Protein AF-0000000072574036 (afdb_homodimer)

Nearest PDB structures (foldseek):
  3ke6-assembly3_B-2  TM=7.945E-01  e=1.481E-11  Mycobacterium tuberculosis
  3ke6-assembly3_A  TM=7.419E-01  e=7.327E-13  Mycobacterium tuberculosis
  6ae9-assembly1_B  TM=6.673E-01  e=1.183E-06  Oryza sativa Japonica Group
  3rnr-assembly1_B  TM=7.412E-01  e=8.482E-05  Thermanaerovibrio acidaminovorans DSM 6589
  3rnr-assembly1_A  TM=5.649E-01  e=7.109E-06  Thermanaerovibrio acidaminovorans DSM 6589

Organism: Streptomyces coelicolor (strain ATCC BAA-471 / A3(2) / M145) (NCBI:txid100226)

Solvent-accessible surface area (backbone atoms only — not comparable to full-atom values): 41740 Å² total; per-residue (Å²): 136,83,76,79,78,81,79,74,79,74,74,85,71,74,72,80,61,72,57,76,80,62,58,87,85,55,72,58,68,68,58,52,51,50,50,52,51,49,53,51,50,50,34,52,49,51,10,65,72,68,71,45,40,68,59,36,49,59,55,46,47,46,53,15,51,56,29,19,75,49,32,48,38,68,57,13,43,52,46,20,52,50,39,35,50,65,49,38,51,57,41,68,71,40,91,58,58,67,69,60,40,52,52,54,40,51,46,26,51,51,43,22,51,50,14,25,50,48,7,44,51,47,50,53,49,52,47,50,42,38,50,41,52,50,48,37,47,51,50,36,44,51,70,29,64,75,62,68,43,79,53,87,47,31,41,35,31,57,45,79,44,55,46,48,76,73,46,55,55,50,23,66,45,49,44,75,43,85,35,99,78,26,37,37,39,41,41,35,39,30,50,64,72,58,69,70,14,32,34,51,36,52,47,40,50,23,27,44,68,46,30,56,70,67,38,86,44,70,62,55,30,50,50,48,36,28,49,43,40,44,50,51,32,52,55,30,49,76,70,73,40,81,74,58,42,29,24,26,38,41,38,41,38,36,50,53,58,51,28,42,36,37,35,17,61,43,72,64,35,34,39,38,46,97,66,41,73,42,74,44,68,76,90,56,65,38,63,28,37,53,42,53,88,79,44,91,72,78,84,60,76,42,76,44,83,56,55,66,61,22,32,36,39,40,55,40,62,34,53,53,64,30,40,27,85,87,62,48,59,43,58,56,72,67,52,50,51,71,45,55,85,47,53,64,77,50,40,43,56,50,50,52,52,48,50,48,66,51,29,74,58,81,66,88,41,46,32,42,32,37,29,42,28,32,38,72,76,56,59,56,71,78,78,75,78,78,77,74,73,85,115,136,84,77,79,75,80,77,73,80,74,74,86,71,74,70,83,59,72,57,75,81,62,58,88,83,55,72,56,67,68,58,52,51,50,52,51,51,49,53,50,50,51,35,52,51,51,9,65,72,67,70,44,42,68,62,36,49,59,55,47,47,44,51,16,51,57,30,20,75,48,32,49,39,68,57,12,44,51,46,18,50,51,40,34,48,65,49,37,50,58,42,70,72,40,90,59,56,68,68,59,40,52,52,53,40,50,47,24,50,51,42,23,52,49,15,24,49,47,8,44,51,48,51,52,48,51,48,49,42,38,49,41,50,50,47,37,47,51,51,34,45,50,68,30,63,76,61,66,44,79,54,88,48,32,41,35,32,56,45,78,44,50,47,46,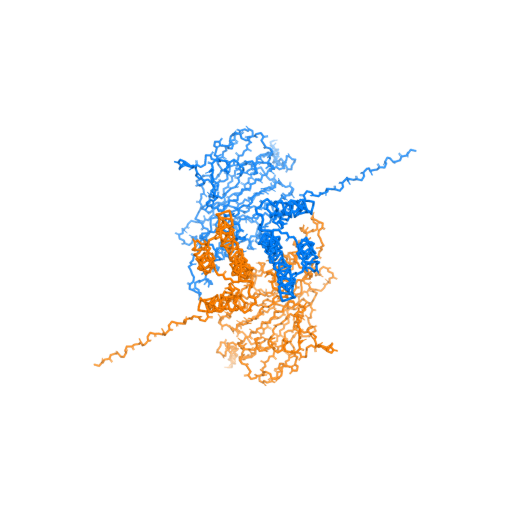76,77,40,55,58,47,24,66,45,49,41,73,44,84,33,100,78,25,38,35,40,39,39,34,38,29,51,63,72,58,68,70,14,31,34,51,37,52,47,40,48,24,28,45,68,44,32,56,70,68,38,89,44,69,62,55,30,50,49,49,38,30,50,44,40,44,51,51,32,52,55,30,48,76,69,72,40,79,74,60,43,32,23,26,36,40,37,41,39,38,51,53,60,51,29,42,36,38,36,17,61,42,70,66,35,34,37,39,48,96,68,40,73,43,75,46,66,76,90,57,65,38,62,28,35,51,42,52,87,80,44,90,70,79,83,62,77,42,77,44,82,54,54,66,62,22,33,36,40,42,54,41,62,33,54,53,63,31,41,28,85,87,62,47,60,42,58,56,71,65,51,50,53,72,46,54,85,50,54,66,78,50,40,43,57,50,50,53,52,47,50,47,65,52,30,72,57,80,67,87,41,46,31,41,33,35,28,41,27,33,39,72,76,54,59,58,71,78,77,75,77,76,76,73,75,84,116

InterPro domains:
  IPR001932 PPM-type phosphatase-like domain [PF07228] (182-374)
  IPR001932 PPM-type phosphatase-like domain [SM00331] (154-374)
  IPR036457 PPM-type phosphatase-like domain superfamily [G3DSA:3.60.40.10] (155-383)
  IPR036457 PPM-type phosphatase-like domain superfamily [SSF81606] (199-373)
  IPR052016 Bacterial Sigma Factor Regulator [PTHR43156] (96-375)

Foldseek 3Di:
DDPPDDDDPDPPDDPVPPPPPLDQDADDLVVLVVVLVVLLVVLCVVCVVVVVNLVSLLVLLCSLLVCLVHHALVSSLVSLVVSLCSSQVVLVVDPDDPVVNVVSNCSSNVSSVVSSVSSVVVNVVSVVVSVVLVVLLVVLCVLAPDDQDDDPWWTKGKDWDFQDSVQSDWLWHKYWDQEPLAIKIKTKGKPDTDDLSVVLRSQLSVQLHVCVHVPNDQLSSVVSSLVSLQVSQVVCVVVVHHRIFMWMKMKGTDLEQKIKIWTAPFQFKWKQDPLAIDGPCPPQYHHTRPCNVVPPDRTDIDMDGDAAFMKIKDKGCLLQQQAAPVGDTHPPRVVVSVCSVPDQHCPNVVSVVVSCVRHVDRRDGIIMMMMIHTHNPRRDDPPPPPPPPPD/DDPPDPDDPDPPDDPVPPPPPLDQDADDLVVLVVVLVVLLVVLCVVCVVVVVNLVSLLVLLCSLLVCLVHHALVSSLVSLVVSLCSSQVVLVVDPDDPVVNVVSNCSSNVSSVVSSVSSVVVNVVSVVVSVVLVVLLVVLCVLAPDDQDDDPWWTKGKDWDFQDSVQSDWLWHKYWDQEPLGIKIKTKGKPDTDDLSVVLRSQLSVQLVVLVHVPNDQLSSVVSSLVSLQVSQVVCVVVVHHRIFMWMKMKGTDLEQKIKIATAPFQFKWKQDPLAIDGPCPPQYHHTRPCNVVPPDRTDIDMDGDAAFMKIKDKGCLLQQQAAPVGDTHPVRVVVSVCSPPDQHCVNVVSVVVSCVRHVDRRDGIIMMMMIHTHNPRRPDPPPPPPPPPD

Radius of gyration: 34.01 Å; Cα contacts (8 Å, |Δi|>4): 1356; chains: 2; bounding box: 70×124×103 Å

pLDDT: mean 80.57, std 17.21, range [25.27, 98.19]

Structure (mmCIF, N/CA/C/O backbone):
data_AF-0000000072574036-model_v1
#
loop_
_entity.id
_entity.type
_entity.pdbx_description
1 polymer 'Membrane protein'
#
loop_
_atom_site.group_PDB
_atom_site.id
_atom_site.type_symbol
_atom_site.label_atom_id
_atom_site.label_alt_id
_atom_site.label_comp_id
_atom_site.label_asym_id
_atom_site.label_entity_id
_atom_site.label_seq_id
_atom_site.pdbx_PDB_ins_code
_atom_site.Cartn_x
_atom_site.Cartn_y
_atom_site.Cartn_z
_atom_site.occupancy
_atom_site.B_iso_or_equiv
_atom_site.auth_seq_id
_atom_site.auth_comp_id
_atom_site.auth_asym_id
_atom_site.auth_atom_id
_atom_site.pdbx_PDB_model_num
ATOM 1 N N . MET A 1 1 ? -0.223 37.562 -46.188 1 26.08 1 MET A N 1
ATOM 2 C CA . MET A 1 1 ? 0.84 37.219 -45.25 1 26.08 1 MET A CA 1
ATOM 3 C C . MET A 1 1 ? 0.405 36.062 -44.344 1 26.08 1 MET A C 1
ATOM 5 O O . MET A 1 1 ? -0.529 36.219 -43.562 1 26.08 1 MET A O 1
ATOM 9 N N . SER A 1 2 ? 0.614 34.812 -44.781 1 27.67 2 SER A N 1
ATOM 10 C CA . SER A 1 2 ? 0.138 33.469 -44.375 1 27.67 2 SER A CA 1
ATOM 11 C C . SER A 1 2 ? 0.751 33.062 -43.031 1 27.67 2 SER A C 1
ATOM 13 O O . SER A 1 2 ? 1.974 33.062 -42.875 1 27.67 2 SER A O 1
ATOM 15 N N . ARG A 1 3 ? 0.025 33.312 -41.906 1 34.12 3 ARG A N 1
ATOM 16 C CA . ARG A 1 3 ? 0.412 33.031 -40.531 1 34.12 3 ARG A CA 1
ATOM 17 C C . ARG A 1 3 ? 0.898 31.594 -40.375 1 34.12 3 ARG A C 1
ATOM 19 O O . ARG A 1 3 ? 0.219 30.656 -40.812 1 34.12 3 ARG A O 1
ATOM 26 N N . PRO A 1 4 ? 2.24 31.406 -40.219 1 31.41 4 PRO A N 1
ATOM 27 C CA . PRO A 1 4 ? 2.842 30.062 -40.125 1 31.41 4 PRO A CA 1
ATOM 28 C C . PRO A 1 4 ? 2.191 29.203 -39.062 1 31.41 4 PRO A C 1
ATOM 30 O O . PRO A 1 4 ? 1.69 29.719 -38.062 1 31.41 4 PRO A O 1
ATOM 33 N N . SER A 1 5 ? 1.608 28.094 -39.469 1 30.2 5 SER A N 1
ATOM 34 C CA . SER A 1 5 ? 0.893 27.062 -38.719 1 30.2 5 SER A CA 1
ATOM 35 C C . SER A 1 5 ? 1.76 26.484 -37.625 1 30.2 5 SER A C 1
ATOM 37 O O . SER A 1 5 ? 2.9 26.078 -37.844 1 30.2 5 SER A O 1
ATOM 39 N N . ARG A 1 6 ? 1.606 27.031 -36.375 1 33.25 6 ARG A N 1
ATOM 40 C CA . ARG A 1 6 ? 2.236 26.578 -35.125 1 33.25 6 ARG A CA 1
ATOM 41 C C . ARG A 1 6 ? 2.176 25.062 -35.031 1 33.25 6 ARG A C 1
ATOM 43 O O . ARG A 1 6 ? 1.095 24.469 -35.062 1 33.25 6 ARG A O 1
ATOM 50 N N . ALA A 1 7 ? 3.273 24.344 -35.406 1 28.55 7 ALA A N 1
ATOM 51 C CA . ALA A 1 7 ? 3.545 22.922 -35.312 1 28.55 7 ALA A CA 1
ATOM 52 C C . ALA A 1 7 ? 3.162 22.359 -33.938 1 28.55 7 ALA A C 1
ATOM 54 O O . ALA A 1 7 ? 3.486 22.969 -32.938 1 28.55 7 ALA A O 1
ATOM 55 N N . ALA A 1 8 ? 2.184 21.438 -33.844 1 34.88 8 ALA A N 1
ATOM 56 C CA . ALA A 1 8 ? 1.583 20.656 -32.781 1 34.88 8 ALA A CA 1
ATOM 57 C C . ALA A 1 8 ? 2.646 19.891 -31.984 1 34.88 8 ALA A C 1
ATOM 59 O O . ALA A 1 8 ? 3.498 19.219 -32.594 1 34.88 8 ALA A O 1
ATOM 60 N N . PRO A 1 9 ? 3.029 20.406 -30.766 1 30.08 9 PRO A N 1
ATOM 61 C CA . PRO A 1 9 ? 4.027 19.625 -30.031 1 30.08 9 PRO A CA 1
ATOM 62 C C . PRO A 1 9 ? 3.719 18.125 -30.031 1 30.08 9 PRO A C 1
ATOM 64 O O . PRO A 1 9 ? 2.551 17.734 -30.094 1 30.08 9 PRO A O 1
ATOM 67 N N . ALA A 1 10 ? 4.602 17.25 -30.641 1 32.25 10 ALA A N 1
ATOM 68 C CA . ALA A 1 10 ? 4.488 15.789 -30.656 1 32.25 10 ALA A CA 1
ATOM 69 C C . ALA A 1 10 ? 4.172 15.25 -29.266 1 32.25 10 ALA A C 1
ATOM 71 O O . ALA A 1 10 ? 4.691 15.75 -28.266 1 32.25 10 ALA A O 1
ATOM 72 N N . PRO A 1 11 ? 3.062 14.547 -29.047 1 30.39 11 PRO A N 1
ATOM 73 C CA . PRO A 1 11 ? 2.639 13.961 -27.781 1 30.39 11 PRO A CA 1
ATOM 74 C C . PRO A 1 11 ? 3.762 13.203 -27.078 1 30.39 11 PRO A C 1
ATOM 76 O O . PRO A 1 11 ? 4.645 12.656 -27.734 1 30.39 11 PRO A O 1
ATOM 79 N N . ALA A 1 12 ? 4.348 13.75 -26 1 30.28 12 ALA A N 1
ATOM 80 C CA . ALA A 1 12 ? 5.211 13 -25.094 1 30.28 12 ALA A CA 1
ATOM 81 C C . ALA A 1 12 ? 4.773 11.539 -25.016 1 30.28 12 ALA A C 1
ATOM 83 O O . ALA A 1 12 ? 3.766 11.219 -24.375 1 30.28 12 ALA A O 1
ATOM 84 N N . GLU A 1 13 ? 4.879 10.734 -26.062 1 26.38 13 GLU A N 1
ATOM 85 C CA . GLU A 1 13 ? 4.488 9.328 -26.141 1 26.38 13 GLU A CA 1
ATOM 86 C C . GLU A 1 13 ? 4.824 8.578 -24.859 1 26.38 13 GLU A C 1
ATOM 88 O O . GLU A 1 13 ? 5.527 9.109 -24 1 26.38 13 GLU A O 1
ATOM 93 N N . ASP A 1 14 ? 5.074 7.172 -25.016 1 28.81 14 ASP A N 1
ATOM 94 C CA . ASP A 1 14 ? 4.871 5.855 -24.438 1 28.81 14 ASP A CA 1
ATOM 95 C C . ASP A 1 14 ? 5.941 5.547 -23.391 1 28.81 14 ASP A C 1
ATOM 97 O O . ASP A 1 14 ? 6.215 4.379 -23.094 1 28.81 14 ASP A O 1
ATOM 101 N N . GLY A 1 15 ? 6.82 6.488 -23.094 1 29.81 15 GLY A N 1
ATOM 102 C CA . GLY A 1 15 ? 7.887 5.98 -22.25 1 29.81 15 GLY A CA 1
ATOM 103 C C . GLY A 1 15 ? 7.387 5.453 -20.906 1 29.81 15 GLY A C 1
ATOM 104 O O . GLY A 1 15 ? 8.18 5.02 -20.078 1 29.81 15 GLY A O 1
ATOM 105 N N . ALA A 1 16 ? 6.32 5.973 -20.469 1 32.62 16 ALA A N 1
ATOM 106 C CA . ALA A 1 16 ? 5.828 5.637 -19.141 1 32.62 16 ALA A CA 1
ATOM 107 C C . ALA A 1 16 ? 5.512 4.145 -19.031 1 32.62 16 ALA A C 1
ATOM 109 O O . ALA A 1 16 ? 5.102 3.668 -17.969 1 32.62 16 ALA A O 1
ATOM 110 N N . ASP A 1 17 ? 5.262 3.498 -20.172 1 31.75 17 ASP A N 1
ATOM 111 C CA . ASP A 1 17 ? 4.863 2.096 -20.094 1 31.75 17 ASP A CA 1
ATOM 112 C C . ASP A 1 17 ? 6.027 1.215 -19.656 1 31.75 17 ASP A C 1
ATOM 114 O O . ASP A 1 17 ? 6.113 0.048 -20.047 1 31.75 17 ASP A O 1
ATOM 118 N N . GLN A 1 18 ? 7.148 1.755 -19.484 1 33.41 18 GLN A N 1
ATOM 119 C CA . GLN A 1 18 ? 8.055 0.741 -18.969 1 33.41 18 GLN A CA 1
ATOM 120 C C . GLN A 1 18 ? 7.406 -0.051 -17.828 1 33.41 18 GLN A C 1
ATOM 122 O O . GLN A 1 18 ? 7.512 0.326 -16.672 1 33.41 18 GLN A O 1
ATOM 127 N N . GLY A 1 19 ? 6.191 -0.351 -17.938 1 36.31 19 GLY A N 1
ATOM 128 C CA . GLY A 1 19 ? 5.441 -1.336 -17.172 1 36.31 19 GLY A CA 1
ATOM 129 C C . GLY A 1 19 ? 6.316 -2.441 -16.609 1 36.31 19 GLY A C 1
ATOM 130 O O . GLY A 1 19 ? 7.176 -2.98 -17.312 1 36.31 19 GLY A O 1
ATOM 131 N N . ASP A 1 20 ? 6.555 -2.439 -15.359 1 42 20 ASP A N 1
ATOM 132 C CA . ASP A 1 20 ? 7.258 -3.506 -14.656 1 42 20 ASP A CA 1
ATOM 133 C C . ASP A 1 20 ? 7.027 -4.855 -15.336 1 42 20 ASP A C 1
ATOM 135 O O . ASP A 1 20 ? 5.93 -5.133 -15.82 1 42 20 ASP A O 1
ATOM 139 N N . GLY A 1 21 ? 8.062 -5.43 -16.016 1 44.59 21 GLY A N 1
ATOM 140 C CA . GLY A 1 21 ? 8.398 -6.734 -16.562 1 44.59 21 GLY A CA 1
ATOM 141 C C . GLY A 1 21 ? 7.562 -7.859 -15.977 1 44.59 21 GLY A C 1
ATOM 142 O O . GLY A 1 21 ? 7.926 -9.031 -16.078 1 44.59 21 GLY A O 1
ATOM 143 N N . ILE A 1 22 ? 6.711 -7.5 -15.094 1 54.03 22 ILE A N 1
ATOM 144 C CA . ILE A 1 22 ? 6.094 -8.664 -14.453 1 54.03 22 ILE A CA 1
ATOM 145 C C . ILE A 1 22 ? 4.992 -9.219 -15.352 1 54.03 22 ILE A C 1
ATOM 147 O O . ILE A 1 22 ? 3.834 -8.812 -15.25 1 54.03 22 ILE A O 1
ATOM 151 N N . SER A 1 23 ? 5.246 -9.234 -16.625 1 59.72 23 SER A N 1
ATOM 152 C CA . SER A 1 23 ? 4.25 -9.922 -17.438 1 59.72 23 SER A CA 1
ATOM 153 C C . SER A 1 23 ? 4.398 -11.438 -17.328 1 59.72 23 SER A C 1
ATOM 155 O O . SER A 1 23 ? 5.469 -11.938 -16.969 1 59.72 23 SER A O 1
ATOM 157 N N . ILE A 1 24 ? 3.281 -12.031 -17.469 1 66 24 ILE A N 1
ATOM 158 C CA . ILE A 1 24 ? 3.307 -13.484 -17.547 1 66 24 ILE A CA 1
ATOM 159 C C . ILE A 1 24 ? 4.035 -13.914 -18.828 1 66 24 ILE A C 1
ATOM 161 O O . ILE A 1 24 ? 3.629 -13.562 -19.922 1 66 24 ILE A O 1
ATOM 165 N N . ARG A 1 25 ? 5.277 -14.406 -18.719 1 67.44 25 ARG A N 1
ATOM 166 C CA . ARG A 1 25 ? 6.031 -14.844 -19.891 1 67.44 25 ARG A CA 1
ATOM 167 C C . ARG A 1 25 ? 5.535 -16.203 -20.375 1 67.44 25 ARG A C 1
ATOM 169 O O . ARG A 1 25 ? 5.574 -17.188 -19.641 1 67.44 25 ARG A O 1
ATOM 176 N N . THR A 1 26 ? 4.695 -16.266 -21.516 1 76.94 26 THR A N 1
ATOM 177 C CA . THR A 1 26 ? 4.305 -17.5 -22.172 1 76.94 26 THR A CA 1
ATOM 178 C C . THR A 1 26 ? 4.996 -17.625 -23.531 1 76.94 26 THR A C 1
ATOM 180 O O . THR A 1 26 ? 5.285 -16.625 -24.188 1 76.94 26 THR A O 1
ATOM 183 N N . PRO A 1 27 ? 5.398 -18.844 -23.859 1 81.81 27 PRO A N 1
ATOM 184 C CA . PRO A 1 27 ? 6.039 -19.047 -25.156 1 81.81 27 PRO A CA 1
ATOM 185 C C . PRO A 1 27 ? 5.105 -18.734 -26.328 1 81.81 27 PRO A C 1
ATOM 187 O O . PRO A 1 27 ? 3.885 -18.844 -26.188 1 81.81 27 PRO A O 1
ATOM 190 N N . PRO A 1 28 ? 5.73 -18.312 -27.453 1 86.31 28 PRO A N 1
ATOM 191 C CA . PRO A 1 28 ? 4.898 -18.047 -28.625 1 86.31 28 PRO A CA 1
ATOM 192 C C . PRO A 1 28 ? 4.242 -19.312 -29.172 1 86.31 28 PRO A C 1
ATOM 194 O O . PRO A 1 28 ? 4.773 -20.422 -29 1 86.31 28 PRO A O 1
ATOM 197 N N . THR A 1 29 ? 3.1 -19.219 -29.859 1 87.44 29 THR A N 1
ATOM 198 C CA . THR A 1 29 ? 2.293 -20.328 -30.359 1 87.44 29 THR A CA 1
ATOM 199 C C . THR A 1 29 ? 3.08 -21.156 -31.375 1 87.44 29 THR A C 1
ATOM 201 O O . THR A 1 29 ? 2.963 -22.391 -31.406 1 87.44 29 THR A O 1
ATOM 204 N N . ARG A 1 30 ? 3.943 -20.5 -32.219 1 87.88 30 ARG A N 1
ATOM 205 C CA . ARG A 1 30 ? 4.734 -21.203 -33.219 1 87.88 30 ARG A CA 1
ATOM 206 C C . ARG A 1 30 ? 5.703 -22.188 -32.562 1 87.88 30 ARG A C 1
ATOM 208 O O . ARG A 1 30 ? 5.867 -23.312 -33.031 1 87.88 30 ARG A O 1
ATOM 215 N N . VAL A 1 31 ? 6.242 -21.688 -31.531 1 86.56 31 VAL A N 1
ATOM 216 C CA . VAL A 1 31 ? 7.199 -22.531 -30.812 1 86.56 31 VAL A CA 1
ATOM 217 C C . VAL A 1 31 ? 6.473 -23.703 -30.156 1 86.56 31 VAL A C 1
ATOM 219 O O . VAL A 1 31 ? 6.961 -24.828 -30.172 1 86.56 31 VAL A O 1
ATOM 222 N N . VAL A 1 32 ? 5.297 -23.422 -29.625 1 88.19 32 VAL A N 1
ATOM 223 C CA . VAL A 1 32 ? 4.512 -24.469 -28.984 1 88.19 32 VAL A CA 1
ATOM 224 C C . VAL A 1 32 ? 4.098 -25.516 -30.016 1 88.19 32 VAL A C 1
ATOM 226 O O . VAL A 1 32 ? 4.184 -26.719 -29.766 1 88.19 32 VAL A O 1
ATOM 229 N N . ALA A 1 33 ? 3.705 -25.125 -31.188 1 89.06 33 ALA A N 1
ATOM 230 C CA . ALA A 1 33 ? 3.311 -26.031 -32.25 1 89.06 33 ALA A CA 1
ATOM 231 C C . ALA A 1 33 ? 4.492 -26.875 -32.719 1 89.06 33 ALA A C 1
ATOM 233 O O . ALA A 1 33 ? 4.363 -28.094 -32.906 1 89.06 33 ALA A O 1
ATOM 234 N N . LEU A 1 34 ? 5.664 -26.25 -32.875 1 87.75 34 LEU A N 1
ATOM 235 C CA . LEU A 1 34 ? 6.863 -26.953 -33.312 1 87.75 34 LEU A CA 1
ATOM 236 C C . LEU A 1 34 ? 7.293 -28 -32.312 1 87.75 34 LEU A C 1
ATOM 238 O O . LEU A 1 34 ? 7.652 -29.125 -32.656 1 87.75 34 LEU A O 1
ATOM 242 N N . VAL A 1 35 ? 7.203 -27.562 -31.031 1 84.94 35 VAL A N 1
ATOM 243 C CA . VAL A 1 35 ? 7.609 -28.484 -29.984 1 84.94 35 VAL A CA 1
ATOM 244 C C . VAL A 1 35 ? 6.621 -29.656 -29.906 1 84.94 35 VAL A C 1
ATOM 246 O O . VAL A 1 35 ? 7.016 -30.797 -29.703 1 84.94 35 VAL A O 1
ATOM 249 N N . THR A 1 36 ? 5.355 -29.344 -30.094 1 86.31 36 THR A N 1
ATOM 250 C CA . THR A 1 36 ? 4.328 -30.375 -30.062 1 86.31 36 THR A CA 1
ATOM 251 C C . THR A 1 36 ? 4.5 -31.359 -31.219 1 86.31 36 THR A C 1
ATOM 253 O O . THR A 1 36 ? 4.449 -32.562 -31.031 1 86.31 36 THR A O 1
ATOM 256 N N . VAL A 1 37 ? 4.758 -30.891 -32.406 1 86.94 37 VAL A N 1
ATOM 257 C CA . VAL A 1 37 ? 4.957 -31.734 -33.594 1 86.94 37 VAL A CA 1
ATOM 258 C C . VAL A 1 37 ? 6.234 -32.531 -33.438 1 86.94 37 VAL A C 1
ATOM 260 O O . VAL A 1 37 ? 6.25 -33.75 -33.719 1 86.94 37 VAL A O 1
ATOM 263 N N . ALA A 1 38 ? 7.266 -31.844 -32.969 1 84.62 38 ALA A N 1
ATOM 264 C CA . ALA A 1 38 ? 8.539 -32.531 -32.75 1 84.62 38 ALA A CA 1
ATOM 265 C C . ALA A 1 38 ? 8.391 -33.656 -31.75 1 84.62 38 ALA A C 1
ATOM 267 O O . ALA A 1 38 ? 8.906 -34.75 -31.969 1 84.62 38 ALA A O 1
ATOM 268 N N . ALA A 1 39 ? 7.684 -33.375 -30.656 1 81.5 39 ALA A N 1
ATOM 269 C CA . ALA A 1 39 ? 7.465 -34.406 -29.641 1 81.5 39 ALA A CA 1
ATOM 270 C C . ALA A 1 39 ? 6.66 -35.562 -30.203 1 81.5 39 ALA A C 1
ATOM 272 O O . ALA A 1 39 ? 6.938 -36.719 -29.891 1 81.5 39 ALA A O 1
ATOM 273 N N . THR A 1 40 ? 5.695 -35.344 -31.094 1 82.12 40 THR A N 1
ATOM 274 C CA . THR A 1 40 ? 4.883 -36.375 -31.734 1 82.12 40 THR A CA 1
ATOM 275 C C . THR A 1 40 ? 5.727 -37.219 -32.688 1 82.12 40 THR A C 1
ATOM 277 O O . THR A 1 40 ? 5.68 -38.438 -32.656 1 82.12 40 THR A O 1
ATOM 280 N N . VAL A 1 41 ? 6.602 -36.562 -33.406 1 81.69 41 VAL A N 1
ATOM 281 C CA . VAL A 1 41 ? 7.434 -37.25 -34.406 1 81.69 41 VAL A CA 1
ATOM 282 C C . VAL A 1 41 ? 8.453 -38.125 -33.688 1 81.69 41 VAL A C 1
ATOM 284 O O . VAL A 1 41 ? 8.656 -39.281 -34.094 1 81.69 41 VAL A O 1
ATOM 287 N N . VAL A 1 42 ? 9.008 -37.594 -32.688 1 76.56 42 VAL A N 1
ATOM 288 C CA . VAL A 1 42 ? 10.008 -38.344 -31.922 1 76.56 42 VAL A CA 1
ATOM 289 C C . VAL A 1 42 ? 9.359 -39.594 -31.297 1 76.56 42 VAL A C 1
ATOM 291 O O . VAL A 1 42 ? 9.938 -40.656 -31.312 1 76.56 42 VAL A O 1
ATOM 294 N N . THR A 1 43 ? 8.172 -39.438 -30.781 1 75.94 43 THR A N 1
ATOM 295 C CA . THR A 1 43 ? 7.473 -40.562 -30.156 1 75.94 43 THR A CA 1
ATOM 296 C C . THR A 1 43 ? 7.098 -41.594 -31.188 1 75.94 43 THR A C 1
ATOM 298 O O . THR A 1 43 ? 7.266 -42.812 -30.953 1 75.94 43 THR A O 1
ATOM 301 N N . VAL A 1 44 ? 6.672 -41.25 -32.375 1 74.44 44 VAL A N 1
ATOM 302 C CA . VAL A 1 44 ? 6.258 -42.156 -33.406 1 74.44 44 VAL A CA 1
ATOM 303 C C . VAL A 1 44 ? 7.48 -42.875 -33.969 1 74.44 44 VAL A C 1
ATOM 305 O O . VAL A 1 44 ? 7.449 -44.094 -34.188 1 74.44 44 VAL A O 1
ATOM 308 N N . VAL A 1 45 ? 8.562 -42.125 -34.125 1 75.5 45 VAL A N 1
ATOM 309 C CA . VAL A 1 45 ? 9.773 -42.688 -34.688 1 75.5 45 VAL A CA 1
ATOM 310 C C . VAL A 1 45 ? 10.383 -43.688 -33.688 1 75.5 45 VAL A C 1
ATOM 312 O O . VAL A 1 45 ? 10.766 -44.781 -34.062 1 75.5 45 VAL A O 1
ATOM 315 N N . LEU A 1 46 ? 10.461 -43.25 -32.469 1 71.94 46 LEU A N 1
ATOM 316 C CA . LEU A 1 46 ? 11.016 -44.125 -31.453 1 71.94 46 LEU A CA 1
ATOM 317 C C . LEU A 1 46 ? 10.148 -45.375 -31.281 1 71.94 46 LEU A C 1
ATOM 319 O O . LEU A 1 46 ? 10.664 -46.469 -31.031 1 71.94 46 LEU A O 1
ATOM 323 N N . GLY A 1 47 ? 8.82 -45.188 -31.391 1 71.62 47 GLY A N 1
ATOM 324 C CA . GLY A 1 47 ? 7.918 -46.312 -31.344 1 71.62 47 GLY A CA 1
ATOM 325 C C . GLY A 1 47 ? 8.125 -47.281 -32.469 1 71.62 47 GLY A C 1
ATOM 326 O O . GLY A 1 47 ? 8.102 -48.5 -32.281 1 71.62 47 GLY A O 1
ATOM 327 N N . ALA A 1 48 ? 8.422 -46.781 -33.656 1 72.38 48 ALA A N 1
ATOM 328 C CA . ALA A 1 48 ? 8.625 -47.625 -34.812 1 72.38 48 ALA A CA 1
ATOM 329 C C . ALA A 1 48 ? 9.945 -48.375 -34.719 1 72.38 48 ALA A C 1
ATOM 331 O O . ALA A 1 48 ? 10.031 -49.531 -35.125 1 72.38 48 ALA A O 1
ATOM 332 N N . VAL A 1 49 ? 10.891 -47.688 -34.156 1 72.25 49 VAL A N 1
ATOM 333 C CA . VAL A 1 49 ? 12.219 -48.281 -34.094 1 72.25 49 VAL A CA 1
ATOM 334 C C . VAL A 1 49 ? 12.258 -49.344 -32.969 1 72.25 49 VAL A C 1
ATOM 336 O O . VAL A 1 49 ? 12.859 -50.406 -33.125 1 72.25 49 VAL A O 1
ATOM 339 N N . THR A 1 50 ? 11.633 -49.062 -31.891 1 66 50 THR A N 1
ATOM 340 C CA . THR A 1 50 ? 11.742 -49.938 -30.719 1 66 50 THR A CA 1
ATOM 341 C C . THR A 1 50 ? 10.609 -50.969 -30.703 1 66 50 THR A C 1
ATOM 343 O O . THR A 1 50 ? 10.68 -51.969 -29.984 1 66 50 THR A O 1
ATOM 346 N N . GLY A 1 51 ? 9.672 -50.875 -31.562 1 63.72 51 GLY A N 1
ATOM 347 C CA . GLY A 1 51 ? 8.523 -51.781 -31.562 1 63.72 51 GLY A CA 1
ATOM 348 C C . GLY A 1 51 ? 7.598 -51.531 -30.375 1 63.72 51 GLY A C 1
ATOM 349 O O . GLY A 1 51 ? 6.801 -52.438 -30.031 1 63.72 51 GLY A O 1
ATOM 350 N N . THR A 1 52 ? 7.832 -50.531 -29.609 1 62.38 52 THR A N 1
ATOM 351 C CA . THR A 1 52 ? 7.027 -50.219 -28.438 1 62.38 52 THR A CA 1
ATOM 352 C C . THR A 1 52 ? 6.145 -49 -28.688 1 62.38 52 THR A C 1
ATOM 354 O O . THR A 1 52 ? 6.043 -48.125 -27.844 1 62.38 52 THR A O 1
ATOM 357 N N . ALA A 1 53 ? 5.488 -48.969 -29.812 1 60.09 53 ALA A N 1
ATOM 358 C CA . ALA A 1 53 ? 4.715 -47.812 -30.266 1 60.09 53 ALA A CA 1
ATOM 359 C C . ALA A 1 53 ? 3.605 -47.469 -29.266 1 60.09 53 ALA A C 1
ATOM 361 O O . ALA A 1 53 ? 3.352 -46.312 -28.984 1 60.09 53 ALA A O 1
ATOM 362 N N . VAL A 1 54 ? 3.055 -48.5 -28.641 1 58.44 54 VAL A N 1
ATOM 363 C CA . VAL A 1 54 ? 1.881 -48.25 -27.812 1 58.44 54 VAL A CA 1
ATOM 364 C C . VAL A 1 54 ? 2.293 -47.531 -26.531 1 58.44 54 VAL A C 1
ATOM 366 O O . VAL A 1 54 ? 1.609 -46.594 -26.094 1 58.44 54 VAL A O 1
ATOM 369 N N . LEU A 1 55 ? 3.439 -47.906 -26.047 1 61.78 55 LEU A N 1
ATOM 370 C CA . LEU A 1 55 ? 3.906 -47.281 -24.797 1 61.78 55 LEU A CA 1
ATOM 371 C C . LEU A 1 55 ? 4.246 -45.812 -25.016 1 61.78 55 LEU A C 1
ATOM 373 O O . LEU A 1 55 ? 3.902 -44.969 -24.203 1 61.78 55 LEU A O 1
ATOM 377 N N . LEU A 1 56 ? 4.773 -45.594 -26.156 1 64.06 56 LEU A N 1
ATOM 378 C CA . LEU A 1 56 ? 5.254 -44.219 -26.406 1 64.06 56 LEU A CA 1
ATOM 379 C C . LEU A 1 56 ? 4.102 -43.312 -26.766 1 64.06 56 LEU A C 1
ATOM 381 O O . LEU A 1 56 ? 4.109 -42.125 -26.375 1 64.06 56 LEU A O 1
ATOM 385 N N . ILE A 1 57 ? 3.094 -43.875 -27.422 1 64.19 57 ILE A N 1
ATOM 386 C CA . ILE A 1 57 ? 1.898 -43.094 -27.703 1 64.19 57 ILE A CA 1
ATOM 387 C C . ILE A 1 57 ? 1.189 -42.75 -26.406 1 64.19 57 ILE A C 1
ATOM 389 O O . ILE A 1 57 ? 0.678 -41.625 -26.25 1 64.19 57 ILE A O 1
ATOM 393 N N . GLY A 1 58 ? 1.304 -43.719 -25.469 1 67.31 58 GLY A N 1
ATOM 394 C CA . GLY A 1 58 ? 0.744 -43.469 -24.156 1 67.31 58 GLY A CA 1
ATOM 395 C C . GLY A 1 58 ? 1.431 -42.312 -23.422 1 67.31 58 GLY A C 1
ATOM 396 O O . GLY A 1 58 ? 0.78 -41.531 -22.719 1 67.31 58 GLY A O 1
ATOM 397 N N . LEU A 1 59 ? 2.688 -42.094 -23.812 1 69.81 59 LEU A N 1
ATOM 398 C CA . LEU A 1 59 ? 3.465 -41.062 -23.156 1 69.81 59 LEU A CA 1
ATOM 399 C C . LEU A 1 59 ? 3.088 -39.656 -23.672 1 69.81 59 LEU A C 1
ATOM 401 O O . LEU A 1 59 ? 3.213 -38.688 -22.953 1 69.81 59 LEU A O 1
ATOM 405 N N . LEU A 1 60 ? 2.555 -39.625 -24.922 1 75.75 60 LEU A N 1
ATOM 406 C CA . LEU A 1 60 ? 2.172 -38.344 -25.531 1 75.75 60 LEU A CA 1
ATOM 407 C C . LEU A 1 60 ? 0.993 -37.719 -24.781 1 75.75 60 LEU A C 1
ATOM 409 O O . LEU A 1 60 ? 0.783 -36.5 -24.859 1 75.75 60 LEU A O 1
ATOM 413 N N . VAL A 1 61 ? 0.247 -38.594 -24.078 1 73.31 61 VAL A N 1
ATOM 414 C CA . VAL A 1 61 ? -0.943 -38.125 -23.359 1 73.31 61 VAL A CA 1
ATOM 415 C C . VAL A 1 61 ? -0.548 -37.125 -22.281 1 73.31 61 VAL A C 1
ATOM 417 O O . VAL A 1 61 ? -1.372 -36.312 -21.859 1 73.31 61 VAL A O 1
ATOM 420 N N . PHE A 1 62 ? 0.795 -36.906 -22.141 1 70.75 62 PHE A N 1
ATOM 421 C CA . PHE A 1 62 ? 1.235 -36.031 -21.047 1 70.75 62 PHE A CA 1
ATOM 422 C C . PHE A 1 62 ? 1.713 -34.688 -21.578 1 70.75 62 PHE A C 1
ATOM 424 O O . PHE A 1 62 ? 1.989 -33.781 -20.797 1 70.75 62 PHE A O 1
ATOM 431 N N . LEU A 1 63 ? 1.84 -34.656 -22.797 1 78.12 63 LEU A N 1
ATOM 432 C CA . LEU A 1 63 ? 2.35 -33.438 -23.391 1 78.12 63 LEU A CA 1
ATOM 433 C C . LEU A 1 63 ? 1.516 -32.219 -22.969 1 78.12 63 LEU A C 1
ATOM 435 O O . LEU A 1 63 ? 2.059 -31.156 -22.672 1 78.12 63 LEU A O 1
ATOM 439 N N . PRO A 1 64 ? 0.185 -32.438 -22.781 1 83.44 64 PRO A N 1
ATOM 440 C CA . PRO A 1 64 ? -0.622 -31.281 -22.359 1 83.44 64 PRO A CA 1
ATOM 441 C C . PRO A 1 64 ? -0.277 -30.828 -20.938 1 83.44 64 PRO A C 1
ATOM 443 O O . PRO A 1 64 ? -0.4 -29.641 -20.641 1 83.44 64 PRO A O 1
ATOM 446 N N . ALA A 1 65 ? 0.153 -31.703 -20.109 1 76.94 65 ALA A N 1
ATOM 447 C CA . ALA A 1 65 ? 0.53 -31.328 -18.75 1 76.94 65 ALA A CA 1
ATOM 448 C C . ALA A 1 65 ? 1.718 -30.375 -18.766 1 76.94 65 ALA A C 1
ATOM 450 O O . ALA A 1 65 ? 1.748 -29.406 -18 1 76.94 65 ALA A O 1
ATOM 451 N N . PHE A 1 66 ? 2.627 -30.656 -19.641 1 77.06 66 PHE A N 1
ATOM 452 C CA . PHE A 1 66 ? 3.777 -29.781 -19.75 1 77.06 66 PHE A CA 1
ATOM 453 C C . PHE A 1 66 ? 3.371 -28.438 -20.359 1 77.06 66 PHE A C 1
ATOM 455 O O . PHE A 1 66 ? 3.867 -27.391 -19.953 1 77.06 66 PHE A O 1
ATOM 462 N N . ALA A 1 67 ? 2.529 -28.609 -21.266 1 83 67 ALA A N 1
ATOM 463 C CA . ALA A 1 67 ? 2.029 -27.375 -21.859 1 83 67 ALA A CA 1
ATOM 464 C C . ALA A 1 67 ? 1.303 -26.516 -20.828 1 83 67 ALA A C 1
ATOM 466 O O . ALA A 1 67 ? 1.408 -25.297 -20.844 1 83 67 ALA A O 1
ATOM 467 N N . SER A 1 68 ? 0.631 -27.156 -19.906 1 83.88 68 SER A N 1
ATOM 468 C CA . SER A 1 68 ? -0.129 -26.438 -18.891 1 83.88 68 SER A CA 1
ATOM 469 C C . SER A 1 68 ? 0.79 -25.625 -17.984 1 83.88 68 SER A C 1
ATOM 471 O O . SER A 1 68 ? 0.383 -24.609 -17.438 1 83.88 68 SER A O 1
ATOM 473 N N . ALA A 1 69 ? 2.02 -25.984 -17.875 1 77.12 69 ALA A N 1
ATOM 474 C CA . ALA A 1 69 ? 2.973 -25.344 -16.984 1 77.12 69 ALA A CA 1
ATOM 475 C C . ALA A 1 69 ? 3.629 -24.141 -17.656 1 77.12 69 ALA A C 1
ATOM 477 O O . ALA A 1 69 ? 4.133 -23.234 -16.969 1 77.12 69 ALA A O 1
ATOM 478 N N . LEU A 1 70 ? 3.549 -24.156 -18.953 1 81 70 LEU A N 1
ATOM 479 C CA . LEU A 1 70 ? 4.359 -23.125 -19.594 1 81 70 LEU A CA 1
ATOM 480 C C . LEU A 1 70 ? 3.52 -22.297 -20.562 1 81 70 LEU A C 1
ATOM 482 O O . LEU A 1 70 ? 3.885 -21.172 -20.906 1 81 70 LEU A O 1
ATOM 486 N N . CYS A 1 71 ? 2.389 -22.922 -20.969 1 86.56 71 CYS A N 1
ATOM 487 C CA . CYS A 1 71 ? 1.671 -22.297 -22.078 1 86.56 71 CYS A CA 1
ATOM 488 C C . CYS A 1 71 ? 0.341 -21.719 -21.609 1 86.56 71 CYS A C 1
ATOM 490 O O . CYS A 1 71 ? -0.064 -21.938 -20.469 1 86.56 71 CYS A O 1
ATOM 492 N N . THR A 1 72 ? -0.311 -20.906 -22.5 1 90.31 72 THR A N 1
ATOM 493 C CA . THR A 1 72 ? -1.626 -20.328 -22.25 1 90.31 72 THR A CA 1
ATOM 494 C C . THR A 1 72 ? -2.713 -21.391 -22.344 1 90.31 72 THR A C 1
ATOM 496 O O . THR A 1 72 ? -2.473 -22.484 -22.875 1 90.31 72 THR A O 1
ATOM 499 N N . PRO A 1 73 ? -3.883 -21.109 -21.781 1 91.75 73 PRO A N 1
ATOM 500 C CA . PRO A 1 73 ? -4.977 -22.078 -21.891 1 91.75 73 PRO A CA 1
ATOM 501 C C . PRO A 1 73 ? -5.352 -22.391 -23.328 1 91.75 73 PRO A C 1
ATOM 503 O O . PRO A 1 73 ? -5.68 -23.531 -23.656 1 91.75 73 PRO A O 1
ATOM 506 N N . ARG A 1 74 ? -5.27 -21.422 -24.156 1 92.69 74 ARG A N 1
ATOM 507 C CA . ARG A 1 74 ? -5.57 -21.656 -25.562 1 92.69 74 ARG A CA 1
ATOM 508 C C . ARG A 1 74 ? -4.543 -22.594 -26.203 1 92.69 74 ARG A C 1
ATOM 510 O O . ARG A 1 74 ? -4.902 -23.516 -26.922 1 92.69 74 ARG A O 1
ATOM 517 N N . GLN A 1 75 ? -3.283 -22.328 -25.953 1 91.69 75 GLN A N 1
ATOM 518 C CA . GLN A 1 75 ? -2.213 -23.172 -26.469 1 91.69 75 GLN A CA 1
ATOM 519 C C . GLN A 1 75 ? -2.32 -24.594 -25.891 1 91.69 75 GLN A C 1
ATOM 521 O O . GLN A 1 75 ? -2.125 -25.578 -26.609 1 91.69 75 GLN A O 1
ATOM 526 N N . THR A 1 76 ? -2.631 -24.641 -24.656 1 90.75 76 THR A N 1
ATOM 527 C CA . THR A 1 76 ? -2.775 -25.938 -24 1 90.75 76 THR A CA 1
ATOM 528 C C . THR A 1 76 ? -3.955 -26.703 -24.594 1 90.75 76 THR A C 1
ATOM 530 O O . THR A 1 76 ? -3.898 -27.938 -24.734 1 90.75 76 THR A O 1
ATOM 533 N N . THR A 1 77 ? -5 -26.016 -24.922 1 93.56 77 THR A N 1
ATOM 534 C CA . THR A 1 77 ? -6.152 -26.641 -25.547 1 93.56 77 THR A CA 1
ATOM 535 C C . THR A 1 77 ? -5.773 -27.234 -26.906 1 93.56 77 THR A C 1
ATOM 537 O O . THR A 1 77 ? -6.168 -28.344 -27.234 1 93.56 77 THR A O 1
ATOM 540 N N . LEU A 1 78 ? -4.973 -26.547 -27.672 1 93.88 78 LEU A N 1
ATOM 541 C CA . LEU A 1 78 ? -4.539 -27.016 -28.984 1 93.88 78 LEU A CA 1
ATOM 542 C C . LEU A 1 78 ? -3.643 -28.234 -28.859 1 93.88 78 LEU A C 1
ATOM 544 O O . LEU A 1 78 ? -3.793 -29.203 -29.609 1 93.88 78 LEU A O 1
ATOM 548 N N . VAL A 1 79 ? -2.764 -28.156 -27.922 1 91.75 79 VAL A N 1
ATOM 549 C CA . VAL A 1 79 ? -1.875 -29.281 -27.688 1 91.75 79 VAL A CA 1
ATOM 550 C C . VAL A 1 79 ? -2.689 -30.5 -27.25 1 91.75 79 VAL A C 1
ATOM 552 O O . VAL A 1 79 ? -2.469 -31.609 -27.719 1 91.75 79 VAL A O 1
ATOM 555 N N . SER A 1 80 ? -3.646 -30.266 -26.328 1 90.75 80 SER A N 1
ATOM 556 C CA . SER A 1 80 ? -4.488 -31.344 -25.844 1 90.75 80 SER A CA 1
ATOM 557 C C . SER A 1 80 ? -5.332 -31.953 -26.953 1 90.75 80 SER A C 1
ATOM 559 O O . SER A 1 80 ? -5.484 -33.156 -27.047 1 90.75 80 SER A O 1
ATOM 561 N N . ALA A 1 81 ? -5.859 -31.125 -27.797 1 92.44 81 ALA A N 1
ATOM 562 C CA . ALA A 1 81 ? -6.637 -31.594 -28.938 1 92.44 81 ALA A CA 1
ATOM 563 C C . ALA A 1 81 ? -5.773 -32.438 -29.891 1 92.44 81 ALA A C 1
ATOM 565 O O . ALA A 1 81 ? -6.188 -33.5 -30.344 1 92.44 81 ALA A O 1
ATOM 566 N N . TRP A 1 82 ? -4.59 -31.953 -30.203 1 91.38 82 TRP A N 1
ATOM 567 C CA . TRP A 1 82 ? -3.654 -32.656 -31.062 1 91.38 82 TRP A CA 1
ATOM 568 C C . TRP A 1 82 ? -3.312 -34.031 -30.5 1 91.38 82 TRP A C 1
ATOM 570 O O . TRP A 1 82 ? -3.396 -35.031 -31.203 1 91.38 82 TRP A O 1
ATOM 580 N N . VAL A 1 83 ? -2.994 -34.031 -29.25 1 87.31 83 VAL A N 1
ATOM 581 C CA . VAL A 1 83 ? -2.602 -35.281 -28.594 1 87.31 83 VAL A CA 1
ATOM 582 C C . VAL A 1 83 ? -3.783 -36.25 -28.578 1 87.31 83 VAL A C 1
ATOM 584 O O . VAL A 1 83 ? -3.615 -37.438 -28.797 1 87.31 83 VAL A O 1
ATOM 587 N N . SER A 1 84 ? -4.988 -35.719 -28.297 1 87.12 84 SER A N 1
ATOM 588 C CA . SER A 1 84 ? -6.176 -36.562 -28.312 1 87.12 84 SER A CA 1
A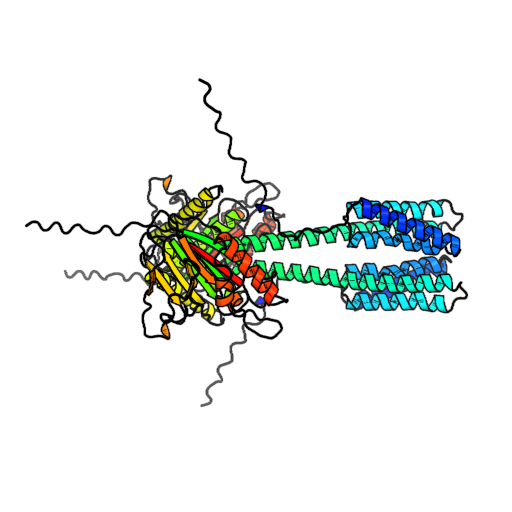TOM 589 C C . SER A 1 84 ? -6.398 -37.219 -29.672 1 87.12 84 SER A C 1
ATOM 591 O O . SER A 1 84 ? -6.684 -38.406 -29.781 1 87.12 84 SER A O 1
ATOM 593 N N . ILE A 1 85 ? -6.172 -36.469 -30.734 1 87.75 85 ILE A N 1
ATOM 594 C CA . ILE A 1 85 ? -6.363 -36.969 -32.094 1 87.75 85 ILE A CA 1
ATOM 595 C C . ILE A 1 85 ? -5.309 -38.031 -32.406 1 87.75 85 ILE A C 1
ATOM 597 O O . ILE A 1 85 ? -5.633 -39.094 -32.938 1 87.75 85 ILE A O 1
ATOM 601 N N . VAL A 1 86 ? -4.07 -37.781 -32.031 1 84.38 86 VAL A N 1
ATOM 602 C CA . VAL A 1 86 ? -2.947 -38.656 -32.375 1 84.38 86 VAL A CA 1
ATOM 603 C C . VAL A 1 86 ? -3.062 -39.969 -31.578 1 84.38 86 VAL A C 1
ATOM 605 O O . VAL A 1 86 ? -2.66 -41.031 -32.062 1 84.38 86 VAL A O 1
ATOM 608 N N . VAL A 1 87 ? -3.615 -39.875 -30.391 1 78.88 87 VAL A N 1
ATOM 609 C CA . VAL A 1 87 ? -3.697 -41.062 -29.547 1 78.88 87 VAL A CA 1
ATOM 610 C C . VAL A 1 87 ? -4.977 -41.812 -29.859 1 78.88 87 VAL A C 1
ATOM 612 O O . VAL A 1 87 ? -4.961 -43.062 -29.953 1 78.88 87 VAL A O 1
ATOM 615 N N . ILE A 1 88 ? -6.098 -41.156 -30.125 1 80.25 88 ILE A N 1
ATOM 616 C CA . ILE A 1 88 ? -7.398 -41.812 -30.266 1 80.25 88 ILE A CA 1
ATOM 617 C C . ILE A 1 88 ? -7.551 -42.375 -31.656 1 80.25 88 ILE A C 1
ATOM 619 O O . ILE A 1 88 ? -8.062 -43.5 -31.828 1 80.25 88 ILE A O 1
ATOM 623 N N . VAL A 1 89 ? -7.047 -41.75 -32.719 1 78.56 89 VAL A N 1
ATOM 624 C CA . VAL A 1 89 ? -7.324 -42.156 -34.094 1 78.56 89 VAL A CA 1
ATOM 625 C C . VAL A 1 89 ? -6.645 -43.469 -34.406 1 78.56 89 VAL A C 1
ATOM 627 O O . VAL A 1 89 ? -7.285 -44.406 -34.875 1 78.56 89 VAL A O 1
ATOM 630 N N . PRO A 1 90 ? -5.336 -43.594 -34.094 1 73.88 90 PRO A N 1
ATOM 631 C CA . PRO A 1 90 ? -4.73 -44.906 -34.406 1 73.88 90 PRO A CA 1
ATOM 632 C C . PRO A 1 90 ? -5.32 -46.031 -33.594 1 73.88 90 PRO A C 1
ATOM 634 O O . PRO A 1 90 ? -5.438 -47.156 -34.094 1 73.88 90 PRO A O 1
ATOM 637 N N . VAL A 1 91 ? -5.715 -45.75 -32.406 1 71.31 91 VAL A N 1
ATOM 638 C CA . VAL A 1 91 ? -6.27 -46.781 -31.547 1 71.31 91 VAL A CA 1
ATOM 639 C C . VAL A 1 91 ? -7.66 -47.156 -32.031 1 71.31 91 VAL A C 1
ATOM 641 O O . VAL A 1 91 ? -8.039 -48.344 -31.969 1 71.31 91 VAL A O 1
ATOM 644 N N . ALA A 1 92 ? -8.328 -46.25 -32.562 1 72.44 92 ALA A N 1
ATOM 645 C CA . ALA A 1 92 ? -9.656 -46.531 -33.094 1 72.44 92 ALA A CA 1
ATOM 646 C C . ALA A 1 92 ? -9.57 -47.375 -34.344 1 72.44 92 ALA A C 1
ATOM 648 O O . ALA A 1 92 ? -10.492 -48.156 -34.625 1 72.44 92 ALA A O 1
ATOM 649 N N . LEU A 1 93 ? -8.406 -47.25 -35 1 68.81 93 LEU A N 1
ATOM 650 C CA . LEU A 1 93 ? -8.258 -48 -36.25 1 68.81 93 LEU A CA 1
ATOM 651 C C . LEU A 1 93 ? -7.57 -49.344 -36 1 68.81 93 LEU A C 1
ATOM 653 O O . LEU A 1 93 ? -7.535 -50.188 -36.906 1 68.81 93 LEU A O 1
ATOM 657 N N . SER A 1 94 ? -7.078 -49.469 -34.812 1 67.56 94 SER A N 1
ATOM 658 C CA . SER A 1 94 ? -6.367 -50.688 -34.531 1 67.56 94 SER A CA 1
ATOM 659 C C . SER A 1 94 ? -7.32 -51.781 -34.031 1 67.56 94 SER A C 1
ATOM 661 O O . SER A 1 94 ? -8.477 -51.5 -33.719 1 67.56 94 SER A O 1
ATOM 663 N N . THR A 1 95 ? -6.887 -52.969 -34.219 1 64.62 95 THR A N 1
ATOM 664 C CA . THR A 1 95 ? -7.664 -54.156 -33.812 1 64.62 95 THR A CA 1
ATOM 665 C C . THR A 1 95 ? -7.488 -54.438 -32.344 1 64.62 95 THR A C 1
ATOM 667 O O . THR A 1 95 ? -7.754 -55.531 -31.875 1 64.62 95 THR A O 1
ATOM 670 N N . GLU A 1 96 ? -7.148 -53.344 -31.672 1 65.19 96 GLU A N 1
ATOM 671 C CA . GLU A 1 96 ? -6.961 -53.562 -30.25 1 65.19 96 GLU A CA 1
ATOM 672 C C . GLU A 1 96 ? -8.297 -53.781 -29.547 1 65.19 96 GLU A C 1
ATOM 674 O O . GLU A 1 96 ? -9.359 -53.531 -30.109 1 65.19 96 GLU A O 1
ATOM 679 N N . GLN A 1 97 ? -8.203 -54.344 -28.391 1 70.88 97 GLN A N 1
ATOM 680 C CA . GLN A 1 97 ? -9.406 -54.594 -27.594 1 70.88 97 GLN A CA 1
ATOM 681 C C . GLN A 1 97 ? -10.125 -53.281 -27.297 1 70.88 97 GLN A C 1
ATOM 683 O O . GLN A 1 97 ? -9.492 -52.219 -27.125 1 70.88 97 GLN A O 1
ATOM 688 N N . LEU A 1 98 ? -11.406 -53.344 -27.453 1 73.62 98 LEU A N 1
ATOM 689 C CA . LEU A 1 98 ? -12.273 -52.188 -27.234 1 73.62 98 LEU A CA 1
ATOM 690 C C . LEU A 1 98 ? -11.969 -51.5 -25.906 1 73.62 98 LEU A C 1
ATOM 692 O O . LEU A 1 98 ? -11.93 -50.281 -25.828 1 73.62 98 LEU A O 1
ATOM 696 N N . ALA A 1 99 ? -11.672 -52.344 -24.891 1 70.19 99 ALA A N 1
ATOM 697 C CA . ALA A 1 99 ? -11.43 -51.812 -23.547 1 70.19 99 ALA A CA 1
ATOM 698 C C . ALA A 1 99 ? -10.18 -50.906 -23.516 1 70.19 99 ALA A C 1
ATOM 700 O O . ALA A 1 99 ? -10.164 -49.875 -22.875 1 70.19 99 ALA A O 1
ATOM 701 N N . ASP A 1 100 ? -9.164 -51.281 -24.281 1 68.56 100 ASP A N 1
ATOM 702 C CA . ASP A 1 100 ? -7.918 -50.531 -24.328 1 68.56 100 ASP A CA 1
ATOM 703 C C . ASP A 1 100 ? -8.117 -49.188 -25.047 1 68.56 100 ASP A C 1
ATOM 705 O O . ASP A 1 100 ? -7.586 -48.156 -24.625 1 68.56 100 ASP A O 1
ATOM 709 N N . ARG A 1 101 ? -8.992 -49.25 -26 1 72.31 101 ARG A N 1
ATOM 710 C CA . ARG A 1 101 ? -9.219 -48.062 -26.812 1 72.31 101 ARG A CA 1
ATOM 711 C C . ARG A 1 101 ? -10 -47 -26.031 1 72.31 101 ARG A C 1
ATOM 713 O O . ARG A 1 101 ? -9.641 -45.844 -26.031 1 72.31 101 ARG A O 1
ATOM 720 N N . VAL A 1 102 ? -10.953 -47.5 -25.312 1 75.25 102 VAL A N 1
ATOM 721 C CA . VAL A 1 102 ? -11.812 -46.594 -24.547 1 75.25 102 VAL A CA 1
ATOM 722 C C . VAL A 1 102 ? -11.031 -45.969 -23.391 1 75.25 102 VAL A C 1
ATOM 724 O O . VAL A 1 102 ? -11.148 -44.781 -23.094 1 75.25 102 VAL A O 1
ATOM 727 N N . THR A 1 103 ? -10.227 -46.781 -22.75 1 72.31 103 THR A N 1
ATOM 728 C CA . THR A 1 103 ? -9.438 -46.312 -21.609 1 72.31 103 THR A CA 1
ATOM 729 C C . THR A 1 103 ? -8.453 -45.219 -22.047 1 72.31 103 THR A C 1
ATOM 731 O O . THR A 1 103 ? -8.336 -44.188 -21.391 1 72.31 103 THR A O 1
ATOM 734 N N . LEU A 1 104 ? -7.734 -45.438 -23.141 1 72.94 104 LEU A N 1
ATOM 735 C CA . LEU A 1 104 ? -6.75 -44.469 -23.609 1 72.94 104 LEU A CA 1
ATOM 736 C C . LEU A 1 104 ? -7.422 -43.156 -24.031 1 72.94 104 LEU A C 1
ATOM 738 O O . LEU A 1 104 ? -6.891 -42.094 -23.781 1 72.94 104 LEU A O 1
ATOM 742 N N . ALA A 1 105 ? -8.641 -43.375 -24.625 1 77.81 105 ALA A N 1
ATOM 743 C CA . ALA A 1 105 ? -9.391 -42.188 -25.047 1 77.81 105 ALA A CA 1
ATOM 744 C C . ALA A 1 105 ? -9.836 -41.344 -23.828 1 77.81 105 ALA A C 1
ATOM 746 O O . ALA A 1 105 ? -9.711 -40.125 -23.844 1 77.81 105 ALA A O 1
ATOM 747 N N . LEU A 1 106 ? -10.266 -42 -22.766 1 77.81 106 LEU A N 1
ATOM 748 C CA . LEU A 1 106 ? -10.719 -41.344 -21.547 1 77.81 106 LEU A CA 1
ATOM 749 C C . LEU A 1 106 ? -9.562 -40.625 -20.859 1 77.81 106 LEU A C 1
ATOM 751 O O . LEU A 1 106 ? -9.711 -39.5 -20.359 1 77.81 106 LEU A O 1
ATOM 755 N N . PHE A 1 107 ? -8.438 -41.25 -20.922 1 73.38 107 PHE A N 1
ATOM 756 C CA . PHE A 1 107 ? -7.277 -40.625 -20.281 1 73.38 107 PHE A CA 1
ATOM 757 C C . PHE A 1 107 ? -6.805 -39.438 -21.078 1 73.38 107 PHE A C 1
ATOM 759 O O . PHE A 1 107 ? -6.445 -38.406 -20.5 1 73.38 107 PHE A O 1
ATOM 766 N N . ALA A 1 108 ? -6.75 -39.625 -22.391 1 79.19 108 ALA A N 1
ATOM 767 C CA . ALA A 1 108 ? -6.305 -38.531 -23.234 1 79.19 108 ALA A CA 1
ATOM 768 C C . ALA A 1 108 ? -7.207 -37.312 -23.062 1 79.19 108 ALA A C 1
ATOM 770 O O . ALA A 1 108 ? -6.723 -36.188 -22.875 1 79.19 108 ALA A O 1
ATOM 771 N N . LEU A 1 109 ? -8.523 -37.562 -23 1 85 109 LEU A N 1
ATOM 772 C CA . LEU A 1 109 ? -9.477 -36.469 -22.875 1 85 109 LEU A CA 1
ATOM 773 C C . LEU A 1 109 ? -9.484 -35.906 -21.469 1 85 109 LEU A C 1
ATOM 775 O O . LEU A 1 109 ? -9.523 -34.688 -21.266 1 85 109 LEU A O 1
ATOM 779 N N . GLY A 1 110 ? -9.484 -36.781 -20.531 1 82.19 110 GLY A N 1
ATOM 780 C CA . GLY A 1 110 ? -9.492 -36.344 -19.141 1 82.19 110 GLY A CA 1
ATOM 781 C C . GLY A 1 110 ? -8.25 -35.562 -18.75 1 82.19 110 GLY A C 1
ATOM 782 O O . GLY A 1 110 ? -8.352 -34.5 -18.141 1 82.19 110 GLY A O 1
ATOM 783 N N . PHE A 1 111 ? -7.102 -36.031 -19.156 1 77 111 PHE A N 1
ATOM 784 C CA . PHE A 1 111 ? -5.852 -35.344 -18.844 1 77 111 PHE A CA 1
ATOM 785 C C . PHE A 1 111 ? -5.746 -34.031 -19.609 1 77 111 PHE A C 1
ATOM 787 O O . PHE A 1 111 ? -5.199 -33.062 -19.109 1 77 111 PHE A O 1
ATOM 794 N N . GLY A 1 112 ? -6.219 -34.156 -20.828 1 84.44 112 GLY A N 1
ATOM 795 C CA . GLY A 1 112 ? -6.25 -32.906 -21.594 1 84.44 112 GLY A CA 1
ATOM 796 C C . GLY A 1 112 ? -7.078 -31.812 -20.938 1 84.44 112 GLY A C 1
ATOM 797 O O . GLY A 1 112 ? -6.637 -30.672 -20.844 1 84.44 112 GLY A O 1
ATOM 798 N N . ALA A 1 113 ? -8.211 -32.188 -20.422 1 87.25 113 ALA A N 1
ATOM 799 C CA . ALA A 1 113 ? -9.086 -31.234 -19.75 1 87.25 113 ALA A CA 1
ATOM 800 C C . ALA A 1 113 ? -8.453 -30.719 -18.469 1 87.25 113 ALA A C 1
ATOM 802 O O . ALA A 1 113 ? -8.539 -29.531 -18.172 1 87.25 113 ALA A O 1
ATOM 803 N N . LEU A 1 114 ? -7.852 -31.594 -17.797 1 81.06 114 LEU A N 1
ATOM 804 C CA . LEU A 1 114 ? -7.195 -31.188 -16.562 1 81.06 114 LEU A CA 1
ATOM 805 C C . LEU A 1 114 ? -6.031 -30.25 -16.828 1 81.06 114 LEU A C 1
ATOM 807 O O . LEU A 1 114 ? -5.789 -29.312 -16.062 1 81.06 114 LEU A O 1
ATOM 811 N N . ALA A 1 115 ? -5.328 -30.547 -17.875 1 83.06 115 ALA A N 1
ATOM 812 C CA . ALA A 1 115 ? -4.199 -29.703 -18.25 1 83.06 115 ALA A CA 1
ATOM 813 C C . ALA A 1 115 ? -4.668 -28.297 -18.609 1 83.06 115 ALA A C 1
ATOM 815 O O . ALA A 1 115 ? -4.043 -27.312 -18.203 1 83.06 115 ALA A O 1
ATOM 816 N N . VAL A 1 116 ? -5.734 -28.234 -19.297 1 88.56 116 VAL A N 1
ATOM 817 C CA . VAL A 1 116 ? -6.277 -26.938 -19.672 1 88.56 116 VAL A CA 1
ATOM 818 C C . VAL A 1 116 ? -6.723 -26.188 -18.422 1 88.56 116 VAL A C 1
ATOM 820 O O . VAL A 1 116 ? -6.441 -25 -18.281 1 88.56 116 VAL A O 1
ATOM 823 N N . TYR A 1 117 ? -7.328 -26.891 -17.594 1 86.62 117 TYR A N 1
ATOM 824 C CA . TYR A 1 117 ? -7.762 -26.297 -16.344 1 86.62 117 TYR A CA 1
ATOM 825 C C . TYR A 1 117 ? -6.57 -25.828 -15.516 1 86.62 117 TYR A C 1
ATOM 827 O O . TYR A 1 117 ? -6.598 -24.734 -14.938 1 86.62 117 TYR A O 1
ATOM 835 N N . GLY A 1 118 ? -5.621 -26.609 -15.477 1 81.44 118 GLY A N 1
ATOM 836 C CA . GLY A 1 118 ? -4.402 -26.234 -14.781 1 81.44 118 GLY A CA 1
ATOM 837 C C . GLY A 1 118 ? -3.75 -24.984 -15.344 1 81.44 118 GLY A C 1
ATOM 838 O O . GLY A 1 118 ? -3.299 -24.125 -14.594 1 81.44 118 GLY A O 1
ATOM 839 N N . SER A 1 119 ? -3.688 -24.922 -16.594 1 84.81 119 SER A N 1
ATOM 840 C CA . SER A 1 119 ? -3.127 -23.75 -17.25 1 84.81 119 SER A CA 1
ATOM 841 C C . SER A 1 119 ? -3.949 -22.5 -16.938 1 84.81 119 SER A C 1
ATOM 843 O O . SER A 1 119 ? -3.391 -21.422 -16.688 1 84.81 119 SER A O 1
ATOM 845 N N . TRP A 1 120 ? -5.223 -22.703 -16.938 1 87.94 120 TRP A N 1
ATOM 846 C CA . TRP A 1 120 ? -6.105 -21.594 -16.625 1 87.94 120 TRP A CA 1
ATOM 847 C C . TRP A 1 120 ? -5.867 -21.094 -15.195 1 87.94 120 TRP A C 1
ATOM 849 O O . TRP A 1 120 ? -5.746 -19.891 -14.969 1 87.94 120 TRP A O 1
ATOM 859 N N . LEU A 1 121 ? -5.746 -21.891 -14.305 1 82.56 121 LEU A N 1
ATOM 860 C CA . LEU A 1 121 ? -5.504 -21.516 -12.914 1 82.56 121 LEU A CA 1
ATOM 861 C C . LEU A 1 121 ? -4.156 -20.828 -12.758 1 82.56 121 LEU A C 1
ATOM 863 O O . LEU A 1 121 ? -4.039 -19.844 -12.031 1 82.56 121 LEU A O 1
ATOM 867 N N . ARG A 1 122 ? -3.252 -21.375 -13.414 1 80.38 122 ARG A N 1
ATOM 868 C CA . ARG A 1 122 ? -1.91 -20.812 -13.344 1 80.38 122 ARG A CA 1
ATOM 869 C C . ARG A 1 122 ? -1.893 -19.375 -13.859 1 80.38 122 ARG A C 1
ATOM 871 O O . ARG A 1 122 ? -1.363 -18.484 -13.195 1 80.38 122 ARG A O 1
ATOM 878 N N . ILE A 1 123 ? -2.412 -19.266 -14.969 1 82.81 123 ILE A N 1
ATOM 879 C CA . ILE A 1 123 ? -2.396 -17.953 -15.602 1 82.81 123 ILE A CA 1
ATOM 880 C C . ILE A 1 123 ? -3.195 -16.969 -14.75 1 82.81 123 ILE A C 1
ATOM 882 O O . ILE A 1 123 ? -2.795 -15.812 -14.594 1 82.81 123 ILE A O 1
ATOM 886 N N . THR A 1 124 ? -4.285 -17.375 -14.234 1 82.62 124 THR A N 1
ATOM 887 C CA . THR A 1 124 ? -5.086 -16.5 -13.383 1 82.62 124 THR A CA 1
ATOM 888 C C . THR A 1 124 ? -4.309 -16.109 -12.125 1 82.62 124 THR A C 1
ATOM 890 O O . THR A 1 124 ? -4.312 -14.945 -11.727 1 82.62 124 THR A O 1
ATOM 893 N N . ARG A 1 125 ? -3.633 -17 -11.609 1 78.75 125 ARG A N 1
ATOM 894 C CA . ARG A 1 125 ? -2.85 -16.734 -10.406 1 78.75 125 ARG A CA 1
ATOM 895 C C . ARG A 1 125 ? -1.688 -15.789 -10.719 1 78.75 125 ARG A C 1
ATOM 897 O O . ARG A 1 125 ? -1.411 -14.867 -9.945 1 78.75 125 ARG A O 1
ATOM 904 N N . GLU A 1 126 ? -1.041 -16.141 -11.766 1 80.62 126 GLU A N 1
ATOM 905 C CA . GLU A 1 126 ? 0.069 -15.281 -12.164 1 80.62 126 GLU A CA 1
ATOM 906 C C . GLU A 1 126 ? -0.411 -13.859 -12.477 1 80.62 126 GLU A C 1
ATOM 908 O O . GLU A 1 126 ? 0.264 -12.883 -12.141 1 80.62 126 GLU A O 1
ATOM 913 N N . GLY A 1 127 ? -1.546 -13.891 -13.094 1 80 127 GLY A N 1
ATOM 914 C CA . GLY A 1 127 ? -2.135 -12.586 -13.359 1 80 127 GLY A CA 1
ATOM 915 C C . GLY A 1 127 ? -2.467 -11.812 -12.094 1 80 127 GLY A C 1
ATOM 916 O O . GLY A 1 127 ? -2.215 -10.609 -12.016 1 80 127 GLY A O 1
ATOM 917 N N . THR A 1 128 ? -2.967 -12.445 -11.141 1 78.62 128 THR A N 1
ATOM 918 C CA . THR A 1 128 ? -3.289 -11.82 -9.867 1 78.62 128 THR A CA 1
ATOM 919 C C . THR A 1 128 ? -2.025 -11.305 -9.18 1 78.62 128 THR A C 1
ATOM 921 O O . THR A 1 128 ? -2.025 -10.211 -8.609 1 78.62 128 THR A O 1
ATOM 924 N N . LEU A 1 129 ? -0.976 -12.031 -9.266 1 77.88 129 LEU A N 1
ATOM 925 C CA . LEU A 1 129 ? 0.293 -11.633 -8.672 1 77.88 129 LEU A CA 1
ATOM 926 C C . LEU A 1 129 ? 0.82 -10.359 -9.32 1 77.88 129 LEU A C 1
ATOM 928 O O . LEU A 1 129 ? 1.255 -9.438 -8.625 1 77.88 129 LEU A O 1
ATOM 932 N N . VAL A 1 130 ? 0.731 -10.391 -10.594 1 76.81 130 VAL A N 1
ATOM 933 C CA . VAL A 1 130 ? 1.215 -9.234 -11.336 1 76.81 130 VAL A CA 1
ATOM 934 C C . VAL A 1 130 ? 0.39 -8 -10.977 1 76.81 130 VAL A C 1
ATOM 936 O O . VAL A 1 130 ? 0.94 -6.918 -10.758 1 76.81 130 VAL A O 1
ATOM 939 N N . ARG A 1 131 ? -0.872 -8.156 -10.883 1 76.25 131 ARG A N 1
ATOM 940 C CA . ARG A 1 131 ? -1.756 -7.043 -10.555 1 76.25 131 ARG A CA 1
ATOM 941 C C . ARG A 1 131 ? -1.493 -6.539 -9.141 1 76.25 131 ARG A C 1
ATOM 943 O O . ARG A 1 131 ? -1.442 -5.332 -8.906 1 76.25 131 ARG A O 1
ATOM 950 N N . LEU A 1 132 ? -1.339 -7.441 -8.32 1 75.44 132 LEU A N 1
ATOM 951 C CA . LEU A 1 132 ? -1.095 -7.07 -6.934 1 75.44 132 LEU A CA 1
ATOM 952 C C . LEU A 1 132 ? 0.23 -6.328 -6.797 1 75.44 132 LEU A C 1
ATOM 954 O O . LEU A 1 132 ? 0.322 -5.344 -6.055 1 75.44 132 LEU A O 1
ATOM 958 N N . ARG A 1 133 ? 1.188 -6.77 -7.504 1 75.12 133 ARG A N 1
ATOM 959 C CA . ARG A 1 133 ? 2.49 -6.109 -7.477 1 75.12 133 ARG A CA 1
ATOM 960 C C . ARG A 1 133 ? 2.398 -4.695 -8.039 1 75.12 133 ARG A C 1
ATOM 962 O O . ARG A 1 133 ? 2.992 -3.764 -7.496 1 75.12 133 ARG A O 1
ATOM 969 N N . SER A 1 134 ? 1.686 -4.648 -9.07 1 74.31 134 SER A N 1
ATOM 970 C CA . SER A 1 134 ? 1.505 -3.346 -9.703 1 74.31 134 SER A CA 1
ATOM 971 C C . SER A 1 134 ? 0.756 -2.385 -8.789 1 74.31 134 SER A C 1
ATOM 973 O O . SER A 1 134 ? 1.127 -1.215 -8.672 1 74.31 134 SER A O 1
ATOM 975 N N . THR A 1 135 ? -0.245 -2.881 -8.164 1 73.25 135 THR A N 1
ATOM 976 C CA . THR A 1 135 ? -1.021 -2.057 -7.246 1 73.25 135 THR A CA 1
ATOM 977 C C . THR A 1 135 ? -0.168 -1.622 -6.059 1 73.25 135 THR A C 1
ATOM 979 O O . THR A 1 135 ? -0.211 -0.46 -5.648 1 73.25 135 THR A O 1
ATOM 982 N N . ALA A 1 136 ? 0.533 -2.508 -5.609 1 73.75 136 ALA A N 1
ATOM 983 C CA . ALA A 1 136 ? 1.403 -2.197 -4.48 1 73.75 136 ALA A CA 1
ATOM 984 C C . ALA A 1 136 ? 2.434 -1.137 -4.855 1 73.75 136 ALA A C 1
ATOM 986 O O . ALA A 1 136 ? 2.707 -0.223 -4.074 1 73.75 136 ALA A O 1
ATOM 987 N N . ALA A 1 137 ? 3 -1.248 -5.996 1 71 137 ALA A N 1
ATOM 988 C CA . ALA A 1 137 ? 3.975 -0.277 -6.488 1 71 137 ALA A CA 1
ATOM 989 C C . ALA A 1 137 ? 3.332 1.094 -6.68 1 71 137 ALA A C 1
ATOM 991 O O . ALA A 1 137 ? 3.938 2.121 -6.363 1 71 137 ALA A O 1
ATOM 992 N N . ALA A 1 138 ? 2.199 1.02 -7.184 1 71.25 138 ALA A N 1
ATOM 993 C CA . ALA A 1 138 ? 1.48 2.273 -7.387 1 71.25 138 ALA A CA 1
ATOM 994 C C . ALA A 1 138 ? 1.148 2.939 -6.055 1 71.25 138 ALA A C 1
ATOM 996 O O . ALA A 1 138 ? 1.218 4.164 -5.934 1 71.25 138 ALA A O 1
ATOM 997 N N . MET A 1 139 ? 0.796 2.164 -5.109 1 74.69 139 MET A N 1
ATOM 998 C CA . MET A 1 139 ? 0.534 2.684 -3.771 1 74.69 139 MET A CA 1
ATOM 999 C C . MET A 1 139 ? 1.787 3.322 -3.18 1 74.69 139 MET A C 1
ATOM 1001 O O . MET A 1 139 ? 1.713 4.383 -2.555 1 74.69 139 MET A O 1
ATOM 1005 N N . GLN A 1 140 ? 2.824 2.652 -3.404 1 74.75 140 GLN A N 1
ATOM 1006 C CA . GLN A 1 140 ? 4.102 3.186 -2.939 1 74.75 140 GLN A CA 1
ATOM 1007 C C . GLN A 1 140 ? 4.383 4.551 -3.555 1 74.75 140 GLN A C 1
ATOM 1009 O O . GLN A 1 140 ? 4.844 5.465 -2.867 1 74.75 140 GLN A O 1
ATOM 1014 N N . ARG A 1 141 ? 4.066 4.734 -4.73 1 74.5 141 ARG A N 1
ATOM 1015 C CA . ARG A 1 141 ? 4.293 5.988 -5.445 1 74.5 141 ARG A CA 1
ATOM 1016 C C . ARG A 1 141 ? 3.363 7.086 -4.934 1 74.5 141 ARG A C 1
ATOM 1018 O O . ARG A 1 141 ? 3.66 8.273 -5.078 1 74.5 141 ARG A O 1
ATOM 1025 N N . GLN A 1 142 ? 2.279 6.602 -4.398 1 75.81 142 GLN A N 1
ATOM 1026 C CA . GLN A 1 142 ? 1.361 7.59 -3.842 1 75.81 142 GLN A CA 1
ATOM 1027 C C . GLN A 1 142 ? 1.836 8.07 -2.473 1 75.81 142 GLN A C 1
ATOM 1029 O O . GLN A 1 142 ? 1.562 9.203 -2.08 1 75.81 142 GLN A O 1
ATOM 1034 N N . ILE A 1 143 ? 2.57 7.195 -1.891 1 78.88 143 ILE A N 1
ATOM 1035 C CA . ILE A 1 143 ? 3.096 7.543 -0.576 1 78.88 143 ILE A CA 1
ATOM 1036 C C . ILE A 1 143 ? 4.309 8.461 -0.731 1 78.88 143 ILE A C 1
ATOM 1038 O O . ILE A 1 143 ? 4.465 9.422 0.02 1 78.88 143 ILE A O 1
ATOM 1042 N N . LEU A 1 144 ? 5.102 8.117 -1.759 1 83.44 144 LEU A N 1
ATOM 1043 C CA . LEU A 1 144 ? 6.254 8.945 -2.088 1 83.44 144 LEU A CA 1
ATOM 1044 C C . LEU A 1 144 ? 5.98 9.789 -3.33 1 83.44 144 LEU A C 1
ATOM 1046 O O . LEU A 1 144 ? 5.422 9.289 -4.309 1 83.44 144 LEU A O 1
ATOM 1050 N N . ARG A 1 145 ? 6.324 10.969 -3.266 1 81 145 ARG A N 1
ATOM 1051 C CA . ARG A 1 145 ? 6.074 11.883 -4.379 1 81 145 ARG A CA 1
ATOM 1052 C C . ARG A 1 145 ? 6.762 11.391 -5.652 1 81 145 ARG A C 1
ATOM 1054 O O . ARG A 1 145 ? 7.949 11.07 -5.637 1 81 145 ARG A O 1
ATOM 1061 N N . PRO A 1 146 ? 5.969 11.43 -6.688 1 79.12 146 PRO A N 1
ATOM 1062 C CA . PRO A 1 146 ? 6.602 11.062 -7.961 1 79.12 146 PRO A CA 1
ATOM 1063 C C . PRO A 1 146 ? 7.594 12.117 -8.445 1 79.12 146 PRO A C 1
ATOM 1065 O O . PRO A 1 146 ? 7.34 13.32 -8.328 1 79.12 146 PRO A O 1
ATOM 1068 N N . LEU A 1 147 ? 8.703 11.68 -8.914 1 84.62 147 LEU A N 1
ATOM 1069 C CA . LEU A 1 147 ? 9.75 12.531 -9.461 1 84.62 147 LEU A CA 1
ATOM 1070 C C . LEU A 1 147 ? 10.008 12.203 -10.922 1 84.62 147 LEU A C 1
ATOM 1072 O O . LEU A 1 147 ? 9.719 11.086 -11.375 1 84.62 147 LEU A O 1
ATOM 1076 N N . PRO A 1 148 ? 10.391 13.148 -11.727 1 87.56 148 PRO A N 1
ATOM 1077 C CA . PRO A 1 148 ? 10.961 14.445 -11.352 1 87.56 148 PRO A CA 1
ATOM 1078 C C . PRO A 1 148 ? 9.891 15.508 -11.125 1 87.56 148 PRO A C 1
ATOM 1080 O O . PRO A 1 148 ? 8.766 15.375 -11.602 1 87.56 148 PRO A O 1
ATOM 1083 N N . LEU A 1 149 ? 10.258 16.516 -10.336 1 87.06 149 LEU A N 1
ATOM 1084 C CA . LEU A 1 149 ? 9.438 17.703 -10.086 1 87.06 149 LEU A CA 1
ATOM 1085 C C . LEU A 1 149 ? 10.203 18.969 -10.414 1 87.06 149 LEU A C 1
ATOM 1087 O O . LEU A 1 149 ? 11.32 19.172 -9.938 1 87.06 149 LEU A O 1
ATOM 1091 N N . LEU A 1 150 ? 9.617 19.766 -11.297 1 88.44 150 LEU A N 1
ATOM 1092 C CA . LEU A 1 150 ? 10.18 21.062 -11.648 1 88.44 150 LEU A CA 1
ATOM 1093 C C . LEU A 1 150 ? 9.453 22.188 -10.922 1 88.44 150 LEU A C 1
ATOM 1095 O O . LEU A 1 150 ? 8.219 22.281 -10.992 1 88.44 150 LEU A O 1
ATOM 1099 N N . THR A 1 151 ? 10.18 22.875 -10.164 1 89.69 151 THR A N 1
ATOM 1100 C CA . THR A 1 151 ? 9.656 24.078 -9.539 1 89.69 151 THR A CA 1
ATOM 1101 C C . THR A 1 151 ? 10.344 25.328 -10.102 1 89.69 151 THR A C 1
ATOM 1103 O O . THR A 1 151 ? 11.188 25.219 -11 1 89.69 151 THR A O 1
ATOM 1106 N N . ASP A 1 152 ? 9.883 26.484 -9.641 1 87.62 152 ASP A N 1
ATOM 1107 C CA . ASP A 1 152 ? 10.508 27.734 -10.086 1 87.62 152 ASP A CA 1
ATOM 1108 C C . ASP A 1 152 ? 11.961 27.812 -9.625 1 87.62 152 ASP A C 1
ATOM 1110 O O . ASP A 1 152 ? 12.781 28.469 -10.266 1 87.62 152 ASP A O 1
ATOM 1114 N N . ASP A 1 153 ? 12.328 27.062 -8.609 1 91.38 153 ASP A N 1
ATOM 1115 C CA . ASP A 1 153 ? 13.625 27.203 -7.957 1 91.38 153 ASP A CA 1
ATOM 1116 C C . ASP A 1 153 ? 14.578 26.078 -8.383 1 91.38 153 ASP A C 1
ATOM 1118 O O . ASP A 1 153 ? 15.781 26.297 -8.5 1 91.38 153 ASP A O 1
ATOM 1122 N N . VAL A 1 154 ? 13.984 24.891 -8.531 1 93.5 154 VAL A N 1
ATOM 1123 C CA . VAL A 1 154 ? 14.891 23.75 -8.68 1 93.5 154 VAL A CA 1
ATOM 1124 C C . VAL A 1 154 ? 14.219 22.672 -9.523 1 93.5 154 VAL A C 1
ATOM 1126 O O . VAL A 1 154 ? 12.992 22.672 -9.688 1 93.5 154 VAL A O 1
ATOM 1129 N N . LEU A 1 155 ? 15.055 21.828 -10.102 1 92.81 155 LEU A N 1
ATOM 1130 C CA . LEU A 1 155 ? 14.641 20.547 -10.641 1 92.81 155 LEU A CA 1
ATOM 1131 C C . LEU A 1 155 ? 15.047 19.406 -9.711 1 92.81 155 LEU A C 1
ATOM 1133 O O . LEU A 1 155 ? 16.234 19.203 -9.445 1 92.81 155 LEU A O 1
ATOM 1137 N N . VAL A 1 156 ? 14.055 18.734 -9.195 1 93.81 156 VAL A N 1
ATOM 1138 C CA . VAL A 1 156 ? 14.32 17.625 -8.281 1 93.81 156 VAL A CA 1
ATOM 1139 C C . VAL A 1 156 ? 14.078 16.297 -8.992 1 93.81 156 VAL A C 1
ATOM 1141 O O . VAL A 1 156 ? 13.023 16.094 -9.586 1 93.81 156 VAL A O 1
ATOM 1144 N N . ASP A 1 157 ? 15.039 15.43 -8.984 1 93.06 157 ASP A N 1
ATOM 1145 C CA . ASP A 1 157 ? 14.938 14.07 -9.492 1 93.06 157 ASP A CA 1
ATOM 1146 C C . ASP A 1 157 ? 15.359 13.055 -8.438 1 93.06 157 ASP A C 1
ATOM 1148 O O . ASP A 1 157 ? 15.969 13.414 -7.426 1 93.06 157 ASP A O 1
ATOM 1152 N N . GLY A 1 158 ? 14.93 11.836 -8.656 1 92.81 158 GLY A N 1
ATOM 1153 C CA . GLY A 1 158 ? 15.281 10.867 -7.637 1 92.81 158 GLY A CA 1
ATOM 1154 C C . GLY A 1 158 ? 14.945 9.438 -8.031 1 92.81 158 GLY A C 1
ATOM 1155 O O . GLY A 1 158 ? 14.211 9.211 -8.992 1 92.81 158 GLY A O 1
ATOM 1156 N N . VAL A 1 159 ? 15.602 8.5 -7.371 1 90.38 159 VAL A N 1
ATOM 1157 C CA . VAL A 1 159 ? 15.375 7.07 -7.52 1 90.38 159 VAL A CA 1
ATOM 1158 C C . VAL A 1 159 ? 15.172 6.434 -6.148 1 90.38 159 VAL A C 1
ATOM 1160 O O . VAL A 1 159 ? 15.867 6.77 -5.188 1 90.38 159 VAL A O 1
ATOM 1163 N N . TYR A 1 160 ? 14.094 5.656 -6.039 1 88.81 160 TYR A N 1
ATOM 1164 C CA . TYR A 1 160 ? 13.852 4.852 -4.848 1 88.81 160 TYR A CA 1
ATOM 1165 C C . TYR A 1 160 ? 13.812 3.367 -5.195 1 88.81 160 TYR A C 1
ATOM 1167 O O . TYR A 1 160 ? 13.055 2.947 -6.074 1 88.81 160 TYR A O 1
ATOM 1175 N N . GLU A 1 161 ? 14.633 2.562 -4.527 1 83.94 161 GLU A N 1
ATOM 1176 C CA . GLU A 1 161 ? 14.664 1.117 -4.727 1 83.94 161 GLU A CA 1
ATOM 1177 C C . GLU A 1 161 ? 14.57 0.375 -3.396 1 83.94 161 GLU A C 1
ATOM 1179 O O . GLU A 1 161 ? 15.555 0.274 -2.662 1 83.94 161 GLU A O 1
ATOM 1184 N N . PRO A 1 162 ? 13.422 -0.203 -3.117 1 77.81 162 PRO A N 1
ATOM 1185 C CA . PRO A 1 162 ? 13.312 -1 -1.895 1 77.81 162 PRO A CA 1
ATOM 1186 C C . PRO A 1 162 ? 14.047 -2.332 -1.986 1 77.81 162 PRO A C 1
ATOM 1188 O O . PRO A 1 162 ? 14.234 -2.865 -3.084 1 77.81 162 PRO A O 1
ATOM 1191 N N . VAL A 1 163 ? 14.703 -2.824 -0.829 1 71.12 163 VAL A N 1
ATOM 1192 C CA . VAL A 1 163 ? 15.477 -4.059 -0.793 1 71.12 163 VAL A CA 1
ATOM 1193 C C . VAL A 1 163 ? 14.609 -5.23 -1.243 1 71.12 163 VAL A C 1
ATOM 1195 O O . VAL A 1 163 ? 15.047 -6.07 -2.033 1 71.12 163 VAL A O 1
ATOM 1198 N N . GLN A 1 164 ? 13.5 -5.359 -0.489 1 61.59 164 GLN A N 1
ATOM 1199 C CA . GLN A 1 164 ? 12.656 -6.48 -0.886 1 61.59 164 GLN A CA 1
ATOM 1200 C C . GLN A 1 164 ? 11.492 -6.008 -1.747 1 61.59 164 GLN A C 1
ATOM 1202 O O . GLN A 1 164 ? 10.695 -5.164 -1.323 1 61.59 164 GLN A O 1
ATOM 1207 N N . GLN A 1 165 ? 11.703 -6.41 -2.896 1 55.62 165 GLN A N 1
ATOM 1208 C CA . GLN A 1 165 ? 10.695 -6.023 -3.875 1 55.62 165 GLN A CA 1
ATOM 1209 C C . GLN A 1 165 ? 9.289 -6.289 -3.352 1 55.62 165 GLN A C 1
ATOM 1211 O O . GLN A 1 165 ? 8.344 -5.578 -3.703 1 55.62 165 GLN A O 1
ATOM 1216 N N . ASP A 1 166 ? 9.312 -7.344 -2.48 1 56.22 166 ASP A N 1
ATOM 1217 C CA . ASP A 1 166 ? 7.988 -7.695 -1.979 1 56.22 166 ASP A CA 1
ATOM 1218 C C . ASP A 1 166 ? 7.559 -6.758 -0.855 1 56.22 166 ASP A C 1
ATOM 1220 O O . ASP A 1 166 ? 6.418 -6.816 -0.392 1 56.22 166 ASP A O 1
ATOM 1224 N N . LYS A 1 167 ? 8.586 -5.867 -0.427 1 58.59 167 LYS A N 1
ATOM 1225 C CA . LYS A 1 167 ? 8.219 -4.996 0.686 1 58.59 167 LYS A CA 1
ATOM 1226 C C . LYS A 1 167 ? 7.703 -3.65 0.183 1 58.59 167 LYS A C 1
ATOM 1228 O O . LYS A 1 167 ? 7.121 -2.879 0.948 1 58.59 167 LYS A O 1
ATOM 1233 N N . LEU A 1 168 ? 6.832 -3.654 -0.759 1 60.53 168 LEU A N 1
ATOM 1234 C CA . LEU A 1 168 ? 6.18 -2.516 -1.396 1 60.53 168 LEU A CA 1
ATOM 1235 C C . LEU A 1 168 ? 6.777 -1.201 -0.909 1 60.53 168 LEU A C 1
ATOM 1237 O O . LEU A 1 168 ? 7.059 -0.308 -1.711 1 60.53 168 LEU A O 1
ATOM 1241 N N . VAL A 1 169 ? 7.023 -1.039 0.439 1 64.38 169 VAL A N 1
ATOM 1242 C CA . VAL A 1 169 ? 7.539 0.201 1.005 1 64.38 169 VAL A CA 1
ATOM 1243 C C . VAL A 1 169 ? 8.523 -0.115 2.133 1 64.38 169 VAL A C 1
ATOM 1245 O O . VAL A 1 169 ? 8.312 -1.055 2.902 1 64.38 169 VAL A O 1
ATOM 1248 N N . GLY A 1 170 ? 9.703 0.516 2.018 1 74.44 170 GLY A N 1
ATOM 1249 C CA . GLY A 1 170 ? 10.68 0.416 3.088 1 74.44 170 GLY A CA 1
ATOM 1250 C C . GLY A 1 170 ? 10.617 1.572 4.066 1 74.44 170 GLY A C 1
ATOM 1251 O O . GLY A 1 170 ? 9.562 2.197 4.227 1 74.44 170 GLY A O 1
ATOM 1252 N N . GLY A 1 171 ? 11.594 1.761 4.816 1 82.62 171 GLY A N 1
ATOM 1253 C CA . GLY A 1 171 ? 11.703 2.789 5.84 1 82.62 171 GLY A CA 1
ATOM 1254 C C . GLY A 1 171 ? 12.25 4.102 5.309 1 82.62 171 GLY A C 1
ATOM 1255 O O . GLY A 1 171 ? 12.188 5.125 5.992 1 82.62 171 GLY A O 1
ATOM 1256 N N . ASP A 1 172 ? 12.688 4.16 4.008 1 90.75 172 ASP A N 1
ATOM 1257 C CA . ASP A 1 172 ? 13.219 5.395 3.432 1 90.75 172 ASP A CA 1
ATOM 1258 C C . ASP A 1 172 ? 12.094 6.281 2.9 1 90.75 172 ASP A C 1
ATOM 1260 O O . ASP A 1 172 ? 11.141 5.785 2.297 1 90.75 172 ASP A O 1
ATOM 1264 N N . ILE A 1 173 ? 12.234 7.566 3.154 1 93.06 173 ILE A N 1
ATOM 1265 C CA . ILE A 1 173 ? 11.172 8.477 2.729 1 93.06 173 ILE A CA 1
ATOM 1266 C C . ILE A 1 173 ? 11.789 9.695 2.041 1 93.06 173 ILE A C 1
ATOM 1268 O O . ILE A 1 173 ? 12.938 10.055 2.314 1 93.06 173 ILE A O 1
ATOM 1272 N N . TYR A 1 174 ? 11.078 10.273 1.19 1 95.31 174 TYR A N 1
ATOM 1273 C CA . TYR A 1 174 ? 11.391 11.57 0.604 1 95.31 174 TYR A CA 1
ATOM 1274 C C . TYR A 1 174 ? 10.133 12.266 0.113 1 95.31 174 TYR A C 1
ATOM 1276 O O . TYR A 1 174 ? 9.109 11.625 -0.136 1 95.31 174 TYR A O 1
ATOM 1284 N N . ASP A 1 175 ? 10.188 13.477 0.046 1 95.12 175 ASP A N 1
ATOM 1285 C CA . ASP A 1 175 ? 9.109 14.273 -0.518 1 95.12 175 ASP A CA 1
ATOM 1286 C C . ASP A 1 175 ? 9.602 15.672 -0.889 1 95.12 175 ASP A C 1
ATOM 1288 O O . ASP A 1 175 ? 10.648 16.109 -0.422 1 95.12 175 ASP A O 1
ATOM 1292 N N . VAL A 1 176 ? 8.922 16.312 -1.808 1 95 176 VAL A N 1
ATOM 1293 C CA . VAL A 1 176 ? 9.242 17.656 -2.279 1 95 176 VAL A CA 1
ATOM 1294 C C . VAL A 1 176 ? 7.973 18.5 -2.344 1 95 176 VAL A C 1
ATOM 1296 O O . VAL A 1 176 ? 6.918 18.016 -2.764 1 95 176 VAL A O 1
ATOM 1299 N N . ALA A 1 177 ? 8.047 19.719 -1.866 1 93.81 177 ALA A N 1
ATOM 1300 C CA . ALA A 1 177 ? 6.898 20.609 -1.898 1 93.81 177 ALA A CA 1
ATOM 1301 C C . ALA A 1 177 ? 7.285 21.984 -2.453 1 93.81 177 ALA A C 1
ATOM 1303 O O . ALA A 1 177 ? 8.227 22.609 -1.965 1 93.81 177 ALA A O 1
ATOM 1304 N N . ALA A 1 178 ? 6.574 22.391 -3.455 1 92.75 178 ALA A N 1
ATOM 1305 C CA . ALA A 1 178 ? 6.68 23.781 -3.914 1 92.75 178 ALA A CA 1
ATOM 1306 C C . ALA A 1 178 ? 5.789 24.703 -3.086 1 92.75 178 ALA A C 1
ATOM 1308 O O . ALA A 1 178 ? 4.562 24.594 -3.137 1 92.75 178 ALA A O 1
ATOM 1309 N N . THR A 1 179 ? 6.418 25.547 -2.309 1 93.25 179 THR A N 1
ATOM 1310 C CA . THR A 1 179 ? 5.672 26.406 -1.394 1 93.25 179 THR A CA 1
ATOM 1311 C C . THR A 1 179 ? 5.898 27.891 -1.724 1 93.25 179 THR A C 1
ATOM 1313 O O . THR A 1 179 ? 6.781 28.219 -2.518 1 93.25 179 THR A O 1
ATOM 1316 N N . PRO A 1 180 ? 5.066 28.812 -1.159 1 90 180 PRO A N 1
ATOM 1317 C CA . PRO A 1 180 ? 5.301 30.25 -1.367 1 90 180 PRO A CA 1
ATOM 1318 C C . PRO A 1 180 ? 6.656 30.703 -0.84 1 90 180 PRO A C 1
ATOM 1320 O O . PRO A 1 180 ? 7.156 31.75 -1.245 1 90 180 PRO A O 1
ATOM 1323 N N . TRP A 1 181 ? 7.285 29.953 0.005 1 93.75 181 TRP A N 1
ATOM 1324 C CA . TRP A 1 181 ? 8.57 30.312 0.588 1 93.75 181 TRP A CA 1
ATOM 1325 C C . TRP A 1 181 ? 9.719 29.625 -0.146 1 93.75 181 TRP A C 1
ATOM 1327 O O . TRP A 1 181 ? 10.867 29.703 0.277 1 93.75 181 TRP A O 1
ATOM 1337 N N . GLY A 1 182 ? 9.352 28.984 -1.193 1 94.19 182 GLY A N 1
ATOM 1338 C CA . GLY A 1 182 ? 10.352 28.234 -1.943 1 94.19 182 GLY A CA 1
ATOM 1339 C C . GLY A 1 182 ? 10.078 26.75 -1.969 1 94.19 182 GLY A C 1
ATOM 1340 O O . GLY A 1 182 ? 8.977 26.297 -1.646 1 94.19 182 GLY A O 1
ATOM 1341 N N . THR A 1 183 ? 11.133 26.031 -2.414 1 95.88 183 THR A N 1
ATOM 1342 C CA . THR A 1 183 ? 10.992 24.578 -2.512 1 95.88 183 THR A CA 1
ATOM 1343 C C . THR A 1 183 ? 11.539 23.906 -1.257 1 95.88 183 THR A C 1
ATOM 1345 O O . THR A 1 183 ? 12.648 24.203 -0.818 1 95.88 183 THR A O 1
ATOM 1348 N N . ARG A 1 184 ? 10.727 23.094 -0.662 1 97.69 184 ARG A N 1
ATOM 1349 C CA . ARG A 1 184 ? 11.141 22.297 0.496 1 97.69 184 ARG A CA 1
ATOM 1350 C C . ARG A 1 184 ? 11.398 20.844 0.106 1 97.69 184 ARG A C 1
ATOM 1352 O O . ARG A 1 184 ? 10.609 20.25 -0.634 1 97.69 184 ARG A O 1
ATOM 1359 N N . VAL A 1 185 ? 12.5 20.297 0.577 1 97.81 185 VAL A N 1
ATOM 1360 C CA . VAL A 1 185 ? 12.867 18.922 0.254 1 97.81 185 VAL A CA 1
ATOM 1361 C C . VAL A 1 185 ? 13.102 18.125 1.54 1 97.81 185 VAL A C 1
ATOM 1363 O O . VAL A 1 185 ? 13.742 18.625 2.471 1 97.81 185 VAL A O 1
ATOM 1366 N N . LEU A 1 186 ? 12.547 16.969 1.591 1 98.19 186 LEU A N 1
ATOM 1367 C CA . LEU A 1 186 ? 12.719 16.047 2.709 1 98.19 186 LEU A CA 1
ATOM 1368 C C . LEU A 1 186 ? 13.305 14.719 2.236 1 98.19 186 LEU A C 1
ATOM 1370 O O . LEU A 1 186 ? 12.859 14.164 1.229 1 98.19 186 LEU A O 1
ATOM 1374 N N . ILE A 1 187 ? 14.305 14.234 2.859 1 97.75 187 ILE A N 1
ATOM 1375 C CA . ILE A 1 187 ? 14.75 12.852 2.736 1 97.75 187 ILE A CA 1
ATOM 1376 C C . ILE A 1 187 ? 15.055 12.281 4.117 1 97.75 187 ILE A C 1
ATOM 1378 O O . ILE A 1 187 ? 15.547 12.992 4.996 1 97.75 187 ILE A O 1
ATOM 1382 N N . GLY A 1 188 ? 14.688 11.055 4.328 1 96.69 188 GLY A N 1
ATOM 1383 C CA . GLY A 1 188 ? 14.914 10.477 5.641 1 96.69 188 GLY A CA 1
ATOM 1384 C C . GLY A 1 188 ? 14.852 8.961 5.641 1 96.69 188 GLY A C 1
ATOM 1385 O O . GLY A 1 188 ? 14.672 8.344 4.586 1 96.69 188 GLY A O 1
ATOM 1386 N N . ASP A 1 189 ? 15.109 8.438 6.855 1 95.31 189 ASP A N 1
ATOM 1387 C CA . ASP A 1 189 ? 15.125 6.996 7.094 1 95.31 189 ASP A CA 1
ATOM 1388 C C . ASP A 1 189 ? 14.531 6.656 8.453 1 95.31 189 ASP A C 1
ATOM 1390 O O . ASP A 1 189 ? 15.023 7.109 9.484 1 95.31 189 ASP A O 1
ATOM 1394 N N . VAL A 1 190 ? 13.516 5.809 8.352 1 94.31 190 VAL A N 1
ATOM 1395 C CA . VAL A 1 190 ? 12.867 5.375 9.586 1 94.31 190 VAL A CA 1
ATOM 1396 C C . VAL A 1 190 ? 13.633 4.195 10.188 1 94.31 190 VAL A C 1
ATOM 1398 O O . VAL A 1 190 ? 14.008 3.266 9.469 1 94.31 190 VAL A O 1
ATOM 1401 N N . GLN A 1 191 ? 13.859 4.27 11.453 1 92.38 191 GLN A N 1
ATOM 1402 C CA . GLN A 1 191 ? 14.539 3.17 12.125 1 92.38 191 GLN A CA 1
ATOM 1403 C C . GLN A 1 191 ? 13.703 1.894 12.078 1 92.38 191 GLN A C 1
ATOM 1405 O O . GLN A 1 191 ? 12.516 1.912 12.398 1 92.38 191 GLN A O 1
ATOM 1410 N N . GLY A 1 192 ? 14.336 0.888 11.797 1 83.06 192 GLY A N 1
ATOM 1411 C CA . GLY A 1 192 ? 13.672 -0.404 11.805 1 83.06 192 GLY A CA 1
ATOM 1412 C C . GLY A 1 192 ? 13.172 -0.828 10.438 1 83.06 192 GLY A C 1
ATOM 1413 O O . GLY A 1 192 ? 13.375 -0.12 9.445 1 83.06 192 GLY A O 1
ATOM 1414 N N . LYS A 1 193 ? 12.648 -1.988 10.406 1 75.88 193 LYS A N 1
ATOM 1415 C CA . LYS A 1 193 ? 12.164 -2.549 9.148 1 75.88 193 LYS A CA 1
ATOM 1416 C C . LYS A 1 193 ? 10.758 -3.121 9.32 1 75.88 193 LYS A C 1
ATOM 1418 O O . LYS A 1 193 ? 10.289 -3.312 10.445 1 75.88 193 LYS A O 1
ATOM 1423 N N . GLY A 1 194 ? 10.078 -3.188 8.211 1 73.31 194 GLY A N 1
ATOM 1424 C CA . GLY A 1 194 ? 8.781 -3.836 8.234 1 73.31 194 GLY A CA 1
ATOM 1425 C C . GLY A 1 194 ? 7.625 -2.854 8.328 1 73.31 194 GLY A C 1
ATOM 1426 O O . GLY A 1 194 ? 7.789 -1.667 8.039 1 73.31 194 GLY A O 1
ATOM 1427 N N . LEU A 1 195 ? 6.492 -3.35 8.781 1 72.62 195 LEU A N 1
ATOM 1428 C CA . LEU A 1 195 ? 5.227 -2.631 8.703 1 72.62 195 LEU A CA 1
ATOM 1429 C C . LEU A 1 195 ? 5.211 -1.452 9.672 1 72.62 195 LEU A C 1
ATOM 1431 O O . LEU A 1 195 ? 4.742 -0.365 9.328 1 72.62 195 LEU A O 1
ATOM 1435 N N . PRO A 1 196 ? 5.758 -1.646 10.891 1 77.31 196 PRO A N 1
ATOM 1436 C CA . PRO A 1 196 ? 5.77 -0.487 11.781 1 77.31 196 PRO A CA 1
ATOM 1437 C C . PRO A 1 196 ? 6.574 0.684 11.227 1 77.31 196 PRO A C 1
ATOM 1439 O O . PRO A 1 196 ? 6.199 1.844 11.414 1 77.31 196 PRO A O 1
ATOM 1442 N N . ALA A 1 197 ? 7.609 0.374 10.531 1 83.81 197 ALA A N 1
ATOM 1443 C CA . ALA A 1 197 ? 8.43 1.424 9.93 1 83.81 197 ALA A CA 1
ATOM 1444 C C . ALA A 1 197 ? 7.66 2.145 8.82 1 83.81 197 ALA A C 1
ATOM 1446 O O . ALA A 1 197 ? 7.809 3.355 8.641 1 83.81 197 ALA A O 1
ATOM 1447 N N . ILE A 1 198 ? 6.891 1.406 8.18 1 81.12 198 ILE A N 1
ATOM 1448 C CA . ILE A 1 198 ? 6.109 1.971 7.082 1 81.12 198 ILE A CA 1
ATOM 1449 C C . ILE A 1 198 ? 5.066 2.936 7.637 1 81.12 198 ILE A C 1
ATOM 1451 O O . ILE A 1 198 ? 4.82 3.996 7.055 1 81.12 198 ILE A O 1
ATOM 1455 N N . GLY A 1 199 ? 4.434 2.562 8.711 1 84 199 GLY A N 1
ATOM 1456 C CA . GLY A 1 199 ? 3.49 3.461 9.359 1 84 199 GLY A CA 1
ATOM 1457 C C . GLY A 1 199 ? 4.105 4.789 9.758 1 84 199 GLY A C 1
ATOM 1458 O O . GLY A 1 199 ? 3.518 5.848 9.523 1 84 199 GLY A O 1
ATOM 1459 N N . MET A 1 200 ? 5.27 4.695 10.32 1 90.38 200 MET A N 1
ATOM 1460 C CA . MET A 1 200 ? 6.008 5.898 10.688 1 90.38 200 MET A CA 1
ATOM 1461 C C . MET A 1 200 ? 6.371 6.719 9.453 1 90.38 200 MET A C 1
ATOM 1463 O O . MET A 1 200 ? 6.27 7.949 9.469 1 90.38 200 MET A O 1
ATOM 1467 N N . ALA A 1 201 ? 6.746 6.008 8.453 1 89.62 201 ALA A N 1
ATOM 1468 C CA . ALA A 1 201 ? 7.094 6.68 7.207 1 89.62 201 ALA A CA 1
ATOM 1469 C C . ALA A 1 201 ? 5.91 7.473 6.66 1 89.62 201 ALA A C 1
ATOM 1471 O O . ALA A 1 201 ? 6.059 8.633 6.277 1 89.62 201 ALA A O 1
ATOM 1472 N N . ILE A 1 202 ? 4.781 6.879 6.668 1 86.44 202 ILE A N 1
ATOM 1473 C CA . ILE A 1 202 ? 3.561 7.5 6.16 1 86.44 202 ILE A CA 1
ATOM 1474 C C . ILE A 1 202 ? 3.221 8.734 6.996 1 86.44 202 ILE A C 1
ATOM 1476 O O . ILE A 1 202 ? 2.871 9.781 6.453 1 86.44 202 ILE A O 1
ATOM 1480 N N . ASP A 1 203 ? 3.381 8.641 8.281 1 90.38 203 ASP A N 1
ATOM 1481 C CA . ASP A 1 203 ? 3.072 9.75 9.18 1 90.38 203 ASP A CA 1
ATOM 1482 C C . ASP A 1 203 ? 4.016 10.93 8.938 1 90.38 203 ASP A C 1
ATOM 1484 O O . ASP A 1 203 ? 3.584 12.086 8.922 1 90.38 203 ASP A O 1
ATOM 1488 N N . VAL A 1 204 ? 5.234 10.641 8.773 1 94.19 204 VAL A N 1
ATOM 1489 C CA . VAL A 1 204 ? 6.223 11.695 8.602 1 94.19 204 VAL A CA 1
ATOM 1490 C C . VAL A 1 204 ? 6.02 12.383 7.25 1 94.19 204 VAL A C 1
ATOM 1492 O O . VAL A 1 204 ? 6.043 13.609 7.16 1 94.19 204 VAL A O 1
ATOM 1495 N N . VAL A 1 205 ? 5.82 11.609 6.227 1 92.56 205 VAL A N 1
ATOM 1496 C CA . VAL A 1 205 ? 5.59 12.172 4.898 1 92.56 205 VAL A CA 1
ATOM 1497 C C . VAL A 1 205 ? 4.305 12.992 4.902 1 92.56 205 VAL A C 1
ATOM 1499 O O . VAL A 1 205 ? 4.254 14.078 4.328 1 92.56 205 VAL A O 1
ATOM 1502 N N . GLY A 1 206 ? 3.305 12.484 5.539 1 89.75 206 GLY A N 1
ATOM 1503 C CA . GLY A 1 206 ? 2.068 13.242 5.676 1 89.75 206 GLY A CA 1
ATOM 1504 C C . GLY A 1 206 ? 2.246 14.555 6.41 1 89.75 206 GLY A C 1
ATOM 1505 O O . GLY A 1 206 ? 1.698 15.578 6 1 89.75 206 GLY A O 1
ATOM 1506 N N . ALA A 1 207 ? 2.955 14.531 7.473 1 93.5 207 ALA A N 1
ATOM 1507 C CA . ALA A 1 207 ? 3.25 15.742 8.227 1 93.5 207 ALA A CA 1
ATOM 1508 C C . ALA A 1 207 ? 3.998 16.75 7.367 1 93.5 207 ALA A C 1
ATOM 1510 O O . ALA A 1 207 ? 3.713 17.953 7.418 1 93.5 207 ALA A O 1
ATOM 1511 N N . PHE A 1 208 ? 4.938 16.297 6.57 1 95.81 208 PHE A N 1
ATOM 1512 C CA . PHE A 1 208 ? 5.699 17.172 5.684 1 95.81 208 PHE A CA 1
ATOM 1513 C C . PHE A 1 208 ? 4.781 17.844 4.664 1 95.81 208 PHE A C 1
ATOM 1515 O O . PHE A 1 208 ? 4.875 19.047 4.434 1 95.81 208 PHE A O 1
ATOM 1522 N N . ARG A 1 209 ? 3.973 17.109 4.102 1 90.88 209 ARG A N 1
ATOM 1523 C CA . ARG A 1 209 ? 3.096 17.625 3.055 1 90.88 209 ARG A CA 1
ATOM 1524 C C . ARG A 1 209 ? 2.193 18.734 3.588 1 90.88 209 ARG A C 1
ATOM 1526 O O . ARG A 1 209 ? 1.897 19.703 2.879 1 90.88 209 ARG A O 1
ATOM 1533 N N . GLU A 1 210 ? 1.834 18.562 4.812 1 89.62 210 GLU A N 1
ATOM 1534 C CA . GLU A 1 210 ? 0.971 19.562 5.422 1 89.62 210 GLU A CA 1
ATOM 1535 C C . GLU A 1 210 ? 1.785 20.75 5.945 1 89.62 210 GLU A C 1
ATOM 1537 O O . GLU A 1 210 ? 1.484 21.891 5.637 1 89.62 210 GLU A O 1
ATOM 1542 N N . ALA A 1 211 ? 2.803 20.453 6.652 1 93.56 211 ALA A N 1
ATOM 1543 C CA . ALA A 1 211 ? 3.562 21.484 7.371 1 93.56 211 ALA A CA 1
ATOM 1544 C C . ALA A 1 211 ? 4.387 22.328 6.406 1 93.56 211 ALA A C 1
ATOM 1546 O O . ALA A 1 211 ? 4.652 23.5 6.672 1 93.56 211 ALA A O 1
ATOM 1547 N N . ALA A 1 212 ? 4.816 21.734 5.324 1 95.12 212 ALA A N 1
ATOM 1548 C CA . ALA A 1 212 ? 5.641 22.453 4.359 1 95.12 212 ALA A CA 1
ATOM 1549 C C . ALA A 1 212 ? 4.918 23.703 3.85 1 95.12 212 ALA A C 1
ATOM 1551 O O . ALA A 1 212 ? 5.551 24.719 3.572 1 95.12 212 ALA A O 1
ATOM 1552 N N . HIS A 1 213 ? 3.619 23.656 3.781 1 91.25 213 HIS A N 1
ATOM 1553 C CA . HIS A 1 213 ? 2.834 24.766 3.234 1 91.25 213 HIS A CA 1
ATOM 1554 C C . HIS A 1 213 ? 2.338 25.688 4.34 1 91.25 213 HIS A C 1
ATOM 1556 O O . HIS A 1 213 ? 1.906 26.812 4.066 1 91.25 213 HIS A O 1
ATOM 1562 N N . ARG A 1 214 ? 2.451 25.25 5.496 1 89.12 214 ARG A N 1
ATOM 1563 C CA . ARG A 1 214 ? 1.9 26.016 6.609 1 89.12 214 ARG A CA 1
ATOM 1564 C C . ARG A 1 214 ? 3 26.781 7.348 1 89.12 214 ARG A C 1
ATOM 1566 O O . ARG A 1 214 ? 2.818 27.938 7.719 1 89.12 214 ARG A O 1
ATOM 1573 N N . GLU A 1 215 ? 4.105 26.109 7.562 1 94.12 215 GLU A N 1
ATOM 1574 C CA . GLU A 1 215 ? 5.188 26.672 8.359 1 94.12 215 GLU A CA 1
ATOM 1575 C C . GLU A 1 215 ? 6.109 27.531 7.508 1 94.12 215 GLU A C 1
ATOM 1577 O O . GLU A 1 215 ? 6.688 27.062 6.531 1 94.12 215 GLU A O 1
ATOM 1582 N N . PRO A 1 216 ? 6.316 28.75 7.91 1 94.25 216 PRO A N 1
ATOM 1583 C CA . PRO A 1 216 ? 7.152 29.625 7.102 1 94.25 216 PRO A CA 1
ATOM 1584 C C . PRO A 1 216 ? 8.641 29.312 7.219 1 94.25 216 PRO A C 1
ATOM 1586 O O . PRO A 1 216 ? 9.414 29.562 6.289 1 94.25 216 PRO A O 1
ATOM 1589 N N . THR A 1 217 ? 9.086 28.797 8.375 1 95.62 217 THR A N 1
ATOM 1590 C CA . THR A 1 217 ? 10.508 28.547 8.57 1 95.62 217 THR A CA 1
ATOM 1591 C C . THR A 1 217 ? 10.805 27.047 8.484 1 95.62 217 THR A C 1
ATOM 1593 O O . THR A 1 217 ? 9.938 26.219 8.781 1 95.62 217 THR A O 1
ATOM 1596 N N . VAL A 1 218 ? 12.016 26.719 8.102 1 96.69 218 VAL A N 1
ATOM 1597 C CA . VAL A 1 218 ? 12.43 25.312 7.984 1 96.69 218 VAL A CA 1
ATOM 1598 C C . VAL A 1 218 ? 12.461 24.672 9.367 1 96.69 218 VAL A C 1
ATOM 1600 O O . VAL A 1 218 ? 12.102 23.5 9.523 1 96.69 218 VAL A O 1
ATOM 1603 N N . THR A 1 219 ? 12.867 25.422 10.414 1 96 219 THR A N 1
ATOM 1604 C CA . THR A 1 219 ? 12.922 24.906 11.773 1 96 219 THR A CA 1
ATOM 1605 C C . THR A 1 219 ? 11.523 24.531 12.273 1 96 219 THR A C 1
ATOM 1607 O O . THR A 1 219 ? 11.344 23.516 12.922 1 96 219 THR A O 1
ATOM 1610 N N . ALA A 1 220 ? 10.547 25.406 11.953 1 95.5 220 ALA A N 1
ATOM 1611 C CA . ALA A 1 220 ? 9.172 25.109 12.336 1 95.5 220 ALA A CA 1
ATOM 1612 C C . ALA A 1 220 ? 8.648 23.875 11.625 1 95.5 220 ALA A C 1
ATOM 1614 O O . ALA A 1 220 ? 7.887 23.094 12.195 1 95.5 220 ALA A O 1
ATOM 1615 N N . LEU A 1 221 ? 9.031 23.781 10.391 1 96.75 221 LEU A N 1
ATOM 1616 C CA . LEU A 1 221 ? 8.68 22.578 9.633 1 96.75 221 LEU A CA 1
ATOM 1617 C C . LEU A 1 221 ? 9.25 21.328 10.297 1 96.75 221 LEU A C 1
ATOM 1619 O O . LEU A 1 221 ? 8.531 20.344 10.508 1 96.75 221 LEU A O 1
ATOM 1623 N N . VAL A 1 222 ? 10.492 21.359 10.711 1 97.31 222 VAL A N 1
ATOM 1624 C CA . VAL A 1 222 ? 11.156 20.219 11.336 1 97.31 222 VAL A CA 1
ATOM 1625 C C . VAL A 1 222 ? 10.5 19.922 12.688 1 97.31 222 VAL A C 1
ATOM 1627 O O . VAL A 1 222 ? 10.367 18.766 13.078 1 97.31 222 VAL A O 1
ATOM 1630 N N . ASP A 1 223 ? 10.094 20.969 13.375 1 95.12 223 ASP A N 1
ATOM 1631 C CA . ASP A 1 223 ? 9.391 20.797 14.641 1 95.12 223 ASP A CA 1
ATOM 1632 C C . ASP A 1 223 ? 8.086 20.031 14.438 1 95.12 223 ASP A C 1
ATOM 1634 O O . ASP A 1 223 ? 7.691 19.234 15.289 1 95.12 223 ASP A O 1
ATOM 1638 N N . SER A 1 224 ? 7.41 20.344 13.367 1 94.94 224 SER A N 1
ATOM 1639 C CA . SER A 1 224 ? 6.18 19.625 13.047 1 94.94 224 SER A CA 1
ATOM 1640 C C . SER A 1 224 ? 6.453 18.156 12.781 1 94.94 224 SER A C 1
ATOM 1642 O O . SER A 1 224 ? 5.664 17.297 13.172 1 94.94 224 SER A O 1
ATOM 1644 N N . LEU A 1 225 ? 7.551 17.875 12.094 1 97.06 225 LEU A N 1
ATOM 1645 C CA . LEU A 1 225 ? 7.934 16.484 11.852 1 97.06 225 LEU A CA 1
ATOM 1646 C C . LEU A 1 225 ? 8.266 15.773 13.156 1 97.06 225 LEU A C 1
ATOM 1648 O O . LEU A 1 225 ? 7.875 14.617 13.352 1 97.06 225 LEU A O 1
ATOM 1652 N N . GLU A 1 226 ? 8.969 16.484 14.023 1 96.12 226 GLU A N 1
ATOM 1653 C CA . GLU A 1 226 ? 9.281 15.961 15.359 1 96.12 226 GLU A CA 1
ATOM 1654 C C . GLU A 1 226 ? 8.008 15.586 16.109 1 96.12 226 GLU A C 1
ATOM 1656 O O . GLU A 1 226 ? 7.918 14.508 16.688 1 96.12 226 GLU A O 1
ATOM 1661 N N . ALA A 1 227 ? 7.09 16.453 16.062 1 93.62 227 ALA A N 1
ATOM 1662 C CA . ALA A 1 227 ? 5.828 16.234 16.75 1 93.62 227 ALA A CA 1
ATOM 1663 C C . ALA A 1 227 ? 5.098 15.016 16.188 1 93.62 227 ALA A C 1
ATOM 1665 O O . ALA A 1 227 ? 4.473 14.258 16.938 1 93.62 227 ALA A O 1
ATOM 1666 N N . ALA A 1 228 ? 5.129 14.867 14.898 1 94 228 ALA A N 1
ATOM 1667 C CA . ALA A 1 228 ? 4.484 13.719 14.266 1 94 228 ALA A CA 1
ATOM 1668 C C . ALA A 1 228 ? 5.109 12.406 14.727 1 94 228 ALA A C 1
ATOM 1670 O O . ALA A 1 228 ? 4.402 11.438 15.008 1 94 228 ALA A O 1
ATOM 1671 N N . VAL A 1 229 ? 6.422 12.359 14.812 1 95.88 229 VAL A N 1
ATOM 1672 C CA . VAL A 1 229 ? 7.129 11.164 15.25 1 95.88 229 VAL A CA 1
ATOM 1673 C C . VAL A 1 229 ? 6.789 10.859 16.703 1 95.88 229 VAL A C 1
ATOM 1675 O O . VAL A 1 229 ? 6.516 9.711 17.062 1 95.88 229 VAL A O 1
ATOM 1678 N N . VAL A 1 230 ? 6.777 11.891 17.5 1 94 230 VAL A N 1
ATOM 1679 C CA . VAL A 1 230 ? 6.48 11.734 18.922 1 94 230 VAL A CA 1
ATOM 1680 C C . VAL A 1 230 ? 5.055 11.211 19.109 1 94 230 VAL A C 1
ATOM 1682 O O . VAL A 1 230 ? 4.805 10.328 19.922 1 94 230 VAL A O 1
ATOM 1685 N N . ARG A 1 231 ? 4.156 11.758 18.375 1 90.38 231 ARG A N 1
ATOM 1686 C CA . ARG A 1 231 ? 2.764 11.328 18.438 1 90.38 231 ARG A CA 1
ATOM 1687 C C . ARG A 1 231 ? 2.625 9.867 18.031 1 90.38 231 ARG A C 1
ATOM 1689 O O . ARG A 1 231 ? 1.904 9.102 18.672 1 90.38 231 ARG A O 1
ATOM 1696 N N . HIS A 1 232 ? 3.246 9.547 16.922 1 90.69 232 HIS A N 1
ATOM 1697 C CA . HIS A 1 232 ? 3.211 8.156 16.484 1 90.69 232 HIS A CA 1
ATOM 1698 C C . HIS A 1 232 ? 3.729 7.219 17.562 1 90.69 232 HIS A C 1
ATOM 1700 O O . HIS A 1 232 ? 3.148 6.156 17.797 1 90.69 232 HIS A O 1
ATOM 1706 N N . ASN A 1 233 ? 4.809 7.594 18.156 1 92.62 233 ASN A N 1
ATOM 1707 C CA . ASN A 1 233 ? 5.395 6.777 19.219 1 92.62 233 ASN A CA 1
ATOM 1708 C C . ASN A 1 233 ? 4.457 6.656 20.422 1 92.62 233 ASN A C 1
ATOM 1710 O O . ASN A 1 233 ? 4.418 5.617 21.078 1 92.62 233 ASN A O 1
ATOM 1714 N N . GLY A 1 234 ? 3.779 7.703 20.688 1 88.25 234 GLY A N 1
ATOM 1715 C CA . GLY A 1 234 ? 2.779 7.641 21.75 1 88.25 234 GLY A CA 1
ATOM 1716 C C . GLY A 1 234 ? 1.715 6.59 21.5 1 88.25 234 GLY A C 1
ATOM 1717 O O . GLY A 1 234 ? 1.376 5.82 22.391 1 88.25 234 GLY A O 1
ATOM 1718 N N . TYR A 1 235 ? 1.207 6.582 20.312 1 82.94 235 TYR A N 1
ATOM 1719 C CA . TYR A 1 235 ? 0.207 5.59 19.953 1 82.94 235 TYR A CA 1
ATOM 1720 C C . TYR A 1 235 ? 0.804 4.188 19.953 1 82.94 235 TYR A C 1
ATOM 1722 O O . TYR A 1 235 ? 0.142 3.225 20.359 1 82.94 235 TYR A O 1
ATOM 1730 N N . ALA A 1 236 ? 2.016 4.07 19.406 1 85 236 ALA A N 1
ATOM 1731 C CA . ALA A 1 236 ? 2.701 2.779 19.391 1 85 236 ALA A CA 1
ATOM 1732 C C . ALA A 1 236 ? 2.877 2.234 20.812 1 85 236 ALA A C 1
ATOM 1734 O O . ALA A 1 236 ? 2.711 1.036 21.047 1 85 236 ALA A O 1
ATOM 1735 N N . GLU A 1 237 ? 3.205 3.119 21.703 1 86.44 237 GLU A N 1
ATOM 1736 C CA . GLU A 1 237 ? 3.369 2.73 23.094 1 86.44 237 GLU A CA 1
ATOM 1737 C C . GLU A 1 237 ? 2.07 2.176 23.672 1 86.44 237 GLU A C 1
ATOM 1739 O O . GLU A 1 237 ? 2.084 1.191 24.422 1 86.44 237 GLU A O 1
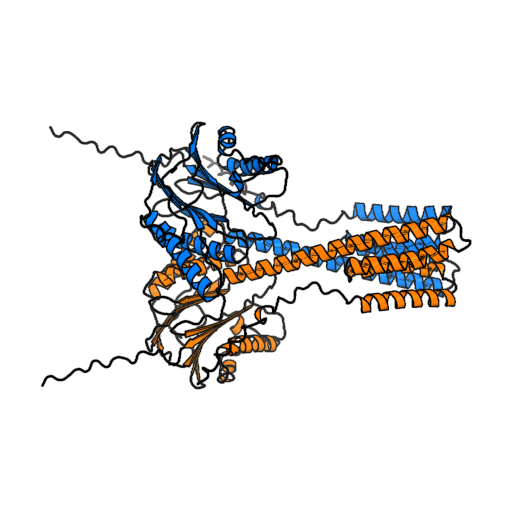ATOM 1744 N N . GLN A 1 238 ? 0.999 2.754 23.391 1 78.75 238 GLN A N 1
ATOM 1745 C CA . GLN A 1 238 ? -0.31 2.305 23.844 1 78.75 238 GLN A CA 1
ATOM 1746 C C . GLN A 1 238 ? -0.631 0.909 23.328 1 78.75 238 GLN A C 1
ATOM 1748 O O . GLN A 1 238 ? -1.384 0.161 23.953 1 78.75 238 GLN A O 1
ATOM 1753 N N . ARG A 1 239 ? 0.021 0.53 22.266 1 79.25 239 ARG A N 1
ATOM 1754 C CA . ARG A 1 239 ? -0.236 -0.764 21.641 1 79.25 239 ARG A CA 1
ATOM 1755 C C . ARG A 1 239 ? 0.858 -1.768 22 1 79.25 239 ARG A C 1
ATOM 1757 O O . ARG A 1 239 ? 0.91 -2.861 21.422 1 79.25 239 ARG A O 1
ATOM 1764 N N . GLY A 1 240 ? 1.782 -1.382 22.719 1 82.62 240 GLY A N 1
ATOM 1765 C CA . GLY A 1 240 ? 2.875 -2.252 23.109 1 82.62 240 GLY A CA 1
ATOM 1766 C C . GLY A 1 240 ? 3.943 -2.4 22.047 1 82.62 240 GLY A C 1
ATOM 1767 O O . GLY A 1 240 ? 4.641 -3.418 22 1 82.62 240 GLY A O 1
ATOM 1768 N N . GLU A 1 241 ? 4.016 -1.455 21.172 1 84.25 241 GLU A N 1
ATOM 1769 C CA . GLU A 1 241 ? 5.023 -1.474 20.125 1 84.25 241 GLU A CA 1
ATOM 1770 C C . GLU A 1 241 ? 6.223 -0.606 20.484 1 84.25 241 GLU A C 1
ATOM 1772 O O . GLU A 1 241 ? 6.09 0.36 21.25 1 84.25 241 GLU A O 1
ATOM 1777 N N . PRO A 1 242 ? 7.34 -0.972 19.969 1 88.38 242 PRO A N 1
ATOM 1778 C CA . PRO A 1 242 ? 8.531 -0.181 20.297 1 88.38 242 PRO A CA 1
ATOM 1779 C C . PRO A 1 242 ? 8.516 1.199 19.641 1 88.38 242 PRO A C 1
ATOM 1781 O O . PRO A 1 242 ? 7.945 1.371 18.562 1 88.38 242 PRO A O 1
ATOM 1784 N N . GLU A 1 243 ? 9.203 2.125 20.359 1 91.5 243 GLU A N 1
ATOM 1785 C CA . GLU A 1 243 ? 9.391 3.457 19.781 1 91.5 243 GLU A CA 1
ATOM 1786 C C . GLU A 1 243 ? 10.422 3.434 18.656 1 91.5 243 GLU A C 1
ATOM 1788 O O . GLU A 1 243 ? 11.25 2.525 18.594 1 91.5 243 GLU A O 1
ATOM 1793 N N . ARG A 1 244 ? 10.273 4.434 17.812 1 93.62 244 ARG A N 1
ATOM 1794 C CA . ARG A 1 244 ? 11.18 4.547 16.688 1 93.62 244 ARG A CA 1
ATOM 1795 C C . ARG A 1 244 ? 11.609 5.996 16.469 1 93.62 244 ARG A C 1
ATOM 1797 O O . ARG A 1 244 ? 10.953 6.918 16.953 1 93.62 244 ARG A O 1
ATOM 1804 N N . PHE A 1 245 ? 12.75 6.125 15.812 1 96.38 245 PHE A N 1
ATOM 1805 C CA . PHE A 1 245 ? 13.18 7.461 15.422 1 96.38 245 PHE A CA 1
ATOM 1806 C C . PHE A 1 245 ? 13.383 7.547 13.914 1 96.38 245 PHE A C 1
ATOM 1808 O O . PHE A 1 245 ? 13.367 6.527 13.219 1 96.38 245 PHE A O 1
ATOM 1815 N N . VAL A 1 246 ? 13.516 8.727 13.391 1 97.38 246 VAL A N 1
ATOM 1816 C CA . VAL A 1 246 ? 13.688 8.969 11.961 1 97.38 246 VAL A CA 1
ATOM 1817 C C . VAL A 1 246 ? 14.867 9.906 11.727 1 97.38 246 VAL A C 1
ATOM 1819 O O . VAL A 1 246 ? 14.938 10.984 12.312 1 97.38 246 VAL A O 1
ATOM 1822 N N . THR A 1 247 ? 15.836 9.492 10.969 1 97.38 247 THR A N 1
ATOM 1823 C CA . THR A 1 247 ? 16.859 10.43 10.492 1 97.38 247 THR A CA 1
ATOM 1824 C C . THR A 1 247 ? 16.344 11.219 9.297 1 97.38 247 THR A C 1
ATOM 1826 O O . THR A 1 247 ? 15.562 10.703 8.492 1 97.38 247 THR A O 1
ATOM 1829 N N . ALA A 1 248 ? 16.75 12.484 9.203 1 97.62 248 ALA A N 1
ATOM 1830 C CA . ALA A 1 248 ? 16.172 13.281 8.125 1 97.62 248 ALA A CA 1
ATOM 1831 C C . ALA A 1 248 ? 17.047 14.469 7.785 1 97.62 248 ALA A C 1
ATOM 1833 O O . ALA A 1 248 ? 17.828 14.938 8.625 1 97.62 248 ALA A O 1
ATOM 1834 N N . VAL A 1 249 ? 16.984 14.883 6.605 1 97.69 249 VAL A N 1
ATOM 1835 C CA . VAL A 1 249 ? 17.484 16.156 6.105 1 97.69 249 VAL A CA 1
ATOM 1836 C C . VAL A 1 249 ? 16.328 16.953 5.5 1 97.69 249 VAL A C 1
ATOM 1838 O O . VAL A 1 249 ? 15.523 16.422 4.738 1 97.69 249 VAL A O 1
ATOM 1841 N N . VAL A 1 250 ? 16.188 18.203 5.887 1 98.12 250 VAL A N 1
ATOM 1842 C CA . VAL A 1 250 ? 15.195 19.109 5.316 1 98.12 250 VAL A CA 1
ATOM 1843 C C . VAL A 1 250 ? 15.898 20.312 4.703 1 98.12 250 VAL A C 1
ATOM 1845 O O . VAL A 1 250 ? 16.703 20.984 5.363 1 98.12 250 VAL A O 1
ATOM 1848 N N . LEU A 1 251 ? 15.555 20.578 3.449 1 97.5 251 LEU A N 1
ATOM 1849 C CA . LEU A 1 251 ? 16.109 21.719 2.711 1 97.5 251 LEU A CA 1
ATOM 1850 C C . LEU A 1 251 ? 15.031 22.766 2.43 1 97.5 251 LEU A C 1
ATOM 1852 O O . LEU A 1 251 ? 13.867 22.406 2.223 1 97.5 251 LEU A O 1
ATOM 1856 N N . GLY A 1 252 ? 15.398 24 2.469 1 97.19 252 GLY A N 1
ATOM 1857 C CA . GLY A 1 252 ? 14.602 25.109 1.976 1 97.19 252 GLY A CA 1
ATOM 1858 C C . GLY A 1 252 ? 15.32 25.953 0.929 1 97.19 252 GLY A C 1
ATOM 1859 O O . GLY A 1 252 ? 16.219 26.719 1.257 1 97.19 252 GLY A O 1
ATOM 1860 N N . VAL A 1 253 ? 14.891 25.781 -0.294 1 96.12 253 VAL A N 1
ATOM 1861 C CA . VAL A 1 253 ? 15.523 26.484 -1.404 1 96.12 253 VAL A CA 1
ATOM 1862 C C . VAL A 1 253 ? 14.609 27.609 -1.887 1 96.12 253 VAL A C 1
ATOM 1864 O O . VAL A 1 253 ? 13.484 27.359 -2.316 1 96.12 253 VAL A O 1
ATOM 1867 N N . ASP A 1 254 ? 14.984 28.75 -1.772 1 92.44 254 ASP A N 1
ATOM 1868 C CA . ASP A 1 254 ? 14.227 29.891 -2.285 1 92.44 254 ASP A CA 1
ATOM 1869 C C . ASP A 1 254 ? 15.023 30.656 -3.346 1 92.44 254 ASP A C 1
ATOM 1871 O O . ASP A 1 254 ? 15.938 30.094 -3.959 1 92.44 254 ASP A O 1
ATOM 1875 N N . THR A 1 255 ? 14.664 31.875 -3.652 1 87.44 255 THR A N 1
ATOM 1876 C CA . THR A 1 255 ? 15.273 32.625 -4.742 1 87.44 255 THR A CA 1
ATOM 1877 C C . THR A 1 255 ? 16.609 33.219 -4.316 1 87.44 255 THR A C 1
ATOM 1879 O O . THR A 1 255 ? 17.359 33.719 -5.145 1 87.44 255 THR A O 1
ATOM 1882 N N . GLY A 1 256 ? 16.891 33.062 -3.016 1 86.62 256 GLY A N 1
ATOM 1883 C CA . GLY A 1 256 ? 18.156 33.625 -2.529 1 86.62 256 GLY A CA 1
ATOM 1884 C C . GLY A 1 256 ? 19.359 32.75 -2.895 1 86.62 256 GLY A C 1
ATOM 1885 O O . GLY A 1 256 ? 19.203 31.656 -3.42 1 86.62 256 GLY A O 1
ATOM 1886 N N . ALA A 1 257 ? 20.516 33.312 -2.652 1 84 257 ALA A N 1
ATOM 1887 C CA . ALA A 1 257 ? 21.766 32.625 -2.984 1 84 257 ALA A CA 1
ATOM 1888 C C . ALA A 1 257 ? 22.078 31.516 -1.983 1 84 257 ALA A C 1
ATOM 1890 O O . ALA A 1 257 ? 22.766 30.547 -2.311 1 84 257 ALA A O 1
ATOM 1891 N N . GLU A 1 258 ? 21.578 31.703 -0.833 1 91.56 258 GLU A N 1
ATOM 1892 C CA . GLU A 1 258 ? 21.828 30.703 0.201 1 91.56 258 GLU A CA 1
ATOM 1893 C C . GLU A 1 258 ? 20.625 29.781 0.399 1 91.56 258 GLU A C 1
ATOM 1895 O O . GLU A 1 258 ? 19.5 30.156 0.083 1 91.56 258 GLU A O 1
ATOM 1900 N N . THR A 1 259 ? 20.969 28.609 0.828 1 94.19 259 THR A N 1
ATOM 1901 C CA . THR A 1 259 ? 19.953 27.578 1.06 1 94.19 259 THR A CA 1
ATOM 1902 C C . THR A 1 259 ? 19.969 27.109 2.514 1 94.19 259 THR A C 1
ATOM 1904 O O . THR A 1 259 ? 21.047 27.016 3.123 1 94.19 259 THR A O 1
ATOM 1907 N N . GLN A 1 260 ? 18.781 26.891 3.016 1 96.12 260 GLN A N 1
ATOM 1908 C CA . GLN A 1 260 ? 18.641 26.453 4.398 1 96.12 260 GLN A CA 1
ATOM 1909 C C . GLN A 1 260 ? 18.703 24.938 4.496 1 96.12 260 GLN A C 1
ATOM 1911 O O . GLN A 1 260 ? 18.172 24.219 3.637 1 96.12 260 GLN A O 1
ATOM 1916 N N . LEU A 1 261 ? 19.375 24.469 5.582 1 96.81 261 LEU A N 1
ATOM 1917 C CA . LEU A 1 261 ? 19.531 23.047 5.812 1 96.81 261 LEU A CA 1
ATOM 1918 C C . LEU A 1 261 ? 19.359 22.719 7.293 1 96.81 261 LEU A C 1
ATOM 1920 O O . LEU A 1 261 ? 19.906 23.406 8.156 1 96.81 261 LEU A O 1
ATOM 1924 N N . VAL A 1 262 ? 18.578 21.781 7.605 1 96.94 262 VAL A N 1
ATOM 1925 C CA . VAL A 1 262 ? 18.5 21.172 8.93 1 96.94 262 VAL A CA 1
ATOM 1926 C C . VAL A 1 262 ? 18.734 19.672 8.812 1 96.94 262 VAL A C 1
ATOM 1928 O O . VAL A 1 262 ? 18.031 18.984 8.078 1 96.94 262 VAL A O 1
ATOM 1931 N N . THR A 1 263 ? 19.734 19.141 9.523 1 96.31 263 THR A N 1
ATOM 1932 C CA . THR A 1 263 ? 20.047 17.719 9.508 1 96.31 263 THR A CA 1
ATOM 1933 C C . THR A 1 263 ? 19.734 17.078 10.852 1 96.31 263 THR A C 1
ATOM 1935 O O . THR A 1 263 ? 20.234 17.516 11.891 1 96.31 263 THR A O 1
ATOM 1938 N N . CYS A 1 264 ? 18.938 16.125 10.781 1 96.25 264 CYS A N 1
ATOM 1939 C CA . CYS A 1 264 ? 18.594 15.352 11.969 1 96.25 264 CYS A CA 1
ATOM 1940 C C . CYS A 1 264 ? 19.156 13.938 11.883 1 96.25 264 CYS A C 1
ATOM 1942 O O . CYS A 1 264 ? 18.453 13 11.523 1 96.25 264 CYS A O 1
ATOM 1944 N N . GLY A 1 265 ? 20.406 13.75 12.266 1 94.5 265 GLY A N 1
ATOM 1945 C CA . GLY A 1 265 ? 21.047 12.438 12.328 1 94.5 265 GLY A CA 1
ATOM 1946 C C . GLY A 1 265 ? 21.125 11.742 10.984 1 94.5 265 GLY A C 1
ATOM 1947 O O . GLY A 1 265 ? 21.109 10.516 10.914 1 94.5 265 GLY A O 1
ATOM 1948 N N . HIS A 1 266 ? 21.141 12.414 9.898 1 95.75 266 HIS A N 1
ATOM 1949 C CA . HIS A 1 266 ? 21.125 11.844 8.555 1 95.75 266 HIS A CA 1
ATOM 1950 C C . HIS A 1 266 ? 22.406 12.195 7.801 1 95.75 266 HIS A C 1
ATOM 1952 O O . HIS A 1 266 ? 23.172 13.047 8.234 1 95.75 266 HIS A O 1
ATOM 1958 N N . ILE A 1 267 ? 22.703 11.508 6.75 1 93.38 267 ILE A N 1
ATOM 1959 C CA . ILE A 1 267 ? 23.844 11.742 5.887 1 93.38 267 ILE A CA 1
ATOM 1960 C C . ILE A 1 267 ? 23.781 13.156 5.305 1 93.38 267 ILE A C 1
ATOM 1962 O O . ILE A 1 267 ? 22.75 13.547 4.734 1 93.38 267 ILE A O 1
ATOM 1966 N N . PRO A 1 268 ? 24.859 13.891 5.461 1 93.62 268 PRO A N 1
ATOM 1967 C CA . PRO A 1 268 ? 24.859 15.227 4.871 1 93.62 268 PRO A CA 1
ATOM 1968 C C . PRO A 1 268 ? 24.781 15.203 3.346 1 93.62 268 PRO A C 1
ATOM 1970 O O . PRO A 1 268 ? 25.328 14.281 2.717 1 93.62 268 PRO A O 1
ATOM 1973 N N . PRO A 1 269 ? 24.141 16.188 2.758 1 95.75 269 PRO A N 1
ATOM 1974 C CA . PRO A 1 269 ? 24.094 16.266 1.295 1 95.75 269 PRO A CA 1
ATOM 1975 C C . PRO A 1 269 ? 25.453 16.609 0.683 1 95.75 269 PRO A C 1
ATOM 1977 O O . PRO A 1 269 ? 26.328 17.141 1.374 1 95.75 269 PRO A O 1
ATOM 1980 N N . TYR A 1 270 ? 25.641 16.312 -0.597 1 94.38 270 TYR A N 1
ATOM 1981 C CA . TYR A 1 270 ? 26.828 16.656 -1.358 1 94.38 270 TYR A CA 1
ATOM 1982 C C . TYR A 1 270 ? 26.516 17.688 -2.434 1 94.38 270 TYR A C 1
ATOM 1984 O O . TYR A 1 270 ? 25.578 17.516 -3.211 1 94.38 270 TYR A O 1
ATOM 1992 N N . LEU A 1 271 ? 27.281 18.734 -2.426 1 93.94 271 LEU A N 1
ATOM 1993 C CA . LEU A 1 271 ? 27.156 19.781 -3.445 1 93.94 271 LEU A CA 1
ATOM 1994 C C . LEU A 1 271 ? 28.109 19.516 -4.605 1 93.94 271 LEU A C 1
ATOM 1996 O O . LEU A 1 271 ? 29.312 19.375 -4.398 1 93.94 271 LEU A O 1
ATOM 2000 N N . LEU A 1 272 ? 27.516 19.375 -5.738 1 92.12 272 LEU A N 1
ATOM 2001 C CA . LEU A 1 272 ? 28.281 19.25 -6.973 1 92.12 272 LEU A CA 1
ATOM 2002 C C . LEU A 1 272 ? 28.25 20.531 -7.781 1 92.12 272 LEU A C 1
ATOM 2004 O O . LEU A 1 272 ? 27.188 20.953 -8.258 1 92.12 272 LEU A O 1
ATOM 2008 N N . HIS A 1 273 ? 29.344 21.141 -7.871 1 89.12 273 HIS A N 1
ATOM 2009 C CA . HIS A 1 273 ? 29.438 22.375 -8.617 1 89.12 273 HIS A CA 1
ATOM 2010 C C . HIS A 1 273 ? 30.812 22.547 -9.258 1 89.12 273 HIS A C 1
ATOM 2012 O O . HIS A 1 273 ? 31.828 22.422 -8.578 1 89.12 273 HIS A O 1
ATOM 2018 N N . ASP A 1 274 ? 30.812 22.875 -10.57 1 84.19 274 ASP A N 1
ATOM 2019 C CA . ASP A 1 274 ? 32.031 23.156 -11.312 1 84.19 274 ASP A CA 1
ATOM 2020 C C . ASP A 1 274 ? 33.094 22.078 -11.086 1 84.19 274 ASP A C 1
ATOM 2022 O O . ASP A 1 274 ? 34.25 22.375 -10.766 1 84.19 274 ASP A O 1
ATOM 2026 N N . GLY A 1 275 ? 32.688 20.859 -11.039 1 80.69 275 GLY A N 1
ATOM 2027 C CA . GLY A 1 275 ? 33.594 19.719 -10.977 1 80.69 275 GLY A CA 1
ATOM 2028 C C . GLY A 1 275 ? 34.031 19.375 -9.562 1 80.69 275 GLY A C 1
ATOM 2029 O O . GLY A 1 275 ? 34.812 18.438 -9.359 1 80.69 275 GLY A O 1
ATOM 2030 N N . THR A 1 276 ? 33.594 20.094 -8.609 1 87.25 276 THR A N 1
ATOM 2031 C CA . THR A 1 276 ? 33.969 19.828 -7.223 1 87.25 276 THR A CA 1
ATOM 2032 C C . THR A 1 276 ? 32.781 19.203 -6.473 1 87.25 276 THR A C 1
ATOM 2034 O O . THR A 1 276 ? 31.625 19.453 -6.809 1 87.25 276 THR A O 1
ATOM 2037 N N . VAL A 1 277 ? 33.125 18.359 -5.543 1 91.06 277 VAL A N 1
ATOM 2038 C CA . VAL A 1 277 ? 32.156 17.734 -4.66 1 91.06 277 VAL A CA 1
ATOM 2039 C C . VAL A 1 277 ? 32.469 18.094 -3.209 1 91.06 277 VAL A C 1
ATOM 2041 O O . VAL A 1 277 ? 33.594 17.875 -2.729 1 91.06 277 VAL A O 1
ATOM 2044 N N . THR A 1 278 ? 31.516 18.719 -2.535 1 90.31 278 THR A N 1
ATOM 2045 C CA . THR A 1 278 ? 31.703 19.109 -1.144 1 90.31 278 THR A CA 1
ATOM 2046 C C . THR A 1 278 ? 30.5 18.688 -0.295 1 90.31 278 THR A C 1
ATOM 2048 O O . THR A 1 278 ? 29.359 18.875 -0.698 1 90.31 278 THR A O 1
ATOM 2051 N N . ALA A 1 279 ? 30.797 18.094 0.845 1 91.44 279 ALA A N 1
ATOM 2052 C CA . ALA A 1 279 ? 29.734 17.812 1.803 1 91.44 279 ALA A CA 1
ATOM 2053 C C . ALA A 1 279 ? 29.266 19.094 2.484 1 91.44 279 ALA A C 1
ATOM 2055 O O . ALA A 1 279 ? 30.078 19.891 2.957 1 91.44 279 ALA A O 1
ATOM 2056 N N . VAL A 1 280 ? 27.984 19.312 2.516 1 92.12 280 VAL A N 1
ATOM 2057 C CA . VAL A 1 280 ? 27.469 20.547 3.107 1 92.12 280 VAL A CA 1
ATOM 2058 C C . VAL A 1 280 ? 26.797 20.234 4.449 1 92.12 280 VAL A C 1
ATOM 2060 O O . VAL A 1 280 ? 26.188 19.172 4.617 1 92.12 280 VAL A O 1
ATOM 2063 N N . GLY A 1 281 ? 26.906 21.125 5.395 1 80.56 281 GLY A N 1
ATOM 2064 C CA . GLY A 1 281 ? 26.25 21.031 6.684 1 80.56 281 GLY A CA 1
ATOM 2065 C C . GLY A 1 281 ? 26.953 20.094 7.645 1 80.56 281 GLY A C 1
ATOM 2066 O O . GLY A 1 281 ? 26.391 19.719 8.68 1 80.56 281 GLY A O 1
ATOM 2067 N N . ALA A 1 282 ? 28.125 19.75 7.254 1 74.31 282 ALA A N 1
ATOM 2068 C CA . ALA A 1 282 ? 28.891 18.875 8.141 1 74.31 282 ALA A CA 1
ATOM 2069 C C . ALA A 1 282 ? 29.156 19.562 9.477 1 74.31 282 ALA A C 1
ATOM 2071 O O . ALA A 1 282 ? 29.562 20.734 9.508 1 74.31 282 ALA A O 1
ATOM 2072 N N . GLY A 1 283 ? 28.828 18.938 10.547 1 75.31 283 GLY A N 1
ATOM 2073 C CA . GLY A 1 283 ? 29.078 19.469 11.875 1 75.31 283 GLY A CA 1
ATOM 2074 C C . GLY A 1 283 ? 27.891 20.188 12.469 1 75.31 283 GLY A C 1
ATOM 2075 O O . GLY A 1 283 ? 27.922 20.641 13.617 1 75.31 283 GLY A O 1
ATOM 2076 N N . THR A 1 284 ? 26.844 20.266 11.734 1 79.69 284 THR A N 1
ATOM 2077 C CA . THR A 1 284 ? 25.672 20.969 12.211 1 79.69 284 THR A CA 1
ATOM 2078 C C . THR A 1 284 ? 24.5 20 12.422 1 79.69 284 THR A C 1
ATOM 2080 O O . THR A 1 284 ? 23.344 20.406 12.375 1 79.69 284 THR A O 1
ATOM 2083 N N . GLU A 1 285 ? 24.891 18.812 12.758 1 87 285 GLU A N 1
ATOM 2084 C CA . GLU A 1 285 ? 23.859 17.781 12.844 1 87 285 GLU A CA 1
ATOM 2085 C C . GLU A 1 285 ? 23.141 17.828 14.188 1 87 285 GLU A C 1
ATOM 2087 O O . GLU A 1 285 ? 23.75 18.156 15.211 1 87 285 GLU A O 1
ATOM 2092 N N . HIS A 1 286 ? 21.906 17.562 14.102 1 92.69 286 HIS A N 1
ATOM 2093 C CA . HIS A 1 286 ? 21.062 17.453 15.289 1 92.69 286 HIS A CA 1
ATOM 2094 C C . HIS A 1 286 ? 20.625 16.016 15.516 1 92.69 286 HIS A C 1
ATOM 2096 O O . HIS A 1 286 ? 20.922 15.125 14.711 1 92.69 286 HIS A O 1
ATOM 2102 N N . ALA A 1 287 ? 20.016 15.82 16.641 1 93.88 287 ALA A N 1
ATOM 2103 C CA . ALA A 1 287 ? 19.5 14.492 16.953 1 93.88 287 ALA A CA 1
ATOM 2104 C C . ALA A 1 287 ? 18.422 14.078 15.961 1 93.88 287 ALA A C 1
ATOM 2106 O O . ALA A 1 287 ? 17.672 14.922 15.453 1 93.88 287 ALA A O 1
ATOM 2107 N N . PRO A 1 288 ? 18.312 12.781 15.719 1 96.25 288 PRO A N 1
ATOM 2108 C CA . PRO A 1 288 ? 17.219 12.297 14.875 1 96.25 288 PRO A CA 1
ATOM 2109 C C . PRO A 1 288 ? 15.844 12.719 15.398 1 96.25 288 PRO A C 1
ATOM 2111 O O . PRO A 1 288 ? 15.703 13.055 16.578 1 96.25 288 PRO A O 1
ATOM 2114 N N . LEU A 1 289 ? 14.852 12.734 14.523 1 97.25 289 LEU A N 1
ATOM 2115 C CA . LEU A 1 289 ? 13.484 13.031 14.922 1 97.25 289 LEU A CA 1
ATOM 2116 C C . LEU A 1 289 ? 12.969 12 15.922 1 97.25 289 LEU A C 1
ATOM 2118 O O . LEU A 1 289 ? 13.188 10.797 15.742 1 97.25 289 LEU A O 1
ATOM 2122 N N . GLY A 1 290 ? 12.328 12.383 16.922 1 95.38 290 GLY A N 1
ATOM 2123 C CA . GLY A 1 290 ? 11.836 11.516 17.969 1 95.38 290 GLY A CA 1
ATOM 2124 C C . GLY A 1 290 ? 12.742 11.469 19.188 1 95.38 290 GLY A C 1
ATOM 2125 O O . GLY A 1 290 ? 12.359 10.93 20.234 1 95.38 290 GLY A O 1
ATOM 2126 N N . LEU A 1 291 ? 13.945 12.117 19.031 1 92.12 291 LEU A N 1
ATOM 2127 C CA . LEU A 1 291 ? 14.922 12.031 20.125 1 92.12 291 LEU A CA 1
ATOM 2128 C C . LEU A 1 291 ? 15.328 13.43 20.594 1 92.12 291 LEU A C 1
ATOM 2130 O O . LEU A 1 291 ? 16.359 13.586 21.25 1 92.12 291 LEU A O 1
ATOM 2134 N N . ALA A 1 292 ? 14.531 14.383 20.203 1 83.06 292 ALA A N 1
ATOM 2135 C CA . ALA A 1 292 ? 14.875 15.758 20.562 1 83.06 292 ALA A CA 1
ATOM 2136 C C . ALA A 1 292 ? 14.891 15.945 22.078 1 83.06 292 ALA A C 1
ATOM 2138 O O . ALA A 1 292 ? 15.672 16.75 22.594 1 83.06 292 ALA A O 1
ATOM 2139 N N . ASP A 1 293 ? 14.031 15.258 22.719 1 83.5 293 ASP A N 1
ATOM 2140 C CA . ASP A 1 293 ? 13.906 15.414 24.156 1 83.5 293 ASP A CA 1
ATOM 2141 C C . ASP A 1 293 ? 15.164 14.938 24.875 1 83.5 293 ASP A C 1
ATOM 2143 O O . ASP A 1 293 ? 15.383 15.273 26.047 1 83.5 293 ASP A O 1
ATOM 2147 N N . LEU A 1 294 ? 15.953 14.227 24.172 1 83 294 LEU A N 1
ATOM 2148 C CA . LEU A 1 294 ? 17.156 13.664 24.797 1 83 294 LEU A CA 1
ATOM 2149 C C . LEU A 1 294 ? 18.312 14.641 24.703 1 83 294 LEU A C 1
ATOM 2151 O O . LEU A 1 294 ? 19.359 14.422 25.312 1 83 294 LEU A O 1
ATOM 2155 N N . VAL A 1 295 ? 18.016 15.695 23.875 1 80.62 295 VAL A N 1
ATOM 2156 C CA . VAL A 1 295 ? 19.078 16.672 23.672 1 80.62 295 VAL A CA 1
ATOM 2157 C C . VAL A 1 295 ? 18.609 18.047 24.125 1 80.62 295 VAL A C 1
ATOM 2159 O O . VAL A 1 295 ? 17.438 18.406 23.953 1 80.62 295 VAL A O 1
ATOM 2162 N N . ASP A 1 296 ? 19.281 18.812 24.75 1 76.62 296 ASP A N 1
ATOM 2163 C CA . ASP A 1 296 ? 18.938 20.109 25.328 1 76.62 296 ASP A CA 1
ATOM 2164 C C . ASP A 1 296 ? 19.047 21.219 24.281 1 76.62 296 ASP A C 1
ATOM 2166 O O . ASP A 1 296 ? 18.391 22.266 24.391 1 76.62 296 ASP A O 1
ATOM 2170 N N . GLU A 1 297 ? 19.625 21.016 23.203 1 80.06 297 GLU A N 1
ATOM 2171 C CA . GLU A 1 297 ? 19.875 22.094 22.25 1 80.06 297 GLU A CA 1
ATOM 2172 C C . GLU A 1 297 ? 18.781 22.172 21.188 1 80.06 297 GLU A C 1
ATOM 2174 O O . GLU A 1 297 ? 18.391 21.141 20.625 1 80.06 297 GLU A O 1
ATOM 2179 N N . PRO A 1 298 ? 18.234 23.391 21 1 85.75 298 PRO A N 1
ATOM 2180 C CA . PRO A 1 298 ? 17.25 23.562 19.938 1 85.75 298 PRO A CA 1
ATOM 2181 C C . PRO A 1 298 ? 17.844 23.359 18.547 1 85.75 298 PRO A C 1
ATOM 2183 O O . PRO A 1 298 ? 19.047 23.547 18.344 1 85.75 298 PRO A O 1
ATOM 2186 N N . ARG A 1 299 ? 17.047 22.984 17.672 1 90.88 299 ARG A N 1
ATOM 2187 C CA . ARG A 1 299 ? 17.484 22.797 16.297 1 90.88 299 ARG A CA 1
ATOM 2188 C C . ARG A 1 299 ? 17.672 24.141 15.602 1 90.88 299 ARG A C 1
ATOM 2190 O O . ARG A 1 299 ? 16.859 25.062 15.781 1 90.88 299 ARG A O 1
ATOM 2197 N N . THR A 1 300 ? 18.812 24.25 14.953 1 92.19 300 THR A N 1
ATOM 2198 C CA . THR A 1 300 ? 19.109 25.469 14.227 1 92.19 300 THR A CA 1
ATOM 2199 C C . THR A 1 300 ? 19.297 25.188 12.742 1 92.19 300 THR A C 1
ATOM 2201 O O . THR A 1 300 ? 19.562 24.047 12.352 1 92.19 300 THR A O 1
ATOM 2204 N N . VAL A 1 301 ? 19.078 26.203 12 1 94.69 301 VAL A N 1
ATOM 2205 C CA . VAL A 1 301 ? 19.234 26.094 10.547 1 94.69 301 VAL A CA 1
ATOM 2206 C C . VAL A 1 301 ? 20.688 26.391 10.172 1 94.69 301 VAL A C 1
ATOM 2208 O O . VAL A 1 301 ? 21.312 27.281 10.734 1 94.69 301 VAL A O 1
ATOM 2211 N N . SER A 1 302 ? 21.234 25.625 9.352 1 94.44 302 SER A N 1
ATOM 2212 C CA . SER A 1 302 ? 22.516 25.906 8.711 1 94.44 302 SER A CA 1
ATOM 2213 C C . SER A 1 302 ? 22.312 26.469 7.305 1 94.44 302 SER A C 1
ATOM 2215 O O . SER A 1 302 ? 21.422 26.031 6.574 1 94.44 302 SER A O 1
ATOM 2217 N N . TRP A 1 303 ? 23.172 27.453 6.996 1 94.69 303 TRP A N 1
ATOM 2218 C CA . TRP A 1 303 ? 23.109 28.078 5.676 1 94.69 303 TRP A CA 1
ATOM 2219 C C . TRP A 1 303 ? 24.328 27.719 4.844 1 94.69 303 TRP A C 1
ATOM 2221 O O . TRP A 1 303 ? 25.438 27.656 5.363 1 94.69 303 TRP A O 1
ATOM 2231 N N . PHE A 1 304 ? 24.125 27.516 3.566 1 94.25 304 PHE A N 1
ATOM 2232 C CA . PHE A 1 304 ? 25.25 27.281 2.658 1 94.25 304 PHE A CA 1
ATOM 2233 C C . PHE A 1 304 ? 24.938 27.828 1.269 1 94.25 304 PHE A C 1
ATOM 2235 O O . PHE A 1 304 ? 23.766 27.938 0.884 1 94.25 304 PHE A O 1
ATOM 2242 N N . PRO A 1 305 ? 25.984 28.219 0.582 1 93.81 305 PRO A N 1
ATOM 2243 C CA . PRO A 1 305 ? 25.766 28.703 -0.784 1 93.81 305 PRO A CA 1
ATOM 2244 C C . PRO A 1 305 ? 25.328 27.594 -1.737 1 93.81 305 PRO A C 1
ATOM 2246 O O . PRO A 1 305 ? 25.828 26.484 -1.673 1 93.81 305 PRO A O 1
ATOM 2249 N N . PHE A 1 306 ? 24.328 27.844 -2.531 1 94.62 306 PHE A N 1
ATOM 2250 C CA . PHE A 1 306 ? 23.812 26.953 -3.57 1 94.62 306 PHE A CA 1
ATOM 2251 C C . PHE A 1 306 ? 23.672 27.703 -4.895 1 94.62 306 PHE A C 1
ATOM 2253 O O . PHE A 1 306 ? 22.578 28.156 -5.242 1 94.62 306 PHE A O 1
ATOM 2260 N N . PRO A 1 307 ? 24.797 27.812 -5.613 1 91.19 307 PRO A N 1
ATOM 2261 C CA . PRO A 1 307 ? 24.828 28.625 -6.824 1 91.19 307 PRO A CA 1
ATOM 2262 C C . PRO A 1 307 ? 23.953 28.078 -7.941 1 91.19 307 PRO A C 1
ATOM 2264 O O . PRO A 1 307 ? 23.625 26.891 -7.938 1 91.19 307 PRO A O 1
ATOM 2267 N N . ALA A 1 308 ? 23.641 28.984 -8.867 1 90.19 308 ALA A N 1
ATOM 2268 C CA . ALA A 1 308 ? 22.859 28.609 -10.039 1 90.19 308 ALA A CA 1
ATOM 2269 C C . ALA A 1 308 ? 23.547 27.5 -10.828 1 90.19 308 ALA A C 1
ATOM 2271 O O . ALA A 1 308 ? 24.766 27.531 -11.016 1 90.19 308 ALA A O 1
ATOM 2272 N N . GLY A 1 309 ? 22.781 26.453 -11.172 1 88.25 309 GLY A N 1
ATOM 2273 C CA . GLY A 1 309 ? 23.328 25.375 -11.977 1 88.25 309 GLY A CA 1
ATOM 2274 C C . GLY A 1 309 ? 23.953 24.266 -11.156 1 88.25 309 GLY A C 1
ATOM 2275 O O . GLY A 1 309 ? 24.25 23.188 -11.672 1 88.25 309 GLY A O 1
ATOM 2276 N N . ALA A 1 310 ? 24.141 24.547 -9.914 1 90.94 310 ALA A N 1
ATOM 2277 C CA . ALA A 1 310 ? 24.719 23.531 -9.039 1 90.94 310 ALA A CA 1
ATOM 2278 C C . ALA A 1 310 ? 23.703 22.438 -8.719 1 90.94 310 ALA A C 1
ATOM 2280 O O . ALA A 1 310 ? 22.5 22.641 -8.875 1 90.94 310 ALA A O 1
ATOM 2281 N N . THR A 1 311 ? 24.266 21.266 -8.344 1 93.12 311 THR A N 1
ATOM 2282 C CA . THR A 1 311 ? 23.406 20.125 -8.008 1 93.12 311 THR A CA 1
ATOM 2283 C C . THR A 1 311 ? 23.688 19.641 -6.594 1 93.12 311 THR A C 1
ATOM 2285 O O . THR A 1 311 ? 24.859 19.516 -6.191 1 93.12 311 THR A O 1
ATOM 2288 N N . LEU A 1 312 ? 22.656 19.469 -5.828 1 94.62 312 LEU A N 1
ATOM 2289 C CA . LEU A 1 312 ? 22.766 18.844 -4.516 1 94.62 312 LEU A CA 1
ATOM 2290 C C . LEU A 1 312 ? 22.359 17.375 -4.586 1 94.62 312 LEU A C 1
ATOM 2292 O O . LEU A 1 312 ? 21.328 17.031 -5.191 1 94.62 312 LEU A O 1
ATOM 2296 N N . LEU A 1 313 ? 23.172 16.516 -4.035 1 95.44 313 LEU A N 1
ATOM 2297 C CA . LEU A 1 313 ? 22.859 15.094 -3.951 1 95.44 313 LEU A CA 1
ATOM 2298 C C . LEU A 1 313 ? 22.484 14.703 -2.527 1 95.44 313 LEU A C 1
ATOM 2300 O O . LEU A 1 313 ? 23.234 14.969 -1.588 1 95.44 313 LEU A O 1
ATOM 2304 N N . LEU A 1 314 ? 21.312 14.18 -2.342 1 96.88 314 LEU A N 1
ATOM 2305 C CA . LEU A 1 314 ? 20.859 13.594 -1.085 1 96.88 314 LEU A CA 1
ATOM 2306 C C . LEU A 1 314 ? 20.656 12.086 -1.223 1 96.88 314 LEU A C 1
ATOM 2308 O O . LEU A 1 314 ? 20.172 11.609 -2.252 1 96.88 314 LEU A O 1
ATOM 2312 N N . CYS A 1 315 ? 21.016 11.336 -0.187 1 96.44 315 CYS A N 1
ATOM 2313 C CA . CYS A 1 315 ? 20.875 9.891 -0.287 1 96.44 315 CYS A CA 1
ATOM 2314 C C . CYS A 1 315 ? 20.688 9.258 1.089 1 96.44 315 CYS A C 1
ATOM 2316 O O . CYS A 1 315 ? 20.875 9.922 2.109 1 96.44 315 CYS A O 1
ATOM 2318 N N . THR A 1 316 ? 20.188 8.062 1.11 1 95.25 316 THR A N 1
ATOM 2319 C CA . THR A 1 316 ? 20.094 7.285 2.344 1 95.25 316 THR A CA 1
ATOM 2320 C C . THR A 1 316 ? 21.297 6.352 2.492 1 95.25 316 THR A C 1
ATOM 2322 O O . THR A 1 316 ? 22.141 6.273 1.601 1 95.25 316 THR A O 1
ATOM 2325 N N . ASP A 1 317 ? 21.359 5.723 3.637 1 93 317 ASP A N 1
ATOM 2326 C CA . ASP A 1 317 ? 22.562 4.965 3.982 1 93 317 ASP A CA 1
ATOM 2327 C C . ASP A 1 317 ? 22.656 3.688 3.15 1 93 317 ASP A C 1
ATOM 2329 O O . ASP A 1 317 ? 23.719 3.062 3.086 1 93 317 ASP A O 1
ATOM 2333 N N . GLY A 1 318 ? 21.594 3.328 2.457 1 91.25 318 GLY A N 1
ATOM 2334 C CA . GLY A 1 318 ? 21.688 2.209 1.534 1 91.25 318 GLY A CA 1
ATOM 2335 C C . GLY A 1 318 ? 22.719 2.414 0.443 1 91.25 318 GLY A C 1
ATOM 2336 O O . GLY A 1 318 ? 23.266 1.446 -0.083 1 91.25 318 GLY A O 1
ATOM 2337 N N . LEU A 1 319 ? 22.922 3.625 0.109 1 92.44 319 LEU A N 1
ATOM 2338 C CA . LEU A 1 319 ? 23.938 3.951 -0.878 1 92.44 319 LEU A CA 1
ATOM 2339 C C . LEU A 1 319 ? 25.328 3.936 -0.248 1 92.44 319 LEU A C 1
ATOM 2341 O O . LEU A 1 319 ? 26.234 3.254 -0.742 1 92.44 319 LEU A O 1
ATOM 2345 N N . THR A 1 320 ? 25.5 4.594 0.875 1 92.56 320 THR A N 1
ATOM 2346 C CA . THR A 1 320 ? 26.812 4.777 1.484 1 92.56 320 THR A CA 1
ATOM 2347 C C . THR A 1 320 ? 27.266 3.502 2.193 1 92.56 320 THR A C 1
ATOM 2349 O O . THR A 1 320 ? 28.453 3.256 2.34 1 92.56 320 THR A O 1
ATOM 2352 N N . GLU A 1 321 ? 26.359 2.699 2.59 1 92.62 321 GLU A N 1
ATOM 2353 C CA . GLU A 1 321 ? 26.703 1.499 3.344 1 92.62 321 GLU A CA 1
ATOM 2354 C C . GLU A 1 321 ? 26.703 0.266 2.445 1 92.62 321 GLU A C 1
ATOM 2356 O O . GLU A 1 321 ? 26.906 -0.855 2.922 1 92.62 321 GLU A O 1
ATOM 2361 N N . ALA A 1 322 ? 26.453 0.518 1.217 1 92.88 322 ALA A N 1
ATOM 2362 C CA . ALA A 1 322 ? 26.594 -0.596 0.282 1 92.88 322 ALA A CA 1
ATOM 2363 C C . ALA A 1 322 ? 28.031 -1.135 0.294 1 92.88 322 ALA A C 1
ATOM 2365 O O . ALA A 1 322 ? 28.984 -0.366 0.372 1 92.88 322 ALA A O 1
ATOM 2366 N N . ARG A 1 323 ? 28.141 -2.471 0.157 1 93 323 ARG A N 1
ATOM 2367 C CA . ARG A 1 323 ? 29.453 -3.072 0.307 1 93 323 ARG A CA 1
ATOM 2368 C C . ARG A 1 323 ? 29.812 -3.928 -0.905 1 93 323 ARG A C 1
ATOM 2370 O O . ARG A 1 323 ? 28.953 -4.617 -1.458 1 93 323 ARG A O 1
ATOM 2377 N N . SER A 1 324 ? 31.109 -3.854 -1.209 1 92.56 324 SER A N 1
ATOM 2378 C CA . SER A 1 324 ? 31.641 -4.738 -2.242 1 92.56 324 SER A CA 1
ATOM 2379 C C . SER A 1 324 ? 31.781 -6.164 -1.728 1 92.56 324 SER A C 1
ATOM 2381 O O . SER A 1 324 ? 31.688 -6.41 -0.523 1 92.56 324 SER A O 1
ATOM 2383 N N . PRO A 1 325 ? 32.031 -7.043 -2.656 1 91.81 325 PRO A N 1
ATOM 2384 C CA . PRO A 1 325 ? 32.281 -8.414 -2.217 1 91.81 325 PRO A CA 1
ATOM 2385 C C . PRO A 1 325 ? 33.469 -8.531 -1.26 1 91.81 325 PRO A C 1
ATOM 2387 O O . PRO A 1 325 ? 33.5 -9.438 -0.421 1 91.81 325 PRO A O 1
ATOM 2390 N N . ALA A 1 326 ? 34.344 -7.656 -1.325 1 93.19 326 ALA A N 1
ATOM 2391 C CA . ALA A 1 326 ? 35.531 -7.641 -0.464 1 93.19 326 ALA A CA 1
ATOM 2392 C C . ALA A 1 326 ? 35.219 -6.957 0.866 1 93.19 326 ALA A C 1
ATOM 2394 O O . ALA A 1 326 ? 36.062 -6.945 1.769 1 93.19 326 ALA A O 1
ATOM 2395 N N . GLY A 1 327 ? 34.094 -6.297 0.978 1 91.62 327 GLY A N 1
ATOM 2396 C CA . GLY A 1 327 ? 33.688 -5.703 2.238 1 91.62 327 GLY A CA 1
ATOM 2397 C C . GLY A 1 327 ? 33.875 -4.199 2.283 1 91.62 327 GLY A C 1
ATOM 2398 O O . GLY A 1 327 ? 33.531 -3.553 3.275 1 91.62 327 GLY A O 1
ATOM 2399 N N . ALA A 1 328 ? 34.406 -3.686 1.268 1 93.62 328 ALA A N 1
ATOM 2400 C CA . ALA A 1 328 ? 34.656 -2.244 1.236 1 93.62 328 ALA A CA 1
ATOM 2401 C C . ALA A 1 328 ? 33.344 -1.479 1.027 1 93.62 328 ALA A C 1
ATOM 2403 O O . ALA A 1 328 ? 32.5 -1.9 0.245 1 93.62 328 ALA A O 1
ATOM 2404 N N . PHE A 1 329 ? 33.25 -0.372 1.71 1 94.69 329 PHE A N 1
ATOM 2405 C CA . PHE A 1 329 ? 32.062 0.47 1.549 1 94.69 329 PHE A CA 1
ATOM 2406 C C . PHE A 1 329 ? 32.125 1.21 0.217 1 94.69 329 PHE A C 1
ATOM 2408 O O . PHE A 1 329 ? 33.188 1.498 -0.307 1 94.69 329 PHE A O 1
ATOM 2415 N N . TYR A 1 330 ? 30.938 1.521 -0.325 1 94.38 330 TYR A N 1
ATOM 2416 C CA . TYR A 1 330 ? 30.828 2.264 -1.576 1 94.38 330 TYR A CA 1
ATOM 2417 C C . TYR A 1 330 ? 31.438 3.656 -1.436 1 94.38 330 TYR A C 1
ATOM 2419 O O . TYR A 1 330 ? 31.016 4.441 -0.583 1 94.38 330 TYR A O 1
ATOM 2427 N N . PRO A 1 331 ? 32.469 3.992 -2.168 1 92.94 331 PRO A N 1
ATOM 2428 C CA . PRO A 1 331 ? 33.094 5.305 -2.082 1 92.94 331 PRO A CA 1
ATOM 2429 C C . PRO A 1 331 ? 32.344 6.391 -2.82 1 92.94 331 PRO A C 1
ATOM 2431 O O . PRO A 1 331 ? 32.75 6.832 -3.895 1 92.94 331 PRO A O 1
ATOM 2434 N N . LEU A 1 332 ? 31.281 6.906 -2.23 1 91.94 332 LEU A N 1
ATOM 2435 C CA . LEU A 1 332 ? 30.344 7.824 -2.859 1 91.94 332 LEU A CA 1
ATOM 2436 C C . LEU A 1 332 ? 31.047 9.102 -3.309 1 91.94 332 LEU A C 1
ATOM 2438 O O . LEU A 1 332 ? 30.891 9.531 -4.453 1 91.94 332 LEU A O 1
ATOM 2442 N N . GLU A 1 333 ? 31.875 9.711 -2.438 1 88.69 333 GLU A N 1
ATOM 2443 C CA . GLU A 1 333 ? 32.531 10.977 -2.752 1 88.69 333 GLU A CA 1
ATOM 2444 C C . GLU A 1 333 ? 33.438 10.836 -3.973 1 88.69 333 GLU A C 1
ATOM 2446 O O . GLU A 1 333 ? 33.406 11.688 -4.863 1 88.69 333 GLU A O 1
ATOM 2451 N N . THR A 1 334 ? 34.219 9.758 -3.977 1 88.31 334 THR A N 1
ATOM 2452 C CA . THR A 1 334 ? 35.094 9.5 -5.094 1 88.31 334 THR A CA 1
ATOM 2453 C C . THR A 1 334 ? 34.312 9.25 -6.375 1 88.31 334 THR A C 1
ATOM 2455 O O . THR A 1 334 ? 34.719 9.711 -7.449 1 88.31 334 THR A O 1
ATOM 2458 N N . ARG A 1 335 ? 33.219 8.57 -6.227 1 90.38 335 ARG A N 1
ATOM 2459 C CA . ARG A 1 335 ? 32.406 8.242 -7.398 1 90.38 335 ARG A CA 1
ATOM 2460 C C . ARG A 1 335 ? 31.719 9.484 -7.953 1 90.38 335 ARG A C 1
ATOM 2462 O O . ARG A 1 335 ? 31.578 9.633 -9.164 1 90.38 335 ARG A O 1
ATOM 2469 N N . LEU A 1 336 ? 31.312 10.32 -7.094 1 90 336 LEU A N 1
ATOM 2470 C CA . LEU A 1 336 ? 30.656 11.562 -7.512 1 90 336 LEU A CA 1
ATOM 2471 C C . LEU A 1 336 ? 31.625 12.453 -8.273 1 90 336 LEU A C 1
ATOM 2473 O O . LEU A 1 336 ? 31.234 13.117 -9.242 1 90 336 LEU A O 1
ATOM 2477 N N . ALA A 1 337 ? 32.844 12.461 -7.863 1 84.06 337 ALA A N 1
ATOM 2478 C CA . ALA A 1 337 ? 33.844 13.266 -8.523 1 84.06 337 ALA A CA 1
ATOM 2479 C C . ALA A 1 337 ? 34.062 12.82 -9.969 1 84.06 337 ALA A C 1
ATOM 2481 O O . ALA A 1 337 ? 34.438 13.625 -10.828 1 84.06 337 ALA A O 1
ATOM 2482 N N . GLY A 1 338 ? 33.719 11.578 -10.203 1 78.06 338 GLY A N 1
ATOM 2483 C CA . GLY A 1 338 ? 33.844 11.039 -11.555 1 78.06 338 GLY A CA 1
ATOM 2484 C C . GLY A 1 338 ? 32.656 11.352 -12.422 1 78.06 338 GLY A C 1
ATOM 2485 O O . GLY A 1 338 ? 32.719 11.18 -13.641 1 78.06 338 GLY A O 1
ATOM 2486 N N . HIS A 1 339 ? 31.578 11.75 -11.836 1 71.69 339 HIS A N 1
ATOM 2487 C CA . HIS A 1 339 ? 30.328 11.977 -12.57 1 71.69 339 HIS A CA 1
ATOM 2488 C C . HIS A 1 339 ? 30.031 13.469 -12.695 1 71.69 339 HIS A C 1
ATOM 2490 O O . HIS A 1 339 ? 28.875 13.859 -12.867 1 71.69 339 HIS A O 1
ATOM 2496 N N . VAL A 1 340 ? 30.922 14.25 -12.656 1 62.19 340 VAL A N 1
ATOM 2497 C CA . VAL A 1 340 ? 30.719 15.695 -12.609 1 62.19 340 VAL A CA 1
ATOM 2498 C C . VAL A 1 340 ? 30.094 16.172 -13.914 1 62.19 340 VAL A C 1
ATOM 2500 O O . VAL A 1 340 ? 29.344 17.156 -13.93 1 62.19 340 VAL A O 1
ATOM 2503 N N . ASP A 1 341 ? 30.266 15.352 -14.945 1 59.88 341 ASP A N 1
ATOM 2504 C CA . ASP A 1 341 ? 29.781 15.82 -16.25 1 59.88 341 ASP A CA 1
ATOM 2505 C C . ASP A 1 341 ? 28.359 15.297 -16.516 1 59.88 341 ASP A C 1
ATOM 2507 O O . ASP A 1 341 ? 27.797 15.578 -17.578 1 59.88 341 ASP A O 1
ATOM 2511 N N . ILE A 1 342 ? 27.812 14.695 -15.531 1 62.06 342 ILE A N 1
ATOM 2512 C CA . ILE A 1 342 ? 26.516 14.07 -15.797 1 62.06 342 ILE A CA 1
ATOM 2513 C C . ILE A 1 342 ? 25.406 15.016 -15.367 1 62.06 342 ILE A C 1
ATOM 2515 O O . ILE A 1 342 ? 25.547 15.758 -14.391 1 62.06 342 ILE A O 1
ATOM 2519 N N . THR A 1 343 ? 24.422 15.109 -16.266 1 67.12 343 THR A N 1
ATOM 2520 C CA . THR A 1 343 ? 23.266 15.922 -15.938 1 67.12 343 THR A CA 1
ATOM 2521 C C . THR A 1 343 ? 22.562 15.391 -14.695 1 67.12 343 THR A C 1
ATOM 2523 O O . THR A 1 343 ? 22.656 14.203 -14.375 1 67.12 343 THR A O 1
ATOM 2526 N N . ALA A 1 344 ? 21.984 16.312 -13.953 1 64.88 344 ALA A N 1
ATOM 2527 C CA . ALA A 1 344 ? 21.297 15.992 -12.703 1 64.88 344 ALA A CA 1
ATOM 2528 C C . ALA A 1 344 ? 20.297 14.859 -12.898 1 64.88 344 ALA A C 1
ATOM 2530 O O . ALA A 1 344 ? 20.156 13.984 -12.039 1 64.88 344 ALA A O 1
ATOM 2531 N N . GLY A 1 345 ? 19.703 14.812 -14 1 68.06 345 GLY A N 1
ATOM 2532 C CA . GLY A 1 345 ? 18.672 13.82 -14.234 1 68.06 345 GLY A CA 1
ATOM 2533 C C . GLY A 1 345 ? 19.219 12.414 -14.375 1 68.06 345 GLY A C 1
ATOM 2534 O O . GLY A 1 345 ? 18.547 11.445 -14 1 68.06 345 GLY A O 1
ATOM 2535 N N . ARG A 1 346 ? 20.375 12.352 -14.836 1 82.5 346 ARG A N 1
ATOM 2536 C CA . ARG A 1 346 ? 20.953 11.031 -15.086 1 82.5 346 ARG A CA 1
ATOM 2537 C C . ARG A 1 346 ? 21.828 10.578 -13.914 1 82.5 346 ARG A C 1
ATOM 2539 O O . ARG A 1 346 ? 22.141 9.391 -13.789 1 82.5 346 ARG A O 1
ATOM 2546 N N . LEU A 1 347 ? 22.109 11.555 -13.18 1 87.94 347 LEU A N 1
ATOM 2547 C CA . LEU A 1 347 ? 23.047 11.281 -12.086 1 87.94 347 LEU A CA 1
ATOM 2548 C C . LEU A 1 347 ? 22.484 10.234 -11.141 1 87.94 347 LEU A C 1
ATOM 2550 O O . LEU A 1 347 ? 23.188 9.305 -10.742 1 87.94 347 LEU A O 1
ATOM 2554 N N . THR A 1 348 ? 21.234 10.352 -10.805 1 90.94 348 THR A N 1
ATOM 2555 C CA . THR A 1 348 ? 20.609 9.438 -9.852 1 90.94 348 THR A CA 1
ATOM 2556 C C . THR A 1 348 ? 20.656 8 -10.367 1 90.94 348 THR A C 1
ATOM 2558 O O . THR A 1 348 ? 21.094 7.09 -9.664 1 90.94 348 THR A O 1
ATOM 2561 N N . HIS A 1 349 ? 20.344 7.828 -11.609 1 88.94 349 HIS A N 1
ATOM 2562 C CA . HIS A 1 349 ? 20.328 6.492 -12.195 1 88.94 349 HIS A CA 1
ATOM 2563 C C . HIS A 1 349 ? 21.734 5.941 -12.367 1 88.94 349 HIS A C 1
ATOM 2565 O O . HIS A 1 349 ? 21.984 4.754 -12.141 1 88.94 349 HIS A O 1
ATOM 2571 N N . ALA A 1 350 ? 22.594 6.805 -12.75 1 89.94 350 ALA A N 1
ATOM 2572 C CA . ALA A 1 350 ? 23.984 6.387 -12.938 1 89.94 350 ALA A CA 1
ATOM 2573 C C . ALA A 1 350 ? 24.594 5.902 -11.625 1 89.94 350 ALA A C 1
ATOM 2575 O O . ALA A 1 350 ? 25.312 4.906 -11.602 1 89.94 350 ALA A O 1
ATOM 2576 N N . LEU A 1 351 ? 24.297 6.598 -10.617 1 91.12 351 LEU A N 1
ATOM 2577 C CA . LEU A 1 351 ? 24.828 6.223 -9.312 1 91.12 351 LEU A CA 1
ATOM 2578 C C . LEU A 1 351 ? 24.25 4.883 -8.859 1 91.12 351 LEU A C 1
ATOM 2580 O O . LEU A 1 351 ? 24.984 4.047 -8.312 1 91.12 351 LEU A O 1
ATOM 2584 N N . VAL A 1 352 ? 23 4.707 -9.039 1 89.94 352 VAL A N 1
ATOM 2585 C CA . VAL A 1 352 ? 22.344 3.469 -8.633 1 89.94 352 VAL A CA 1
ATOM 2586 C C . VAL A 1 352 ? 22.906 2.297 -9.43 1 89.94 352 VAL A C 1
ATOM 2588 O O . VAL A 1 352 ? 23.188 1.236 -8.867 1 89.94 352 VAL A O 1
ATOM 2591 N N . ASP A 1 353 ? 23.109 2.502 -10.703 1 89.5 353 ASP A N 1
ATOM 2592 C CA . ASP A 1 353 ? 23.719 1.474 -11.539 1 89.5 353 ASP A CA 1
ATOM 2593 C C . ASP A 1 353 ? 25.141 1.158 -11.062 1 89.5 353 ASP A C 1
ATOM 2595 O O . ASP A 1 353 ? 25.547 -0.003 -11.047 1 89.5 353 ASP A O 1
ATOM 2599 N N . ASP A 1 354 ? 25.812 2.184 -10.734 1 91.88 354 ASP A N 1
ATOM 2600 C CA . ASP A 1 354 ? 27.188 2.031 -10.273 1 91.88 354 ASP A CA 1
ATOM 2601 C C . ASP A 1 354 ? 27.234 1.243 -8.969 1 91.88 354 ASP A C 1
ATOM 2603 O O . ASP A 1 354 ? 28.125 0.412 -8.781 1 91.88 354 ASP A O 1
ATOM 2607 N N . VAL A 1 355 ? 26.375 1.542 -8.062 1 92.44 355 VAL A N 1
ATOM 2608 C CA . VAL A 1 355 ? 26.359 0.84 -6.785 1 92.44 355 VAL A CA 1
ATOM 2609 C C . VAL A 1 355 ? 26.016 -0.632 -7.012 1 92.44 355 VAL A C 1
ATOM 2611 O O . VAL A 1 355 ? 26.562 -1.51 -6.336 1 92.44 355 VAL A O 1
ATOM 2614 N N . HIS A 1 356 ? 25.125 -0.919 -7.914 1 91.12 356 HIS A N 1
ATOM 2615 C CA . HIS A 1 356 ? 24.781 -2.301 -8.234 1 91.12 356 HIS A CA 1
ATOM 2616 C C . HIS A 1 356 ? 26 -3.053 -8.773 1 91.12 356 HIS A C 1
ATOM 2618 O O . HIS A 1 356 ? 26.234 -4.211 -8.406 1 91.12 356 HIS A O 1
ATOM 2624 N N . ALA A 1 357 ? 26.703 -2.422 -9.625 1 91.88 357 ALA A N 1
ATOM 2625 C CA . ALA A 1 357 ? 27.906 -3.018 -10.18 1 91.88 357 ALA A CA 1
ATOM 2626 C C . ALA A 1 357 ? 28.969 -3.23 -9.086 1 91.88 357 ALA A C 1
ATOM 2628 O O . ALA A 1 357 ? 29.688 -4.227 -9.102 1 91.88 357 ALA A O 1
ATOM 2629 N N . PHE A 1 358 ? 28.953 -2.262 -8.219 1 93.06 358 PHE A N 1
ATOM 2630 C CA . PHE A 1 358 ? 29.922 -2.297 -7.129 1 93.06 358 PHE A CA 1
ATOM 2631 C C . PHE A 1 358 ? 29.625 -3.441 -6.168 1 93.06 358 PHE A C 1
ATOM 2633 O O . PHE A 1 358 ? 30.531 -4.113 -5.688 1 93.06 358 PHE A O 1
ATOM 2640 N N . THR A 1 359 ? 28.469 -3.693 -5.766 1 91.62 359 THR A N 1
ATOM 2641 C CA . THR A 1 359 ? 28.078 -4.676 -4.762 1 91.62 359 THR A CA 1
ATOM 2642 C C . THR A 1 359 ? 28.031 -6.078 -5.363 1 91.62 359 THR A C 1
ATOM 2644 O O . THR A 1 359 ? 28.219 -7.066 -4.656 1 91.62 359 THR A O 1
ATOM 2647 N N . GLU A 1 360 ? 27.859 -6.328 -6.609 1 84 360 GLU A N 1
ATOM 2648 C CA . GLU A 1 360 ? 27.781 -7.598 -7.324 1 84 360 GLU A CA 1
ATOM 2649 C C . GLU A 1 360 ? 26.766 -8.531 -6.688 1 84 360 GLU A C 1
ATOM 2651 O O . GLU A 1 360 ? 26.922 -9.75 -6.707 1 84 360 GLU A O 1
ATOM 2656 N N . GLY A 1 361 ? 25.859 -8.102 -5.973 1 75.44 361 GLY A N 1
ATOM 2657 C CA . GLY A 1 361 ? 24.906 -8.938 -5.27 1 75.44 361 GLY A CA 1
ATOM 2658 C C . GLY A 1 361 ? 23.594 -8.219 -4.961 1 75.44 361 GLY A C 1
ATOM 2659 O O . GLY A 1 361 ? 23.312 -7.164 -5.535 1 75.44 361 GLY A O 1
ATOM 2660 N N . PRO A 1 362 ? 22.859 -8.992 -4.105 1 76.31 362 PRO A N 1
ATOM 2661 C CA . PRO A 1 362 ? 21.547 -8.43 -3.773 1 76.31 362 PRO A CA 1
ATOM 2662 C C . PRO A 1 362 ? 21.656 -7.164 -2.924 1 76.31 362 PRO A C 1
ATOM 2664 O O . PRO A 1 362 ? 22.594 -7.012 -2.148 1 76.31 362 PRO A O 1
ATOM 2667 N N . GLN A 1 363 ? 20.812 -6.305 -3.223 1 78.75 363 GLN A N 1
ATOM 2668 C CA . GLN A 1 363 ? 20.703 -5.078 -2.441 1 78.75 363 GLN A CA 1
ATOM 2669 C C . GLN A 1 363 ? 20.453 -5.387 -0.969 1 78.75 363 GLN A C 1
ATOM 2671 O O . GLN A 1 363 ? 19.656 -6.27 -0.641 1 78.75 363 GLN A O 1
ATOM 2676 N N . GLN A 1 364 ? 21.172 -4.77 -0.087 1 77.44 364 GLN A N 1
ATOM 2677 C CA . GLN A 1 364 ? 21.125 -5.078 1.339 1 77.44 364 GLN A CA 1
ATOM 2678 C C . GLN A 1 364 ? 20.141 -4.176 2.07 1 77.44 364 GLN A C 1
ATOM 2680 O O . GLN A 1 364 ? 19.641 -4.527 3.145 1 77.44 364 GLN A O 1
ATOM 2685 N N . ASP A 1 365 ? 19.938 -3.016 1.529 1 84.06 365 ASP A N 1
ATOM 2686 C CA . ASP A 1 365 ? 19.062 -2.051 2.184 1 84.06 365 ASP A CA 1
ATOM 2687 C C . ASP A 1 365 ? 18.297 -1.228 1.154 1 84.06 365 ASP A C 1
ATOM 2689 O O . ASP A 1 365 ? 18.625 -1.234 -0.032 1 84.06 365 ASP A O 1
ATOM 2693 N N . ASP A 1 366 ? 17.297 -0.553 1.699 1 86.38 366 ASP A N 1
ATOM 2694 C CA . ASP A 1 366 ? 16.594 0.37 0.816 1 86.38 366 ASP A CA 1
ATOM 2695 C C . ASP A 1 366 ? 17.531 1.463 0.304 1 86.38 366 ASP A C 1
ATOM 2697 O O . ASP A 1 366 ? 18.469 1.852 0.993 1 86.38 366 ASP A O 1
ATOM 2701 N N . LEU A 1 367 ? 17.297 1.849 -0.922 1 89.56 367 LEU A N 1
ATOM 2702 C CA . LEU A 1 367 ? 18.141 2.861 -1.539 1 89.56 367 LEU A CA 1
ATOM 2703 C C . LEU A 1 367 ? 17.312 4.023 -2.064 1 89.56 367 LEU A C 1
ATOM 2705 O O . LEU A 1 367 ? 16.375 3.822 -2.838 1 89.56 367 LEU A O 1
ATOM 2709 N N . ALA A 1 368 ? 17.547 5.207 -1.551 1 92.56 368 ALA A N 1
ATOM 2710 C CA . ALA A 1 368 ? 16.953 6.434 -2.072 1 92.56 368 ALA A CA 1
ATOM 2711 C C . ALA A 1 368 ? 18.016 7.465 -2.412 1 92.56 368 ALA A C 1
ATOM 2713 O O . ALA A 1 368 ? 18.938 7.715 -1.615 1 92.56 368 ALA A O 1
ATOM 2714 N N . VAL A 1 369 ? 17.969 7.992 -3.588 1 95.25 369 VAL A N 1
ATOM 2715 C CA . VAL A 1 369 ? 18.891 9.031 -4.055 1 95.25 369 VAL A CA 1
ATOM 2716 C C . VAL A 1 369 ? 18.094 10.172 -4.688 1 95.25 369 VAL A C 1
ATOM 2718 O O . VAL A 1 369 ? 17.234 9.938 -5.543 1 95.25 369 VAL A O 1
ATOM 2721 N N . LEU A 1 370 ? 18.359 11.391 -4.223 1 95.75 370 LEU A N 1
ATOM 2722 C CA . LEU A 1 370 ? 17.719 12.578 -4.773 1 95.75 370 LEU A CA 1
ATOM 2723 C C . LEU A 1 370 ? 18.75 13.57 -5.305 1 95.75 370 LEU A C 1
ATOM 2725 O O . LEU A 1 370 ? 19.797 13.75 -4.695 1 95.75 370 LEU A O 1
ATOM 2729 N N . THR A 1 371 ? 18.438 14.188 -6.418 1 95.56 371 THR A N 1
ATOM 2730 C CA . THR A 1 371 ? 19.219 15.305 -6.934 1 95.56 371 THR A CA 1
ATOM 2731 C C . THR A 1 371 ? 18.375 16.562 -7.016 1 95.56 371 THR A C 1
ATOM 2733 O O . THR A 1 371 ? 17.234 16.531 -7.449 1 95.56 371 THR A O 1
ATOM 2736 N N . VAL A 1 372 ? 18.875 17.609 -6.504 1 95.38 372 VAL A N 1
ATOM 2737 C CA . VAL A 1 372 ? 18.25 18.938 -6.566 1 95.38 372 VAL A CA 1
ATOM 2738 C C . VAL A 1 372 ? 19.141 19.891 -7.375 1 95.38 372 VAL A C 1
ATOM 2740 O O . VAL A 1 372 ? 20.203 20.312 -6.906 1 95.38 372 VAL A O 1
ATOM 2743 N N . ARG A 1 373 ? 18.656 20.234 -8.508 1 93.44 373 ARG A N 1
ATOM 2744 C CA . ARG A 1 373 ? 19.438 21.141 -9.359 1 93.44 373 ARG A CA 1
ATOM 2745 C C . ARG A 1 373 ? 18.844 22.547 -9.344 1 93.44 373 ARG A C 1
ATOM 2747 O O . ARG A 1 373 ? 17.656 22.719 -9.633 1 93.44 373 ARG A O 1
ATOM 2754 N N . ARG A 1 374 ? 19.672 23.453 -9.039 1 92.75 374 ARG A N 1
ATOM 2755 C CA . ARG A 1 374 ? 19.219 24.844 -8.984 1 92.75 374 ARG A CA 1
ATOM 2756 C C . ARG A 1 374 ? 19.016 25.406 -10.391 1 92.75 374 ARG A C 1
ATOM 2758 O O . ARG A 1 374 ? 19.812 25.156 -11.289 1 92.75 374 ARG A O 1
ATOM 2765 N N . SER A 1 375 ? 17.891 26.094 -10.539 1 87.38 375 SER A N 1
ATOM 2766 C CA . SER A 1 375 ? 17.594 26.734 -11.82 1 87.38 375 SER A CA 1
ATOM 2767 C C . SER A 1 375 ? 18.656 27.766 -12.195 1 87.38 375 SER A C 1
ATOM 2769 O O . SER A 1 375 ? 19.078 28.547 -11.352 1 87.38 375 SER A O 1
ATOM 2771 N N . PRO A 1 376 ? 19.094 27.844 -13.43 1 78.69 376 PRO A N 1
ATOM 2772 C CA . PRO A 1 376 ? 20.109 28.797 -13.852 1 78.69 376 PRO A CA 1
ATOM 2773 C C . PRO A 1 376 ? 19.594 30.234 -13.875 1 78.69 376 PRO A C 1
ATOM 2775 O O . PRO A 1 376 ? 20.375 31.188 -13.789 1 78.69 376 PRO A O 1
ATOM 2778 N N . HIS A 1 377 ? 18.312 30.562 -14.062 1 66.62 377 HIS A N 1
ATOM 2779 C CA . HIS A 1 377 ? 17.781 31.891 -14.352 1 66.62 377 HIS A CA 1
ATOM 2780 C C . HIS A 1 377 ? 17.234 32.531 -13.094 1 66.62 377 HIS A C 1
ATOM 2782 O O . HIS A 1 377 ? 17.125 33.781 -13.023 1 66.62 377 HIS A O 1
ATOM 2788 N N . ARG A 1 378 ? 16.781 31.969 -12.141 1 59.41 378 ARG A N 1
ATOM 2789 C CA . ARG A 1 378 ? 15.906 32.594 -11.156 1 59.41 378 ARG A CA 1
ATOM 2790 C C . ARG A 1 378 ? 16.703 33.062 -9.945 1 59.41 378 ARG A C 1
ATOM 2792 O O . ARG A 1 378 ? 16.141 33.344 -8.883 1 59.41 378 ARG A O 1
ATOM 2799 N N . MET A 1 379 ? 17.938 33.312 -10.047 1 55.03 379 MET A N 1
ATOM 2800 C CA . MET A 1 379 ? 18.562 33.844 -8.828 1 55.03 379 MET A CA 1
ATOM 2801 C C . MET A 1 379 ? 18.375 35.344 -8.703 1 55.03 379 MET A C 1
ATOM 2803 O O . MET A 1 379 ? 18.562 36.062 -9.672 1 55.03 379 MET A O 1
ATOM 2807 N N . ARG A 1 380 ? 17.547 35.781 -7.84 1 50.81 380 ARG A N 1
ATOM 2808 C CA . ARG A 1 380 ? 17.469 37.219 -7.578 1 50.81 380 ARG A CA 1
ATOM 2809 C C . ARG A 1 380 ? 18.828 37.75 -7.094 1 50.81 380 ARG A C 1
ATOM 2811 O O . ARG A 1 380 ? 19.453 37.156 -6.227 1 50.81 380 ARG A O 1
ATOM 2818 N N . SER A 1 381 ? 19.453 38.562 -7.914 1 45.78 381 SER A N 1
ATOM 2819 C CA . SER A 1 381 ? 20.641 39.312 -7.496 1 45.78 381 SER A CA 1
ATOM 2820 C C . SER A 1 381 ? 20.422 40 -6.148 1 45.78 381 SER A C 1
ATOM 2822 O O . SER A 1 381 ? 19.312 40.438 -5.848 1 45.78 381 SER A O 1
ATOM 2824 N N . PRO A 1 382 ? 21.203 39.781 -5.156 1 43.47 382 PRO A N 1
ATOM 2825 C CA . PRO A 1 382 ? 21.094 40.625 -3.953 1 43.47 382 PRO A CA 1
ATOM 2826 C C . PRO A 1 382 ? 20.906 42.094 -4.273 1 43.47 382 PRO A C 1
ATOM 2828 O O . PRO A 1 382 ? 21.516 42.594 -5.215 1 43.47 382 PRO A O 1
ATOM 2831 N N . SER A 1 383 ? 19.797 42.656 -4.246 1 36.03 383 SER A N 1
ATOM 2832 C CA . SER A 1 383 ? 19.734 44.094 -4.371 1 36.03 383 SER A CA 1
ATOM 2833 C C . SER A 1 383 ? 20.781 44.781 -3.484 1 36.03 383 SER A C 1
ATOM 2835 O O . SER A 1 383 ? 20.797 44.562 -2.271 1 36.03 383 SER A O 1
ATOM 2837 N N . VAL A 1 384 ? 22 45.188 -3.863 1 37.31 384 VAL A N 1
ATOM 2838 C CA . VAL A 1 384 ? 22.938 46.125 -3.268 1 37.31 384 VAL A CA 1
ATOM 2839 C C . VAL A 1 384 ? 22.203 47.406 -2.9 1 37.31 384 VAL A C 1
ATOM 2841 O O . VAL A 1 384 ? 21.641 48.094 -3.77 1 37.31 384 VAL A O 1
ATOM 2844 N N . GLY A 1 385 ? 21.609 47.531 -1.75 1 34.66 385 GLY A N 1
ATOM 2845 C CA . GLY A 1 385 ? 21.25 48.844 -1.228 1 34.66 385 GLY A CA 1
ATOM 2846 C C . GLY A 1 385 ? 22.312 49.875 -1.492 1 34.66 385 GLY A C 1
ATOM 2847 O O . GLY A 1 385 ? 23.484 49.688 -1.191 1 34.66 385 GLY A O 1
ATOM 2848 N N . GLU A 1 386 ? 22.219 50.656 -2.562 1 37.56 386 GLU A N 1
ATOM 2849 C CA . GLU A 1 386 ? 22.953 51.906 -2.795 1 37.56 386 GLU A CA 1
ATOM 2850 C C . GLU A 1 386 ? 22.906 52.812 -1.566 1 37.56 386 GLU A C 1
ATOM 2852 O O . GLU A 1 386 ? 21.844 53.281 -1.177 1 37.56 386 GLU A O 1
ATOM 2857 N N . VAL A 1 387 ? 23.719 52.625 -0.49 1 36.88 387 VAL A N 1
ATOM 2858 C CA . VAL A 1 387 ? 24.031 53.625 0.524 1 36.88 387 VAL A CA 1
ATOM 2859 C C . VAL A 1 387 ? 24.5 54.906 -0.15 1 36.88 387 VAL A C 1
ATOM 2861 O O . VAL A 1 387 ? 25.578 54.969 -0.735 1 36.88 387 VAL A O 1
ATOM 2864 N N . SER A 1 388 ? 23.672 55.594 -0.901 1 34.84 388 SER A N 1
ATOM 2865 C CA . SER A 1 388 ? 24 56.969 -1.258 1 34.84 388 SER A CA 1
ATOM 2866 C C . SER A 1 388 ? 24.453 57.781 -0.037 1 34.84 388 SER A C 1
ATOM 2868 O O . SER A 1 388 ? 23.75 57.844 0.966 1 34.84 388 SER A O 1
ATOM 2870 N N . ALA A 1 389 ? 25.797 57.906 0.176 1 37.81 389 ALA A N 1
ATOM 2871 C CA . ALA A 1 389 ? 26.547 58.844 1.012 1 37.81 389 ALA A CA 1
ATOM 2872 C C . ALA A 1 389 ? 26.047 60.281 0.831 1 37.81 389 ALA A C 1
ATOM 2874 O O . ALA A 1 389 ? 26.281 60.875 -0.215 1 37.81 389 ALA A O 1
ATOM 2875 N N . ALA A 1 390 ? 24.812 60.594 1.159 1 32.84 390 ALA A N 1
ATOM 2876 C CA . ALA A 1 390 ? 24.531 62 1.397 1 32.84 390 ALA A CA 1
ATOM 2877 C C . ALA A 1 390 ? 25.516 62.625 2.387 1 32.84 390 ALA A C 1
ATOM 2879 O O . ALA A 1 390 ? 25.469 62.312 3.582 1 32.84 390 ALA A O 1
ATOM 2880 N N . GLY A 1 391 ? 26.875 62.438 2.09 1 25.27 391 GLY A N 1
ATOM 2881 C CA . GLY A 1 391 ? 27.688 63.625 2.361 1 25.27 391 GLY A CA 1
ATOM 2882 C C . GLY A 1 391 ? 27.453 64.75 1.371 1 25.27 391 GLY A C 1
ATOM 2883 O O . GLY A 1 391 ? 26.953 64.5 0.264 1 25.27 391 GLY A O 1
ATOM 2884 N N . MET B 1 1 ? -0.414 -13.625 58.281 1 27.05 1 MET B N 1
ATOM 2885 C CA . MET B 1 1 ? -1.519 -13.172 57.469 1 27.05 1 MET B CA 1
ATOM 2886 C C . MET B 1 1 ? -1.074 -13.031 56 1 27.05 1 MET B C 1
ATOM 2888 O O . MET B 1 1 ? -0.192 -12.227 55.688 1 27.05 1 MET B O 1
ATOM 2892 N N . SER B 1 2 ? -1.253 -14.094 55.156 1 28.23 2 SER B N 1
ATOM 2893 C CA . SER B 1 2 ? -0.732 -14.516 53.875 1 28.23 2 SER B CA 1
ATOM 2894 C C . SER B 1 2 ? -1.339 -13.695 52.719 1 28.23 2 SER B C 1
ATOM 2896 O O . SER B 1 2 ? -2.562 -13.609 52.594 1 28.23 2 SER B O 1
ATOM 2898 N N . ARG B 1 3 ? -0.655 -12.578 52.344 1 34.44 3 ARG B N 1
ATOM 2899 C CA . ARG B 1 3 ? -1.053 -11.625 51.312 1 34.44 3 ARG B CA 1
ATOM 2900 C C . ARG B 1 3 ? -1.424 -12.344 50.031 1 34.44 3 ARG B C 1
ATOM 2902 O O . ARG B 1 3 ? -0.654 -13.164 49.531 1 34.44 3 ARG B O 1
ATOM 2909 N N . PRO B 1 4 ? -2.771 -12.422 49.75 1 32.09 4 PRO B N 1
ATOM 2910 C CA . PRO B 1 4 ? -3.236 -13.172 48.562 1 32.09 4 PRO B CA 1
ATOM 2911 C C . PRO B 1 4 ? -2.566 -12.719 47.281 1 32.09 4 PRO B C 1
ATOM 2913 O O . PRO B 1 4 ? -2.162 -11.555 47.156 1 32.09 4 PRO B O 1
ATOM 2916 N N . SER B 1 5 ? -1.853 -13.617 46.625 1 30.84 5 SER B N 1
ATOM 2917 C CA . SER B 1 5 ? -1.079 -13.539 45.406 1 30.84 5 SER B CA 1
ATOM 2918 C C . SER B 1 5 ? -1.935 -13.039 44.25 1 30.84 5 SER B C 1
ATOM 2920 O O . SER B 1 5 ? -3.021 -13.562 44 1 30.84 5 SER B O 1
ATOM 2922 N N . ARG B 1 6 ? -1.878 -11.703 44 1 34.19 6 ARG B N 1
ATOM 2923 C CA . ARG B 1 6 ? -2.516 -11.023 42.875 1 34.19 6 ARG B CA 1
ATOM 2924 C C . ARG B 1 6 ? -2.324 -11.805 41.594 1 34.19 6 ARG B C 1
ATOM 2926 O O . ARG B 1 6 ? -1.191 -12.07 41.188 1 34.19 6 ARG B O 1
ATOM 2933 N N . ALA B 1 7 ? -3.326 -12.641 41.219 1 29.45 7 ALA B N 1
ATOM 2934 C CA . ALA B 1 7 ? -3.449 -13.438 40 1 29.45 7 ALA B CA 1
ATOM 2935 C C . ALA B 1 7 ? -3.104 -12.617 38.75 1 29.45 7 ALA B C 1
ATOM 2937 O O . ALA B 1 7 ? -3.551 -11.477 38.625 1 29.45 7 ALA B O 1
ATOM 2938 N N . ALA B 1 8 ? -2.031 -12.953 38 1 35.28 8 ALA B N 1
ATOM 2939 C CA . ALA B 1 8 ? -1.437 -12.477 36.75 1 35.28 8 ALA B CA 1
ATOM 2940 C C . ALA B 1 8 ? -2.469 -12.445 35.625 1 35.28 8 ALA B C 1
ATOM 2942 O O . ALA B 1 8 ? -3.203 -13.414 35.438 1 35.28 8 ALA B O 1
ATOM 2943 N N . PRO B 1 9 ? -2.994 -11.203 35.312 1 30.89 9 PRO B N 1
ATOM 2944 C CA . PRO B 1 9 ? -3.963 -11.219 34.219 1 30.89 9 PRO B CA 1
ATOM 2945 C C . PRO B 1 9 ? -3.506 -12.078 33.031 1 30.89 9 PRO B C 1
ATOM 2947 O O . PRO B 1 9 ? -2.305 -12.227 32.812 1 30.89 9 PRO B O 1
ATOM 2950 N N . ALA B 1 10 ? -4.273 -13.156 32.656 1 32.59 10 ALA B N 1
ATOM 2951 C CA . ALA B 1 10 ? -4.023 -14.039 31.516 1 32.59 10 ALA B CA 1
ATOM 2952 C C . ALA B 1 10 ? -3.721 -13.242 30.266 1 32.59 10 ALA B C 1
ATOM 2954 O O . ALA B 1 10 ? -4.32 -12.188 30.031 1 32.59 10 ALA B O 1
ATOM 2955 N N . PRO B 1 11 ? -2.561 -13.406 29.609 1 30.58 11 PRO B N 1
ATOM 2956 C CA . PRO B 1 11 ? -2.148 -12.719 28.391 1 30.58 11 PRO B CA 1
ATOM 2957 C C . PRO B 1 11 ? -3.238 -12.719 27.312 1 30.58 11 PRO B C 1
ATOM 2959 O O . PRO B 1 11 ? -4.043 -13.648 27.25 1 30.58 11 PRO B O 1
ATOM 2962 N N . ALA B 1 12 ? -3.914 -11.578 27.062 1 30.45 12 ALA B N 1
ATOM 2963 C CA . ALA B 1 12 ? -4.762 -11.406 25.891 1 30.45 12 ALA B CA 1
ATOM 2964 C C . ALA B 1 12 ? -4.207 -12.18 24.703 1 30.45 12 ALA B C 1
ATOM 2966 O O . ALA B 1 12 ? -3.232 -11.75 24.078 1 30.45 12 ALA B O 1
ATOM 2967 N N . GLU B 1 13 ? -4.156 -13.523 24.719 1 26.48 13 GLU B N 1
ATOM 2968 C CA . GLU B 1 13 ? -3.631 -14.398 23.672 1 26.48 13 GLU B CA 1
ATOM 2969 C C . GLU B 1 13 ? -4.02 -13.906 22.281 1 26.48 13 GLU B C 1
ATOM 2971 O O . GLU B 1 13 ? -4.801 -12.961 22.156 1 26.48 13 GLU B O 1
ATOM 2976 N N . ASP B 1 14 ? -4.305 -14.945 21.344 1 29.25 14 ASP B N 1
ATOM 2977 C CA . ASP B 1 14 ? -4.086 -15.367 19.953 1 29.25 14 ASP B CA 1
ATOM 2978 C C . ASP B 1 14 ? -5.156 -14.789 19.031 1 29.25 14 ASP B C 1
ATOM 2980 O O . ASP B 1 14 ? -5.367 -15.297 17.938 1 29.25 14 ASP B O 1
ATOM 2984 N N . GLY B 1 15 ? -6.074 -13.977 19.562 1 29.86 15 GLY B N 1
ATOM 2985 C CA . GLY B 1 15 ? -7.133 -13.695 18.609 1 29.86 15 GLY B CA 1
ATOM 2986 C C . GLY B 1 15 ? -6.645 -12.961 17.375 1 29.86 15 GLY B C 1
ATOM 2987 O O . GLY B 1 15 ? -7.434 -12.625 16.484 1 29.86 15 GLY B O 1
ATOM 2988 N N . ALA B 1 16 ? -5.629 -12.242 17.5 1 32.88 16 ALA B N 1
ATOM 2989 C CA . ALA B 1 16 ? -5.145 -11.398 16.406 1 32.88 16 ALA B CA 1
ATOM 2990 C C . ALA B 1 16 ? -4.734 -12.242 15.195 1 32.88 16 ALA B C 1
ATOM 2992 O O . ALA B 1 16 ? -4.297 -11.711 14.18 1 32.88 16 ALA B O 1
ATOM 2993 N N . ASP B 1 17 ? -4.426 -13.539 15.445 1 31.75 17 ASP B N 1
ATOM 2994 C CA . ASP B 1 17 ? -3.959 -14.352 14.328 1 31.75 17 ASP B CA 1
ATOM 2995 C C . ASP B 1 17 ? -5.098 -14.648 13.359 1 31.75 17 ASP B C 1
ATOM 2997 O O . ASP B 1 17 ? -5.117 -15.711 12.734 1 31.75 17 ASP B O 1
ATOM 3001 N N . GLN B 1 18 ? -6.234 -14.258 13.633 1 33.44 18 GLN B N 1
ATOM 3002 C CA . GLN B 1 18 ? -7.098 -14.562 12.5 1 33.44 18 GLN B CA 1
ATOM 3003 C C . GLN B 1 18 ? -6.434 -14.188 11.18 1 33.44 18 GLN B C 1
ATOM 3005 O O . GLN B 1 18 ? -6.547 -13.047 10.727 1 33.44 18 GLN B O 1
ATOM 3010 N N . GLY B 1 19 ? -5.211 -14.477 11.031 1 36.44 19 GLY B N 1
ATOM 3011 C CA . GLY B 1 19 ? -4.418 -14.516 9.812 1 36.44 19 GLY B CA 1
ATOM 3012 C C . GLY B 1 19 ? -5.254 -14.742 8.562 1 36.44 19 GLY B C 1
ATOM 3013 O O . GLY B 1 19 ? -6.105 -15.625 8.531 1 36.44 19 GLY B O 1
ATOM 3014 N N . ASP B 1 20 ? -5.461 -13.75 7.805 1 42.38 20 ASP B N 1
ATOM 3015 C CA . ASP B 1 20 ? -6.129 -13.836 6.512 1 42.38 20 ASP B CA 1
ATOM 3016 C C . ASP B 1 20 ? -5.867 -15.188 5.844 1 42.38 20 ASP B C 1
ATOM 3018 O O . ASP B 1 20 ? -4.773 -15.742 5.973 1 42.38 20 ASP B O 1
ATOM 3022 N N . GLY B 1 21 ? -6.91 -16.062 5.77 1 45 21 GLY B N 1
ATOM 3023 C CA . GLY B 1 21 ? -7.207 -17.281 5.043 1 45 21 GLY B CA 1
ATOM 3024 C C . GLY B 1 21 ? -6.293 -17.5 3.852 1 45 21 GLY B C 1
ATOM 3025 O O . GLY B 1 21 ? -6.594 -18.312 2.977 1 45 21 GLY B O 1
ATOM 3026 N N . ILE B 1 22 ? -5.426 -16.594 3.631 1 54.38 22 ILE B N 1
ATOM 3027 C CA . ILE B 1 22 ? -4.734 -16.781 2.361 1 54.38 22 ILE B CA 1
ATOM 3028 C C . ILE B 1 22 ? -3.602 -17.797 2.537 1 54.38 22 ILE B C 1
ATOM 3030 O O . ILE B 1 22 ? -2.469 -17.406 2.848 1 54.38 22 ILE B O 1
ATOM 3034 N N . SER B 1 23 ? -3.852 -18.797 3.312 1 59.97 23 SER B N 1
ATOM 3035 C CA . SER B 1 23 ? -2.811 -19.812 3.34 1 59.97 23 SER B CA 1
ATOM 3036 C C . SER B 1 23 ? -2.883 -20.719 2.107 1 59.97 23 SER B C 1
ATOM 3038 O O . SER B 1 23 ? -3.93 -20.812 1.464 1 59.97 23 SER B O 1
ATOM 3040 N N . ILE B 1 24 ? -1.738 -21.156 1.767 1 66.25 24 ILE B N 1
ATOM 3041 C CA . ILE B 1 24 ? -1.684 -22.141 0.704 1 66.25 24 ILE B CA 1
ATOM 3042 C C . ILE B 1 24 ? -2.367 -23.438 1.168 1 66.25 24 ILE B C 1
ATOM 3044 O O . ILE B 1 24 ? -1.957 -24.031 2.162 1 66.25 24 ILE B O 1
ATOM 3048 N N . ARG B 1 25 ? -3.582 -23.766 0.662 1 67 25 ARG B N 1
ATOM 3049 C CA . ARG B 1 25 ? -4.289 -24.984 1.053 1 67 25 ARG B CA 1
ATOM 3050 C C . ARG B 1 25 ? -3.715 -26.203 0.338 1 67 25 ARG B C 1
ATOM 3052 O O . ARG B 1 25 ? -3.721 -26.266 -0.893 1 67 25 ARG B O 1
ATOM 3059 N N . THR B 1 26 ? -2.863 -27.047 1.054 1 77.06 26 THR B N 1
ATOM 3060 C CA . THR B 1 26 ? -2.398 -28.328 0.537 1 77.06 26 THR B CA 1
ATOM 3061 C C . THR B 1 26 ? -3.053 -29.484 1.288 1 77.06 26 THR B C 1
ATOM 3063 O O . THR B 1 26 ? -3.381 -29.359 2.469 1 77.06 26 THR B O 1
ATOM 3066 N N . PRO B 1 27 ? -3.402 -30.531 0.552 1 81.88 27 PRO B N 1
ATOM 3067 C CA . PRO B 1 27 ? -4.008 -31.688 1.223 1 81.88 27 PRO B CA 1
ATOM 3068 C C . PRO B 1 27 ? -3.068 -32.344 2.236 1 81.88 27 PRO B C 1
ATOM 3070 O O . PRO B 1 27 ? -1.846 -32.25 2.098 1 81.88 27 PRO B O 1
ATOM 3073 N N . PRO B 1 28 ? -3.684 -32.969 3.264 1 86.19 28 PRO B N 1
ATOM 3074 C CA . PRO B 1 28 ? -2.846 -33.688 4.238 1 86.19 28 PRO B CA 1
ATOM 3075 C C . PRO B 1 28 ? -2.115 -34.875 3.635 1 86.19 28 PRO B C 1
ATOM 3077 O O . PRO B 1 28 ? -2.596 -35.469 2.666 1 86.19 28 PRO B O 1
ATOM 3080 N N . THR B 1 29 ? -0.976 -35.281 4.176 1 87.31 29 THR B N 1
ATOM 3081 C CA . THR B 1 29 ? -0.105 -36.344 3.666 1 87.31 29 THR B CA 1
ATOM 3082 C C . THR B 1 29 ? -0.83 -37.688 3.658 1 87.31 29 THR B C 1
ATOM 3084 O O . THR B 1 29 ? -0.646 -38.469 2.744 1 87.31 29 THR B O 1
ATOM 3087 N N . ARG B 1 30 ? -1.697 -37.938 4.672 1 87.75 30 ARG B N 1
ATOM 3088 C CA . ARG B 1 30 ? -2.434 -39.188 4.742 1 87.75 30 ARG B CA 1
ATOM 3089 C C . ARG B 1 30 ? -3.359 -39.344 3.541 1 87.75 30 ARG B C 1
ATOM 3091 O O . ARG B 1 30 ? -3.459 -40.438 2.973 1 87.75 30 ARG B O 1
ATOM 3098 N N . VAL B 1 31 ? -3.957 -38.281 3.242 1 86.62 31 VAL B N 1
ATOM 3099 C CA . VAL B 1 31 ? -4.883 -38.312 2.113 1 86.62 31 VAL B CA 1
ATOM 3100 C C . VAL B 1 31 ? -4.109 -38.531 0.814 1 86.62 31 VAL B C 1
ATOM 3102 O O . VAL B 1 31 ? -4.531 -39.281 -0.052 1 86.62 31 VAL B O 1
ATOM 3105 N N . VAL B 1 32 ? -2.959 -37.875 0.733 1 88.06 32 VAL B N 1
ATOM 3106 C CA . VAL B 1 32 ? -2.129 -38.031 -0.459 1 88.06 32 VAL B CA 1
ATOM 3107 C C . VAL B 1 32 ? -1.646 -39.469 -0.582 1 88.06 32 VAL B C 1
ATOM 3109 O O . VAL B 1 32 ? -1.674 -40.062 -1.67 1 88.06 32 VAL B O 1
ATOM 3112 N N . ALA B 1 33 ? -1.247 -40.094 0.475 1 88.94 33 ALA B N 1
ATOM 3113 C CA . ALA B 1 33 ? -0.787 -41.469 0.479 1 88.94 33 ALA B CA 1
ATOM 3114 C C . ALA B 1 33 ? -1.914 -42.438 0.089 1 88.94 33 ALA B C 1
ATOM 3116 O O . ALA B 1 33 ? -1.717 -43.344 -0.727 1 88.94 33 ALA B O 1
ATOM 3117 N N . LEU B 1 34 ? -3.109 -42.188 0.628 1 87.69 34 LEU B N 1
ATOM 3118 C CA . LEU B 1 34 ? -4.262 -43.031 0.345 1 87.69 34 LEU B CA 1
ATOM 3119 C C . LEU B 1 34 ? -4.656 -42.938 -1.125 1 87.69 34 LEU B C 1
ATOM 3121 O O . LEU B 1 34 ? -4.945 -43.969 -1.757 1 87.69 34 LEU B O 1
ATOM 3125 N N . VAL B 1 35 ? -4.617 -41.719 -1.603 1 84.94 35 VAL B N 1
ATOM 3126 C CA . VAL B 1 35 ? -4.988 -41.5 -3 1 84.94 35 VAL B CA 1
ATOM 3127 C C . VAL B 1 35 ? -3.941 -42.156 -3.91 1 84.94 35 VAL B C 1
ATOM 3129 O O . VAL B 1 35 ? -4.281 -42.75 -4.934 1 84.94 35 VAL B O 1
ATOM 3132 N N . THR B 1 36 ? -2.691 -42.031 -3.52 1 86.25 36 THR B N 1
ATOM 3133 C CA . THR B 1 36 ? -1.614 -42.625 -4.309 1 86.25 36 THR B CA 1
ATOM 3134 C C . THR B 1 36 ? -1.715 -44.156 -4.316 1 86.25 36 THR B C 1
ATOM 3136 O O . THR B 1 36 ? -1.605 -44.781 -5.367 1 86.25 36 THR B O 1
ATOM 3139 N N . VAL B 1 37 ? -1.975 -44.781 -3.219 1 86.75 37 VAL B N 1
ATOM 3140 C CA . VAL B 1 37 ? -2.107 -46.219 -3.107 1 86.75 37 VAL B CA 1
ATOM 3141 C C . VAL B 1 37 ? -3.346 -46.688 -3.867 1 86.75 37 VAL B C 1
ATOM 3143 O O . VAL B 1 37 ? -3.293 -47.656 -4.605 1 86.75 37 VAL B O 1
ATOM 3146 N N . ALA B 1 38 ? -4.418 -45.906 -3.656 1 84.25 38 ALA B N 1
ATOM 3147 C CA . ALA B 1 38 ? -5.656 -46.25 -4.352 1 84.25 38 ALA B CA 1
ATOM 3148 C C . ALA B 1 38 ? -5.473 -46.219 -5.863 1 84.25 38 ALA B C 1
ATOM 3150 O O . ALA B 1 38 ? -5.926 -47.094 -6.582 1 84.25 38 ALA B O 1
ATOM 3151 N N . ALA B 1 39 ? -4.801 -45.156 -6.328 1 81.12 39 ALA B N 1
ATOM 3152 C CA . ALA B 1 39 ? -4.547 -45 -7.762 1 81.12 39 ALA B CA 1
ATOM 3153 C C . ALA B 1 39 ? -3.674 -46.156 -8.273 1 81.12 39 ALA B C 1
ATOM 3155 O O . ALA B 1 39 ? -3.896 -46.688 -9.367 1 81.12 39 ALA B O 1
ATOM 3156 N N . THR B 1 40 ? -2.705 -46.656 -7.504 1 81.81 40 THR B N 1
ATOM 3157 C CA . THR B 1 40 ? -1.831 -47.75 -7.867 1 81.81 40 THR B CA 1
ATOM 3158 C C . THR B 1 40 ? -2.613 -49.062 -7.914 1 81.81 40 THR B C 1
ATOM 3160 O O . THR B 1 40 ? -2.5 -49.844 -8.883 1 81.81 40 THR B O 1
ATOM 3163 N N . VAL B 1 41 ? -3.498 -49.25 -6.973 1 81.5 41 VAL B N 1
ATOM 3164 C CA . VAL B 1 41 ? -4.277 -50.5 -6.887 1 81.5 41 VAL B CA 1
ATOM 3165 C C . VAL B 1 41 ? -5.262 -50.562 -8.047 1 81.5 41 VAL B C 1
ATOM 3167 O O . VAL B 1 41 ? -5.395 -51.594 -8.695 1 81.5 41 VAL B O 1
ATOM 3170 N N . VAL B 1 42 ? -5.867 -49.469 -8.305 1 76.06 42 VAL B N 1
ATOM 3171 C CA . VAL B 1 42 ? -6.84 -49.438 -9.391 1 76.06 42 VAL B CA 1
ATOM 3172 C C . VAL B 1 42 ? -6.141 -49.688 -10.719 1 76.06 42 VAL B C 1
ATOM 3174 O O . VAL B 1 42 ? -6.656 -50.438 -11.562 1 76.06 42 VAL B O 1
ATOM 3177 N N . THR B 1 43 ? -4.977 -49.156 -10.906 1 75.5 43 THR B N 1
ATOM 3178 C CA . THR B 1 43 ? -4.23 -49.344 -12.148 1 75.5 43 THR B CA 1
ATOM 3179 C C . THR B 1 43 ? -3.777 -50.781 -12.289 1 75.5 43 THR B C 1
ATOM 3181 O O . THR B 1 43 ? -3.885 -51.375 -13.367 1 75.5 43 THR B O 1
ATOM 3184 N N . VAL B 1 44 ? -3.348 -51.438 -11.242 1 74.31 44 VAL B N 1
ATOM 3185 C CA . VAL B 1 44 ? -2.865 -52.812 -11.273 1 74.31 44 VAL B CA 1
ATOM 3186 C C . VAL B 1 44 ? -4.035 -53.781 -11.5 1 74.31 44 VAL B C 1
ATOM 3188 O O . VAL B 1 44 ? -3.938 -54.688 -12.312 1 74.31 44 VAL B O 1
ATOM 3191 N N . VAL B 1 45 ? -5.145 -53.438 -10.852 1 75.31 45 VAL B N 1
ATOM 3192 C CA . VAL B 1 45 ? -6.316 -54.312 -10.977 1 75.31 45 VAL B CA 1
ATOM 3193 C C . VAL B 1 45 ? -6.895 -54.188 -12.391 1 75.31 45 VAL B C 1
ATOM 3195 O O . VAL B 1 45 ? -7.203 -55.219 -13.023 1 75.31 45 VAL B O 1
ATOM 3198 N N . LEU B 1 46 ? -7.027 -53 -12.82 1 71.75 46 LEU B N 1
ATOM 3199 C CA . LEU B 1 46 ? -7.555 -52.781 -14.164 1 71.75 46 LEU B CA 1
ATOM 3200 C C . LEU B 1 46 ? -6.629 -53.406 -15.203 1 71.75 46 LEU B C 1
ATOM 3202 O O . LEU B 1 46 ? -7.09 -53.969 -16.219 1 71.75 46 LEU B O 1
ATOM 3206 N N . GLY B 1 47 ? -5.305 -53.312 -14.945 1 71.25 47 GLY B N 1
ATOM 3207 C CA . GLY B 1 47 ? -4.348 -53.938 -15.836 1 71.25 47 GLY B CA 1
ATOM 3208 C C . GLY B 1 47 ? -4.48 -55.469 -15.859 1 71.25 47 GLY B C 1
ATOM 3209 O O . GLY B 1 47 ? -4.402 -56.094 -16.922 1 71.25 47 GLY B O 1
ATOM 3210 N N . ALA B 1 48 ? -4.777 -56.062 -14.734 1 72.25 48 ALA B N 1
ATOM 3211 C CA . ALA B 1 48 ? -4.91 -57.5 -14.633 1 72.25 48 ALA B CA 1
ATOM 3212 C C . ALA B 1 48 ? -6.195 -57.969 -15.305 1 72.25 48 ALA B C 1
ATOM 3214 O O . ALA B 1 48 ? -6.211 -59.031 -15.953 1 72.25 48 ALA B O 1
ATOM 3215 N N . VAL B 1 49 ? -7.188 -57.156 -15.172 1 71.94 49 VAL B N 1
ATOM 3216 C CA . VAL B 1 49 ? -8.484 -57.562 -15.711 1 71.94 49 VAL B CA 1
ATOM 3217 C C . VAL B 1 49 ? -8.492 -57.375 -17.234 1 71.94 49 VAL B C 1
ATOM 3219 O O . VAL B 1 49 ? -9.023 -58.188 -17.969 1 71.94 49 VAL B O 1
ATOM 3222 N N . THR B 1 50 ? -7.906 -56.312 -17.688 1 65.75 50 THR B N 1
ATOM 3223 C CA . THR B 1 50 ? -7.996 -56 -19.109 1 65.75 50 THR B CA 1
ATOM 3224 C C . THR B 1 50 ? -6.812 -56.594 -19.875 1 65.75 50 THR B C 1
ATOM 3226 O O . THR B 1 50 ? -6.848 -56.656 -21.094 1 65.75 50 THR B O 1
ATOM 3229 N N . GLY B 1 51 ? -5.855 -57.125 -19.234 1 63.5 51 GLY B N 1
ATOM 3230 C CA . GLY B 1 51 ? -4.664 -57.656 -19.891 1 63.5 51 GLY B CA 1
ATOM 3231 C C . GLY B 1 51 ? -3.771 -56.562 -20.453 1 63.5 51 GLY B C 1
ATOM 3232 O O . GLY B 1 51 ? -2.945 -56.812 -21.328 1 63.5 51 GLY B O 1
ATOM 3233 N N . THR B 1 52 ? -4.086 -55.312 -20.188 1 62.09 52 THR B N 1
ATOM 3234 C CA . THR B 1 52 ? -3.324 -54.188 -20.672 1 62.09 52 THR B CA 1
ATOM 3235 C C . THR B 1 52 ? -2.494 -53.562 -19.562 1 62.09 52 THR B C 1
ATOM 3237 O O . THR B 1 52 ? -2.473 -52.344 -19.406 1 62.09 52 THR B O 1
ATOM 3240 N N . ALA B 1 53 ? -1.805 -54.375 -18.812 1 60 53 ALA B N 1
ATOM 3241 C CA . ALA B 1 53 ? -1.076 -53.938 -17.609 1 60 53 ALA B CA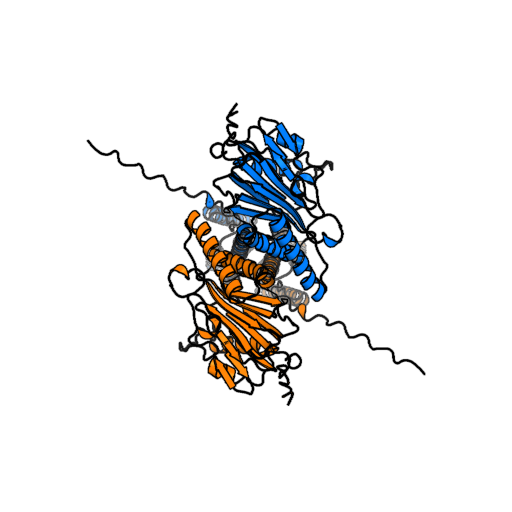 1
ATOM 3242 C C . ALA B 1 53 ? -0.015 -52.906 -17.953 1 60 53 ALA B C 1
ATOM 3244 O O . ALA B 1 53 ? 0.168 -51.906 -17.234 1 60 53 ALA B O 1
ATOM 3245 N N . VAL B 1 54 ? 0.573 -53.031 -19.125 1 58.31 54 VAL B N 1
ATOM 3246 C CA . VAL B 1 54 ? 1.708 -52.188 -19.453 1 58.31 54 VAL B CA 1
ATOM 3247 C C . VAL B 1 54 ? 1.223 -50.75 -19.719 1 58.31 54 VAL B C 1
ATOM 3249 O O . VAL B 1 54 ? 1.843 -49.781 -19.266 1 58.31 54 VAL B O 1
ATOM 3252 N N . LEU B 1 55 ? 0.09 -50.656 -20.344 1 61.59 55 LEU B N 1
ATOM 3253 C CA . LEU B 1 55 ? -0.444 -49.344 -20.656 1 61.59 55 LEU B CA 1
ATOM 3254 C C . LEU B 1 55 ? -0.85 -48.594 -19.391 1 61.59 55 LEU B C 1
ATOM 3256 O O . LEU B 1 55 ? -0.576 -47.406 -19.266 1 61.59 55 LEU B O 1
ATOM 3260 N N . LEU B 1 56 ? -1.347 -49.375 -18.516 1 63.72 56 LEU B N 1
ATOM 3261 C CA . LEU B 1 56 ? -1.891 -48.719 -17.312 1 63.72 56 LEU B CA 1
ATOM 3262 C C . LEU B 1 56 ? -0.777 -48.312 -16.359 1 63.72 56 LEU B C 1
ATOM 3264 O O . LEU B 1 56 ? -0.853 -47.281 -15.695 1 63.72 56 LEU B O 1
ATOM 3268 N N . ILE B 1 57 ? 0.281 -49.156 -16.344 1 64.06 57 ILE B N 1
ATOM 3269 C CA . ILE B 1 57 ? 1.443 -48.812 -15.539 1 64.06 57 ILE B CA 1
ATOM 3270 C C . ILE B 1 57 ? 2.09 -47.531 -16.078 1 64.06 57 ILE B C 1
ATOM 3272 O O . ILE B 1 57 ? 2.535 -46.688 -15.312 1 64.06 57 ILE B O 1
ATOM 3276 N N . GLY B 1 58 ? 1.999 -47.438 -17.422 1 67.12 58 GLY B N 1
ATOM 3277 C CA . GLY B 1 58 ? 2.5 -46.219 -18.062 1 67.12 58 GLY B CA 1
ATOM 3278 C C . GLY B 1 58 ? 1.734 -44.969 -17.656 1 67.12 58 GLY B C 1
ATOM 3279 O O . GLY B 1 58 ? 2.322 -43.906 -17.5 1 67.12 58 GLY B O 1
ATOM 3280 N N . LEU B 1 59 ? 0.478 -45.219 -17.234 1 69.56 59 LEU B N 1
ATOM 3281 C CA . LEU B 1 59 ? -0.37 -44.094 -16.875 1 69.56 59 LEU B CA 1
ATOM 3282 C C . LEU B 1 59 ? -0.044 -43.594 -15.469 1 69.56 59 LEU B C 1
ATOM 3284 O O . LEU B 1 59 ? -0.241 -42.406 -15.156 1 69.56 59 LEU B O 1
ATOM 3288 N N . LEU B 1 60 ? 0.525 -44.5 -14.625 1 75.5 60 LEU B N 1
ATOM 3289 C CA . LEU B 1 60 ? 0.864 -44.125 -13.258 1 75.5 60 LEU B CA 1
ATOM 3290 C C . LEU B 1 60 ? 1.993 -43.094 -13.219 1 75.5 60 LEU B C 1
ATOM 3292 O O . LEU B 1 60 ? 2.146 -42.375 -12.242 1 75.5 60 LEU B O 1
ATOM 3296 N N . VAL B 1 61 ? 2.773 -43.094 -14.328 1 73.44 61 VAL B N 1
ATOM 3297 C CA . VAL B 1 61 ? 3.924 -42.188 -14.406 1 73.44 61 VAL B CA 1
ATOM 3298 C C . VAL B 1 61 ? 3.457 -40.719 -14.32 1 73.44 61 VAL B C 1
ATOM 3300 O O . VAL B 1 61 ? 4.227 -39.844 -13.945 1 73.44 61 VAL B O 1
ATOM 3303 N N . PHE B 1 62 ? 2.1 -40.531 -14.273 1 70.81 62 PHE B N 1
ATOM 3304 C CA . PHE B 1 62 ? 1.596 -39.188 -14.328 1 70.81 62 PHE B CA 1
ATOM 3305 C C . PHE B 1 62 ? 1.062 -38.75 -12.977 1 70.81 62 PHE B C 1
ATOM 3307 O O . PHE B 1 62 ? 0.728 -37.562 -12.781 1 70.81 62 PHE B O 1
ATOM 3314 N N . LEU B 1 63 ? 0.963 -39.656 -12.172 1 78.06 63 LEU B N 1
ATOM 3315 C CA . LEU B 1 63 ? 0.405 -39.344 -10.859 1 78.06 63 LEU B CA 1
ATOM 3316 C C . LEU B 1 63 ? 1.171 -38.219 -10.188 1 78.06 63 LEU B C 1
ATOM 3318 O O . LEU B 1 63 ? 0.569 -37.344 -9.562 1 78.06 63 LEU B O 1
ATOM 3322 N N . PRO B 1 64 ? 2.494 -38.156 -10.414 1 83.56 64 PRO B N 1
ATOM 3323 C CA . PRO B 1 64 ? 3.234 -37.062 -9.797 1 83.56 64 PRO B CA 1
ATOM 3324 C C . PRO B 1 64 ? 2.84 -35.688 -10.352 1 83.56 64 PRO B C 1
ATOM 3326 O O . PRO B 1 64 ? 2.904 -34.688 -9.641 1 83.56 64 PRO B O 1
ATOM 3329 N N . ALA B 1 65 ? 2.438 -35.625 -11.578 1 76.88 65 ALA B N 1
ATOM 3330 C CA . ALA B 1 65 ? 2.014 -34.375 -12.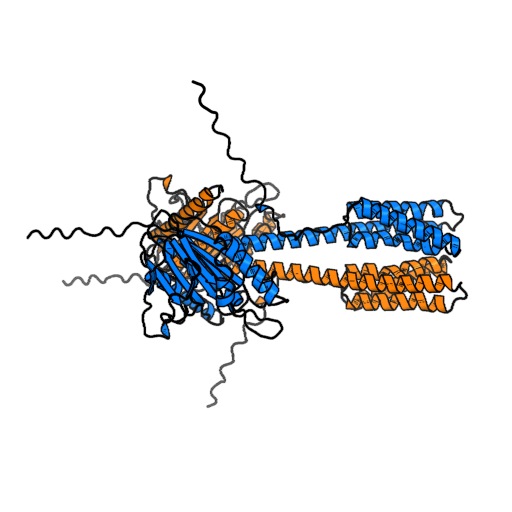164 1 76.88 65 ALA B CA 1
ATOM 3331 C C . ALA B 1 65 ? 0.78 -33.812 -11.453 1 76.88 65 ALA B C 1
ATOM 3333 O O . ALA B 1 65 ? 0.686 -32.625 -11.203 1 76.88 65 ALA B O 1
ATOM 3334 N N . PHE B 1 66 ? -0.084 -34.719 -11.141 1 76.88 66 PHE B N 1
ATOM 3335 C CA . PHE B 1 66 ? -1.274 -34.312 -10.406 1 76.88 66 PHE B CA 1
ATOM 3336 C C . PHE B 1 66 ? -0.919 -33.906 -8.984 1 76.88 66 PHE B C 1
ATOM 3338 O O . PHE B 1 66 ? -1.477 -32.938 -8.453 1 76.88 66 PHE B O 1
ATOM 3345 N N . ALA B 1 67 ? -0.058 -34.656 -8.516 1 82.94 67 ALA B N 1
ATOM 3346 C CA . ALA B 1 67 ? 0.395 -34.312 -7.172 1 82.94 67 ALA B CA 1
ATOM 3347 C C . ALA B 1 67 ? 1.055 -32.938 -7.156 1 82.94 67 ALA B C 1
ATOM 3349 O O . ALA B 1 67 ? 0.888 -32.156 -6.203 1 82.94 67 ALA B O 1
ATOM 3350 N N . SER B 1 68 ? 1.738 -32.625 -8.219 1 84 68 SER B N 1
ATOM 3351 C CA . SER B 1 68 ? 2.439 -31.328 -8.312 1 84 68 SER B CA 1
ATOM 3352 C C . SER B 1 68 ? 1.462 -30.156 -8.297 1 84 68 SER B C 1
ATOM 3354 O O . SER B 1 68 ? 1.804 -29.062 -7.844 1 84 68 SER B O 1
ATOM 3356 N N . ALA B 1 69 ? 0.258 -30.359 -8.672 1 77.06 69 ALA B N 1
ATOM 3357 C CA . ALA B 1 69 ? -0.745 -29.312 -8.773 1 77.06 69 ALA B CA 1
ATOM 3358 C C . ALA B 1 69 ? -1.45 -29.094 -7.438 1 77.06 69 ALA B C 1
ATOM 3360 O O . ALA B 1 69 ? -2.01 -28.016 -7.191 1 77.06 69 ALA B O 1
ATOM 3361 N N . LEU B 1 70 ? -1.351 -30.078 -6.609 1 80.88 70 LEU B N 1
ATOM 3362 C CA . LEU B 1 70 ? -2.203 -29.969 -5.434 1 80.88 70 LEU B CA 1
ATOM 3363 C C . LEU B 1 70 ? -1.389 -30.141 -4.156 1 80.88 70 LEU B C 1
ATOM 3365 O O . LEU B 1 70 ? -1.807 -29.703 -3.082 1 80.88 70 LEU B O 1
ATOM 3369 N N . CYS B 1 71 ? -0.229 -30.797 -4.34 1 86.44 71 CYS B N 1
ATOM 3370 C CA . CYS B 1 71 ? 0.473 -31.203 -3.127 1 86.44 71 CYS B CA 1
ATOM 3371 C C . CYS B 1 71 ? 1.761 -30.422 -2.949 1 86.44 71 CYS B C 1
ATOM 3373 O O . CYS B 1 71 ? 2.154 -29.656 -3.838 1 86.44 71 CYS B O 1
ATOM 3375 N N . THR B 1 72 ? 2.391 -30.562 -1.734 1 90.25 72 THR B N 1
ATOM 3376 C CA . THR B 1 72 ? 3.668 -29.938 -1.416 1 90.25 72 THR B CA 1
ATOM 3377 C C . THR B 1 72 ? 4.812 -30.641 -2.139 1 90.25 72 THR B C 1
ATOM 3379 O O . THR B 1 72 ? 4.641 -31.75 -2.65 1 90.25 72 THR B O 1
ATOM 3382 N N . PRO B 1 73 ? 5.945 -29.969 -2.262 1 91.88 73 PRO B N 1
ATOM 3383 C CA . PRO B 1 73 ? 7.094 -30.609 -2.902 1 91.88 73 PRO B CA 1
ATOM 3384 C C . PRO B 1 73 ? 7.512 -31.906 -2.199 1 91.88 73 PRO B C 1
ATOM 3386 O O . PRO B 1 73 ? 7.902 -32.875 -2.855 1 91.88 73 PRO B O 1
ATOM 3389 N N . ARG B 1 74 ? 7.395 -31.922 -0.948 1 92.69 74 ARG B N 1
ATOM 3390 C CA . ARG B 1 74 ? 7.738 -33.125 -0.216 1 92.69 74 ARG B CA 1
ATOM 3391 C C . ARG B 1 74 ? 6.77 -34.281 -0.551 1 92.69 74 ARG B C 1
ATOM 3393 O O . ARG B 1 74 ? 7.191 -35.406 -0.788 1 92.69 74 ARG B O 1
ATOM 3400 N N . GLN B 1 75 ? 5.5 -33.969 -0.535 1 91.62 75 GLN B N 1
ATOM 3401 C CA . GLN B 1 75 ? 4.484 -34.969 -0.896 1 91.62 75 GLN B CA 1
ATOM 3402 C C . GLN B 1 75 ? 4.652 -35.406 -2.342 1 91.62 75 GLN B C 1
ATOM 3404 O O . GLN B 1 75 ? 4.523 -36.594 -2.639 1 91.62 75 GLN B O 1
ATOM 3409 N N . THR B 1 76 ? 4.934 -34.469 -3.166 1 90.81 76 THR B N 1
ATOM 3410 C CA . THR B 1 76 ? 5.133 -34.812 -4.574 1 90.81 76 THR B CA 1
ATOM 3411 C C . THR B 1 76 ? 6.367 -35.688 -4.75 1 90.81 76 THR B C 1
ATOM 3413 O O . THR B 1 76 ? 6.375 -36.594 -5.598 1 90.81 76 THR B O 1
ATOM 3416 N N . THR B 1 77 ? 7.383 -35.438 -3.979 1 93.69 77 THR B N 1
ATOM 3417 C CA . THR B 1 77 ? 8.578 -36.281 -4.027 1 93.69 77 THR B CA 1
ATOM 3418 C C . THR B 1 77 ? 8.258 -37.719 -3.619 1 93.69 77 THR B C 1
ATOM 3420 O O . THR B 1 77 ? 8.719 -38.656 -4.258 1 93.69 77 THR B O 1
ATOM 3423 N N . LEU B 1 78 ? 7.438 -37.906 -2.627 1 93.88 78 LEU B N 1
ATOM 3424 C CA . LEU B 1 78 ? 7.047 -39.219 -2.16 1 93.88 78 LEU B CA 1
ATOM 3425 C C . LEU B 1 78 ? 6.215 -39.969 -3.211 1 93.88 78 LEU B C 1
ATOM 3427 O O . LEU B 1 78 ? 6.43 -41.156 -3.465 1 93.88 78 LEU B O 1
ATOM 3431 N N . VAL B 1 79 ? 5.32 -39.25 -3.768 1 91.69 79 VAL B N 1
ATOM 3432 C CA . VAL B 1 79 ? 4.488 -39.812 -4.816 1 91.69 79 VAL B CA 1
ATOM 3433 C C . VAL B 1 79 ? 5.355 -40.219 -6.008 1 91.69 79 VAL B C 1
ATOM 3435 O O . VAL B 1 79 ? 5.199 -41.312 -6.566 1 91.69 79 VAL B O 1
ATOM 3438 N N . SER B 1 80 ? 6.281 -39.312 -6.379 1 90.94 80 SER B N 1
ATOM 3439 C CA . SER B 1 80 ? 7.168 -39.594 -7.504 1 90.94 80 SER B CA 1
ATOM 3440 C C . SER B 1 80 ? 8.062 -40.781 -7.223 1 90.94 80 SER B C 1
ATOM 3442 O O . SER B 1 80 ? 8.281 -41.625 -8.102 1 90.94 80 SER B O 1
ATOM 3444 N N . ALA B 1 81 ? 8.555 -40.875 -6.047 1 92.5 81 ALA B N 1
ATOM 3445 C CA . ALA B 1 81 ? 9.383 -42.031 -5.66 1 92.5 81 ALA B CA 1
ATOM 3446 C C . ALA B 1 81 ? 8.578 -43.312 -5.711 1 92.5 81 ALA B C 1
ATOM 3448 O O . ALA B 1 81 ? 9.055 -44.344 -6.223 1 92.5 81 ALA B O 1
ATOM 3449 N N . TRP B 1 82 ? 7.383 -43.312 -5.176 1 91.5 82 TRP B N 1
ATOM 3450 C CA . TRP B 1 82 ? 6.5 -44.469 -5.191 1 91.5 82 TRP B CA 1
ATOM 3451 C C . TRP B 1 82 ? 6.223 -44.938 -6.621 1 91.5 82 TRP B C 1
ATOM 3453 O O . TRP B 1 82 ? 6.375 -46.094 -6.949 1 91.5 82 TRP B O 1
ATOM 3463 N N . VAL B 1 83 ? 5.875 -44 -7.43 1 87.38 83 VAL B N 1
ATOM 3464 C CA . VAL B 1 83 ? 5.535 -44.312 -8.812 1 87.38 83 VAL B CA 1
ATOM 3465 C C . VAL B 1 83 ? 6.766 -44.844 -9.539 1 87.38 83 VAL B C 1
ATOM 3467 O O . VAL B 1 83 ? 6.664 -45.781 -10.328 1 87.38 83 VAL B O 1
ATOM 3470 N N . SER B 1 84 ? 7.941 -44.25 -9.289 1 87.19 84 SER B N 1
ATOM 3471 C CA . SER B 1 84 ? 9.172 -44.719 -9.906 1 87.19 84 SER B CA 1
ATOM 3472 C C . SER B 1 84 ? 9.453 -46.188 -9.508 1 87.19 84 SER B C 1
ATOM 3474 O O . SER B 1 84 ? 9.805 -47 -10.352 1 87.19 84 SER B O 1
ATOM 3476 N N . ILE B 1 85 ? 9.203 -46.531 -8.266 1 87.75 85 ILE B N 1
ATOM 3477 C CA . ILE B 1 85 ? 9.445 -47.875 -7.777 1 87.75 85 ILE B CA 1
ATOM 3478 C C . ILE B 1 85 ? 8.461 -48.844 -8.414 1 87.75 85 ILE B C 1
ATOM 3480 O O . ILE B 1 85 ? 8.844 -49.906 -8.898 1 87.75 85 ILE B O 1
ATOM 3484 N N . VAL B 1 86 ? 7.195 -48.469 -8.508 1 84.38 86 VAL B N 1
ATOM 3485 C CA . VAL B 1 86 ? 6.125 -49.344 -9 1 84.38 86 VAL B CA 1
ATOM 3486 C C . VAL B 1 86 ? 6.293 -49.562 -10.5 1 84.38 86 VAL B C 1
ATOM 3488 O O . VAL B 1 86 ? 5.953 -50.625 -11.016 1 84.38 86 VAL B O 1
ATOM 3491 N N . VAL B 1 87 ? 6.82 -48.562 -11.172 1 78.88 87 VAL B N 1
ATOM 3492 C CA . VAL B 1 87 ? 6.945 -48.656 -12.617 1 78.88 87 VAL B CA 1
ATOM 3493 C C . VAL B 1 87 ? 8.266 -49.344 -12.977 1 78.88 87 VAL B C 1
ATOM 3495 O O . VAL B 1 87 ? 8.32 -50.188 -13.867 1 78.88 87 VAL B O 1
ATOM 3498 N N . ILE B 1 88 ? 9.359 -49.062 -12.258 1 80.25 88 ILE B N 1
ATOM 3499 C CA . ILE B 1 88 ? 10.695 -49.5 -12.641 1 80.25 88 ILE B CA 1
ATOM 3500 C C . ILE B 1 88 ? 10.906 -50.938 -12.18 1 80.25 88 ILE B C 1
ATOM 3502 O O . ILE B 1 88 ? 11.477 -51.75 -12.914 1 80.25 88 ILE B O 1
ATOM 3506 N N . VAL B 1 89 ? 10.391 -51.375 -11.047 1 78.56 89 VAL B N 1
ATOM 3507 C CA . VAL B 1 89 ? 10.711 -52.656 -10.453 1 78.56 89 VAL B CA 1
ATOM 3508 C C . VAL B 1 89 ? 10.109 -53.781 -11.289 1 78.56 89 VAL B C 1
ATOM 3510 O O . VAL B 1 89 ? 10.805 -54.719 -11.688 1 78.56 89 VAL B O 1
ATOM 3513 N N . PRO B 1 90 ? 8.812 -53.688 -11.617 1 73.81 90 PRO B N 1
ATOM 3514 C CA . PRO B 1 90 ? 8.281 -54.781 -12.43 1 73.81 90 PRO B CA 1
ATOM 3515 C C . PRO B 1 90 ? 8.914 -54.844 -13.82 1 73.81 90 PRO B C 1
ATOM 3517 O O . PRO B 1 90 ? 9.094 -55.938 -14.367 1 73.81 90 PRO B O 1
ATOM 3520 N N . VAL B 1 91 ? 9.266 -53.719 -14.336 1 71.25 91 VAL B N 1
ATOM 3521 C CA . VAL B 1 91 ? 9.859 -53.688 -15.672 1 71.25 91 VAL B CA 1
ATOM 3522 C C . VAL B 1 91 ? 11.273 -54.25 -15.625 1 71.25 91 VAL B C 1
ATOM 3524 O O . VAL B 1 91 ? 11.711 -54.938 -16.562 1 71.25 91 VAL B O 1
ATOM 3527 N N . ALA B 1 92 ? 11.914 -54.062 -14.57 1 72.56 92 ALA B N 1
ATOM 3528 C CA . ALA B 1 92 ? 13.266 -54.562 -14.406 1 72.56 92 ALA B CA 1
ATOM 3529 C C . ALA B 1 92 ? 13.242 -56.094 -14.273 1 72.56 92 ALA B C 1
ATOM 3531 O O . ALA B 1 92 ? 14.203 -56.781 -14.656 1 72.56 92 ALA B O 1
ATOM 3532 N N . LEU B 1 93 ? 12.086 -56.562 -13.797 1 68.88 93 LEU B N 1
ATOM 3533 C CA . LEU B 1 93 ? 12 -58 -13.57 1 68.88 93 LEU B CA 1
ATOM 3534 C C . LEU B 1 93 ? 11.375 -58.719 -14.766 1 68.88 93 LEU B C 1
ATOM 3536 O O . LEU B 1 93 ? 11.391 -59.938 -14.844 1 68.88 93 LEU B O 1
ATOM 3540 N N . SER B 1 94 ? 10.875 -57.906 -15.641 1 67.75 94 SER B N 1
ATOM 3541 C CA . SER B 1 94 ? 10.227 -58.5 -16.797 1 67.75 94 SER B CA 1
ATOM 3542 C C . SER B 1 94 ? 11.219 -58.781 -17.922 1 67.75 94 SER B C 1
ATOM 3544 O O . SER B 1 94 ? 12.359 -58.312 -17.875 1 67.75 94 SER B O 1
ATOM 3546 N N . THR B 1 95 ? 10.836 -59.688 -18.734 1 64.81 95 THR B N 1
ATOM 3547 C CA . THR B 1 95 ? 11.672 -60.094 -19.875 1 64.81 95 THR B CA 1
ATOM 3548 C C . THR B 1 95 ? 11.484 -59.156 -21.047 1 64.81 95 THR B C 1
ATOM 3550 O O . THR B 1 95 ? 11.812 -59.5 -22.188 1 64.81 95 THR B O 1
ATOM 3553 N N . GLU B 1 96 ? 11.086 -57.969 -20.656 1 65.38 96 GLU B N 1
ATOM 3554 C CA . GLU B 1 96 ? 10.883 -57.031 -21.75 1 65.38 96 GLU B CA 1
ATOM 3555 C C . GLU B 1 96 ? 12.211 -56.562 -22.328 1 65.38 96 GLU B C 1
ATOM 3557 O O . GLU B 1 96 ? 13.266 -56.781 -21.734 1 65.38 96 GLU B O 1
ATOM 3562 N N . GLN B 1 97 ? 12.117 -56.031 -23.516 1 70.81 97 GLN B N 1
ATOM 3563 C CA . GLN B 1 97 ? 13.312 -55.5 -24.156 1 70.81 97 GLN B CA 1
ATOM 3564 C C . GLN B 1 97 ? 13.961 -54.406 -23.328 1 70.81 97 GLN B C 1
ATOM 3566 O O . GLN B 1 97 ? 13.273 -53.656 -22.641 1 70.81 97 GLN B O 1
ATOM 3571 N N . LEU B 1 98 ? 15.242 -54.5 -23.234 1 73.69 98 LEU B N 1
ATOM 3572 C CA . LEU B 1 98 ? 16.047 -53.562 -22.453 1 73.69 98 LEU B CA 1
ATOM 3573 C C . LEU B 1 98 ? 15.672 -52.125 -22.797 1 73.69 98 LEU B C 1
ATOM 3575 O O . LEU B 1 98 ? 15.562 -51.281 -21.891 1 73.69 98 LEU B O 1
ATOM 3579 N N . ALA B 1 99 ? 15.398 -51.875 -24.094 1 70 99 ALA B N 1
ATOM 3580 C CA . ALA B 1 99 ? 15.094 -50.531 -24.547 1 70 99 ALA B CA 1
ATOM 3581 C C . ALA B 1 99 ? 13.805 -50 -23.906 1 70 99 ALA B C 1
ATOM 3583 O O . ALA B 1 99 ? 13.719 -48.844 -23.531 1 70 99 ALA B O 1
ATOM 3584 N N . ASP B 1 100 ? 12.828 -50.875 -23.734 1 68.56 100 ASP B N 1
ATOM 3585 C CA . ASP B 1 100 ? 11.547 -50.5 -23.141 1 68.56 100 ASP B CA 1
ATOM 3586 C C . ASP B 1 100 ? 11.695 -50.188 -21.656 1 68.56 100 ASP B C 1
ATOM 3588 O O . ASP B 1 100 ? 11.102 -49.219 -21.156 1 68.56 100 ASP B O 1
ATOM 3592 N N . ARG B 1 101 ? 12.578 -50.938 -21.062 1 72.31 101 ARG B N 1
ATOM 3593 C CA . ARG B 1 101 ? 12.773 -50.781 -19.625 1 72.31 101 ARG B CA 1
ATOM 3594 C C . ARG B 1 101 ? 13.477 -49.469 -19.297 1 72.31 101 ARG B C 1
ATOM 3596 O O . ARG B 1 101 ? 13.055 -48.719 -18.406 1 72.31 101 ARG B O 1
ATOM 3603 N N . VAL B 1 102 ? 14.445 -49.156 -20.109 1 75.12 102 VAL B N 1
ATOM 3604 C CA . VAL B 1 102 ? 15.242 -47.969 -19.875 1 75.12 102 VAL B CA 1
ATOM 3605 C C . VAL B 1 102 ? 14.398 -46.719 -20.172 1 75.12 102 VAL B C 1
ATOM 3607 O O . VAL B 1 102 ? 14.453 -45.719 -19.438 1 75.12 102 VAL B O 1
ATOM 3610 N N . THR B 1 103 ? 13.609 -46.75 -21.203 1 72.44 103 THR B N 1
ATOM 3611 C CA . THR B 1 103 ? 12.773 -45.625 -21.594 1 72.44 103 THR B CA 1
ATOM 3612 C C . THR B 1 103 ? 11.75 -45.312 -20.5 1 72.44 103 THR B C 1
ATOM 3614 O O . THR B 1 103 ? 11.562 -44.156 -20.125 1 72.44 103 THR B O 1
ATOM 3617 N N . LEU B 1 104 ? 11.07 -46.344 -19.984 1 73.06 104 LEU B N 1
ATOM 3618 C CA . LEU B 1 104 ? 10.047 -46.156 -18.953 1 73.06 104 LEU B CA 1
ATOM 3619 C C . LEU B 1 104 ? 10.664 -45.594 -17.672 1 73.06 104 LEU B C 1
ATOM 3621 O O . LEU B 1 104 ? 10.078 -44.75 -17.016 1 73.06 104 LEU B O 1
ATOM 3625 N N . ALA B 1 105 ? 11.898 -46.125 -17.422 1 78 105 ALA B N 1
ATOM 3626 C CA . ALA B 1 105 ? 12.594 -45.656 -16.219 1 78 105 ALA B CA 1
ATOM 3627 C C . ALA B 1 105 ? 12.969 -44.156 -16.344 1 78 105 ALA B C 1
ATOM 3629 O O . ALA B 1 105 ? 12.789 -43.406 -15.406 1 78 105 ALA B O 1
ATOM 3630 N N . LEU B 1 106 ? 13.422 -43.75 -17.531 1 78.06 106 LEU B N 1
ATOM 3631 C CA . LEU B 1 106 ? 13.812 -42.375 -17.766 1 78.06 106 LEU B CA 1
ATOM 3632 C C . LEU B 1 106 ? 12.609 -41.438 -17.703 1 78.06 106 LEU B C 1
ATOM 3634 O O . LEU B 1 106 ? 12.695 -40.344 -17.156 1 78.06 106 LEU B O 1
ATOM 3638 N N . PHE B 1 107 ? 11.523 -41.938 -18.172 1 73.5 107 PHE B N 1
ATOM 3639 C CA . PHE B 1 107 ? 10.32 -41.094 -18.141 1 73.5 107 PHE B CA 1
ATOM 3640 C C . PHE B 1 107 ? 9.797 -40.969 -16.703 1 73.5 107 PHE B C 1
ATOM 3642 O O . PHE B 1 107 ? 9.383 -39.875 -16.297 1 73.5 107 PHE B O 1
ATOM 3649 N N . ALA B 1 108 ? 9.789 -42.094 -16.016 1 79.25 108 ALA B N 1
ATOM 3650 C CA . ALA B 1 108 ? 9.297 -42.062 -14.641 1 79.25 108 ALA B CA 1
ATOM 3651 C C . ALA B 1 108 ? 10.141 -41.125 -13.789 1 79.25 108 ALA B C 1
ATOM 3653 O O . ALA B 1 108 ? 9.594 -40.281 -13.07 1 79.25 108 ALA B O 1
ATOM 3654 N N . LEU B 1 109 ? 11.453 -41.188 -13.977 1 85.19 109 LEU B N 1
ATOM 3655 C CA . LEU B 1 109 ? 12.359 -40.344 -13.188 1 85.19 109 LEU B CA 1
ATOM 3656 C C . LEU B 1 109 ? 12.305 -38.906 -13.664 1 85.19 109 LEU B C 1
ATOM 3658 O O . LEU B 1 109 ? 12.281 -37.969 -12.852 1 85.19 109 LEU B O 1
ATOM 3662 N N . GLY B 1 110 ? 12.336 -38.719 -14.938 1 82.44 110 GLY B N 1
ATOM 3663 C CA . GLY B 1 110 ? 12.297 -37.375 -15.492 1 82.44 110 GLY B CA 1
ATOM 3664 C C . GLY B 1 110 ? 11.008 -36.656 -15.164 1 82.44 110 GLY B C 1
ATOM 3665 O O . GLY B 1 110 ? 11.047 -35.5 -14.727 1 82.44 110 GLY B O 1
ATOM 3666 N N . PHE B 1 111 ? 9.898 -37.312 -15.305 1 77.19 111 PHE B N 1
ATOM 3667 C CA . PHE B 1 111 ? 8.609 -36.688 -15.008 1 77.19 111 PHE B CA 1
ATOM 3668 C C . PHE B 1 111 ? 8.453 -36.469 -13.508 1 77.19 111 PHE B C 1
ATOM 3670 O O . PHE B 1 111 ? 7.844 -35.469 -13.094 1 77.19 111 PHE B O 1
ATOM 3677 N N . GLY B 1 112 ? 8.953 -37.438 -12.812 1 84.62 112 GLY B N 1
ATOM 3678 C CA . GLY B 1 112 ? 8.93 -37.25 -11.367 1 84.62 112 GLY B CA 1
ATOM 3679 C C . GLY B 1 112 ? 9.688 -36 -10.93 1 84.62 112 GLY B C 1
ATOM 3680 O O . GLY B 1 112 ? 9.188 -35.219 -10.117 1 84.62 112 GLY B O 1
ATOM 3681 N N . ALA B 1 113 ? 10.836 -35.812 -11.508 1 87.56 113 ALA B N 1
ATOM 3682 C CA . ALA B 1 113 ? 11.648 -34.625 -11.172 1 87.56 113 ALA B CA 1
ATOM 3683 C C . ALA B 1 113 ? 10.969 -33.344 -11.617 1 87.56 113 ALA B C 1
ATOM 3685 O O . ALA B 1 113 ? 10.977 -32.344 -10.891 1 87.56 113 ALA B O 1
ATOM 3686 N N . LEU B 1 114 ? 10.391 -33.406 -12.727 1 81.31 114 LEU B N 1
ATOM 3687 C CA . LEU B 1 114 ? 9.688 -32.219 -13.234 1 81.31 114 LEU B CA 1
ATOM 3688 C C . LEU B 1 114 ? 8.484 -31.906 -12.367 1 81.31 114 LEU B C 1
ATOM 3690 O O . LEU B 1 114 ? 8.18 -30.719 -12.141 1 81.31 114 LEU B O 1
ATOM 3694 N N . ALA B 1 115 ? 7.82 -32.938 -11.961 1 83.19 115 ALA B N 1
ATOM 3695 C CA . ALA B 1 115 ? 6.656 -32.719 -11.094 1 83.19 115 ALA B CA 1
ATOM 3696 C C . ALA B 1 115 ? 7.059 -32.094 -9.773 1 83.19 115 ALA B C 1
ATOM 3698 O O . ALA B 1 115 ? 6.375 -31.188 -9.281 1 83.19 115 ALA B O 1
ATOM 3699 N N . VAL B 1 116 ? 8.133 -32.531 -9.258 1 88.81 116 VAL B N 1
ATOM 3700 C CA . VAL B 1 116 ? 8.609 -31.953 -8 1 88.81 116 VAL B CA 1
ATOM 3701 C C . VAL B 1 116 ? 8.992 -30.5 -8.203 1 88.81 116 VAL B C 1
ATOM 3703 O O . VAL B 1 116 ? 8.648 -29.641 -7.391 1 88.81 116 VAL B O 1
ATOM 3706 N N . TYR B 1 117 ? 9.625 -30.297 -9.266 1 86.81 117 TYR B N 1
ATOM 3707 C CA . TYR B 1 117 ? 10.008 -28.922 -9.594 1 86.81 117 TYR B CA 1
ATOM 3708 C C . TYR B 1 117 ? 8.773 -28.047 -9.797 1 86.81 117 TYR B C 1
ATOM 3710 O O . TYR B 1 117 ? 8.734 -26.906 -9.336 1 86.81 117 TYR B O 1
ATOM 3718 N N . GLY B 1 118 ? 7.859 -28.562 -10.445 1 81.75 118 GLY B N 1
ATOM 3719 C CA . GLY B 1 118 ? 6.609 -27.844 -10.641 1 81.75 118 GLY B CA 1
ATOM 3720 C C . GLY B 1 118 ? 5.902 -27.516 -9.344 1 81.75 118 GLY B C 1
ATOM 3721 O O . GLY B 1 118 ? 5.391 -26.406 -9.172 1 81.75 118 GLY B O 1
ATOM 3722 N N . SER B 1 119 ? 5.859 -28.438 -8.492 1 85.06 119 SER B N 1
ATOM 3723 C CA . SER B 1 119 ? 5.254 -28.203 -7.188 1 85.06 119 SER B CA 1
ATOM 3724 C C . SER B 1 119 ? 6 -27.125 -6.406 1 85.06 119 SER B C 1
ATOM 3726 O O . SER B 1 119 ? 5.383 -26.281 -5.758 1 85.06 119 SER B O 1
ATOM 3728 N N . TRP B 1 120 ? 7.285 -27.203 -6.531 1 88.19 120 TRP B N 1
ATOM 3729 C CA . TRP B 1 120 ? 8.102 -26.188 -5.855 1 88.19 120 TRP B CA 1
ATOM 3730 C C . TRP B 1 120 ? 7.809 -24.797 -6.391 1 88.19 120 TRP B C 1
ATOM 3732 O O . TRP B 1 120 ? 7.625 -23.859 -5.621 1 88.19 120 TRP B O 1
ATOM 3742 N N . LEU B 1 121 ? 7.719 -24.625 -7.582 1 82.62 121 LEU B N 1
ATOM 3743 C CA . LEU B 1 121 ? 7.434 -23.344 -8.203 1 82.62 121 LEU B CA 1
ATOM 3744 C C . LEU B 1 121 ? 6.047 -22.844 -7.809 1 82.62 121 LEU B C 1
ATOM 3746 O O . LEU B 1 121 ? 5.863 -21.656 -7.523 1 82.62 121 LEU B O 1
ATOM 3750 N N . ARG B 1 122 ? 5.188 -23.734 -7.828 1 80.25 122 ARG B N 1
ATOM 3751 C CA . ARG B 1 122 ? 3.816 -23.391 -7.477 1 80.25 122 ARG B CA 1
ATOM 3752 C C . ARG B 1 122 ? 3.734 -22.859 -6.047 1 80.25 122 ARG B C 1
ATOM 3754 O O . ARG B 1 122 ? 3.145 -21.812 -5.797 1 80.25 122 ARG B O 1
ATOM 3761 N N . ILE B 1 123 ? 4.27 -23.609 -5.227 1 82.88 123 ILE B N 1
ATOM 3762 C CA . ILE B 1 123 ? 4.199 -23.25 -3.814 1 82.88 123 ILE B CA 1
ATOM 3763 C C . ILE B 1 123 ? 4.926 -21.938 -3.582 1 82.88 123 ILE B C 1
ATOM 3765 O O . ILE B 1 123 ? 4.465 -21.094 -2.809 1 82.88 123 ILE B O 1
ATOM 3769 N N . THR B 1 124 ? 6.016 -21.75 -4.203 1 82.62 124 THR B N 1
ATOM 3770 C CA . THR B 1 124 ? 6.754 -20.5 -4.07 1 82.62 124 THR B CA 1
ATOM 3771 C C . THR B 1 124 ? 5.93 -19.328 -4.594 1 82.62 124 THR B C 1
ATOM 3773 O O . THR B 1 124 ? 5.867 -18.266 -3.959 1 82.62 124 THR B O 1
ATOM 3776 N N . ARG B 1 125 ? 5.293 -19.531 -5.621 1 78.75 125 ARG B N 1
ATOM 3777 C CA . ARG B 1 125 ? 4.469 -18.484 -6.203 1 78.75 125 ARG B CA 1
ATOM 3778 C C . ARG B 1 125 ? 3.27 -18.172 -5.312 1 78.75 125 ARG B C 1
ATOM 3780 O O . ARG B 1 125 ? 2.93 -17 -5.105 1 78.75 125 ARG B O 1
ATOM 3787 N N . GLU B 1 126 ? 2.664 -19.219 -4.922 1 80.56 126 GLU B N 1
ATOM 3788 C CA . GLU B 1 126 ? 1.521 -19.047 -4.035 1 80.56 126 GLU B CA 1
ATOM 3789 C C . GLU B 1 126 ? 1.936 -18.344 -2.738 1 80.56 126 GLU B C 1
ATOM 3791 O O . GLU B 1 126 ? 1.205 -17.5 -2.219 1 80.56 126 GLU B O 1
ATOM 3796 N N . GLY B 1 127 ? 3.074 -18.781 -2.33 1 79.94 127 GLY B N 1
ATOM 3797 C CA . GLY B 1 127 ? 3.602 -18.125 -1.145 1 79.94 127 GLY B CA 1
ATOM 3798 C C . GLY B 1 127 ? 3.867 -16.641 -1.352 1 79.94 127 GLY B C 1
ATOM 3799 O O . GLY B 1 127 ? 3.553 -15.82 -0.486 1 79.94 127 GLY B O 1
ATOM 3800 N N . THR B 1 128 ? 4.383 -16.281 -2.439 1 78.62 128 THR B N 1
ATOM 3801 C CA . THR B 1 128 ? 4.641 -14.883 -2.775 1 78.62 128 THR B CA 1
ATOM 3802 C C . THR B 1 128 ? 3.338 -14.094 -2.844 1 78.62 128 THR B C 1
ATOM 3804 O O . THR B 1 128 ? 3.268 -12.961 -2.369 1 78.62 128 THR B O 1
ATOM 3807 N N . LEU B 1 129 ? 2.324 -14.688 -3.379 1 78 129 LEU B N 1
ATOM 3808 C CA . LEU B 1 129 ? 1.023 -14.031 -3.482 1 78 129 LEU B CA 1
ATOM 3809 C C . LEU B 1 129 ? 0.45 -13.742 -2.1 1 78 129 LEU B C 1
ATOM 3811 O O . LEU B 1 129 ? -0.048 -12.641 -1.852 1 78 129 LEU B O 1
ATOM 3815 N N . VAL B 1 130 ? 0.566 -14.734 -1.307 1 77 130 VAL B N 1
ATOM 3816 C CA . VAL B 1 130 ? 0.045 -14.594 0.048 1 77 130 VAL B CA 1
ATOM 3817 C C . VAL B 1 130 ? 0.799 -13.484 0.778 1 77 130 VAL B C 1
ATOM 3819 O O . VAL B 1 130 ? 0.191 -12.656 1.455 1 77 130 VAL B O 1
ATOM 3822 N N . ARG B 1 131 ? 2.068 -13.445 0.636 1 76.19 131 ARG B N 1
ATOM 3823 C CA . ARG B 1 131 ? 2.887 -12.438 1.295 1 76.19 131 ARG B CA 1
ATOM 3824 C C . ARG B 1 131 ? 2.564 -11.039 0.767 1 76.19 131 ARG B C 1
ATOM 3826 O O . ARG B 1 131 ? 2.449 -10.086 1.542 1 76.19 131 ARG B O 1
ATOM 3833 N N . LEU B 1 132 ? 2.438 -11.008 -0.454 1 75.38 132 LEU B N 1
ATOM 3834 C CA . LEU B 1 132 ? 2.143 -9.711 -1.064 1 75.38 132 LEU B CA 1
ATOM 3835 C C . LEU B 1 132 ? 0.779 -9.195 -0.614 1 75.38 132 LEU B C 1
ATOM 3837 O O . LEU B 1 132 ? 0.62 -8.008 -0.342 1 75.38 132 LEU B O 1
ATOM 3841 N N . ARG B 1 133 ? -0.141 -10.07 -0.524 1 75.12 133 ARG B N 1
ATOM 3842 C CA . ARG B 1 133 ? -1.473 -9.695 -0.065 1 75.12 133 ARG B CA 1
ATOM 3843 C C . ARG B 1 133 ? -1.437 -9.211 1.383 1 75.12 133 ARG B C 1
ATOM 3845 O O . ARG B 1 133 ? -2.088 -8.227 1.733 1 75.12 133 ARG B O 1
ATOM 3852 N N . SER B 1 134 ? -0.706 -9.938 2.1 1 74 134 SER B N 1
ATOM 3853 C CA . SER B 1 134 ? -0.573 -9.578 3.508 1 74 134 SER B CA 1
ATOM 3854 C C . SER B 1 134 ? 0.102 -8.227 3.672 1 74 134 SER B C 1
ATOM 3856 O O . SER B 1 134 ? -0.328 -7.406 4.484 1 74 134 SER B O 1
ATOM 3858 N N . THR B 1 135 ? 1.114 -8.016 2.92 1 73.06 135 THR B N 1
ATOM 3859 C CA . THR B 1 135 ? 1.826 -6.742 2.977 1 73.06 135 THR B CA 1
ATOM 3860 C C . THR B 1 135 ? 0.922 -5.594 2.529 1 73.06 135 THR B C 1
ATOM 3862 O O . THR B 1 135 ? 0.898 -4.535 3.158 1 73.06 135 THR B O 1
ATOM 3865 N N . ALA B 1 136 ? 0.258 -5.848 1.547 1 73.69 136 ALA B N 1
ATOM 3866 C CA . ALA B 1 136 ? -0.658 -4.828 1.042 1 73.69 136 ALA B CA 1
ATOM 3867 C C . ALA B 1 136 ? -1.727 -4.488 2.076 1 73.69 136 ALA B C 1
ATOM 3869 O O . ALA B 1 136 ? -2.064 -3.32 2.27 1 73.69 136 ALA B O 1
ATOM 3870 N N . ALA B 1 137 ? -2.256 -5.469 2.709 1 70.75 137 ALA B N 1
ATOM 3871 C CA . ALA B 1 137 ? -3.264 -5.273 3.748 1 70.75 137 ALA B CA 1
ATOM 3872 C C . ALA B 1 137 ? -2.684 -4.512 4.938 1 70.75 137 ALA B C 1
ATOM 3874 O O . ALA B 1 137 ? -3.344 -3.641 5.508 1 70.75 137 ALA B O 1
ATOM 3875 N N . ALA B 1 138 ? -1.538 -4.891 5.23 1 70.94 138 ALA B N 1
ATOM 3876 C CA . ALA B 1 138 ? -0.874 -4.211 6.34 1 70.94 138 ALA B CA 1
ATOM 3877 C C . ALA B 1 138 ? -0.609 -2.744 6.004 1 70.94 138 ALA B C 1
ATOM 3879 O O . ALA B 1 138 ? -0.74 -1.87 6.863 1 70.94 138 ALA B O 1
ATOM 3880 N N . MET B 1 139 ? -0.241 -2.492 4.809 1 74.5 139 MET B N 1
ATOM 3881 C CA . MET B 1 139 ? -0.041 -1.119 4.355 1 74.5 139 MET B CA 1
ATOM 3882 C C . MET B 1 139 ? -1.338 -0.322 4.445 1 74.5 139 MET B C 1
ATOM 3884 O O . MET B 1 139 ? -1.33 0.838 4.863 1 74.5 139 MET B O 1
ATOM 3888 N N . GLN B 1 140 ? -2.332 -0.972 4.055 1 74.56 140 GLN B N 1
ATOM 3889 C CA . GLN B 1 140 ? -3.645 -0.341 4.141 1 74.56 140 GLN B CA 1
ATOM 3890 C C . GLN B 1 140 ? -3.975 0.046 5.578 1 74.56 140 GLN B C 1
ATOM 3892 O O . GLN B 1 140 ? -4.492 1.135 5.832 1 74.56 140 GLN B O 1
ATOM 3897 N N . ARG B 1 141 ? -3.641 -0.721 6.48 1 74.31 141 ARG B N 1
ATOM 3898 C CA . ARG B 1 141 ? -3.914 -0.479 7.895 1 74.31 141 ARG B CA 1
ATOM 3899 C C . ARG B 1 141 ? -3.049 0.656 8.43 1 74.31 141 ARG B C 1
ATOM 3901 O O . ARG B 1 141 ? -3.396 1.286 9.438 1 74.31 141 ARG B O 1
ATOM 3908 N N . GLN B 1 142 ? -1.956 0.815 7.746 1 75.88 142 GLN B N 1
ATOM 3909 C CA . GLN B 1 142 ? -1.1 1.918 8.172 1 75.88 142 GLN B CA 1
ATOM 3910 C C . GLN B 1 142 ? -1.63 3.254 7.656 1 75.88 142 GLN B C 1
ATOM 3912 O O . GLN B 1 142 ? -1.411 4.293 8.281 1 75.88 142 GLN B O 1
ATOM 3917 N N . ILE B 1 143 ? -2.336 3.111 6.605 1 78.69 143 ILE B N 1
ATOM 3918 C CA . ILE B 1 143 ? -2.91 4.32 6.023 1 78.69 143 ILE B CA 1
ATOM 3919 C C . ILE B 1 143 ? -4.156 4.73 6.805 1 78.69 143 ILE B C 1
ATOM 3921 O O . ILE B 1 143 ? -4.371 5.914 7.066 1 78.69 143 ILE B O 1
ATOM 3925 N N . LEU B 1 144 ? -4.91 3.682 7.184 1 83.44 144 LEU B N 1
ATOM 3926 C CA . LEU B 1 144 ? -6.09 3.906 8.016 1 83.44 144 LEU B CA 1
ATOM 3927 C C . LEU B 1 144 ? -5.82 3.51 9.461 1 83.44 144 LEU B C 1
ATOM 3929 O O . LEU B 1 144 ? -5.219 2.465 9.719 1 83.44 144 LEU B O 1
ATOM 3933 N N . ARG B 1 145 ? -6.211 4.309 10.328 1 81.12 145 ARG B N 1
ATOM 3934 C CA . ARG B 1 145 ? -5.977 4.055 11.742 1 81.12 145 ARG B CA 1
ATOM 3935 C C . ARG B 1 145 ? -6.605 2.732 12.172 1 81.12 145 ARG B C 1
ATOM 3937 O O . ARG B 1 145 ? -7.781 2.48 11.898 1 81.12 145 ARG B O 1
ATOM 3944 N N . PRO B 1 146 ? -5.793 1.996 12.875 1 79.25 146 PRO B N 1
ATOM 3945 C CA . PRO B 1 146 ? -6.375 0.761 13.406 1 79.25 146 PRO B CA 1
ATOM 3946 C C . PRO B 1 146 ? -7.402 1.018 14.508 1 79.25 146 PRO B C 1
ATOM 3948 O O . PRO B 1 146 ? -7.207 1.897 15.352 1 79.25 146 PRO B O 1
ATOM 3951 N N . LEU B 1 147 ? -8.469 0.325 14.461 1 84.69 147 LEU B N 1
ATOM 3952 C CA . LEU B 1 147 ? -9.539 0.404 15.445 1 84.69 147 LEU B CA 1
ATOM 3953 C C . LEU B 1 147 ? -9.75 -0.943 16.125 1 84.69 147 LEU B C 1
ATOM 3955 O O . LEU B 1 147 ? -9.398 -1.986 15.578 1 84.69 147 LEU B O 1
ATOM 3959 N N . PRO B 1 148 ? -10.148 -0.966 17.359 1 87.62 148 PRO B N 1
ATOM 3960 C CA . PRO B 1 148 ? -10.789 0.127 18.094 1 87.62 148 PRO B CA 1
ATOM 3961 C C . PRO B 1 148 ? -9.781 1.037 18.781 1 87.62 148 PRO B C 1
ATOM 3963 O O . PRO B 1 148 ? -8.633 0.634 19.016 1 87.62 148 PRO B O 1
ATOM 3966 N N . LEU B 1 149 ? -10.211 2.268 19.031 1 87.19 149 LEU B N 1
ATOM 3967 C CA . LEU B 1 149 ? -9.445 3.254 19.797 1 87.19 149 LEU B CA 1
ATOM 3968 C C . LEU B 1 149 ? -10.266 3.781 20.969 1 87.19 149 LEU B C 1
ATOM 3970 O O . LEU B 1 149 ? -11.398 4.23 20.797 1 87.19 149 LEU B O 1
ATOM 3974 N N . LEU B 1 150 ? -9.695 3.656 22.156 1 88.75 150 LEU B N 1
ATOM 3975 C CA . LEU B 1 150 ? -10.312 4.188 23.375 1 88.75 150 LEU B CA 1
ATOM 3976 C C . LEU B 1 150 ? -9.648 5.5 23.781 1 88.75 150 LEU B C 1
ATOM 3978 O O . LEU B 1 150 ? -8.43 5.566 23.922 1 88.75 150 LEU B O 1
ATOM 3982 N N . THR B 1 151 ? -10.43 6.48 23.812 1 89.75 151 THR B N 1
ATOM 3983 C CA . THR B 1 151 ? -9.977 7.762 24.344 1 89.75 151 THR B CA 1
ATOM 3984 C C . THR B 1 151 ? -10.703 8.094 25.641 1 89.75 151 THR B C 1
ATOM 3986 O O . THR B 1 151 ? -11.523 7.305 26.125 1 89.75 151 THR B O 1
ATOM 3989 N N . ASP B 1 152 ? -10.305 9.219 26.25 1 87.44 152 ASP B N 1
ATOM 3990 C CA . ASP B 1 152 ? -10.969 9.648 27.469 1 87.44 152 ASP B CA 1
ATOM 3991 C C . ASP B 1 152 ? -12.438 9.984 27.219 1 87.44 152 ASP B C 1
ATOM 3993 O O . ASP B 1 152 ? -13.273 9.883 28.125 1 87.44 152 ASP B O 1
ATOM 3997 N N . ASP B 1 153 ? -12.789 10.25 25.984 1 91.31 153 ASP B N 1
ATOM 3998 C CA . ASP B 1 153 ? -14.109 10.781 25.656 1 91.31 153 ASP B CA 1
ATOM 3999 C C . ASP B 1 153 ? -15 9.695 25.062 1 91.31 153 ASP B C 1
ATOM 4001 O O . ASP B 1 153 ? -16.219 9.688 25.281 1 91.31 153 ASP B O 1
ATOM 4005 N N . VAL B 1 154 ? -14.352 8.852 24.25 1 93.5 154 VAL B N 1
ATOM 4006 C CA . VAL B 1 154 ? -15.195 7.965 23.453 1 93.5 154 VAL B CA 1
ATOM 4007 C C . VAL B 1 154 ? -14.461 6.656 23.172 1 93.5 154 VAL B C 1
ATOM 4009 O O . VAL B 1 154 ? -13.234 6.586 23.297 1 93.5 154 VAL B O 1
ATOM 4012 N N . LEU B 1 155 ? -15.258 5.645 22.891 1 92.81 155 LEU B N 1
ATOM 4013 C CA . LEU B 1 155 ? -14.773 4.418 22.266 1 92.81 155 LEU B CA 1
ATOM 4014 C C . LEU B 1 155 ? -15.148 4.379 20.781 1 92.81 155 LEU B C 1
ATOM 4016 O O . LEU B 1 155 ? -16.328 4.402 20.438 1 92.81 155 LEU B O 1
ATOM 4020 N N . VAL B 1 156 ? -14.141 4.391 19.953 1 93.69 156 VAL B N 1
ATOM 4021 C CA . VAL B 1 156 ? -14.383 4.367 18.516 1 93.69 156 VAL B CA 1
ATOM 4022 C C . VAL B 1 156 ? -14.062 2.98 17.953 1 93.69 156 VAL B C 1
ATOM 4024 O O . VAL B 1 156 ? -12.984 2.436 18.203 1 93.69 156 VAL B O 1
ATOM 4027 N N . ASP B 1 157 ? -14.977 2.391 17.266 1 93.06 157 ASP B N 1
ATOM 4028 C CA . ASP B 1 157 ? -14.805 1.13 16.547 1 93.06 157 ASP B CA 1
ATOM 4029 C C . ASP B 1 157 ? -15.203 1.27 15.086 1 93.06 157 ASP B C 1
ATOM 4031 O O . ASP B 1 157 ? -15.852 2.248 14.703 1 93.06 157 ASP B O 1
ATOM 4035 N N . GLY B 1 158 ? -14.719 0.338 14.312 1 92.81 158 GLY B N 1
ATOM 4036 C CA . GLY B 1 158 ? -15.055 0.477 12.898 1 92.81 158 GLY B CA 1
ATOM 4037 C C . GLY B 1 158 ? -14.648 -0.725 12.07 1 92.81 158 GLY B C 1
ATOM 4038 O O . GLY B 1 158 ? -13.891 -1.579 12.531 1 92.81 158 GLY B O 1
ATOM 4039 N N . VAL B 1 159 ? -15.266 -0.851 10.914 1 90.38 159 VAL B N 1
ATOM 4040 C CA . VAL B 1 159 ? -14.977 -1.876 9.922 1 90.38 159 VAL B CA 1
ATOM 4041 C C . VAL B 1 159 ? -14.773 -1.226 8.555 1 90.38 159 VAL B C 1
ATOM 4043 O O . VAL B 1 159 ? -15.5 -0.306 8.18 1 90.38 159 VAL B O 1
ATOM 4046 N N . TYR B 1 160 ? -13.68 -1.596 7.91 1 88.88 160 TYR B N 1
ATOM 4047 C CA . TYR B 1 160 ? -13.422 -1.19 6.535 1 88.88 160 TYR B CA 1
ATOM 4048 C C . TYR B 1 160 ? -13.305 -2.404 5.621 1 88.88 160 TYR B C 1
ATOM 4050 O O . TYR B 1 160 ? -12.516 -3.312 5.879 1 88.88 160 TYR B O 1
ATOM 4058 N N . GLU B 1 161 ? -14.094 -2.449 4.555 1 84 161 GLU B N 1
ATOM 4059 C CA . GLU B 1 161 ? -14.055 -3.531 3.576 1 84 161 GLU B CA 1
ATOM 4060 C C . GLU B 1 161 ? -13.961 -2.986 2.154 1 84 161 GLU B C 1
ATOM 4062 O O . GLU B 1 161 ? -14.953 -2.537 1.584 1 84 161 GLU B O 1
ATOM 4067 N N . PRO B 1 162 ? -12.812 -3.08 1.548 1 77.75 162 PRO B N 1
ATOM 4068 C CA . PRO B 1 162 ? -12.688 -2.648 0.153 1 77.75 162 PRO B CA 1
ATOM 4069 C C . PRO B 1 162 ? -13.359 -3.611 -0.823 1 77.75 162 PRO B C 1
ATOM 4071 O O . PRO B 1 162 ? -13.484 -4.805 -0.533 1 77.75 162 PRO B O 1
ATOM 4074 N N . VAL B 1 163 ? -14.008 -3.082 -1.962 1 71.19 163 VAL B N 1
ATOM 4075 C CA . VAL B 1 163 ? -14.727 -3.887 -2.947 1 71.19 163 VAL B CA 1
ATOM 4076 C C . VAL B 1 163 ? -13.789 -4.938 -3.537 1 71.19 163 VAL B C 1
ATOM 4078 O O . VAL B 1 163 ? -14.164 -6.102 -3.68 1 71.19 163 VAL B O 1
ATOM 4081 N N . GLN B 1 164 ? -12.711 -4.402 -4.098 1 61.5 164 GLN B N 1
ATOM 4082 C CA . GLN B 1 164 ? -11.797 -5.379 -4.688 1 61.5 164 GLN B CA 1
ATOM 4083 C C . GLN B 1 164 ? -10.633 -5.684 -3.75 1 61.5 164 GLN B C 1
ATOM 4085 O O . GLN B 1 164 ? -9.891 -4.781 -3.361 1 61.5 164 GLN B O 1
ATOM 4090 N N . GLN B 1 165 ? -10.82 -6.848 -3.318 1 55.5 165 GLN B N 1
ATOM 4091 C CA . GLN B 1 165 ? -9.805 -7.301 -2.375 1 55.5 165 GLN B CA 1
ATOM 4092 C C . GLN B 1 165 ? -8.398 -7.02 -2.902 1 55.5 165 GLN B C 1
ATOM 4094 O O . GLN B 1 165 ? -7.473 -6.793 -2.123 1 55.5 165 GLN B O 1
ATOM 4099 N N . ASP B 1 166 ? -8.43 -7.113 -4.266 1 56.09 166 ASP B N 1
ATOM 4100 C CA . ASP B 1 166 ? -7.105 -6.891 -4.84 1 56.09 166 ASP B CA 1
ATOM 4101 C C . ASP B 1 166 ? -6.75 -5.402 -4.84 1 56.09 166 ASP B C 1
ATOM 4103 O O . ASP B 1 166 ? -5.625 -5.027 -5.18 1 56.09 166 ASP B O 1
ATOM 4107 N N . LYS B 1 167 ? -7.867 -4.633 -4.387 1 58.28 167 LYS B N 1
ATOM 4108 C CA . LYS B 1 167 ? -7.555 -3.211 -4.297 1 58.28 167 LYS B CA 1
ATOM 4109 C C . LYS B 1 167 ? -7.137 -2.828 -2.879 1 58.28 167 LYS B C 1
ATOM 4111 O O . LYS B 1 167 ? -7.75 -3.268 -1.905 1 58.28 167 LYS B O 1
ATOM 4116 N N . LEU B 1 168 ? -5.883 -2.936 -2.621 1 60.28 168 LEU B N 1
ATOM 4117 C CA . LEU B 1 168 ? -5.242 -2.648 -1.344 1 60.28 168 LEU B CA 1
ATOM 4118 C C . LEU B 1 168 ? -5.957 -1.515 -0.619 1 60.28 168 LEU B C 1
ATOM 4120 O O . LEU B 1 168 ? -6.234 -1.615 0.579 1 60.28 168 LEU B O 1
ATOM 4124 N N . VAL B 1 169 ? -6.348 -0.511 -1.291 1 64.06 169 VAL B N 1
ATOM 4125 C CA . VAL B 1 169 ? -6.973 0.663 -0.69 1 64.06 169 VAL B CA 1
ATOM 4126 C C . VAL B 1 169 ? -7.977 1.271 -1.667 1 64.06 169 VAL B C 1
ATOM 4128 O O . VAL B 1 169 ? -7.742 1.29 -2.877 1 64.06 169 VAL B O 1
ATOM 4131 N N . GLY B 1 170 ? -9.219 1.473 -1.146 1 74.38 170 GLY B N 1
ATOM 4132 C CA . GLY B 1 170 ? -10.227 2.18 -1.92 1 74.38 170 GLY B CA 1
ATOM 4133 C C . GLY B 1 170 ? -10.227 3.676 -1.669 1 74.38 170 GLY B C 1
ATOM 4134 O O . GLY B 1 170 ? -9.203 4.25 -1.289 1 74.38 170 GLY B O 1
ATOM 4135 N N . GLY B 1 171 ? -11.242 4.332 -2.014 1 82.56 171 GLY B N 1
ATOM 4136 C CA . GLY B 1 171 ? -11.422 5.77 -1.887 1 82.56 171 GLY B CA 1
ATOM 4137 C C . GLY B 1 171 ? -12.008 6.18 -0.55 1 82.56 171 GLY B C 1
ATOM 4138 O O . GLY B 1 171 ? -12.008 7.363 -0.206 1 82.56 171 GLY B O 1
ATOM 4139 N N . ASP B 1 172 ? -12.422 5.203 0.317 1 90.81 172 ASP B N 1
ATOM 4140 C CA . ASP B 1 172 ? -12.992 5.531 1.619 1 90.81 172 ASP B CA 1
ATOM 4141 C C . ASP B 1 172 ? -11.898 5.742 2.662 1 90.81 172 ASP B C 1
ATOM 4143 O O . ASP B 1 172 ? -10.914 5.004 2.691 1 90.81 172 ASP B O 1
ATOM 4147 N N . ILE B 1 173 ? -12.109 6.754 3.482 1 93.12 173 ILE B N 1
ATOM 4148 C CA . ILE B 1 173 ? -11.086 7.062 4.473 1 93.12 173 ILE B CA 1
ATOM 4149 C C . ILE B 1 173 ? -11.734 7.289 5.836 1 93.12 173 ILE B C 1
ATOM 4151 O O . ILE B 1 173 ? -12.898 7.68 5.918 1 93.12 173 ILE B O 1
ATOM 4155 N N . TYR B 1 174 ? -11.023 7.043 6.84 1 95.25 174 TYR B N 1
ATOM 4156 C CA . TYR B 1 174 ? -11.383 7.41 8.203 1 95.25 174 TYR B CA 1
ATOM 4157 C C . TYR B 1 174 ? -10.141 7.543 9.078 1 95.25 174 TYR B C 1
ATOM 4159 O O . TYR B 1 174 ? -9.086 6.984 8.758 1 95.25 174 TYR B O 1
ATOM 4167 N N . ASP B 1 175 ? -10.25 8.266 10.039 1 95.12 175 ASP B N 1
ATOM 4168 C CA . ASP B 1 175 ? -9.195 8.398 11.039 1 95.12 175 ASP B CA 1
ATOM 4169 C C . ASP B 1 175 ? -9.734 8.992 12.336 1 95.12 175 ASP B C 1
ATOM 4171 O O . ASP B 1 175 ? -10.812 9.586 12.352 1 95.12 175 ASP B O 1
ATOM 4175 N N . VAL B 1 176 ? -9.07 8.727 13.43 1 95 176 VAL B N 1
ATOM 4176 C CA . VAL B 1 176 ? -9.438 9.219 14.758 1 95 176 VAL B CA 1
ATOM 4177 C C . VAL B 1 176 ? -8.203 9.758 15.469 1 95 176 VAL B C 1
ATOM 4179 O O . VAL B 1 176 ? -7.121 9.172 15.383 1 95 176 VAL B O 1
ATOM 4182 N N . ALA B 1 177 ? -8.352 10.898 16.094 1 93.81 177 ALA B N 1
ATOM 4183 C CA . ALA B 1 177 ? -7.242 11.5 16.828 1 93.81 177 ALA B CA 1
ATOM 4184 C C . ALA B 1 177 ? -7.672 11.938 18.234 1 93.81 177 ALA B C 1
ATOM 4186 O O . ALA B 1 177 ? -8.648 12.672 18.375 1 93.81 177 ALA B O 1
ATOM 4187 N N . ALA B 1 178 ? -6.957 11.469 19.203 1 92.81 178 ALA B N 1
ATOM 4188 C CA . ALA B 1 178 ? -7.113 12 20.547 1 92.81 178 ALA B CA 1
ATOM 4189 C C . ALA B 1 178 ? -6.281 13.266 20.734 1 92.81 178 ALA B C 1
ATOM 4191 O O . ALA B 1 178 ? -5.051 13.211 20.719 1 92.81 178 ALA B O 1
ATOM 4192 N N . THR B 1 179 ? -6.961 14.383 20.891 1 93.25 179 THR B N 1
ATOM 4193 C CA . THR B 1 179 ? -6.27 15.664 20.969 1 93.25 179 THR B CA 1
ATOM 4194 C C . THR B 1 179 ? -6.551 16.344 22.312 1 93.25 179 THR B C 1
ATOM 4196 O O . THR B 1 179 ? -7.43 15.922 23.062 1 93.25 179 THR B O 1
ATOM 4199 N N . PRO B 1 180 ? -5.777 17.422 22.672 1 90 180 PRO B N 1
ATOM 4200 C CA . PRO B 1 180 ? -6.066 18.172 23.891 1 90 180 PRO B CA 1
ATOM 4201 C C . PRO B 1 180 ? -7.453 18.812 23.875 1 90 180 PRO B C 1
ATOM 4203 O O . PRO B 1 180 ? -7.988 19.156 24.938 1 90 180 PRO B O 1
ATOM 4206 N N . TRP B 1 181 ? -8.07 18.938 22.75 1 93.75 181 TRP B N 1
ATOM 4207 C CA . TRP B 1 181 ? -9.383 19.562 22.625 1 93.75 181 TRP B CA 1
ATOM 4208 C C . TRP B 1 181 ? -10.477 18.5 22.547 1 93.75 181 TRP B C 1
ATOM 4210 O O . TRP B 1 181 ? -11.648 18.828 22.312 1 93.75 181 TRP B O 1
ATOM 4220 N N . GLY B 1 182 ? -10.062 17.312 22.75 1 94.19 182 GLY B N 1
ATOM 4221 C CA . GLY B 1 182 ? -11.008 16.203 22.641 1 94.19 182 GLY B CA 1
ATOM 4222 C C . GLY B 1 182 ? -10.672 15.242 21.516 1 94.19 182 GLY B C 1
ATOM 4223 O O . GLY B 1 182 ? -9.562 15.25 21 1 94.19 182 GLY B O 1
ATOM 4224 N N . THR B 1 183 ? -11.688 14.398 21.234 1 95.81 183 THR B N 1
ATOM 4225 C CA . THR B 1 183 ? -11.484 13.398 20.188 1 95.81 183 THR B CA 1
ATOM 4226 C C . THR B 1 183 ? -12.023 13.906 18.859 1 95.81 183 THR B C 1
ATOM 4228 O O . THR B 1 183 ? -13.156 14.375 18.766 1 95.81 183 THR B O 1
ATOM 4231 N N . ARG B 1 184 ? -11.195 13.875 17.875 1 97.69 184 ARG B N 1
ATOM 4232 C CA . ARG B 1 184 ? -11.594 14.234 16.516 1 97.69 184 ARG B CA 1
ATOM 4233 C C . ARG B 1 184 ? -11.781 12.992 15.648 1 97.69 184 ARG B C 1
ATOM 4235 O O . ARG B 1 184 ? -10.953 12.078 15.68 1 97.69 184 ARG B O 1
ATOM 4242 N N . VAL B 1 185 ? -12.875 12.945 14.891 1 97.75 185 VAL B N 1
ATOM 4243 C CA . VAL B 1 185 ? -13.172 11.797 14.039 1 97.75 185 VAL B CA 1
ATOM 4244 C C . VAL B 1 185 ? -13.398 12.266 12.602 1 97.75 185 VAL B C 1
ATOM 4246 O O . VAL B 1 185 ? -14.078 13.266 12.367 1 97.75 185 VAL B O 1
ATOM 4249 N N . LEU B 1 186 ? -12.797 11.578 11.688 1 98.19 186 LEU B N 1
ATOM 4250 C CA . LEU B 1 186 ? -12.953 11.844 10.266 1 98.19 186 LEU B CA 1
ATOM 4251 C C . LEU B 1 186 ? -13.469 10.602 9.539 1 98.19 186 LEU B C 1
ATOM 4253 O O . LEU B 1 186 ? -12.977 9.492 9.773 1 98.19 186 LEU B O 1
ATOM 4257 N N . ILE B 1 187 ? -14.453 10.719 8.742 1 97.69 187 ILE B N 1
ATOM 4258 C CA . ILE B 1 187 ? -14.844 9.719 7.758 1 97.69 187 ILE B CA 1
ATOM 4259 C C . ILE B 1 187 ? -15.148 10.398 6.426 1 97.69 187 ILE B C 1
ATOM 4261 O O . ILE B 1 187 ? -15.688 11.5 6.395 1 97.69 187 ILE B O 1
ATOM 4265 N N . GLY B 1 188 ? -14.727 9.789 5.363 1 96.69 188 GLY B N 1
ATOM 4266 C CA . GLY B 1 188 ? -14.953 10.406 4.066 1 96.69 188 GLY B CA 1
ATOM 4267 C C . GLY B 1 188 ? -14.836 9.438 2.91 1 96.69 188 GLY B C 1
ATOM 4268 O O . GLY B 1 188 ? -14.602 8.242 3.117 1 96.69 188 GLY B O 1
ATOM 4269 N N . ASP B 1 189 ? -15.086 10.016 1.726 1 95.31 189 ASP B N 1
ATOM 4270 C CA . ASP B 1 189 ? -15.047 9.273 0.47 1 95.31 189 ASP B CA 1
ATOM 4271 C C . ASP B 1 189 ? -14.469 10.125 -0.656 1 95.31 189 ASP B C 1
ATOM 4273 O O . ASP B 1 189 ? -15.016 11.18 -0.985 1 95.31 189 ASP B O 1
ATOM 4277 N N . VAL B 1 190 ? -13.414 9.547 -1.225 1 94.38 190 VAL B N 1
ATOM 4278 C CA . VAL B 1 190 ? -12.773 10.242 -2.338 1 94.38 190 VAL B CA 1
ATOM 4279 C C . VAL B 1 190 ? -13.5 9.914 -3.641 1 94.38 190 VAL B C 1
ATOM 4281 O O . VAL B 1 190 ? -13.828 8.75 -3.898 1 94.38 190 VAL B O 1
ATOM 4284 N N . GLN B 1 191 ? -13.758 10.914 -4.398 1 92.44 191 GLN B N 1
ATOM 4285 C CA . GLN B 1 191 ? -14.406 10.695 -5.688 1 92.44 191 GLN B CA 1
ATOM 4286 C C . GLN B 1 191 ? -13.516 9.875 -6.617 1 92.44 191 GLN B C 1
ATOM 4288 O O . GLN B 1 191 ? -12.336 10.18 -6.789 1 92.44 191 GLN B O 1
ATOM 4293 N N . GLY B 1 192 ? -14.102 8.977 -7.215 1 83.06 192 GLY B N 1
ATOM 4294 C CA . GLY B 1 192 ? -13.383 8.188 -8.195 1 83.06 192 GLY B CA 1
ATOM 4295 C C . GLY B 1 192 ? -12.836 6.891 -7.633 1 83.06 192 GLY B C 1
ATOM 4296 O O . GLY B 1 192 ? -13.047 6.578 -6.457 1 83.06 192 GLY B O 1
ATOM 4297 N N . LYS B 1 193 ? -12.266 6.152 -8.492 1 76.12 193 LYS B N 1
ATOM 4298 C CA . LYS B 1 193 ? -11.727 4.855 -8.102 1 76.12 193 LYS B CA 1
ATOM 4299 C C . LYS B 1 193 ? -10.305 4.68 -8.625 1 76.12 193 LYS B C 1
ATOM 4301 O O . LYS B 1 193 ? -9.852 5.434 -9.492 1 76.12 193 LYS B O 1
ATOM 4306 N N . GLY B 1 194 ? -9.586 3.82 -7.953 1 73.56 194 GLY B N 1
ATOM 4307 C CA . GLY B 1 194 ? -8.258 3.48 -8.438 1 73.56 194 GLY B CA 1
ATOM 4308 C C . GLY B 1 194 ? -7.152 4.23 -7.73 1 73.56 194 GLY B C 1
ATOM 4309 O O . GLY B 1 194 ? -7.355 4.758 -6.633 1 73.56 194 GLY B O 1
ATOM 4310 N N . LEU B 1 195 ? -6.012 4.32 -8.383 1 72.94 195 LEU B N 1
ATOM 4311 C CA . LEU B 1 195 ? -4.777 4.785 -7.766 1 72.94 195 LEU B CA 1
ATOM 4312 C C . LEU B 1 195 ? -4.836 6.285 -7.488 1 72.94 195 LEU B C 1
ATOM 4314 O O . LEU B 1 195 ? -4.406 6.738 -6.426 1 72.94 195 LEU B O 1
ATOM 4318 N N . PRO B 1 196 ? -5.406 7.062 -8.422 1 77.5 196 PRO B N 1
ATOM 4319 C CA . PRO B 1 196 ? -5.488 8.492 -8.117 1 77.5 196 PRO B CA 1
ATOM 4320 C C . PRO B 1 196 ? -6.332 8.781 -6.871 1 77.5 196 PRO B C 1
ATOM 4322 O O . PRO B 1 196 ? -6.008 9.688 -6.102 1 77.5 196 PRO B O 1
ATOM 4325 N N . ALA B 1 197 ? -7.332 8 -6.691 1 84.06 197 ALA B N 1
ATOM 4326 C CA . ALA B 1 197 ? -8.18 8.18 -5.512 1 84.06 197 ALA B CA 1
ATOM 4327 C C . ALA B 1 197 ? -7.418 7.828 -4.238 1 84.06 197 ALA B C 1
ATOM 4329 O O . ALA B 1 197 ? -7.613 8.461 -3.195 1 84.06 197 ALA B O 1
ATOM 4330 N N . ILE B 1 198 ? -6.605 6.898 -4.367 1 81.19 198 ILE B N 1
ATOM 4331 C CA . ILE B 1 198 ? -5.824 6.457 -3.221 1 81.19 198 ILE B CA 1
ATOM 4332 C C . ILE B 1 198 ? -4.832 7.547 -2.82 1 81.19 198 ILE B C 1
ATOM 4334 O O . ILE B 1 198 ? -4.617 7.793 -1.632 1 81.19 198 ILE B O 1
ATOM 4338 N N . GLY B 1 199 ? -4.215 8.156 -3.789 1 84.06 199 GLY B N 1
ATOM 4339 C CA . GLY B 1 199 ? -3.328 9.273 -3.5 1 84.06 199 GLY B CA 1
ATOM 4340 C C . GLY B 1 199 ? -4.012 10.398 -2.746 1 84.06 199 GLY B C 1
ATOM 4341 O O . GLY B 1 199 ? -3.465 10.922 -1.775 1 84.06 199 GLY B O 1
ATOM 4342 N N . MET B 1 200 ? -5.176 10.719 -3.195 1 90.5 200 MET B N 1
ATOM 4343 C CA . MET B 1 200 ? -5.973 11.742 -2.525 1 90.5 200 MET B CA 1
ATOM 4344 C C . MET B 1 200 ? -6.34 11.305 -1.11 1 90.5 200 MET B C 1
ATOM 4346 O O . MET B 1 200 ? -6.293 12.109 -0.177 1 90.5 200 MET B O 1
ATOM 4350 N N . ALA B 1 201 ? -6.664 10.062 -1.017 1 89.75 201 ALA B N 1
ATOM 4351 C CA . ALA B 1 201 ? -7.012 9.523 0.294 1 89.75 201 ALA B CA 1
ATOM 4352 C C . ALA B 1 201 ? -5.848 9.664 1.272 1 89.75 201 ALA B C 1
ATOM 4354 O O . ALA B 1 201 ? -6.035 10.109 2.406 1 89.75 201 ALA B O 1
ATOM 4355 N N . ILE B 1 202 ? -4.699 9.344 0.834 1 86.5 202 ILE B N 1
ATOM 4356 C CA . ILE B 1 202 ? -3.496 9.414 1.656 1 86.5 202 ILE B CA 1
ATOM 4357 C C . ILE B 1 202 ? -3.23 10.859 2.068 1 86.5 202 ILE B C 1
ATOM 4359 O O . ILE B 1 202 ? -2.912 11.133 3.229 1 86.5 202 ILE B O 1
ATOM 4363 N N . ASP B 1 203 ? -3.424 11.781 1.173 1 90.44 203 ASP B N 1
ATOM 4364 C CA . ASP B 1 203 ? -3.184 13.188 1.454 1 90.44 203 ASP B CA 1
ATOM 4365 C C . ASP B 1 203 ? -4.172 13.719 2.49 1 90.44 203 ASP B C 1
ATOM 4367 O O . ASP B 1 203 ? -3.793 14.469 3.395 1 90.44 203 ASP B O 1
ATOM 4371 N N . VAL B 1 204 ? -5.367 13.352 2.354 1 94.25 204 VAL B N 1
ATOM 4372 C CA . VAL B 1 204 ? -6.398 13.852 3.256 1 94.25 204 VAL B CA 1
ATOM 4373 C C . VAL B 1 204 ? -6.195 13.266 4.652 1 94.25 204 VAL B C 1
ATOM 4375 O O . VAL B 1 204 ? -6.273 13.984 5.648 1 94.25 204 VAL B O 1
ATOM 4378 N N . VAL B 1 205 ? -5.938 11.992 4.727 1 92.69 205 VAL B N 1
ATOM 4379 C CA . VAL B 1 205 ? -5.703 11.352 6.012 1 92.69 205 VAL B CA 1
ATOM 4380 C C . VAL B 1 205 ? -4.453 11.938 6.664 1 92.69 205 VAL B C 1
ATOM 4382 O O . VAL B 1 205 ? -4.438 12.195 7.867 1 92.69 205 VAL B O 1
ATOM 4385 N N . GLY B 1 206 ? -3.449 12.148 5.887 1 89.81 206 GLY B N 1
ATOM 4386 C CA . GLY B 1 206 ? -2.248 12.789 6.398 1 89.81 206 GLY B CA 1
ATOM 4387 C C . GLY B 1 206 ? -2.5 14.188 6.93 1 89.81 206 GLY B C 1
ATOM 4388 O O . GLY B 1 206 ? -1.987 14.555 7.988 1 89.81 206 GLY B O 1
ATOM 4389 N N . ALA B 1 207 ? -3.236 14.953 6.215 1 93.56 207 ALA B N 1
ATOM 4390 C CA . ALA B 1 207 ? -3.6 16.297 6.652 1 93.56 207 ALA B CA 1
ATOM 4391 C C . ALA B 1 207 ? -4.371 16.25 7.969 1 93.56 207 ALA B C 1
ATOM 4393 O O . ALA B 1 207 ? -4.141 17.078 8.859 1 93.56 207 ALA B O 1
ATOM 4394 N N . PHE B 1 208 ? -5.273 15.312 8.109 1 95.88 208 PHE B N 1
ATOM 4395 C CA . PHE B 1 208 ? -6.051 15.164 9.336 1 95.88 208 PHE B CA 1
ATOM 4396 C C . PHE B 1 208 ? -5.145 14.852 10.523 1 95.88 208 PHE B C 1
ATOM 4398 O O . PHE B 1 208 ? -5.289 15.445 11.594 1 95.88 208 PHE B O 1
ATOM 4405 N N . ARG B 1 209 ? -4.289 13.984 10.328 1 91 209 ARG B N 1
ATOM 4406 C CA . ARG B 1 209 ? -3.41 13.555 11.414 1 91 209 ARG B CA 1
ATOM 4407 C C . ARG B 1 209 ? -2.568 14.711 11.93 1 91 209 ARG B C 1
ATOM 4409 O O . ARG B 1 209 ? -2.301 14.805 13.133 1 91 209 ARG B O 1
ATOM 4416 N N . GLU B 1 210 ? -2.229 15.547 11.023 1 89.69 210 GLU B N 1
ATOM 4417 C CA . GLU B 1 210 ? -1.425 16.703 11.422 1 89.69 210 GLU B CA 1
ATOM 4418 C C . GLU B 1 210 ? -2.301 17.828 11.977 1 89.69 210 GLU B C 1
ATOM 4420 O O . GLU B 1 210 ? -2.043 18.344 13.062 1 89.69 210 GLU B O 1
ATOM 4425 N N . ALA B 1 211 ? -3.322 18.141 11.297 1 93.56 211 ALA B N 1
ATOM 4426 C CA . ALA B 1 211 ? -4.137 19.312 11.609 1 93.56 211 ALA B CA 1
ATOM 4427 C C . ALA B 1 211 ? -4.98 19.078 12.859 1 93.56 211 ALA B C 1
ATOM 4429 O O . ALA B 1 211 ? -5.305 20.016 13.578 1 93.56 211 ALA B O 1
ATOM 4430 N N . ALA B 1 212 ? -5.352 17.844 13.086 1 95.12 212 ALA B N 1
ATOM 4431 C CA . ALA B 1 212 ? -6.188 17.531 14.242 1 95.12 212 ALA B CA 1
ATOM 4432 C C . ALA B 1 212 ? -5.516 17.969 15.539 1 95.12 212 ALA B C 1
ATOM 4434 O O . ALA B 1 212 ? -6.188 18.375 16.484 1 95.12 212 ALA B O 1
ATOM 4435 N N . HIS B 1 213 ? -4.215 17.953 15.578 1 91.31 213 HIS B N 1
ATOM 4436 C CA . HIS B 1 213 ? -3.471 18.281 16.797 1 91.31 213 HIS B CA 1
ATOM 4437 C C . HIS B 1 213 ? -3.043 19.734 16.797 1 91.31 213 HIS B C 1
ATOM 4439 O O . HIS B 1 213 ? -2.658 20.281 17.844 1 91.31 213 HIS B O 1
ATOM 4445 N N . ARG B 1 214 ? -3.156 20.344 15.719 1 89.06 214 ARG B N 1
ATOM 4446 C CA . ARG B 1 214 ? -2.668 21.719 15.602 1 89.06 214 ARG B CA 1
ATOM 4447 C C . ARG B 1 214 ? -3.816 22.719 15.68 1 89.06 214 ARG B C 1
ATOM 4449 O O . ARG B 1 214 ? -3.695 23.75 16.328 1 89.06 214 ARG B O 1
ATOM 4456 N N . GLU B 1 215 ? -4.898 22.391 15.008 1 94.12 215 GLU B N 1
ATOM 4457 C CA . GLU B 1 215 ? -6.02 23.328 14.906 1 94.12 215 GLU B CA 1
ATOM 4458 C C . GLU B 1 215 ? -6.961 23.188 16.094 1 94.12 215 GLU B C 1
ATOM 4460 O O . GLU B 1 215 ? -7.5 22.094 16.344 1 94.12 215 GLU B O 1
ATOM 4465 N N . PRO B 1 216 ? -7.234 24.25 16.766 1 94.19 216 PRO B N 1
ATOM 4466 C CA . PRO B 1 216 ? -8.094 24.172 17.938 1 94.19 216 PRO B CA 1
ATOM 4467 C C . PRO B 1 216 ? -9.57 23.984 17.594 1 94.19 216 PRO B C 1
ATOM 4469 O O . PRO B 1 216 ? -10.328 23.406 18.359 1 94.19 216 PRO B O 1
ATOM 4472 N N . THR B 1 217 ? -10.016 24.531 16.453 1 95.62 217 THR B N 1
ATOM 4473 C CA . THR B 1 217 ? -11.422 24.453 16.094 1 95.62 217 THR B CA 1
ATOM 4474 C C . THR B 1 217 ? -11.648 23.406 15.008 1 95.62 217 THR B C 1
ATOM 4476 O O . THR B 1 217 ? -10.75 23.141 14.203 1 95.62 217 THR B O 1
ATOM 4479 N N . VAL B 1 218 ? -12.836 22.859 14.969 1 96.69 218 VAL B N 1
ATOM 4480 C CA . VAL B 1 218 ? -13.18 21.844 13.969 1 96.69 218 VAL B CA 1
ATOM 4481 C C . VAL B 1 218 ? -13.219 22.484 12.586 1 96.69 218 VAL B C 1
ATOM 4483 O O . VAL B 1 218 ? -12.812 21.875 11.594 1 96.69 218 VAL B O 1
ATOM 4486 N N . THR B 1 219 ? -13.68 23.75 12.477 1 96.06 219 THR B N 1
ATOM 4487 C CA . THR B 1 219 ? -13.742 24.453 11.203 1 96.06 219 THR B CA 1
ATOM 4488 C C . THR B 1 219 ? -12.344 24.672 10.625 1 96.06 219 THR B C 1
ATOM 4490 O O . THR B 1 219 ? -12.125 24.516 9.422 1 96.06 219 THR B O 1
ATOM 4493 N N . ALA B 1 220 ? -11.391 25.016 11.516 1 95.5 220 ALA B N 1
ATOM 4494 C CA . ALA B 1 220 ? -10.008 25.188 11.07 1 95.5 220 ALA B CA 1
ATOM 4495 C C . ALA B 1 220 ? -9.414 23.875 10.594 1 95.5 220 ALA B C 1
ATOM 4497 O O . ALA B 1 220 ? -8.633 23.844 9.641 1 95.5 220 ALA B O 1
ATOM 4498 N N . LEU B 1 221 ? -9.773 22.859 11.305 1 96.75 221 LEU B N 1
ATOM 4499 C CA . LEU B 1 221 ? -9.359 21.516 10.891 1 96.75 221 LEU B CA 1
ATOM 4500 C C . LEU B 1 221 ? -9.883 21.203 9.492 1 96.75 221 LEU B C 1
ATOM 4502 O O . LEU B 1 221 ? -9.133 20.766 8.625 1 96.75 221 LEU B O 1
ATOM 4506 N N . VAL B 1 222 ? -11.133 21.469 9.219 1 97.31 222 VAL B N 1
ATOM 4507 C CA . VAL B 1 222 ? -11.758 21.188 7.93 1 97.31 222 VAL B CA 1
ATOM 4508 C C . VAL B 1 222 ? -11.125 22.062 6.848 1 97.31 222 VAL B C 1
ATOM 4510 O O . VAL B 1 222 ? -10.953 21.609 5.711 1 97.31 222 VAL B O 1
ATOM 4513 N N . ASP B 1 223 ? -10.773 23.281 7.223 1 95.12 223 ASP B N 1
ATOM 4514 C CA . ASP B 1 223 ? -10.102 24.156 6.277 1 95.12 223 ASP B CA 1
ATOM 4515 C C . ASP B 1 223 ? -8.75 23.578 5.852 1 95.12 223 ASP B C 1
ATOM 4517 O O . ASP B 1 223 ? -8.344 23.734 4.699 1 95.12 223 ASP B O 1
ATOM 4521 N N . SER B 1 224 ? -8.07 23 6.797 1 94.88 224 SER B N 1
ATOM 4522 C CA . SER B 1 224 ? -6.805 22.344 6.48 1 94.88 224 SER B CA 1
ATOM 4523 C C . SER B 1 224 ? -7.008 21.172 5.516 1 94.88 224 SER B C 1
ATOM 4525 O O . SER B 1 224 ? -6.188 20.953 4.621 1 94.88 224 SER B O 1
ATOM 4527 N N . LEU B 1 225 ? -8.078 20.422 5.719 1 97.06 225 LEU B N 1
ATOM 4528 C CA . LEU B 1 225 ? -8.391 19.328 4.809 1 97.06 225 LEU B CA 1
ATOM 4529 C C . LEU B 1 225 ? -8.727 19.859 3.416 1 97.06 225 LEU B C 1
ATOM 4531 O O . LEU B 1 225 ? -8.289 19.281 2.412 1 97.06 225 LEU B O 1
ATOM 4535 N N . GLU B 1 226 ? -9.477 20.938 3.381 1 96.12 226 GLU B N 1
ATOM 4536 C CA . GLU B 1 226 ? -9.797 21.625 2.125 1 96.12 226 GLU B CA 1
ATOM 4537 C C . GLU B 1 226 ? -8.523 22.016 1.377 1 96.12 226 GLU B C 1
ATOM 4539 O O . GLU B 1 226 ? -8.406 21.766 0.174 1 96.12 226 GLU B O 1
ATOM 4544 N N . ALA B 1 227 ? -7.641 22.562 2.092 1 93.56 227 ALA B N 1
ATOM 4545 C CA . ALA B 1 227 ? -6.383 23.016 1.499 1 93.56 227 ALA B CA 1
ATOM 4546 C C . ALA B 1 227 ? -5.594 21.844 0.937 1 93.56 227 ALA B C 1
ATOM 4548 O O . ALA B 1 227 ? -4.953 21.953 -0.11 1 93.56 227 ALA B O 1
ATOM 4549 N N . ALA B 1 228 ? -5.594 20.75 1.657 1 94 228 ALA B N 1
ATOM 4550 C CA . ALA B 1 228 ? -4.887 19.562 1.204 1 94 228 ALA B CA 1
ATOM 4551 C C . ALA B 1 228 ? -5.469 19.047 -0.111 1 94 228 ALA B C 1
ATOM 4553 O O . ALA B 1 228 ? -4.723 18.656 -1.019 1 94 228 ALA B O 1
ATOM 4554 N N . VAL B 1 229 ? -6.77 19.016 -0.23 1 95.88 229 VAL B N 1
ATOM 4555 C CA . VAL B 1 229 ? -7.438 18.547 -1.439 1 95.88 229 VAL B CA 1
ATOM 4556 C C . VAL B 1 229 ? -7.113 19.484 -2.604 1 95.88 229 VAL B C 1
ATOM 4558 O O . VAL B 1 229 ? -6.801 19.031 -3.705 1 95.88 229 VAL B O 1
ATOM 4561 N N . VAL B 1 230 ? -7.16 20.75 -2.324 1 94.0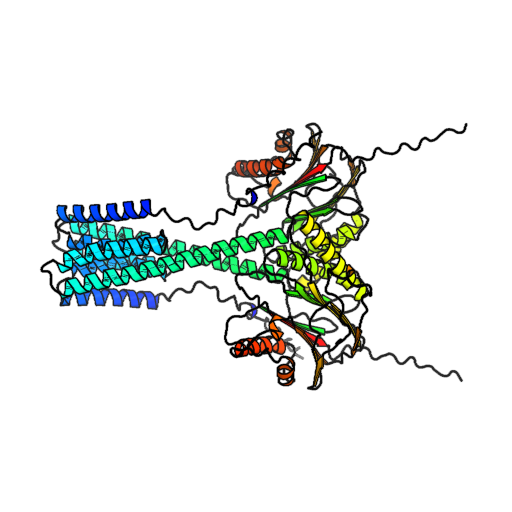6 230 VAL B N 1
ATOM 4562 C CA . VAL B 1 230 ? -6.887 21.75 -3.352 1 94.06 230 VAL B CA 1
ATOM 4563 C C . VAL B 1 230 ? -5.445 21.625 -3.834 1 94.06 230 VAL B C 1
ATOM 4565 O O . VAL B 1 230 ? -5.176 21.688 -5.035 1 94.06 230 VAL B O 1
ATOM 4568 N N . ARG B 1 231 ? -4.551 21.469 -2.939 1 90.44 231 ARG B N 1
ATOM 4569 C CA . ARG B 1 231 ? -3.141 21.297 -3.281 1 90.44 231 ARG B CA 1
ATOM 4570 C C . ARG B 1 231 ? -2.93 20.047 -4.133 1 90.44 231 ARG B C 1
ATOM 4572 O O . ARG B 1 231 ? -2.189 20.078 -5.117 1 90.44 231 ARG B O 1
ATOM 4579 N N . HIS B 1 232 ? -3.52 18.969 -3.682 1 90.69 232 HIS B N 1
ATOM 4580 C CA . HIS B 1 232 ? -3.416 17.734 -4.457 1 90.69 232 HIS B CA 1
ATOM 4581 C C . HIS B 1 232 ? -3.916 17.938 -5.887 1 90.69 232 HIS B C 1
ATOM 4583 O O . HIS B 1 232 ? -3.297 17.469 -6.84 1 90.69 232 HIS B O 1
ATOM 4589 N N . ASN B 1 233 ? -5.02 18.594 -6.004 1 92.69 233 ASN B N 1
ATOM 4590 C CA . ASN B 1 233 ? -5.59 18.844 -7.324 1 92.69 233 ASN B CA 1
ATOM 4591 C C . ASN B 1 233 ? -4.676 19.734 -8.164 1 92.69 233 ASN B C 1
ATOM 4593 O O . ASN B 1 233 ? -4.605 19.578 -9.391 1 92.69 233 ASN B O 1
ATOM 4597 N N . GLY B 1 234 ? -4.051 20.641 -7.531 1 88.31 234 GLY B N 1
ATOM 4598 C CA . GLY B 1 234 ? -3.072 21.453 -8.234 1 88.31 234 GLY B CA 1
ATOM 4599 C C . GLY B 1 234 ? -1.956 20.641 -8.859 1 88.31 234 GLY B C 1
ATOM 4600 O O . GLY B 1 234 ? -1.598 20.859 -10.016 1 88.31 234 GLY B O 1
ATOM 4601 N N . TYR B 1 235 ? -1.425 19.75 -8.102 1 82.81 235 TYR B N 1
ATOM 4602 C CA . TYR B 1 235 ? -0.375 18.875 -8.602 1 82.81 235 TYR B CA 1
ATOM 4603 C C . TYR B 1 235 ? -0.91 17.953 -9.695 1 82.81 235 TYR B C 1
ATOM 4605 O O . TYR B 1 235 ? -0.214 17.672 -10.672 1 82.81 235 TYR B O 1
ATOM 4613 N N . ALA B 1 236 ? -2.102 17.406 -9.461 1 85 236 ALA B N 1
ATOM 4614 C CA . ALA B 1 236 ? -2.73 16.547 -10.453 1 85 236 ALA B CA 1
ATOM 4615 C C . ALA B 1 236 ? -2.914 17.266 -11.781 1 85 236 ALA B C 1
ATOM 4617 O O . ALA B 1 236 ? -2.701 16.688 -12.844 1 85 236 ALA B O 1
ATOM 4618 N N . GLU B 1 237 ? -3.289 18.5 -11.68 1 86.5 237 GLU B N 1
ATOM 4619 C CA . GLU B 1 237 ? -3.467 19.312 -12.875 1 86.5 237 GLU B CA 1
ATOM 4620 C C . GLU B 1 237 ? -2.158 19.453 -13.648 1 86.5 237 GLU B C 1
ATOM 4622 O O . GLU B 1 237 ? -2.146 19.391 -14.875 1 86.5 237 GLU B O 1
ATOM 4627 N N . GLN B 1 238 ? -1.109 19.656 -12.992 1 78.5 238 GLN B N 1
ATOM 4628 C CA . GLN B 1 238 ? 0.208 19.781 -13.609 1 78.5 238 GLN B CA 1
ATOM 4629 C C . GLN B 1 238 ? 0.598 18.5 -14.336 1 78.5 238 GLN B C 1
ATOM 4631 O O . GLN B 1 238 ? 1.369 18.531 -15.297 1 78.5 238 GLN B O 1
ATOM 4636 N N . ARG B 1 239 ? -0.015 17.422 -13.961 1 79.19 239 ARG B N 1
ATOM 4637 C CA . ARG B 1 239 ? 0.309 16.125 -14.555 1 79.19 239 ARG B CA 1
ATOM 4638 C C . ARG B 1 239 ? -0.75 15.703 -15.562 1 79.19 239 ARG B C 1
ATOM 4640 O O . ARG B 1 239 ? -0.744 14.562 -16.031 1 79.19 239 ARG B O 1
ATOM 4647 N N . GLY B 1 240 ? -1.704 16.453 -15.742 1 82.75 240 GLY B N 1
ATOM 4648 C CA . GLY B 1 240 ? -2.768 16.156 -16.688 1 82.75 240 GLY B CA 1
ATOM 4649 C C . GLY B 1 240 ? -3.805 15.188 -16.141 1 82.75 240 GLY B C 1
ATOM 4650 O O . GLY B 1 240 ? -4.453 14.469 -16.891 1 82.75 240 GLY B O 1
ATOM 4651 N N . GLU B 1 241 ? -3.898 15.117 -14.852 1 84.12 241 GLU B N 1
ATOM 4652 C CA . GLU B 1 241 ? -4.883 14.258 -14.203 1 84.12 241 GLU B CA 1
ATOM 4653 C C . GLU B 1 241 ? -6.125 15.039 -13.805 1 84.12 241 GLU B C 1
ATOM 4655 O O . GLU B 1 241 ? -6.051 16.25 -13.547 1 84.12 241 GLU B O 1
ATOM 4660 N N . PRO B 1 242 ? -7.211 14.359 -13.773 1 88.19 242 PRO B N 1
ATOM 4661 C CA . PRO B 1 242 ? -8.438 15.062 -13.406 1 88.19 242 PRO B CA 1
ATOM 4662 C C . PRO B 1 242 ? -8.477 15.453 -11.93 1 88.19 242 PRO B C 1
ATOM 4664 O O . PRO B 1 242 ? -7.887 14.766 -11.094 1 88.19 242 PRO B O 1
ATOM 4667 N N . GLU B 1 243 ? -9.227 16.562 -11.688 1 91.56 243 GLU B N 1
ATOM 4668 C CA . GLU B 1 243 ? -9.461 16.984 -10.312 1 91.56 243 GLU B CA 1
ATOM 4669 C C . GLU B 1 243 ? -10.461 16.062 -9.625 1 91.56 243 GLU B C 1
ATOM 4671 O O . GLU B 1 243 ? -11.25 15.383 -10.281 1 91.56 243 GLU B O 1
ATOM 4676 N N . ARG B 1 244 ? -10.336 16.062 -8.32 1 93.69 244 ARG B N 1
ATOM 4677 C CA . ARG B 1 244 ? -11.227 15.227 -7.52 1 93.69 244 ARG B CA 1
ATOM 4678 C C . ARG B 1 244 ? -11.711 15.969 -6.281 1 93.69 244 ARG B C 1
ATOM 4680 O O . ARG B 1 244 ? -11.109 16.969 -5.879 1 93.69 244 ARG B O 1
ATOM 4687 N N . PHE B 1 245 ? -12.836 15.5 -5.77 1 96.38 245 PHE B N 1
ATOM 4688 C CA . PHE B 1 245 ? -13.312 16.047 -4.504 1 96.38 245 PHE B CA 1
ATOM 4689 C C . PHE B 1 245 ? -13.492 14.93 -3.475 1 96.38 245 PHE B C 1
ATOM 4691 O O . PHE B 1 245 ? -13.406 13.75 -3.811 1 96.38 245 PHE B O 1
ATOM 4698 N N . VAL B 1 246 ? -13.664 15.273 -2.236 1 97.38 246 VAL B N 1
ATOM 4699 C CA . VAL B 1 246 ? -13.812 14.328 -1.131 1 97.38 246 VAL B CA 1
ATOM 4700 C C . VAL B 1 246 ? -15.031 14.703 -0.293 1 97.38 246 VAL B C 1
ATOM 4702 O O . VAL B 1 246 ? -15.164 15.844 0.158 1 97.38 246 VAL B O 1
ATOM 4705 N N . THR B 1 247 ? -15.961 13.82 -0.13 1 97.31 247 THR B N 1
ATOM 4706 C CA . THR B 1 247 ? -17 14.008 0.87 1 97.31 247 THR B CA 1
ATOM 4707 C C . THR B 1 247 ? -16.5 13.617 2.258 1 97.31 247 THR B C 1
ATOM 4709 O O . THR B 1 247 ? -15.688 12.703 2.395 1 97.31 247 THR B O 1
ATOM 4712 N N . ALA B 1 248 ? -16.969 14.344 3.273 1 97.69 248 ALA B N 1
ATOM 4713 C CA . ALA B 1 248 ? -16.406 14.047 4.586 1 97.69 248 ALA B CA 1
ATOM 4714 C C . ALA B 1 248 ? -17.328 14.516 5.703 1 97.69 248 ALA B C 1
ATOM 4716 O O . ALA B 1 248 ? -18.141 15.422 5.504 1 97.69 248 ALA B O 1
ATOM 4717 N N . VAL B 1 249 ? -17.25 13.883 6.773 1 97.69 249 VAL B N 1
ATOM 4718 C CA . VAL B 1 249 ? -17.797 14.297 8.062 1 97.69 249 VAL B CA 1
ATOM 4719 C C . VAL B 1 249 ? -16.656 14.398 9.086 1 97.69 249 VAL B C 1
ATOM 4721 O O . VAL B 1 249 ? -15.82 13.5 9.18 1 97.69 249 VAL B O 1
ATOM 4724 N N . VAL B 1 250 ? -16.594 15.492 9.797 1 98.06 250 VAL B N 1
ATOM 4725 C CA . VAL B 1 250 ? -15.625 15.68 10.875 1 98.06 250 VAL B CA 1
ATOM 4726 C C . VAL B 1 250 ? -16.359 15.953 12.188 1 98.06 250 VAL B C 1
ATOM 4728 O O . VAL B 1 250 ? -17.203 16.844 12.25 1 98.06 250 VAL B O 1
ATOM 4731 N N . LEU B 1 251 ? -15.992 15.195 13.203 1 97.56 251 LEU B N 1
ATOM 4732 C CA . LEU B 1 251 ? -16.578 15.336 14.531 1 97.56 251 LEU B CA 1
ATOM 4733 C C . LEU B 1 251 ? -15.539 15.836 15.531 1 97.56 251 LEU B C 1
ATOM 4735 O O . LEU B 1 251 ? -14.352 15.516 15.414 1 97.56 251 LEU B O 1
ATOM 4739 N N . GLY B 1 252 ? -15.969 16.641 16.453 1 97.19 252 GLY B N 1
ATOM 4740 C CA . GLY B 1 252 ? -15.211 17.016 17.641 1 97.19 252 GLY B CA 1
ATOM 4741 C C . GLY B 1 252 ? -15.938 16.703 18.938 1 97.19 252 GLY B C 1
ATOM 4742 O O . GLY B 1 252 ? -16.875 17.422 19.297 1 97.19 252 GLY B O 1
ATOM 4743 N N . VAL B 1 253 ? -15.469 15.695 19.609 1 96.12 253 VAL B N 1
ATOM 4744 C CA . VAL B 1 253 ? -16.109 15.266 20.844 1 96.12 253 VAL B CA 1
ATOM 4745 C C . VAL B 1 253 ? -15.234 15.656 22.031 1 96.12 253 VAL B C 1
ATOM 4747 O O . VAL B 1 253 ? -14.086 15.227 22.141 1 96.12 253 VAL B O 1
ATOM 4750 N N . ASP B 1 254 ? -15.68 16.453 22.828 1 92.44 254 ASP B N 1
ATOM 4751 C CA . ASP B 1 254 ? -14.961 16.828 24.047 1 92.44 254 ASP B CA 1
ATOM 4752 C C . ASP B 1 254 ? -15.766 16.469 25.297 1 92.44 254 ASP B C 1
ATOM 4754 O O . ASP B 1 254 ? -16.641 15.594 25.25 1 92.44 254 ASP B O 1
ATOM 4758 N N . THR B 1 255 ? -15.453 17.031 26.438 1 87.56 255 THR B N 1
ATOM 4759 C CA . THR B 1 255 ? -16.062 16.656 27.703 1 87.56 255 THR B CA 1
ATOM 4760 C C . THR B 1 255 ? -17.438 17.297 27.844 1 87.56 255 THR B C 1
ATOM 4762 O O . THR B 1 255 ? -18.188 16.969 28.766 1 87.56 255 THR B O 1
ATOM 4765 N N . GLY B 1 256 ? -17.75 18.188 26.922 1 86.88 256 GLY B N 1
ATOM 4766 C CA . GLY B 1 256 ? -19.031 18.859 26.984 1 86.88 256 GLY B CA 1
ATOM 4767 C C . GLY B 1 256 ? -20.188 17.969 26.547 1 86.88 256 GLY B C 1
ATOM 4768 O O . GLY B 1 256 ? -19.969 16.875 26.031 1 86.88 256 GLY B O 1
ATOM 4769 N N . ALA B 1 257 ? -21.375 18.453 26.781 1 84.38 257 ALA B N 1
ATOM 4770 C CA . ALA B 1 257 ? -22.594 17.703 26.453 1 84.38 257 ALA B CA 1
ATOM 4771 C C . ALA B 1 257 ? -22.875 17.75 24.953 1 84.38 257 ALA B C 1
ATOM 4773 O O . ALA B 1 257 ? -23.516 16.844 24.406 1 84.38 257 ALA B O 1
ATOM 4774 N N . GLU B 1 258 ? -22.406 18.766 24.359 1 91.62 258 GLU B N 1
ATOM 4775 C CA . GLU B 1 258 ? -22.641 18.906 22.922 1 91.62 258 GLU B CA 1
ATOM 4776 C C . GLU B 1 258 ? -21.406 18.531 22.125 1 91.62 258 GLU B C 1
ATOM 4778 O O . GLU B 1 258 ? -20.281 18.578 22.641 1 91.62 258 GLU B O 1
ATOM 4783 N N . THR B 1 259 ? -21.688 18.094 20.922 1 94.19 259 THR B N 1
ATOM 4784 C CA . THR B 1 259 ? -20.641 17.656 20.016 1 94.19 259 THR B CA 1
ATOM 4785 C C . THR B 1 259 ? -20.672 18.469 18.734 1 94.19 259 THR B C 1
ATOM 4787 O O . THR B 1 259 ? -21.75 18.828 18.234 1 94.19 259 THR B O 1
ATOM 4790 N N . GLN B 1 260 ? -19.484 18.766 18.25 1 96.19 260 GLN B N 1
ATOM 4791 C CA . GLN B 1 260 ? -19.344 19.547 17.031 1 96.19 260 GLN B CA 1
ATOM 4792 C C . GLN B 1 260 ? -19.359 18.641 15.797 1 96.19 260 GLN B C 1
ATOM 4794 O O . GLN B 1 260 ? -18.781 17.547 15.82 1 96.19 260 GLN B O 1
ATOM 4799 N N . LEU B 1 261 ? -20.031 19.156 14.734 1 96.75 261 LEU B N 1
ATOM 4800 C CA . LEU B 1 261 ? -20.125 18.406 13.492 1 96.75 261 LEU B CA 1
ATOM 4801 C C . LEU B 1 261 ? -19.984 19.328 12.289 1 96.75 261 LEU B C 1
ATOM 4803 O O . LEU B 1 261 ? -20.562 20.406 12.258 1 96.75 261 LEU B O 1
ATOM 4807 N N . VAL B 1 262 ? -19.156 19 11.383 1 96.94 262 VAL B N 1
ATOM 4808 C CA . VAL B 1 262 ? -19.094 19.625 10.07 1 96.94 262 VAL B CA 1
ATOM 4809 C C . VAL B 1 262 ? -19.266 18.562 8.984 1 96.94 262 VAL B C 1
ATOM 4811 O O . VAL B 1 262 ? -18.516 17.594 8.953 1 96.94 262 VAL B O 1
ATOM 4814 N N . THR B 1 263 ? -20.25 18.734 8.109 1 96.31 263 THR B N 1
ATOM 4815 C CA . THR B 1 263 ? -20.5 17.797 7.027 1 96.31 263 THR B CA 1
ATOM 4816 C C . THR B 1 263 ? -20.188 18.422 5.676 1 96.31 263 THR B C 1
ATOM 4818 O O . THR B 1 263 ? -20.734 19.484 5.336 1 96.31 263 THR B O 1
ATOM 4821 N N . CYS B 1 264 ? -19.344 17.781 5.016 1 96.25 264 CYS B N 1
ATOM 4822 C CA . CYS B 1 264 ? -19 18.219 3.664 1 96.25 264 CYS B CA 1
ATOM 4823 C C . CYS B 1 264 ? -19.5 17.219 2.627 1 96.25 264 CYS B C 1
ATOM 4825 O O . CYS B 1 264 ? -18.734 16.359 2.16 1 96.25 264 CYS B O 1
ATOM 4827 N N . GLY B 1 265 ? -20.75 17.328 2.201 1 94.44 265 GLY B N 1
ATOM 4828 C CA . GLY B 1 265 ? -21.328 16.516 1.144 1 94.44 265 GLY B CA 1
ATOM 4829 C C . GLY B 1 265 ? -21.344 15.031 1.479 1 94.44 265 GLY B C 1
ATOM 4830 O O . GLY B 1 265 ? -21.297 14.188 0.583 1 94.44 265 GLY B O 1
ATOM 4831 N N . HIS B 1 266 ? -21.344 14.625 2.68 1 95.69 266 HIS B N 1
ATOM 4832 C CA . HIS B 1 266 ? -21.281 13.234 3.107 1 95.69 266 HIS B CA 1
ATOM 4833 C C . HIS B 1 266 ? -22.562 12.82 3.838 1 95.69 266 HIS B C 1
ATOM 4835 O O . HIS B 1 266 ? -23.375 13.672 4.195 1 95.69 266 HIS B O 1
ATOM 4841 N N . ILE B 1 267 ? -22.797 11.57 3.99 1 93.31 267 ILE B N 1
ATOM 4842 C CA . ILE B 1 267 ? -23.938 11.008 4.707 1 93.31 267 ILE B CA 1
ATOM 4843 C C . ILE B 1 267 ? -23.922 11.477 6.16 1 93.31 267 ILE B C 1
ATOM 4845 O O . ILE B 1 267 ? -22.891 11.336 6.844 1 93.31 267 ILE B O 1
ATOM 4849 N N . PRO B 1 268 ? -25.031 12.016 6.609 1 93.62 268 PRO B N 1
ATOM 4850 C CA . PRO B 1 268 ? -25.078 12.422 8.016 1 93.62 268 PRO B CA 1
ATOM 4851 C C . PRO B 1 268 ? -24.969 11.234 8.977 1 93.62 268 PRO B C 1
ATOM 4853 O O . PRO B 1 268 ? -25.453 10.141 8.664 1 93.62 268 PRO B O 1
ATOM 4856 N N . PRO B 1 269 ? -24.359 11.453 10.117 1 95.75 269 PRO B N 1
ATOM 4857 C CA . PRO B 1 269 ? -24.297 10.383 11.117 1 95.75 269 PRO B CA 1
ATOM 4858 C C . PRO B 1 269 ? -25.656 10.078 11.75 1 95.75 269 PRO B C 1
ATOM 4860 O O . PRO B 1 269 ? -26.562 10.898 11.688 1 95.75 269 PRO B O 1
ATOM 4863 N N . TYR B 1 270 ? -25.781 8.898 12.352 1 94.38 270 TYR B N 1
ATOM 4864 C CA . TYR B 1 270 ? -26.969 8.469 13.07 1 94.38 270 TYR B CA 1
ATOM 4865 C C . TYR B 1 270 ? -26.688 8.328 14.562 1 94.38 270 TYR B C 1
ATOM 4867 O O . TYR B 1 270 ? -25.719 7.672 14.953 1 94.38 270 TYR B O 1
ATOM 4875 N N . LEU B 1 271 ? -27.5 8.969 15.344 1 93.94 271 LEU B N 1
ATOM 4876 C CA . LEU B 1 271 ? -27.391 8.859 16.797 1 93.94 271 LEU B CA 1
ATOM 4877 C C . LEU B 1 271 ? -28.312 7.77 17.328 1 93.94 271 LEU B C 1
ATOM 4879 O O . LEU B 1 271 ? -29.516 7.777 17.062 1 93.94 271 LEU B O 1
ATOM 4883 N N . LEU B 1 272 ? -27.672 6.84 17.969 1 92.12 272 LEU B N 1
ATOM 4884 C CA . LEU B 1 272 ? -28.406 5.777 18.641 1 92.12 272 LEU B CA 1
ATOM 4885 C C . LEU B 1 272 ? -28.406 5.992 20.156 1 92.12 272 LEU B C 1
ATOM 4887 O O . LEU B 1 272 ? -27.359 5.945 20.797 1 92.12 272 LEU B O 1
ATOM 4891 N N . HIS B 1 273 ? -29.531 6.25 20.641 1 89.12 273 HIS B N 1
ATOM 4892 C CA . HIS B 1 273 ? -29.656 6.477 22.078 1 89.12 273 HIS B CA 1
ATOM 4893 C C . HIS B 1 273 ? -31.031 6.023 22.578 1 89.12 273 HIS B C 1
ATOM 4895 O O . HIS B 1 273 ? -32.062 6.418 22.031 1 89.12 273 HIS B O 1
ATOM 4901 N N . ASP B 1 274 ? -31.016 5.246 23.688 1 84.25 274 ASP B N 1
ATOM 4902 C CA . ASP B 1 274 ? -32.25 4.801 24.359 1 84.25 274 ASP B CA 1
ATOM 4903 C C . ASP B 1 274 ? -33.25 4.219 23.359 1 84.25 274 ASP B C 1
ATOM 4905 O O . ASP B 1 274 ? -34.406 4.594 23.359 1 84.25 274 ASP B O 1
ATOM 4909 N N . GLY B 1 275 ? -32.781 3.498 22.406 1 80.81 275 GLY B N 1
ATOM 4910 C CA . GLY B 1 275 ? -33.625 2.768 21.484 1 80.81 275 GLY B CA 1
ATOM 4911 C C . GLY B 1 275 ? -34.094 3.602 20.297 1 80.81 275 GLY B C 1
ATOM 4912 O O . GLY B 1 275 ? -34.844 3.123 19.438 1 80.81 275 GLY B O 1
ATOM 4913 N N . THR B 1 276 ? -33.719 4.824 20.266 1 87.25 276 THR B N 1
ATOM 4914 C CA . THR B 1 276 ? -34.094 5.699 19.156 1 87.25 276 THR B CA 1
ATOM 4915 C C . THR B 1 276 ? -32.906 5.93 18.219 1 87.25 276 THR B C 1
ATOM 4917 O O . THR B 1 276 ? -31.766 5.887 18.641 1 87.25 276 THR B O 1
ATOM 4920 N N . VAL B 1 277 ? -33.25 6.082 16.969 1 91.06 277 VAL B N 1
ATOM 4921 C CA . VAL B 1 277 ? -32.281 6.398 15.93 1 91.06 277 VAL B CA 1
ATOM 4922 C C . VAL B 1 277 ? -32.625 7.73 15.273 1 91.06 277 VAL B C 1
ATOM 4924 O O . VAL B 1 277 ? -33.75 7.902 14.773 1 91.06 277 VAL B O 1
ATOM 4927 N N . THR B 1 278 ? -31.719 8.688 15.32 1 90.31 278 THR B N 1
ATOM 4928 C CA . THR B 1 278 ? -31.953 9.992 14.727 1 90.31 278 THR B CA 1
ATOM 4929 C C . THR B 1 278 ? -30.766 10.43 13.883 1 90.31 278 THR B C 1
ATOM 4931 O O . THR B 1 278 ? -29.609 10.297 14.312 1 90.31 278 THR B O 1
ATOM 4934 N N . ALA B 1 279 ? -31.047 10.906 12.695 1 91.44 279 ALA B N 1
ATOM 4935 C CA . ALA B 1 279 ? -30 11.508 11.883 1 91.44 279 ALA B CA 1
ATOM 4936 C C . ALA B 1 279 ? -29.594 12.875 12.438 1 91.44 279 ALA B C 1
ATOM 4938 O O . ALA B 1 279 ? -30.453 13.703 12.742 1 91.44 279 ALA B O 1
ATOM 4939 N N . VAL B 1 280 ? -28.328 13.102 12.602 1 92.12 280 VAL B N 1
ATOM 4940 C CA . VAL B 1 280 ? -27.875 14.367 13.172 1 92.12 280 VAL B CA 1
ATOM 4941 C C . VAL B 1 280 ? -27.234 15.227 12.086 1 92.12 280 VAL B C 1
ATOM 4943 O O . VAL B 1 280 ? -26.594 14.703 11.172 1 92.12 280 VAL B O 1
ATOM 4946 N N . GLY B 1 281 ? -27.406 16.516 12.164 1 80.56 281 GLY B N 1
ATOM 4947 C CA . GLY B 1 281 ? -26.766 17.469 11.266 1 80.56 281 GLY B CA 1
ATOM 4948 C C . GLY B 1 281 ? -27.453 17.562 9.922 1 80.56 281 GLY B C 1
ATOM 4949 O O . GLY B 1 281 ? -26.906 18.141 8.977 1 80.56 281 GLY B O 1
ATOM 4950 N N . ALA B 1 282 ? -28.594 17.016 9.891 1 74.12 282 ALA B N 1
ATOM 4951 C CA . ALA B 1 282 ? -29.344 17.094 8.641 1 74.12 282 ALA B CA 1
ATOM 4952 C C . ALA B 1 282 ? -29.672 18.547 8.297 1 74.12 282 ALA B C 1
ATOM 4954 O O . ALA B 1 282 ? -30.125 19.312 9.164 1 74.12 282 ALA B O 1
ATOM 4955 N N . GLY B 1 283 ? -29.344 18.984 7.141 1 75.25 283 GLY B N 1
ATOM 4956 C CA . GLY B 1 283 ? -29.641 20.328 6.68 1 75.25 283 GLY B CA 1
ATOM 4957 C C . GLY B 1 283 ? -28.48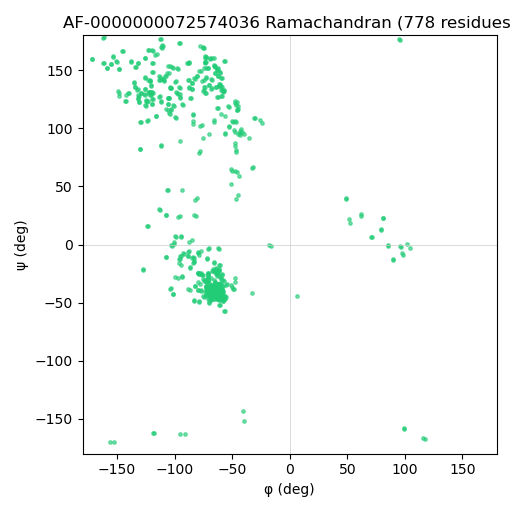4 21.297 6.867 1 75.25 283 GLY B C 1
ATOM 4958 O O . GLY B 1 283 ? -28.578 22.469 6.48 1 75.25 283 GLY B O 1
ATOM 4959 N N . THR B 1 284 ? -27.453 20.828 7.426 1 79.62 284 THR B N 1
ATOM 4960 C CA . THR B 1 284 ? -26.312 21.703 7.68 1 79.62 284 THR B CA 1
ATOM 4961 C C . THR B 1 284 ? -25.109 21.297 6.824 1 79.62 284 THR B C 1
ATOM 4963 O O . THR B 1 284 ? -23.969 21.562 7.18 1 79.62 284 THR B O 1
ATOM 4966 N N . GLU B 1 285 ? -25.438 20.75 5.688 1 86.81 285 GLU B N 1
ATOM 4967 C CA . GLU B 1 285 ? -24.375 20.188 4.859 1 86.81 285 GLU B CA 1
ATOM 4968 C C . GLU B 1 285 ? -23.688 21.281 4.039 1 86.81 285 GLU B C 1
ATOM 4970 O O . GLU B 1 285 ? -24.344 22.234 3.613 1 86.81 285 GLU B O 1
ATOM 4975 N N . HIS B 1 286 ? -22.453 21.109 3.92 1 92.56 286 HIS B N 1
ATOM 4976 C CA . HIS B 1 286 ? -21.625 21.984 3.09 1 92.56 286 HIS B CA 1
ATOM 4977 C C . HIS B 1 286 ? -21.125 21.266 1.846 1 92.56 286 HIS B C 1
ATOM 4979 O O . HIS B 1 286 ? -21.375 20.062 1.681 1 92.56 286 HIS B O 1
ATOM 4985 N N . ALA B 1 287 ? -20.547 22.031 0.991 1 93.81 287 ALA B N 1
ATOM 4986 C CA . ALA B 1 287 ? -19.969 21.438 -0.218 1 93.81 287 ALA B CA 1
ATOM 4987 C C . ALA B 1 287 ? -18.859 20.453 0.125 1 93.81 287 ALA B C 1
ATOM 4989 O O . ALA B 1 287 ? -18.141 20.641 1.114 1 93.81 287 ALA B O 1
ATOM 4990 N N . PRO B 1 288 ? -18.688 19.453 -0.72 1 96.25 288 PRO B N 1
ATOM 4991 C CA . PRO B 1 288 ? -17.547 18.547 -0.523 1 96.25 288 PRO B CA 1
ATOM 4992 C C . PRO B 1 288 ? -16.203 19.281 -0.51 1 96.25 288 PRO B C 1
ATOM 4994 O O . PRO B 1 288 ? -16.109 20.406 -1.008 1 96.25 288 PRO B O 1
ATOM 4997 N N . LEU B 1 289 ? -15.203 18.656 0.084 1 97.25 289 LEU B N 1
ATOM 4998 C CA . LEU B 1 289 ? -13.852 19.219 0.079 1 97.25 289 LEU B CA 1
ATOM 4999 C C . LEU B 1 289 ? -13.32 19.344 -1.345 1 97.25 289 LEU B C 1
ATOM 5001 O O . LEU B 1 289 ? -13.477 18.422 -2.152 1 97.25 289 LEU B O 1
ATOM 5005 N N . GLY B 1 290 ? -12.719 20.375 -1.682 1 95.38 290 GLY B N 1
ATOM 5006 C CA . GLY B 1 290 ? -12.211 20.641 -3.018 1 95.38 290 GLY B CA 1
ATOM 5007 C C . GLY B 1 290 ? -13.141 21.516 -3.848 1 95.38 290 GLY B C 1
ATOM 5008 O O . GLY B 1 290 ? -12.766 21.984 -4.926 1 95.38 290 GLY B O 1
ATOM 5009 N N . LEU B 1 291 ? -14.367 21.75 -3.285 1 92.12 291 LEU B N 1
ATOM 5010 C CA . LEU B 1 291 ? -15.359 22.484 -4.062 1 92.12 291 LEU B CA 1
ATOM 5011 C C . LEU B 1 291 ? -15.828 23.719 -3.305 1 92.12 291 LEU B C 1
ATOM 5013 O O . LEU B 1 291 ? -16.875 24.281 -3.621 1 92.12 291 LEU B O 1
ATOM 5017 N N . ALA B 1 292 ? -15.07 24.078 -2.297 1 82.94 292 ALA B N 1
ATOM 5018 C CA . ALA B 1 292 ? -15.477 25.219 -1.479 1 82.94 292 ALA B CA 1
ATOM 5019 C C . ALA B 1 292 ? -15.531 26.5 -2.307 1 82.94 292 ALA B C 1
ATOM 5021 O O . ALA B 1 292 ? -16.359 27.375 -2.053 1 82.94 292 ALA B O 1
ATOM 5022 N N . ASP B 1 293 ? -14.656 26.594 -3.234 1 83.25 293 ASP B N 1
ATOM 5023 C CA . ASP B 1 293 ? -14.57 27.797 -4.043 1 83.25 293 ASP B CA 1
ATOM 5024 C C . ASP B 1 293 ? -15.828 27.984 -4.891 1 83.25 293 ASP B C 1
ATOM 5026 O O . ASP B 1 293 ? -16.094 29.078 -5.391 1 83.25 293 ASP B O 1
ATOM 5030 N N . LEU B 1 294 ? -16.562 26.953 -4.996 1 82.81 294 LEU B N 1
ATOM 5031 C CA . LEU B 1 294 ? -17.75 27.016 -5.848 1 82.81 294 LEU B CA 1
ATOM 5032 C C . LEU B 1 294 ? -18.953 27.516 -5.062 1 82.81 294 LEU B C 1
ATOM 5034 O O . LEU B 1 294 ? -20 27.797 -5.648 1 82.81 294 LEU B O 1
ATOM 5038 N N . VAL B 1 295 ? -18.672 27.562 -3.715 1 80.56 295 VAL B N 1
ATOM 5039 C CA . VAL B 1 295 ? -19.781 27.984 -2.861 1 80.56 295 VAL B CA 1
ATOM 5040 C C . VAL B 1 295 ? -19.391 29.234 -2.08 1 80.56 295 VAL B C 1
ATOM 5042 O O . VAL B 1 295 ? -18.234 29.375 -1.669 1 80.56 295 VAL B O 1
ATOM 5045 N N . ASP B 1 296 ? -20.094 30.188 -1.924 1 76.38 296 ASP B N 1
ATOM 5046 C CA . ASP B 1 296 ? -19.812 31.484 -1.295 1 76.38 296 ASP B CA 1
ATOM 5047 C C . ASP B 1 296 ? -19.969 31.391 0.221 1 76.38 296 ASP B C 1
ATOM 5049 O O . ASP B 1 296 ? -19.375 32.188 0.956 1 76.38 296 ASP B O 1
ATOM 5053 N N . GLU B 1 297 ? -20.484 30.406 0.742 1 79.75 297 GLU B N 1
ATOM 5054 C CA . GLU B 1 297 ? -20.766 30.375 2.174 1 79.75 297 GLU B CA 1
ATOM 5055 C C . GLU B 1 297 ? -19.672 29.656 2.943 1 79.75 297 GLU B C 1
ATOM 5057 O O . GLU B 1 297 ? -19.219 28.578 2.539 1 79.75 297 GLU B O 1
ATOM 5062 N N . PRO B 1 298 ? -19.172 30.328 4.012 1 85.5 298 PRO B N 1
ATOM 5063 C CA . PRO B 1 298 ? -18.172 29.672 4.855 1 85.5 298 PRO B CA 1
ATOM 5064 C C . PRO B 1 298 ? -18.734 28.438 5.578 1 85.5 298 PRO B C 1
ATOM 5066 O O . PRO B 1 298 ? -19.938 28.359 5.836 1 85.5 298 PRO B O 1
ATOM 5069 N N . ARG B 1 299 ? -17.906 27.562 5.855 1 90.75 299 ARG B N 1
ATOM 5070 C CA . ARG B 1 299 ? -18.312 26.375 6.594 1 90.75 299 ARG B CA 1
ATOM 5071 C C . ARG B 1 299 ? -18.547 26.703 8.07 1 90.75 299 ARG B C 1
ATOM 5073 O O . ARG B 1 299 ? -17.781 27.453 8.672 1 90.75 299 ARG B O 1
ATOM 5080 N N . THR B 1 300 ? -19.656 26.219 8.539 1 92.12 300 THR B N 1
ATOM 5081 C CA . THR B 1 300 ? -20 26.422 9.945 1 92.12 300 THR B CA 1
ATOM 5082 C C . THR B 1 300 ? -20.141 25.094 10.672 1 92.12 300 THR B C 1
ATOM 5084 O O . THR B 1 300 ? -20.344 24.062 10.039 1 92.12 300 THR B O 1
ATOM 5087 N N . VAL B 1 301 ? -19.953 25.188 11.938 1 94.69 301 VAL B N 1
ATOM 5088 C CA . VAL B 1 301 ? -20.078 24 12.781 1 94.69 301 VAL B CA 1
ATOM 5089 C C . VAL B 1 301 ? -21.531 23.828 13.219 1 94.69 301 VAL B C 1
ATOM 5091 O O . VAL B 1 301 ? -22.219 24.812 13.539 1 94.69 301 VAL B O 1
ATOM 5094 N N . SER B 1 302 ? -22.016 22.703 13.164 1 94.38 302 SER B N 1
ATOM 5095 C CA . SER B 1 302 ? -23.297 22.328 13.766 1 94.38 302 SER B CA 1
ATOM 5096 C C . SER B 1 302 ? -23.094 21.625 15.102 1 94.38 302 SER B C 1
ATOM 5098 O O . SER B 1 302 ? -22.172 20.828 15.25 1 94.38 302 SER B O 1
ATOM 5100 N N . TRP B 1 303 ? -23.984 21.984 16.047 1 94.69 303 TRP B N 1
ATOM 5101 C CA . TRP B 1 303 ? -23.922 21.375 17.375 1 94.69 303 TRP B CA 1
ATOM 5102 C C . TRP B 1 303 ? -25.109 20.453 17.609 1 94.69 303 TRP B C 1
ATOM 5104 O O . TRP B 1 303 ? -26.234 20.75 17.203 1 94.69 303 TRP B O 1
ATOM 5114 N N . PHE B 1 304 ? -24.859 19.344 18.281 1 94.25 304 PHE B N 1
ATOM 5115 C CA . PHE B 1 304 ? -25.953 18.453 18.672 1 94.25 304 PHE B CA 1
ATOM 5116 C C . PHE B 1 304 ? -25.625 17.75 19.984 1 94.25 304 PHE B C 1
ATOM 5118 O O . PHE B 1 304 ? -24.453 17.578 20.328 1 94.25 304 PHE B O 1
ATOM 5125 N N . PRO B 1 305 ? -26.688 17.438 20.703 1 93.69 305 PRO B N 1
ATOM 5126 C CA . PRO B 1 305 ? -26.453 16.703 21.953 1 93.69 305 PRO B CA 1
ATOM 5127 C C . PRO B 1 305 ? -25.938 15.289 21.734 1 93.69 305 PRO B C 1
ATOM 5129 O O . PRO B 1 305 ? -26.406 14.594 20.828 1 93.69 305 PRO B O 1
ATOM 5132 N N . PHE B 1 306 ? -24.938 14.875 22.453 1 94.56 306 PHE B N 1
ATOM 5133 C CA . PHE B 1 306 ? -24.359 13.539 22.453 1 94.56 306 PHE B CA 1
ATOM 5134 C C . PHE B 1 306 ? -24.234 13.008 23.875 1 94.56 306 PHE B C 1
ATOM 5136 O O . PHE B 1 306 ? -23.156 13.086 24.469 1 94.56 306 PHE B O 1
ATOM 5143 N N . PRO B 1 307 ? -25.344 12.469 24.391 1 91.19 307 PRO B N 1
ATOM 5144 C CA . PRO B 1 307 ? -25.391 12.07 25.812 1 91.19 307 PRO B CA 1
ATOM 5145 C C . PRO B 1 307 ? -24.469 10.891 26.109 1 91.19 307 PRO B C 1
ATOM 5147 O O . PRO B 1 307 ? -24.078 10.156 25.203 1 91.19 307 PRO B O 1
ATOM 5150 N N . ALA B 1 308 ? -24.172 10.781 27.422 1 90.25 308 ALA B N 1
ATOM 5151 C CA . ALA B 1 308 ? -23.344 9.672 27.891 1 90.25 308 ALA B CA 1
ATOM 5152 C C . ALA B 1 308 ? -23.969 8.328 27.531 1 90.25 308 ALA B C 1
ATOM 5154 O O . ALA B 1 308 ? -25.188 8.156 27.656 1 90.25 308 ALA B O 1
ATOM 5155 N N . GLY B 1 309 ? -23.156 7.434 26.969 1 88.25 309 GLY B N 1
ATOM 5156 C CA . GLY B 1 309 ? -23.641 6.098 26.641 1 88.25 309 GLY B CA 1
ATOM 5157 C C . GLY B 1 309 ? -24.234 5.992 25.25 1 88.25 309 GLY B C 1
ATOM 5158 O O . GLY B 1 309 ? -24.469 4.891 24.75 1 88.25 309 GLY B O 1
ATOM 5159 N N . ALA B 1 310 ? -24.469 7.109 24.672 1 91 310 ALA B N 1
ATOM 5160 C CA . ALA B 1 310 ? -25.016 7.109 23.328 1 91 310 ALA B CA 1
ATOM 5161 C C . ALA B 1 310 ? -23.953 6.691 22.297 1 91 310 ALA B C 1
ATOM 5163 O O . ALA B 1 310 ? -22.75 6.758 22.578 1 91 310 ALA B O 1
ATOM 5164 N N . THR B 1 311 ? -24.453 6.203 21.141 1 93.19 311 THR B N 1
ATOM 5165 C CA . THR B 1 311 ? -23.562 5.766 20.078 1 93.19 311 THR B CA 1
ATOM 5166 C C . THR B 1 311 ? -23.859 6.527 18.781 1 93.19 311 THR B C 1
ATOM 5168 O O . THR B 1 311 ? -25.016 6.707 18.406 1 93.19 311 THR B O 1
ATOM 5171 N N . LEU B 1 312 ? -22.844 7.051 18.188 1 94.62 312 LEU B N 1
ATOM 5172 C CA . LEU B 1 312 ? -22.938 7.648 16.859 1 94.62 312 LEU B CA 1
ATOM 5173 C C . LEU B 1 312 ? -22.469 6.672 15.781 1 94.62 312 LEU B C 1
ATOM 5175 O O . LEU B 1 312 ? -21.422 6.039 15.93 1 94.62 312 LEU B O 1
ATOM 5179 N N . LEU B 1 313 ? -23.25 6.5 14.766 1 95.5 313 LEU B N 1
ATOM 5180 C CA . LEU B 1 313 ? -22.891 5.664 13.625 1 95.5 313 LEU B CA 1
ATOM 5181 C C . LEU B 1 313 ? -22.531 6.516 12.414 1 95.5 313 LEU B C 1
ATOM 5183 O O . LEU B 1 313 ? -23.312 7.375 12 1 95.5 313 LEU B O 1
ATOM 5187 N N . LEU B 1 314 ? -21.344 6.371 11.914 1 96.88 314 LEU B N 1
ATOM 5188 C CA . LEU B 1 314 ? -20.891 6.98 10.672 1 96.88 314 LEU B CA 1
ATOM 5189 C C . LEU B 1 314 ? -20.625 5.918 9.609 1 96.88 314 LEU B C 1
ATOM 5191 O O . LEU B 1 314 ? -20.094 4.848 9.914 1 96.88 314 LEU B O 1
ATOM 5195 N N . CYS B 1 315 ? -20.969 6.211 8.359 1 96.38 315 CYS B N 1
ATOM 5196 C CA . CYS B 1 315 ? -20.75 5.211 7.312 1 96.38 315 CYS B CA 1
ATOM 5197 C C . CYS B 1 315 ? -20.578 5.875 5.953 1 96.38 315 CYS B C 1
ATOM 5199 O O . CYS B 1 315 ? -20.828 7.07 5.801 1 96.38 315 CYS B O 1
ATOM 5201 N N . THR B 1 316 ? -20.031 5.148 5.031 1 95.25 316 THR B N 1
ATOM 5202 C CA . THR B 1 316 ? -19.922 5.602 3.65 1 95.25 316 THR B CA 1
ATOM 5203 C C . THR B 1 316 ? -21.078 5.059 2.814 1 95.25 316 THR B C 1
ATOM 5205 O O . THR B 1 316 ? -21.906 4.285 3.311 1 95.25 316 THR B O 1
ATOM 5208 N N . ASP B 1 317 ? -21.141 5.531 1.597 1 92.94 317 ASP B N 1
ATOM 5209 C CA . ASP B 1 317 ? -22.312 5.254 0.77 1 92.94 317 ASP B CA 1
ATOM 5210 C C . ASP B 1 317 ? -22.344 3.793 0.329 1 92.94 317 ASP B C 1
ATOM 5212 O O . ASP B 1 317 ? -23.375 3.293 -0.122 1 92.94 317 ASP B O 1
ATOM 5216 N N . GLY B 1 318 ? -21.25 3.084 0.516 1 91.25 318 GLY B N 1
ATOM 5217 C CA . GLY B 1 318 ? -21.266 1.654 0.249 1 91.25 318 GLY B CA 1
ATOM 5218 C C . GLY B 1 318 ? -22.281 0.903 1.09 1 91.25 318 GLY B C 1
ATOM 5219 O O . GLY B 1 318 ? -22.781 -0.144 0.677 1 91.25 318 GLY B O 1
ATOM 5220 N N . LEU B 1 319 ? -22.531 1.408 2.229 1 92.38 319 LEU B N 1
ATOM 5221 C CA . LEU B 1 319 ? -23.547 0.815 3.096 1 92.38 319 LEU B CA 1
ATOM 5222 C C . LEU B 1 319 ? -24.938 1.223 2.65 1 92.38 319 LEU B C 1
ATOM 5224 O O . LEU B 1 319 ? -25.797 0.366 2.434 1 92.38 319 LEU B O 1
ATOM 5228 N N . THR B 1 320 ? -25.172 2.498 2.432 1 92.56 320 THR B N 1
ATOM 5229 C CA . THR B 1 320 ? -26.5 3.02 2.156 1 92.56 320 THR B CA 1
ATOM 5230 C C . THR B 1 320 ? -26.906 2.725 0.717 1 92.56 320 THR B C 1
ATOM 5232 O O . THR B 1 320 ? -28.094 2.625 0.412 1 92.56 320 THR B O 1
ATOM 5235 N N . GLU B 1 321 ? -25.984 2.547 -0.136 1 92.62 321 GLU B N 1
ATOM 5236 C CA . GLU B 1 321 ? -26.297 2.338 -1.547 1 92.62 321 GLU B CA 1
ATOM 5237 C C . GLU B 1 321 ? -26.234 0.858 -1.914 1 92.62 321 GLU B C 1
ATOM 5239 O O . GLU B 1 321 ? -26.391 0.496 -3.082 1 92.62 321 GLU B O 1
ATOM 5244 N N . ALA B 1 322 ? -25.938 0.095 -0.922 1 92.81 322 ALA B N 1
ATOM 5245 C CA . ALA B 1 322 ? -26.016 -1.341 -1.178 1 92.81 322 ALA B CA 1
ATOM 5246 C C . ALA B 1 322 ? -27.422 -1.744 -1.627 1 92.81 322 ALA B C 1
ATOM 5248 O O . ALA B 1 322 ? -28.422 -1.233 -1.108 1 92.81 322 ALA B O 1
ATOM 5249 N N . ARG B 1 323 ? -27.469 -2.711 -2.562 1 93 323 ARG B N 1
ATOM 5250 C CA . ARG B 1 323 ? -28.766 -3.041 -3.145 1 93 323 ARG B CA 1
ATOM 5251 C C . ARG B 1 323 ? -29.062 -4.535 -3.027 1 93 323 ARG B C 1
ATOM 5253 O O . ARG B 1 323 ? -28.156 -5.359 -3.182 1 93 323 ARG B O 1
ATOM 5260 N N . SER B 1 324 ? -30.344 -4.781 -2.801 1 92.56 324 SER B N 1
ATOM 5261 C CA . SER B 1 324 ? -30.812 -6.164 -2.822 1 92.56 324 SER B CA 1
ATOM 5262 C C . SER B 1 324 ? -30.906 -6.691 -4.25 1 92.56 324 SER B C 1
ATOM 5264 O O . SER B 1 324 ? -30.828 -5.922 -5.207 1 92.56 324 SER B O 1
ATOM 5266 N N . PRO B 1 325 ? -31.094 -7.973 -4.328 1 91.75 325 PRO B N 1
ATOM 5267 C CA . PRO B 1 325 ? -31.297 -8.531 -5.672 1 91.75 325 PRO B CA 1
ATOM 5268 C C . PRO B 1 325 ? -32.5 -7.922 -6.391 1 91.75 325 PRO B C 1
ATOM 5270 O O . PRO B 1 325 ? -32.5 -7.855 -7.625 1 91.75 325 PRO B O 1
ATOM 5273 N N . ALA B 1 326 ? -33.438 -7.453 -5.684 1 93.19 326 ALA B N 1
ATOM 5274 C CA . ALA B 1 326 ? -34.625 -6.836 -6.246 1 93.19 326 ALA B CA 1
ATOM 5275 C C . ALA B 1 326 ? -34.375 -5.363 -6.566 1 93.19 326 ALA B C 1
ATOM 5277 O O . ALA B 1 326 ? -35.25 -4.699 -7.148 1 93.19 326 ALA B O 1
ATOM 5278 N N . GLY B 1 327 ? -33.281 -4.805 -6.125 1 91.62 327 GLY B N 1
ATOM 5279 C CA . GLY B 1 327 ? -32.906 -3.438 -6.469 1 91.62 327 GLY B CA 1
ATOM 5280 C C . GLY B 1 327 ? -33.188 -2.449 -5.352 1 91.62 327 GLY B C 1
ATOM 5281 O O . GLY B 1 327 ? -32.875 -1.258 -5.488 1 91.62 327 GLY B O 1
ATOM 5282 N N . ALA B 1 328 ? -33.688 -2.926 -4.316 1 93.62 328 ALA B N 1
ATOM 5283 C CA . ALA B 1 328 ? -34 -2.035 -3.195 1 93.62 328 ALA B CA 1
ATOM 5284 C C . ALA B 1 328 ? -32.719 -1.645 -2.451 1 93.62 328 ALA B C 1
ATOM 5286 O O . ALA B 1 328 ? -31.844 -2.475 -2.254 1 93.62 328 ALA B O 1
ATOM 5287 N N . PHE B 1 329 ? -32.688 -0.402 -2.055 1 94.75 329 PHE B N 1
ATOM 5288 C CA . PHE B 1 329 ? -31.562 0.07 -1.284 1 94.75 329 PHE B CA 1
ATOM 5289 C C . PHE B 1 329 ? -31.594 -0.479 0.137 1 94.75 329 PHE B C 1
ATOM 5291 O O . PHE B 1 329 ? -32.688 -0.747 0.673 1 94.75 329 PHE B O 1
ATOM 5298 N N . TYR B 1 330 ? -30.422 -0.63 0.748 1 94.44 330 TYR B N 1
ATOM 5299 C CA . TYR B 1 330 ? -30.328 -1.112 2.121 1 94.44 330 TYR B CA 1
ATOM 5300 C C . TYR B 1 330 ? -31 -0.141 3.088 1 94.44 330 TYR B C 1
ATOM 5302 O O . TYR B 1 330 ? -30.625 1.032 3.154 1 94.44 330 TYR B O 1
ATOM 5310 N N . PRO B 1 331 ? -32.031 -0.535 3.791 1 92.94 331 PRO B N 1
ATOM 5311 C CA . PRO B 1 331 ? -32.719 0.344 4.73 1 92.94 331 PRO B CA 1
ATOM 5312 C C . PRO B 1 331 ? -31.969 0.507 6.055 1 92.94 331 PRO B C 1
ATOM 5314 O O . PRO B 1 331 ? -32.375 -0.058 7.07 1 92.94 331 PRO B O 1
ATOM 5317 N N . LEU B 1 332 ? -30.984 1.331 6.086 1 91.94 332 LEU B N 1
ATOM 5318 C CA . LEU B 1 332 ? -30.062 1.48 7.215 1 91.94 332 LEU B CA 1
ATOM 5319 C C . LEU B 1 332 ? -30.812 1.923 8.469 1 91.94 332 LEU B C 1
ATOM 5321 O O . LEU B 1 332 ? -30.656 1.332 9.539 1 91.94 332 LEU B O 1
ATOM 5325 N N . GLU B 1 333 ? -31.688 2.943 8.359 1 88.62 333 GLU B N 1
ATOM 5326 C CA . GLU B 1 333 ? -32.375 3.484 9.523 1 88.62 333 GLU B CA 1
ATOM 5327 C C . GLU B 1 333 ? -33.25 2.42 10.18 1 88.62 333 GLU B C 1
ATOM 5329 O O . GLU B 1 333 ? -33.25 2.287 11.406 1 88.62 333 GLU B O 1
ATOM 5334 N N . THR B 1 334 ? -33.969 1.696 9.344 1 88.25 334 THR B N 1
ATOM 5335 C CA . THR B 1 334 ? -34.844 0.638 9.844 1 88.25 334 THR B CA 1
ATOM 5336 C C . THR B 1 334 ? -34.031 -0.472 10.492 1 88.25 334 THR B C 1
ATOM 5338 O O . THR B 1 334 ? -34.406 -1.017 11.531 1 88.25 334 THR B O 1
ATOM 5341 N N . ARG B 1 335 ? -32.906 -0.751 9.898 1 90.38 335 ARG B N 1
ATOM 5342 C CA . ARG B 1 335 ? -32.062 -1.819 10.422 1 90.38 335 ARG B CA 1
ATOM 5343 C C . ARG B 1 335 ? -31.406 -1.41 11.742 1 90.38 335 ARG B C 1
ATOM 5345 O O . ARG B 1 335 ? -31.234 -2.238 12.641 1 90.38 335 ARG B O 1
ATOM 5352 N N . LEU B 1 336 ? -31.047 -0.196 11.836 1 90.12 336 LEU B N 1
ATOM 5353 C CA . LEU B 1 336 ? -30.438 0.31 13.062 1 90.12 336 LEU B CA 1
ATOM 5354 C C . LEU B 1 336 ? -31.438 0.254 14.219 1 90.12 336 LEU B C 1
ATOM 5356 O O . LEU B 1 336 ? -31.062 -0.039 15.359 1 90.12 336 LEU B O 1
ATOM 5360 N N . ALA B 1 337 ? -32.656 0.515 13.938 1 84.06 337 ALA B N 1
ATOM 5361 C CA . ALA B 1 337 ? -33.688 0.479 14.953 1 84.06 337 ALA B CA 1
ATOM 5362 C C . ALA B 1 337 ? -33.844 -0.922 15.539 1 84.06 337 ALA B C 1
ATOM 5364 O O . ALA B 1 337 ? -34.219 -1.078 16.703 1 84.06 337 ALA B O 1
ATOM 5365 N N . GLY B 1 338 ? -33.469 -1.886 14.758 1 78.12 338 GLY B N 1
ATOM 5366 C CA . GLY B 1 338 ? -33.531 -3.266 15.211 1 78.12 338 GLY B CA 1
ATOM 5367 C C . GLY B 1 338 ? -32.312 -3.678 16.031 1 78.12 338 GLY B C 1
ATOM 5368 O O . GLY B 1 338 ? -32.344 -4.723 16.688 1 78.12 338 GLY B O 1
ATOM 5369 N N . HIS B 1 339 ? -31.266 -2.918 15.984 1 71.94 339 HIS B N 1
ATOM 5370 C CA . HIS B 1 339 ? -30.016 -3.27 16.656 1 71.94 339 HIS B CA 1
ATOM 5371 C C . HIS B 1 339 ? -29.781 -2.391 17.875 1 71.94 339 HIS B C 1
ATOM 5373 O O . HIS B 1 339 ? -28.641 -2.23 18.328 1 71.94 339 HIS B O 1
ATOM 5379 N N . VAL B 1 340 ? -30.703 -1.895 18.438 1 62.28 340 VAL B N 1
ATOM 5380 C CA . VAL B 1 340 ? -30.578 -0.913 19.5 1 62.28 340 VAL B CA 1
ATOM 5381 C C . VAL B 1 340 ? -29.922 -1.563 20.719 1 62.28 340 VAL B C 1
ATOM 5383 O O . VAL B 1 340 ? -29.219 -0.899 21.484 1 62.28 340 VAL B O 1
ATOM 5386 N N . ASP B 1 341 ? -30.031 -2.889 20.766 1 60.09 341 ASP B N 1
ATOM 5387 C CA . ASP B 1 341 ? -29.531 -3.547 21.969 1 60.09 341 ASP B CA 1
ATOM 5388 C C . ASP B 1 341 ? -28.094 -4.027 21.781 1 60.09 341 ASP B C 1
ATOM 5390 O O . ASP B 1 341 ? -27.5 -4.602 22.688 1 60.09 341 ASP B O 1
ATOM 5394 N N . ILE B 1 342 ? -27.562 -3.652 20.688 1 61.84 342 ILE B N 1
ATOM 5395 C CA . ILE B 1 342 ? -26.234 -4.199 20.406 1 61.84 342 ILE B CA 1
ATOM 5396 C C . ILE B 1 342 ? -25.156 -3.215 20.859 1 61.84 342 ILE B C 1
ATOM 5398 O O . ILE B 1 342 ? -25.359 -1.998 20.797 1 61.84 342 ILE B O 1
ATOM 5402 N N . THR B 1 343 ? -24.156 -3.787 21.531 1 66.69 343 THR B N 1
ATOM 5403 C CA . THR B 1 343 ? -23.031 -2.973 21.953 1 66.69 343 THR B CA 1
ATOM 5404 C C . THR B 1 343 ? -22.328 -2.348 20.734 1 66.69 343 THR B C 1
ATOM 5406 O O . THR B 1 343 ? -22.406 -2.885 19.641 1 66.69 343 THR B O 1
ATOM 5409 N N . ALA B 1 344 ? -21.812 -1.165 20.969 1 64.12 344 ALA B N 1
ATOM 5410 C CA . ALA B 1 344 ? -21.141 -0.39 19.922 1 64.12 344 ALA B CA 1
ATOM 5411 C C . ALA B 1 344 ? -20.109 -1.232 19.188 1 64.12 344 ALA B C 1
ATOM 5413 O O . ALA B 1 344 ? -19.969 -1.14 17.953 1 64.12 344 ALA B O 1
ATOM 5414 N N . GLY B 1 345 ? -19.469 -2.061 19.875 1 67.81 345 GLY B N 1
ATOM 5415 C CA . GLY B 1 345 ? -18.391 -2.836 19.266 1 67.81 345 GLY B CA 1
ATOM 5416 C C . GLY B 1 345 ? -18.891 -3.885 18.297 1 67.81 345 GLY B C 1
ATOM 5417 O O . GLY B 1 345 ? -18.219 -4.191 17.312 1 67.81 345 GLY B O 1
ATOM 5418 N N . ARG B 1 346 ? -20.031 -4.332 18.547 1 82.38 346 ARG B N 1
ATOM 5419 C CA . ARG B 1 346 ? -20.578 -5.398 17.703 1 82.38 346 ARG B CA 1
ATOM 5420 C C . ARG B 1 346 ? -21.438 -4.828 16.594 1 82.38 346 ARG B C 1
ATOM 5422 O O . ARG B 1 346 ? -21.719 -5.512 15.602 1 82.38 346 ARG B O 1
ATOM 5429 N N . LEU B 1 347 ? -21.781 -3.652 16.844 1 87.94 347 LEU B N 1
ATOM 5430 C CA . LEU B 1 347 ? -22.719 -3.031 15.922 1 87.94 347 LEU B CA 1
ATOM 5431 C C . LEU B 1 347 ? -22.141 -2.949 14.516 1 87.94 347 LEU B C 1
ATOM 5433 O O . LEU B 1 347 ? -22.812 -3.27 13.539 1 87.94 347 LEU B O 1
ATOM 5437 N N . THR B 1 348 ? -20.906 -2.561 14.422 1 90.94 348 THR B N 1
ATOM 5438 C CA . THR B 1 348 ? -20.266 -2.385 13.125 1 90.94 348 THR B CA 1
ATOM 5439 C C . THR B 1 348 ? -20.219 -3.705 12.359 1 90.94 348 THR B C 1
ATOM 5441 O O . THR B 1 348 ? -20.641 -3.768 11.195 1 90.94 348 THR B O 1
ATOM 5444 N N . HIS B 1 349 ? -19.891 -4.754 13.023 1 89.06 349 HIS B N 1
ATOM 5445 C CA . HIS B 1 349 ? -19.797 -6.059 12.375 1 89.06 349 HIS B CA 1
ATOM 5446 C C . HIS B 1 349 ? -21.172 -6.605 12.039 1 89.06 349 HIS B C 1
ATOM 5448 O O . HIS B 1 349 ? -21.359 -7.207 10.977 1 89.06 349 HIS B O 1
ATOM 5454 N N . ALA B 1 350 ? -22.047 -6.387 12.93 1 89.88 350 ALA B N 1
ATOM 5455 C CA . ALA B 1 350 ? -23.422 -6.859 12.703 1 89.88 350 ALA B CA 1
ATOM 5456 C C . ALA B 1 350 ? -24.031 -6.195 11.477 1 89.88 350 ALA B C 1
ATOM 5458 O O . ALA B 1 350 ? -24.719 -6.852 10.688 1 89.88 350 ALA B O 1
ATOM 5459 N N . LEU B 1 351 ? -23.797 -4.969 11.375 1 91.12 351 LEU B N 1
ATOM 5460 C CA . LEU B 1 351 ? -24.344 -4.234 10.234 1 91.12 351 LEU B CA 1
ATOM 5461 C C . LEU B 1 351 ? -23.719 -4.719 8.93 1 91.12 351 LEU B C 1
ATOM 5463 O O . LEU B 1 351 ? -24.422 -4.871 7.926 1 91.12 351 LEU B O 1
ATOM 5467 N N . VAL B 1 352 ? -22.438 -4.91 8.93 1 89.94 352 VAL B N 1
ATOM 5468 C CA . VAL B 1 352 ? -21.734 -5.367 7.734 1 89.94 352 VAL B CA 1
ATOM 5469 C C . VAL B 1 352 ? -22.234 -6.754 7.336 1 89.94 352 VAL B C 1
ATOM 5471 O O . VAL B 1 352 ? -22.484 -7.016 6.156 1 89.94 352 VAL B O 1
ATOM 5474 N N . ASP B 1 353 ? -22.422 -7.598 8.312 1 89.56 353 ASP B N 1
ATOM 5475 C CA . ASP B 1 353 ? -22.984 -8.922 8.039 1 89.56 353 ASP B CA 1
ATOM 5476 C C . ASP B 1 353 ? -24.391 -8.828 7.465 1 89.56 353 ASP B C 1
ATOM 5478 O O . ASP B 1 353 ? -24.75 -9.578 6.562 1 89.56 353 ASP B O 1
ATOM 5482 N N . ASP B 1 354 ? -25.094 -7.957 8.039 1 91.88 354 ASP B N 1
ATOM 5483 C CA . ASP B 1 354 ? -26.469 -7.762 7.598 1 91.88 354 ASP B CA 1
ATOM 5484 C C . ASP B 1 354 ? -26.531 -7.27 6.152 1 91.88 354 ASP B C 1
ATOM 5486 O O . ASP B 1 354 ? -27.375 -7.699 5.379 1 91.88 354 ASP B O 1
ATOM 5490 N N . VAL B 1 355 ? -25.703 -6.348 5.812 1 92.5 355 VAL B N 1
ATOM 5491 C CA . VAL B 1 355 ? -25.688 -5.82 4.453 1 92.5 355 VAL B CA 1
ATOM 5492 C C . VAL B 1 355 ? -25.266 -6.922 3.477 1 92.5 355 VAL B C 1
ATOM 5494 O O . VAL B 1 355 ? -25.797 -6.992 2.359 1 92.5 355 VAL B O 1
ATOM 5497 N N . HIS B 1 356 ? -24.344 -7.75 3.861 1 91.12 356 HIS B N 1
ATOM 5498 C CA . HIS B 1 356 ? -23.938 -8.867 3.018 1 91.12 356 HIS B CA 1
ATOM 5499 C C . HIS B 1 356 ? -25.109 -9.812 2.762 1 91.12 356 HIS B C 1
ATOM 5501 O O . HIS B 1 356 ? -25.297 -10.297 1.641 1 91.12 356 HIS B O 1
ATOM 5507 N N . ALA B 1 357 ? -25.812 -10.094 3.783 1 91.94 357 ALA B N 1
ATOM 5508 C CA . ALA B 1 357 ? -26.984 -10.953 3.658 1 91.94 357 ALA B CA 1
ATOM 5509 C C . ALA B 1 357 ? -28.047 -10.305 2.777 1 91.94 357 ALA B C 1
ATOM 5511 O O . ALA B 1 357 ? -28.734 -10.984 2.008 1 91.94 357 ALA B O 1
ATOM 5512 N N . PHE B 1 358 ? -28.109 -9.016 2.957 1 93.06 358 PHE B N 1
ATOM 5513 C CA . PHE B 1 358 ? -29.109 -8.25 2.215 1 93.06 358 PHE B CA 1
ATOM 5514 C C . PHE B 1 358 ? -28.781 -8.242 0.727 1 93.06 358 PHE B C 1
ATOM 5516 O O . PHE B 1 358 ? -29.672 -8.344 -0.113 1 93.06 358 PHE B O 1
ATOM 5523 N N . THR B 1 359 ? -27.625 -8.039 0.292 1 91.62 359 THR B N 1
ATOM 5524 C CA . THR B 1 359 ? -27.203 -7.883 -1.097 1 91.62 359 THR B CA 1
ATOM 5525 C C . THR B 1 359 ? -27.078 -9.242 -1.781 1 91.62 359 THR B C 1
ATOM 5527 O O . THR B 1 359 ? -27.25 -9.344 -3 1 91.62 359 THR B O 1
ATOM 5530 N N . GLU B 1 360 ? -26.859 -10.359 -1.163 1 84 360 GLU B N 1
ATOM 5531 C CA . GLU B 1 360 ? -26.719 -11.719 -1.671 1 84 360 GLU B CA 1
ATOM 5532 C C . GLU B 1 360 ? -25.672 -11.781 -2.775 1 84 360 GLU B C 1
ATOM 5534 O O . GLU B 1 360 ? -25.75 -12.625 -3.676 1 84 360 GLU B O 1
ATOM 5539 N N . GLY B 1 361 ? -24.828 -10.898 -2.926 1 75.62 361 GLY B N 1
ATOM 5540 C CA . GLY B 1 361 ? -23.844 -10.852 -4 1 75.62 361 GLY B CA 1
ATOM 5541 C C . GLY B 1 361 ? -22.578 -10.102 -3.619 1 75.62 361 GLY B C 1
ATOM 5542 O O . GLY B 1 361 ? -22.328 -9.859 -2.438 1 75.62 361 GLY B O 1
ATOM 5543 N N . PRO B 1 362 ? -21.812 -9.914 -4.746 1 76.5 362 PRO B N 1
ATOM 5544 C CA . PRO B 1 362 ? -20.547 -9.234 -4.504 1 76.5 362 PRO B CA 1
ATOM 5545 C C . PRO B 1 362 ? -20.719 -7.781 -4.078 1 76.5 362 PRO B C 1
ATOM 5547 O O . PRO B 1 362 ? -21.688 -7.129 -4.48 1 76.5 362 PRO B O 1
ATOM 5550 N N . GLN B 1 363 ? -19.906 -7.438 -3.211 1 78.94 363 GLN B N 1
ATOM 5551 C CA . GLN B 1 363 ? -19.875 -6.047 -2.768 1 78.94 363 GLN B CA 1
ATOM 5552 C C . GLN B 1 363 ? -19.641 -5.102 -3.943 1 78.94 363 GLN B C 1
ATOM 5554 O O . GLN B 1 363 ? -18.812 -5.379 -4.816 1 78.94 363 GLN B O 1
ATOM 5559 N N . GLN B 1 364 ? -20.406 -4.059 -4.047 1 77.5 364 GLN B N 1
ATOM 5560 C CA . GLN B 1 364 ? -20.391 -3.16 -5.195 1 77.5 364 GLN B CA 1
ATOM 5561 C C . GLN B 1 364 ? -19.453 -1.978 -4.957 1 77.5 364 GLN B C 1
ATOM 5563 O O . GLN B 1 364 ? -18.969 -1.363 -5.91 1 77.5 364 GLN B O 1
ATOM 5568 N N . ASP B 1 365 ? -19.297 -1.636 -3.721 1 84.19 365 ASP B N 1
ATOM 5569 C CA . ASP B 1 365 ? -18.484 -0.476 -3.385 1 84.19 365 ASP B CA 1
ATOM 5570 C C . ASP B 1 365 ? -17.719 -0.701 -2.078 1 84.19 365 ASP B C 1
ATOM 5572 O O . ASP B 1 365 ? -18.031 -1.63 -1.327 1 84.19 365 ASP B O 1
ATOM 5576 N N . ASP B 1 366 ? -16.766 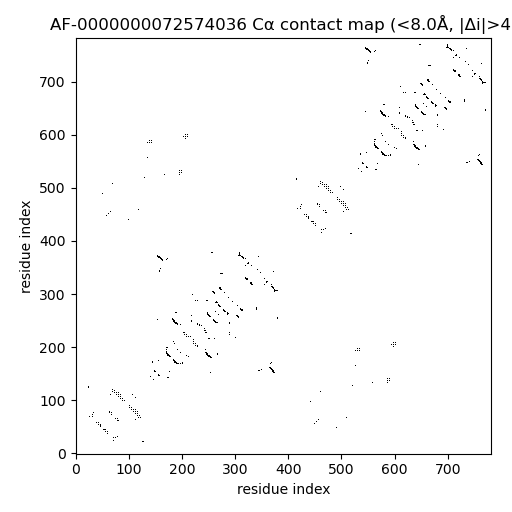0.201 -1.892 1 86.38 366 ASP B N 1
ATOM 5577 C CA . ASP B 1 366 ? -16.078 0.147 -0.604 1 86.38 366 ASP B CA 1
ATOM 5578 C C . ASP B 1 366 ? -17.047 0.415 0.545 1 86.38 366 ASP B C 1
ATOM 5580 O O . ASP B 1 366 ? -18.031 1.147 0.382 1 86.38 366 ASP B O 1
ATOM 5584 N N . LEU B 1 367 ? -16.797 -0.265 1.633 1 89.62 367 LEU B N 1
ATOM 5585 C CA . LEU B 1 367 ? -17.688 -0.126 2.789 1 89.62 367 LEU B CA 1
ATOM 5586 C C . LEU B 1 367 ? -16.891 0.259 4.031 1 89.62 367 LEU B C 1
ATOM 5588 O O . LEU B 1 367 ? -15.922 -0.419 4.391 1 89.62 367 LEU B O 1
ATOM 5592 N N . ALA B 1 368 ? -17.203 1.396 4.617 1 92.5 368 ALA B N 1
ATOM 5593 C CA . ALA B 1 368 ? -16.656 1.808 5.902 1 92.5 368 ALA B CA 1
ATOM 5594 C C . ALA B 1 368 ? -17.766 2.16 6.891 1 92.5 368 ALA B C 1
ATOM 5596 O O . ALA B 1 368 ? -18.688 2.889 6.551 1 92.5 368 ALA B O 1
ATOM 5597 N N . VAL B 1 369 ? -17.703 1.609 8.047 1 95.25 369 VAL B N 1
ATOM 5598 C CA . VAL B 1 369 ? -18.656 1.873 9.117 1 95.25 369 VAL B CA 1
ATOM 5599 C C . VAL B 1 369 ? -17.891 2.16 10.414 1 95.25 369 VAL B C 1
ATOM 5601 O O . VAL B 1 369 ? -17.016 1.396 10.812 1 95.25 369 VAL B O 1
ATOM 5604 N N . LEU B 1 370 ? -18.234 3.283 11.047 1 95.81 370 LEU B N 1
ATOM 5605 C CA . LEU B 1 370 ? -17.609 3.654 12.32 1 95.81 370 LEU B CA 1
ATOM 5606 C C . LEU B 1 370 ? -18.672 3.836 13.398 1 95.81 370 LEU B C 1
ATOM 5608 O O . LEU B 1 370 ? -19.75 4.371 13.125 1 95.81 370 LEU B O 1
ATOM 5612 N N . THR B 1 371 ? -18.359 3.406 14.594 1 95.62 371 THR B N 1
ATOM 5613 C CA . THR B 1 371 ? -19.188 3.689 15.766 1 95.62 371 THR B CA 1
ATOM 5614 C C . THR B 1 371 ? -18.406 4.477 16.812 1 95.62 371 THR B C 1
ATOM 5616 O O . THR B 1 371 ? -17.25 4.164 17.078 1 95.62 371 THR B O 1
ATOM 5619 N N . VAL B 1 372 ? -18.969 5.508 17.281 1 95.44 372 VAL B N 1
ATOM 5620 C CA . VAL B 1 372 ? -18.406 6.336 18.344 1 95.44 372 VAL B CA 1
ATOM 5621 C C . VAL B 1 372 ? -19.297 6.289 19.562 1 95.44 372 VAL B C 1
ATOM 5623 O O . VAL B 1 372 ? -20.391 6.867 19.562 1 95.44 372 VAL B O 1
ATOM 5626 N N . ARG B 1 373 ? -18.812 5.672 20.562 1 93.44 373 ARG B N 1
ATOM 5627 C CA . ARG B 1 373 ? -19.609 5.566 21.797 1 93.44 373 ARG B CA 1
ATOM 5628 C C . ARG B 1 373 ? -19.078 6.5 22.875 1 93.44 373 ARG B C 1
ATOM 5630 O O . ARG B 1 373 ? -17.891 6.449 23.219 1 93.44 373 ARG B O 1
ATOM 5637 N N . ARG B 1 374 ? -19.953 7.285 23.359 1 92.75 374 ARG B N 1
ATOM 5638 C CA . ARG B 1 374 ? -19.562 8.234 24.406 1 92.75 374 ARG B CA 1
ATOM 5639 C C . ARG B 1 374 ? -19.344 7.527 25.734 1 92.75 374 ARG B C 1
ATOM 5641 O O . ARG B 1 374 ? -20.125 6.637 26.109 1 92.75 374 ARG B O 1
ATOM 5648 N N . SER B 1 375 ? -18.25 7.914 26.391 1 87.44 375 SER B N 1
ATOM 5649 C CA . SER B 1 375 ? -17.953 7.355 27.703 1 87.44 375 SER B CA 1
ATOM 5650 C C . SER B 1 375 ? -19.062 7.68 28.703 1 87.44 375 SER B C 1
ATOM 5652 O O . SER B 1 375 ? -19.547 8.812 28.766 1 87.44 375 SER B O 1
ATOM 5654 N N . PRO B 1 376 ? -19.484 6.766 29.562 1 78.69 376 PRO B N 1
ATOM 5655 C CA . PRO B 1 376 ? -20.531 7.02 30.547 1 78.69 376 PRO B CA 1
ATOM 5656 C C . PRO B 1 376 ? -20.078 7.949 31.672 1 78.69 376 PRO B C 1
ATOM 5658 O O . PRO B 1 376 ? -20.906 8.586 32.312 1 78.69 376 PRO B O 1
ATOM 5661 N N . HIS B 1 377 ? -18.812 8.062 32.094 1 67.12 377 HIS B N 1
ATOM 5662 C CA . HIS B 1 377 ? -18.344 8.719 33.281 1 67.12 377 HIS B CA 1
ATOM 5663 C C . HIS B 1 377 ? -17.859 10.133 33 1 67.12 377 HIS B C 1
ATOM 5665 O O . HIS B 1 377 ? -17.812 10.977 33.906 1 67.12 377 HIS B O 1
ATOM 5671 N N . ARG B 1 378 ? -17.391 10.516 31.938 1 59.53 378 ARG B N 1
ATOM 5672 C CA . ARG B 1 378 ? -16.562 11.711 31.797 1 59.53 378 ARG B CA 1
ATOM 5673 C C . ARG B 1 378 ? -17.406 12.914 31.391 1 59.53 378 ARG B C 1
ATOM 5675 O O . ARG B 1 378 ? -16.875 13.906 30.875 1 59.53 378 ARG B O 1
ATOM 5682 N N . MET B 1 379 ? -18.641 12.945 31.656 1 55.31 379 MET B N 1
ATOM 5683 C CA . MET B 1 379 ? -19.312 14.188 31.281 1 55.31 379 MET B CA 1
ATOM 5684 C C . MET B 1 379 ? -19.156 15.25 32.344 1 55.31 379 MET B C 1
ATOM 5686 O O . MET B 1 379 ? -19.344 14.977 33.531 1 55.31 379 MET B O 1
ATOM 5690 N N . ARG B 1 380 ? -18.328 16.188 32.156 1 51.12 380 ARG B N 1
ATOM 5691 C CA . ARG B 1 380 ? -18.281 17.312 33.094 1 51.12 380 ARG B CA 1
ATOM 5692 C C . ARG B 1 380 ? -19.641 17.984 33.219 1 51.12 380 ARG B C 1
ATOM 5694 O O . ARG B 1 380 ? -20.297 18.25 32.219 1 51.12 380 ARG B O 1
ATOM 5701 N N . SER B 1 381 ? -20.25 17.812 34.375 1 45.84 381 SER B N 1
ATOM 5702 C CA . SER B 1 381 ? -21.438 18.594 34.719 1 45.84 381 SER B CA 1
ATOM 5703 C C . SER B 1 381 ? -21.25 20.078 34.406 1 45.84 381 SER B C 1
ATOM 5705 O O . SER B 1 381 ? -20.156 20.609 34.594 1 45.84 381 SER B O 1
ATOM 5707 N N . PRO B 1 382 ? -22.047 20.703 33.625 1 43.41 382 PRO B N 1
ATOM 5708 C CA . PRO B 1 382 ? -21.969 22.156 33.531 1 43.41 382 PRO B CA 1
ATOM 5709 C C . PRO B 1 382 ? -21.766 22.828 34.875 1 43.41 382 PRO B C 1
ATOM 5711 O O . PRO B 1 382 ? -22.359 22.422 35.875 1 43.41 382 PRO B O 1
ATOM 5714 N N . SER B 1 383 ? -20.625 23.172 35.281 1 35.91 383 SER B N 1
ATOM 5715 C CA . SER B 1 383 ? -20.531 23.984 36.5 1 35.91 383 SER B CA 1
ATOM 5716 C C . SER B 1 383 ? -21.578 25.094 36.5 1 35.91 383 SER B C 1
ATOM 5718 O O . SER B 1 383 ? -21.625 25.922 35.594 1 35.91 383 SER B O 1
ATOM 5720 N N . VAL B 1 384 ? -22.781 25.016 37.062 1 37.47 384 VAL B N 1
ATOM 5721 C CA . VAL B 1 384 ? -23.719 26.062 37.438 1 37.47 384 VAL B CA 1
ATOM 5722 C C . VAL B 1 384 ? -22.984 27.156 38.219 1 37.47 384 VAL B C 1
ATOM 5724 O O . VAL B 1 384 ? -22.391 26.875 39.281 1 37.47 384 VAL B O 1
ATOM 5727 N N . GLY B 1 385 ? -22.359 28.125 37.594 1 35.31 385 GLY B N 1
ATOM 5728 C CA . GLY B 1 385 ? -21.984 29.344 38.281 1 35.31 385 GLY B CA 1
ATOM 5729 C C . GLY B 1 385 ? -23 29.766 39.312 1 35.31 385 GLY B C 1
ATOM 5730 O O . GLY B 1 385 ? -24.188 29.906 39.031 1 35.31 385 GLY B O 1
ATOM 5731 N N . GLU B 1 386 ? -22.859 29.344 40.562 1 37.53 386 GLU B N 1
ATOM 5732 C CA . GLU B 1 386 ? -23.562 29.906 41.719 1 37.53 386 GLU B CA 1
ATOM 5733 C C . GLU B 1 386 ? -23.5 31.438 41.719 1 37.53 386 GLU B C 1
ATOM 5735 O O . GLU B 1 386 ? -22.422 32 41.844 1 37.53 386 GLU B O 1
ATOM 5740 N N . VAL B 1 387 ? -24.344 32.188 40.969 1 37.66 387 VAL B N 1
ATOM 5741 C CA . VAL B 1 387 ? -24.641 33.594 41.188 1 37.66 387 VAL B CA 1
ATOM 5742 C C . VAL B 1 387 ? -25.016 33.812 42.625 1 37.66 387 VAL B C 1
ATOM 5744 O O . VAL B 1 387 ? -26.062 33.375 43.094 1 37.66 387 VAL B O 1
ATOM 5747 N N . SER B 1 388 ? -24.109 33.562 43.562 1 34.62 388 SER B N 1
ATOM 5748 C CA . SER B 1 388 ? -24.375 34.062 44.906 1 34.62 388 SER B CA 1
ATOM 5749 C C . SER B 1 388 ? -24.797 35.531 44.875 1 34.62 388 SER B C 1
ATOM 5751 O O . SER B 1 388 ? -24.094 36.375 44.344 1 34.62 388 SER B O 1
ATOM 5753 N N . ALA B 1 389 ? -26.141 35.812 44.938 1 39 389 ALA B N 1
ATOM 5754 C CA . ALA B 1 389 ? -26.875 37 45.281 1 39 389 ALA B CA 1
ATOM 5755 C C . ALA B 1 389 ? -26.312 37.688 46.531 1 39 389 ALA B C 1
ATOM 5757 O O . ALA B 1 389 ? -26.469 37.156 47.625 1 39 389 ALA B O 1
ATOM 5758 N N . ALA B 1 390 ? -25.031 38.094 46.531 1 32.97 390 ALA B N 1
ATOM 5759 C CA . ALA B 1 390 ? -24.656 39.031 47.594 1 32.97 390 ALA B CA 1
ATOM 5760 C C . ALA B 1 390 ? -25.672 40.156 47.688 1 32.97 390 ALA B C 1
ATOM 5762 O O . ALA B 1 390 ? -25.766 41 46.781 1 32.97 390 ALA B O 1
ATOM 5763 N N . GLY B 1 391 ? -26.938 39.75 48.031 1 25.45 391 GLY B N 1
ATOM 5764 C CA . GLY B 1 391 ? -27.625 40.625 49 1 25.45 391 GLY B CA 1
ATOM 5765 C C . GLY B 1 391 ? -27 40.625 50.375 1 25.45 391 GLY B C 1
ATOM 5766 O O . GLY B 1 391 ? -26.297 39.688 50.75 1 25.45 391 GLY B O 1
#

Sequence (782 aa):
MSRPSRAAPAPAEDGADQGDGISIRTPPTRVVALVTVAATVVTVVLGAVTGTAVLLIGLLVFLPAFASALCTPRQTTLVSAWVSIVVIVPVALSTEQLADRVTLALFALGFGALAVYGSWLRITREGTLVRLRSTAAAMQRQILRPLPLLTDDVLVDGVYEPVQQDKLVGGDIYDVAATPWGTRVLIGDVQGKGLPAIGMAIDVVGAFREAAHREPTVTALVDSLEAAVVRHNGYAEQRGEPERFVTAVVLGVDTGAETQLVTCGHIPPYLLHDGTVTAVGAGTEHAPLGLADLVDEPRTVSWFPFPAGATLLLCTDGLTEARSPAGAFYPLETRLAGHVDITAGRLTHALVDDVHAFTEGPQQDDLAVLTVRRSPHRMRSPSVGEVSAAGMSRPSRAAPAPAEDGADQGDGISIRTPPTRVVALVTVAATVVTVVLGAVTGTAVLLIGLLVFLPAFASALCTPRQTTLVSAWVSIVVIVPVALSTEQLADRVTLALFALGFGALAVYGSWLRITREGTLVRLRSTAAAMQRQILRPLPLLTDDVLVDGVYEPVQQDKLVGGDIYDVAATPWGTRVLIGDVQGKGLPAIGMAIDVVGAFREAAHREPTVTALVDSLEAAVVRHNGYAEQRGEPERFVTAVVLGVDTGAETQLVTCGHIPPYLLHDGTVTAVGAGTEHAPLGLADLVDEPRTVSWFPFPAGATLLLCTDGLTEARSPAGAFYPLETRLAGHVDITAGRLTHALVDDVHAFTEGPQQDDLAVLTVRRSPHRMRSPSVGEVSAAG

Secondary structure (DSSP, 8-state):
-------------SGGG---S-S-----HHHHHHHHHHHHHHHHHHHHHHT-HHHHHHHHTTHHHHHHHHS-HHHHHHHHHHHHHHHHHHHHHS---HHHHHHHHHHHHHHHHHHHHHHHHHHHHHHHHHHHHHHHHHHHHHHS--S-EE-SSEEEEEEEE-SSGGGSS-SEEEEEEEETTEEEEEEEEESS-SHHHHHHHHHHHHHHHHHHHH-SSHHHHHHHHHHHHHHHHHHHHHTTPPP--EEEEEEEE-SSSEEEEEEESSPPPEEEETTEEEE-STT-EEPPBT-GGG--SPP--EEEE--TT-EEEEE-HHHHT-B-TTSPBP-HHHHHHHTTTS-HHHHHHHHHHHHHHHH-S---S-EEEEEEEE-SS--------------/-------------SGGG---S-S-----HHHHHHHHHHHHHHHHHHHHHHT-HHHHHHHHTTHHHHHHHHS-HHHHHHHHHHHHHHHHHHHHHS---HHHHHHHHHHHHHHHHHHHHHHHHHHHHHHHHHHHHHHHHHHHHHHSPPS-EE-SSEEEEEEEE-SSTT-S--SEEEEEEEETTEEEEEEEEESS-SHHHHHHHHHHHHHHHHHHHH-SSHHHHHHHHHHHHHHHHHHHHHTTPPP--EEEEEEEE-SSSEEEEEEESSPPPEEEETTEEEE-STT-EEPPBT-GGG--SPP--EEEE--TT-EEEEE-HHHHT-B-TTSPBP-HHHHHHHTTTS-HHHHHHHHHHHHHHHH-S---S-EEEEEEEE-SS--------------